Protein AF-0000000069057816 (afdb_homodimer)

Solvent-accessible surface area (backbone atoms only — not comparable to full-atom values): 70087 Å² total; per-residue (Å²): 129,84,81,63,54,66,42,50,69,90,87,65,82,62,75,60,46,78,44,32,15,25,45,26,48,98,87,67,48,67,72,43,88,43,40,30,29,32,69,84,74,66,50,74,38,81,37,86,90,64,63,66,70,55,51,56,48,50,63,58,62,66,58,69,80,75,83,73,87,76,72,80,67,66,75,74,55,64,69,70,57,68,63,57,51,69,79,33,69,66,41,45,51,52,50,52,31,49,48,41,23,31,45,54,55,51,46,65,66,61,58,62,68,28,69,22,41,43,53,28,42,46,69,74,39,58,31,54,77,81,67,52,60,67,54,50,51,50,48,50,52,50,50,36,55,52,47,50,54,52,47,41,58,53,53,69,74,48,70,43,33,21,35,23,38,42,78,45,68,46,90,73,34,47,31,28,43,31,34,32,38,24,27,54,55,96,59,35,59,43,67,41,49,69,44,39,43,68,46,60,64,72,81,42,29,67,52,49,38,52,53,48,46,43,49,36,48,70,70,51,57,44,66,88,23,41,56,29,40,19,23,54,82,48,66,41,55,48,51,18,44,64,70,40,81,83,37,42,66,35,57,13,48,55,52,48,50,49,52,16,48,48,57,22,50,61,38,65,74,48,42,53,49,49,52,52,50,50,52,54,45,46,50,44,59,73,30,38,50,51,37,44,47,38,45,52,36,19,54,74,69,70,43,81,80,71,79,73,45,76,54,48,92,92,36,65,70,34,44,48,47,19,50,51,39,44,65,77,36,42,67,33,49,42,54,49,24,59,73,32,83,92,38,49,86,51,70,80,46,72,67,55,49,49,51,49,53,49,50,50,60,63,44,47,62,55,54,54,48,44,60,60,39,54,50,72,70,57,75,26,24,41,50,45,58,54,49,52,52,52,54,44,59,70,36,53,78,56,89,89,55,53,72,67,56,38,53,32,26,48,41,24,36,55,44,40,52,56,49,59,65,68,44,55,64,63,36,51,48,19,12,47,59,26,64,64,36,48,79,43,79,81,46,54,70,67,56,42,54,49,45,54,50,51,53,49,52,49,52,48,52,53,52,50,52,51,53,49,54,57,64,62,59,56,77,77,79,74,81,76,76,72,78,76,72,72,78,73,75,80,86,81,86,79,86,86,83,83,90,94,81,90,80,85,86,80,81,76,76,79,64,66,67,62,51,54,54,47,50,48,46,48,53,50,49,49,51,52,48,60,72,61,52,76,74,81,47,60,80,85,57,55,54,44,58,51,44,65,75,41,30,87,82,34,57,73,57,42,56,53,32,45,48,42,51,29,30,60,32,36,29,46,66,35,51,53,48,47,56,49,44,46,51,56,43,24,87,92,30,52,80,60,52,56,69,54,53,24,45,48,50,31,42,24,43,49,48,70,70,65,60,78,83,80,79,79,73,81,77,67,67,86,71,73,72,82,122,128,85,81,65,54,64,43,50,67,90,86,66,81,62,75,58,45,79,44,29,15,25,45,27,48,98,88,67,46,67,74,43,88,43,40,30,28,33,69,86,74,66,49,74,38,82,38,86,91,65,64,66,68,54,52,57,47,52,64,58,61,68,58,71,81,76,83,73,87,76,71,79,66,67,75,73,56,65,70,69,57,66,63,57,51,68,78,34,70,65,42,45,51,51,50,52,31,49,48,41,22,31,44,54,53,52,46,64,66,62,57,63,68,28,69,21,42,43,54,28,40,44,69,73,40,58,31,55,76,80,66,52,59,67,55,52,50,51,50,52,52,51,52,34,57,52,48,52,55,52,47,40,57,55,52,70,74,47,72,42,33,21,35,23,38,43,78,45,68,46,91,76,32,47,32,28,43,30,34,31,37,23,27,53,56,95,59,35,59,42,67,43,49,70,45,38,43,70,45,57,65,70,82,40,28,69,52,48,39,52,54,49,45,44,48,36,47,70,69,50,56,43,66,89,22,40,56,30,40,19,23,54,82,49,64,41,54,48,51,19,42,64,70,39,81,82,37,42,67,36,56,14,47,53,53,48,51,49,52,16,50,49,57,22,50,61,37,65,72,48,42,53,50,50,51,52,50,50,51,53,45,46,52,43,59,72,29,38,50,50,38,44,47,38,45,52,36,19,55,75,69,68,43,82,78,71,78,74,44,75,53,48,92,92,36,66,68,35,44,49,46,20,50,52,38,44,64,77,36,43,66,33,50,43,55,48,24,61,74,31,83,92,38,48,88,52,69,82,46,73,69,54,48,49,52,48,54,50,49,48,61,65,45,46,61,55,53,54,48,45,58,61,39,53,51,70,69,56,76,26,24,42,50,47,60,53,49,51,52,51,53,44,60,71,36,52,78,56,88,88,53,53,72,66,56,38,51,32,26,49,42,23,37,53,44,40,52,55,50,58,66,70,44,55,63,62,35,52,48,18,12,47,59,25,64,67,37,47,80,44,78,82,46,53,72,68,55,44,53,48,43,55,50,52,51,48,52,49,52,47,51,53,52,52,50,51,54,50,53,59,64,64,60,57,77,78,79,75,82,76,79,72,78,80,76,67,80,70,83,78,86,83,80,75,85,77,76,81,71,71,74,88,70,76,87,72,83,74,81,76,71,66,66,61,57,56,56,49,51,49,48,50,52,50,48,47,51,52,48,59,72,60,51,77,74,81,50,60,80,84,56,56,55,44,59,51,45,64,74,43,30,86,81,33,57,73,58,42,56,52,30,45,48,41,51,28,30,60,31,33,29,46,66,34,52,52,49,44,55,49,45,46,53,57,43,25,88,92,30,52,78,59,51,56,70,53,52,25,45,47,51,30,42,24,44,49,49,69,69,65,60,78,84,81,80,80,73,81,77,68,68,86,72,73,72,81,120

Secondary structure (DSSP, 8-state):
----EEE--TT--SGGGGTEEEEE-TTS-BS-TTEEEETTT--EEE--S-SHHHHHHHHHHTS---------TTTT------PPPTTSHHHHHHHHHHHHHHHHTT--GGGGG-HHHHHHHHHH-TTPPPPPHHHHHHHHHHHHHHHHHHHHHHHTT-S-EEEEEEEEE-TT--EEEEEEEEEEETTEEEEEEEEEEEE-S---HHHHHHHHHIIIIIIS--TTTEEEEEE-S-HHHHHHHHTSTT-EEEE-HHHHHHHHHHHHHTSHHHHHHHHHHHHHHHHHHH-HHHHHHHHHHHHHTT----PPPPPPTT-HHHHHHHHHHHHHTHHHHHHHHHH-GGGTT----HHHHHHHHHHHHHHHHHHHHHHHHT-SSS--HHHHHHHHHHHHHHT---TTS-HHHHHHHHHHHHHHHHHHHHT-THHHHHHHTSGGGTT-TTS-HHHHHHHHHHHHHHHHHHHHHHHHHHHS---------------------------------------HHHHHHHHHHHHHHHHHHHHH---PPPTTS-HHHHHHHHTTT-HHHHHHHHHHHT--S-SHHHHHHHHHHHHHT-GGGTT--HHHHHHHHHHHHHHTTTPPP----PPPP------/----EEE--TT--SGGGGTEEEEE-TTS-BS-TTEEEETTT--EEE--S-SHHHHHHHHHHTS---------TTSS------PPPTTSHHHHHHHHHHHHHHHHTT--GGGGG-HHHHHHHHHH-TTPPPPPHHHHHHHHHHHHHHHHHHHHHHHTT-S-EEEEEEEEE-TT--EEEEEEEEEEETTEEEEEEEEEEEE-S---HHHHHHHHHIIIIIIS--TTTEEEEEE-S-HHHHHHHHTSTT-EEEE-HHHHHHHHHHHHHTSHHHHHHHHHHHHHHHHHHH-HHHHHHHHHHHHHTT----PPPPPPTT-HHHHHHHHHHHHHTHHHHHHHHHH-GGGTT----HHHHHHHHHHHHHHHHHHHHHHHHT-SSS--HHHHHHHHHHHHHHT---TTS-HHHHHHHHHHHHHHHHHHHHT-THHHHHHHTSGGGTT-TTS-HHHHHHHHHHHHHHHHHHHHHHHHHHHS--------------------------TTS----------HHHHHHHHHHHHHHHHHHHHH---PPPTTS-HHHHHHHHTTT-HHHHHHHHHHHT--S-SHHHHHHHHHHHHHT-GGGTT--HHHHHHHHHHHHHHTTTPPP----PPPP------

Nearest PDB structures (foldseek):
  6dww-assembly1_A  TM=7.859E-01  e=4.761E-23  Musca domestica
  4d1q-assembly1_B  TM=7.556E-01  e=2.762E-23  Musca domestica
  4d1q-assembly1_H-2  TM=7.365E-01  e=1.065E-23  Musca domestica
  4d1q-assembly1_A-2  TM=7.283E-01  e=9.844E-23  Musca domestica
  6dwz-assembly1_E  TM=7.812E-01  e=2.184E-20  Musca domestica

Sequence (1254 aa):
MADYKLVPLAGARSDVWKTFGFKVDSSGVITNNKKVTCRNCSLSIAYSGNTTNLKSHLQQCTKVPSKSETSTISSFFTSSKSKLSLNSKRHKELTRGLLNFVVRDVRPFNVIEGKGFRAFMNLAIPEYVVPSNTTITRLSDHITSQEKINFKSHLQKIPNICLTIDFWTSRAVNSYLGVTCHFIENWKLKSRVLETVNIEESHTSSNIVNNLNTIIKDYWEIDGKVCAIVCDNAPNMTKAVQNLEEVNLVRCSAHSIQLAINYGLKHESITELLMMLRKIVGHFHRSAVALHSLEEEQDQLQIPKTKLVQDCVTRWNSTHNMMMSISKNREAINNCLRSNRKTEDWYITVSQNEIIADLINILEPFKSATEILGGDKYVTLSIVGRLFKNLISSVECISTDSVIVNEIKLLISSDLKKRQNKMGDIIHKAAALDPRYRSLKYLSEEENINTWALLEQELIQNEADVTYNENGKRPSTSECSVKEVKNKVGNPCNKEKQKCHSLLADSDDEDDHDKDEDIVDDCVQQLRRYKQSAESVPKSIDPLVWWKANEYKFPVIAKLAKKYLSIVATSVPSERLFSQAGQVVSQKRARLMPSRVNDLLFLNSFLRTGEPIKDEEFKYEETEDSIMADYKLVPLAGARSDVWKTFGFKVDSSGVITNNKKVTCRNCSLSIAYSGNTTNLKSHLQQCTKVPSKSETSTISSFFTSSKSKLSLNSKRHKELTRGLLNFVVRDVRPFNVIEGKGFRAFMNLAIPEYVVPSNTTITRLSDHITSQEKINFKSHLQKIPNICLTIDFWTSRAVNSYLGVTCHFIENWKLKSRVLETVNIEESHTSSNIVNNLNTIIKDYWEIDGKVCAIVCDNAPNMTKAVQNLEEVNLVRCSAHSIQLAINYGLKHESITELLMMLRKIVGHFHRSAVALHSLEEEQDQLQIPKTKLVQDCVTRWNSTHNMMMSISKNREAINNCLRSNRKTEDWYITVSQNEIIADLINILEPFKSATEILGGDKYVTLSIVGRLFKNLISSVECISTDSVIVNEIKLLISSDLKKRQNKMGDIIHKAAALDPRYRSLKYLSEEENINTWALLEQELIQNEADVTYNENGKRPSTSECSVKEVKNKVGNPCNKEKQKCHSLLADSDDEDDHDKDEDIVDDCVQQLRRYKQSAESVPKSIDPLVWWKANEYKFPVIAKLAKKYLSIVATSVPSERLFSQAGQVVSQKRARLMPSRVNDLLFLNSFLRTGEPIKDEEFKYEETEDSI

pLDDT: mean 81.48, std 21.27, range [15.59, 97.88]

InterPro domains:
  IPR003656 Zinc finger, BED-type [PF02892] (24-60)
  IPR008906 HAT, C-terminal dimerisation domain [PF05699] (527-605)
  IPR012337 Ribonuclease H-like superfamily [SSF53098] (153-608)
  IPR036236 Zinc finger C2H2 superfamily [SSF57667] (14-63)
  IPR052035 Zinc finger BED domain-containing [PTHR46481] (12-608)

Structure (mmCIF, N/CA/C/O backbone):
data_AF-0000000069057816-model_v1
#
loop_
_entity.id
_entity.type
_entity.pdbx_description
1 polymer 'Zinc finger BED domain-containing protein 1-like'
#
loop_
_atom_site.group_PDB
_atom_site.id
_atom_site.type_symbol
_atom_site.label_atom_id
_atom_site.label_alt_id
_atom_site.label_comp_id
_atom_site.label_asym_id
_atom_site.label_entity_id
_atom_site.label_seq_id
_atom_site.pdbx_PDB_ins_code
_atom_site.Cartn_x
_atom_site.Cartn_y
_atom_site.Cartn_z
_atom_site.occupancy
_atom_site.B_iso_or_equiv
_atom_site.auth_seq_id
_atom_site.auth_comp_id
_atom_site.auth_asym_id
_atom_site.auth_atom_id
_atom_site.pdbx_PDB_model_num
ATOM 1 N N . MET A 1 1 ? -48.094 -9.055 48.812 1 33.84 1 MET A N 1
ATOM 2 C CA . MET A 1 1 ? -47.031 -8.359 48.062 1 33.84 1 MET A CA 1
ATOM 3 C C . MET A 1 1 ? -45.719 -8.398 48.781 1 33.84 1 MET A C 1
ATOM 5 O O . MET A 1 1 ? -45.594 -7.895 49.906 1 33.84 1 MET A O 1
ATOM 9 N N . ALA A 1 2 ? -45.031 -9.57 48.844 1 42.81 2 ALA A N 1
ATOM 10 C CA . ALA A 1 2 ? -43.812 -9.836 49.625 1 42.81 2 ALA A CA 1
ATOM 11 C C . ALA A 1 2 ? -42.844 -8.656 49.562 1 42.81 2 ALA A C 1
ATOM 13 O O . ALA A 1 2 ? -42.562 -8.133 48.5 1 42.81 2 ALA A O 1
ATOM 14 N N . ASP A 1 3 ? -42.75 -7.719 50.469 1 53.12 3 ASP A N 1
ATOM 15 C CA . ASP A 1 3 ? -41.875 -6.562 50.688 1 53.12 3 ASP A CA 1
ATOM 16 C C . ASP A 1 3 ? -40.406 -6.922 50.438 1 53.12 3 ASP A C 1
ATOM 18 O O . ASP A 1 3 ? -39.812 -7.656 51.219 1 53.12 3 ASP A O 1
ATOM 22 N N . TYR A 1 4 ? -39.969 -7.152 49.219 1 60.84 4 TYR A N 1
ATOM 23 C CA . TYR A 1 4 ? -38.531 -7.387 49 1 60.84 4 TYR A CA 1
ATOM 24 C C . TYR A 1 4 ? -37.719 -6.145 49.312 1 60.84 4 TYR A C 1
ATOM 26 O O . TYR A 1 4 ? -38.156 -5.02 49.062 1 60.84 4 TYR A O 1
ATOM 34 N N . LYS A 1 5 ? -36.906 -6.254 50.344 1 75.31 5 LYS A N 1
ATOM 35 C CA . LYS A 1 5 ? -35.906 -5.223 50.656 1 75.31 5 LYS A CA 1
ATOM 36 C C . LYS A 1 5 ? -34.844 -5.094 49.562 1 75.31 5 LYS A C 1
ATOM 38 O O . LYS A 1 5 ? -34.375 -6.102 49.062 1 75.31 5 LYS A O 1
ATOM 43 N N . LEU A 1 6 ? -34.625 -3.863 48.938 1 80.31 6 LEU A N 1
ATOM 44 C CA . LEU A 1 6 ? -33.594 -3.566 47.969 1 80.31 6 LEU A CA 1
ATOM 45 C C . LEU A 1 6 ? -32.281 -3.113 48.625 1 80.31 6 LEU A C 1
ATOM 47 O O . LEU A 1 6 ? -32.312 -2.258 49.531 1 80.31 6 LEU A O 1
ATOM 51 N N . VAL A 1 7 ? -31.172 -3.855 48.438 1 83.88 7 VAL A N 1
ATOM 52 C CA . VAL A 1 7 ? -29.875 -3.51 49.031 1 83.88 7 VAL A CA 1
ATOM 53 C C . VAL A 1 7 ? -28.922 -3.053 47.906 1 83.88 7 VAL A C 1
ATOM 55 O O . VAL A 1 7 ? -28.906 -3.635 46.812 1 83.88 7 VAL A O 1
ATOM 58 N N . PRO A 1 8 ? -28.297 -1.911 48.125 1 79.94 8 PRO A N 1
ATOM 59 C CA . PRO A 1 8 ? -27.281 -1.48 47.156 1 79.94 8 PRO A CA 1
ATOM 60 C C . PRO A 1 8 ? -26.094 -2.436 47.062 1 79.94 8 PRO A C 1
ATOM 62 O O . PRO A 1 8 ? -25.953 -3.32 47.906 1 79.94 8 PRO A O 1
ATOM 65 N N . LEU A 1 9 ? -25.266 -2.396 46.031 1 76.5 9 LEU A N 1
ATOM 66 C CA . LEU A 1 9 ? -24 -3.131 45.906 1 76.5 9 LEU A CA 1
ATOM 67 C C . LEU A 1 9 ? -23.094 -2.814 47.094 1 76.5 9 LEU A C 1
ATOM 69 O O . LEU A 1 9 ? -22.953 -1.651 47.469 1 76.5 9 LEU A O 1
ATOM 73 N N . ALA A 1 10 ? -22.5 -3.818 47.688 1 74.81 10 ALA A N 1
ATOM 74 C CA . ALA A 1 10 ? -21.609 -3.648 48.844 1 74.81 10 ALA A CA 1
ATOM 75 C C . ALA A 1 10 ? -20.375 -2.848 48.469 1 74.81 10 ALA A C 1
ATOM 77 O O . ALA A 1 10 ? -19.656 -3.197 47.531 1 74.81 10 ALA A O 1
ATOM 78 N N . GLY A 1 11 ? -20.125 -1.601 48.969 1 76.19 11 GLY A N 1
ATOM 79 C CA . GLY A 1 11 ? -18.984 -0.746 48.688 1 76.19 11 GLY A CA 1
ATOM 80 C C . GLY A 1 11 ? -19.219 0.22 47.531 1 76.19 11 GLY A C 1
ATOM 81 O O . GLY A 1 11 ? -18.281 0.811 47 1 76.19 11 GLY A O 1
ATOM 82 N N . ALA A 1 12 ? -20.406 0.37 47.094 1 72 12 ALA A N 1
ATOM 83 C CA . ALA A 1 12 ? -20.703 1.224 45.938 1 72 12 ALA A CA 1
ATOM 84 C C . ALA A 1 12 ? -20.531 2.697 46.312 1 72 12 ALA A C 1
ATOM 86 O O . ALA A 1 12 ? -20.953 3.146 47.375 1 72 12 ALA A O 1
ATOM 87 N N . ARG A 1 13 ? -19.906 3.463 45.406 1 75.88 13 ARG A N 1
ATOM 88 C CA . ARG A 1 13 ? -19.578 4.863 45.656 1 75.88 13 ARG A CA 1
ATOM 89 C C . ARG A 1 13 ? -20.516 5.789 44.906 1 75.88 13 ARG A C 1
ATOM 91 O O . ARG A 1 13 ? -20.625 6.977 45.219 1 75.88 13 ARG A O 1
ATOM 98 N N . SER A 1 14 ? -21.078 5.258 43.844 1 77.56 14 SER A N 1
ATOM 99 C CA . SER A 1 14 ? -21.891 6.098 42.969 1 77.56 14 SER A CA 1
ATOM 100 C C . SER A 1 14 ? -23.25 6.41 43.625 1 77.56 14 SER A C 1
ATOM 102 O O . SER A 1 14 ? -23.859 5.547 44.25 1 77.56 14 SER A O 1
ATOM 104 N N . ASP A 1 15 ? -23.797 7.562 43.438 1 78.06 15 ASP A N 1
ATOM 105 C CA . ASP A 1 15 ? -25.047 8.078 43.969 1 78.06 15 ASP A CA 1
ATOM 106 C C . ASP A 1 15 ? -26.25 7.363 43.375 1 78.06 15 ASP A C 1
ATOM 108 O O . ASP A 1 15 ? -27.359 7.457 43.875 1 78.06 15 ASP A O 1
ATOM 112 N N . VAL A 1 16 ? -26.062 6.598 42.375 1 79.81 16 VAL A N 1
ATOM 113 C CA . VAL A 1 16 ? -27.172 5.922 41.688 1 79.81 16 VAL A CA 1
ATOM 114 C C . VAL A 1 16 ? -27.75 4.84 42.625 1 79.81 16 VAL A C 1
ATOM 116 O O . VAL A 1 16 ? -28.938 4.543 42.562 1 79.81 16 VAL A O 1
ATOM 119 N N . TRP A 1 17 ? -26.938 4.383 43.469 1 81.5 17 TRP A N 1
ATOM 120 C CA . TRP A 1 17 ? -27.328 3.262 44.312 1 81.5 17 TRP A CA 1
ATOM 121 C C . TRP A 1 17 ? -28.266 3.723 45.438 1 81.5 17 TRP A C 1
ATOM 123 O O . TRP A 1 17 ? -28.812 2.9 46.188 1 81.5 17 TRP A O 1
ATOM 133 N N . LYS A 1 18 ? -28.5 5 45.469 1 82.19 18 LYS A N 1
ATOM 134 C CA . LYS A 1 18 ? -29.562 5.512 46.312 1 82.19 18 LYS A CA 1
ATOM 135 C C . LYS A 1 18 ? -30.938 5.16 45.781 1 82.19 18 LYS A C 1
ATOM 137 O O . LYS A 1 18 ? -31.891 4.98 46.531 1 82.19 18 LYS A O 1
ATOM 142 N N . THR A 1 19 ? -31.047 5.031 44.469 1 81 19 THR A N 1
ATOM 143 C CA . THR A 1 19 ? -32.312 4.801 43.781 1 81 19 THR A CA 1
ATOM 144 C C . THR A 1 19 ? -32.438 3.35 43.312 1 81 19 THR A C 1
ATOM 146 O O . THR A 1 19 ? -33.531 2.871 43 1 81 19 THR A O 1
ATOM 149 N N . PHE A 1 20 ? -31.203 2.625 43.25 1 83.62 20 PHE A N 1
ATOM 150 C CA . PHE A 1 20 ? -31.203 1.247 42.781 1 83.62 20 PHE A CA 1
ATOM 151 C C . PHE A 1 20 ? -30.75 0.292 43.875 1 83.62 20 PHE A C 1
ATOM 153 O O . PHE A 1 20 ? -29.969 0.67 44.75 1 83.62 20 PHE A O 1
ATOM 160 N N . GLY A 1 21 ? -31.188 -0.989 43.812 1 86.19 21 GLY A N 1
ATOM 161 C CA . GLY A 1 21 ? -30.781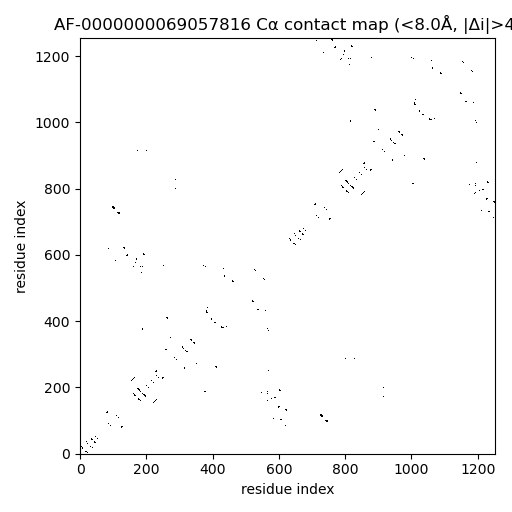 -2.02 44.75 1 86.19 21 GLY A CA 1
ATOM 162 C C . GLY A 1 21 ? -31.047 -3.426 44.25 1 86.19 21 GLY A C 1
ATOM 163 O O . GLY A 1 21 ? -31.844 -3.623 43.312 1 86.19 21 GLY A O 1
ATOM 164 N N . PHE A 1 22 ? -30.344 -4.359 44.781 1 85.88 22 PHE A N 1
ATOM 165 C CA . PHE A 1 22 ? -30.578 -5.781 44.562 1 85.88 22 PHE A CA 1
ATOM 166 C C . PHE A 1 22 ? -31.719 -6.293 45.438 1 85.88 22 PHE A C 1
ATOM 168 O O . PHE A 1 22 ? -31.844 -5.883 46.594 1 85.88 22 PHE A O 1
ATOM 175 N N . LYS A 1 23 ? -32.469 -7.168 44.844 1 81.06 23 LYS A N 1
ATOM 176 C CA . LYS A 1 23 ? -33.469 -7.828 45.625 1 81.06 23 LYS A CA 1
ATOM 177 C C . LYS A 1 23 ? -32.875 -8.867 46.562 1 81.06 23 LYS A C 1
ATOM 179 O O . LYS A 1 23 ? -31.984 -9.633 46.156 1 81.06 23 LYS A O 1
ATOM 184 N N . VAL A 1 24 ? -33.156 -8.844 47.812 1 80.12 24 VAL A N 1
ATOM 185 C CA . VAL A 1 24 ? -32.625 -9.797 48.781 1 80.12 24 VAL A CA 1
ATOM 186 C C . VAL A 1 24 ? -33.75 -10.672 49.312 1 80.12 24 VAL A C 1
ATOM 188 O O . VAL A 1 24 ? -34.906 -10.242 49.375 1 80.12 24 VAL A O 1
ATOM 191 N N . ASP A 1 25 ? -33.406 -11.969 49.5 1 76.69 25 ASP A N 1
ATOM 192 C CA . ASP A 1 25 ? -34.375 -12.898 50.094 1 76.69 25 ASP A CA 1
ATOM 193 C C . ASP A 1 25 ? -34.531 -12.648 51.594 1 76.69 25 ASP A C 1
ATOM 195 O O . ASP A 1 25 ? -33.875 -11.75 52.156 1 76.69 25 ASP A O 1
ATOM 199 N N . SER A 1 26 ? -35.375 -13.406 52.312 1 75.62 26 SER A N 1
ATOM 200 C CA . SER A 1 26 ? -35.688 -13.281 53.719 1 75.62 26 SER A CA 1
ATOM 201 C C . SER A 1 26 ? -34.438 -13.391 54.594 1 75.62 26 SER A C 1
ATOM 203 O O . SER A 1 26 ? -34.375 -12.844 55.688 1 75.62 26 SER A O 1
ATOM 205 N N . SER A 1 27 ? -33.406 -14.055 54.094 1 76.75 27 SER A N 1
ATOM 206 C CA . SER A 1 27 ? -32.188 -14.25 54.875 1 76.75 27 SER A CA 1
ATOM 207 C C . SER A 1 27 ? -31.156 -13.172 54.531 1 76.75 27 SER A C 1
ATOM 209 O O . SER A 1 27 ? -30.047 -13.172 55.094 1 76.75 27 SER A O 1
ATOM 211 N N . GLY A 1 28 ? -31.5 -12.086 53.625 1 71.31 28 GLY A N 1
ATOM 212 C CA . GLY A 1 28 ? -30.625 -10.961 53.312 1 71.31 28 GLY A CA 1
ATOM 213 C C . GLY A 1 28 ? -29.672 -11.242 52.156 1 71.31 28 GLY A C 1
ATOM 214 O O . GLY A 1 28 ? -28.734 -10.477 51.938 1 71.31 28 GLY A O 1
ATOM 215 N N . VAL A 1 29 ? -29.734 -12.328 51.594 1 75.75 29 VAL A N 1
ATOM 216 C CA . VAL A 1 29 ? -28.828 -12.688 50.5 1 75.75 29 VAL A CA 1
ATOM 217 C C . VAL A 1 29 ? -29.422 -12.195 49.156 1 75.75 29 VAL A C 1
ATOM 219 O O . VAL A 1 29 ? -30.625 -12.328 48.938 1 75.75 29 VAL A O 1
ATOM 222 N N . ILE A 1 30 ? -28.594 -11.508 48.312 1 76.19 30 ILE A N 1
ATOM 223 C CA . ILE A 1 30 ? -28.984 -10.992 47 1 76.19 30 ILE A CA 1
ATOM 224 C C . ILE A 1 30 ? -29.469 -12.133 46.125 1 76.19 30 ILE A C 1
ATOM 226 O O . ILE A 1 30 ? -28.781 -13.133 45.938 1 76.19 30 ILE A O 1
ATOM 230 N N . THR A 1 31 ? -30.688 -12.219 45.688 1 79.12 31 THR A N 1
ATOM 231 C CA . THR A 1 31 ? -31.312 -13.281 44.906 1 79.12 31 THR A CA 1
ATOM 232 C C . THR A 1 31 ? -30.734 -13.336 43.5 1 79.12 31 THR A C 1
ATOM 234 O O . THR A 1 31 ? -30.562 -14.414 42.938 1 79.12 31 THR A O 1
ATOM 237 N N . ASN A 1 32 ? -30.5 -12.234 42.875 1 76.88 32 ASN A N 1
ATOM 238 C CA . ASN A 1 32 ? -29.938 -12.125 41.531 1 76.88 32 ASN A CA 1
ATOM 239 C C . ASN A 1 32 ? -28.953 -10.953 41.438 1 76.88 32 ASN A C 1
ATOM 241 O O . ASN A 1 32 ? -29.359 -9.797 41.531 1 76.88 32 ASN A O 1
ATOM 245 N N . ASN A 1 33 ? -27.672 -11.25 41.25 1 78 33 ASN A N 1
ATOM 246 C CA . ASN A 1 33 ? -26.625 -10.25 41.25 1 78 33 ASN A CA 1
ATOM 247 C C . ASN A 1 33 ? -26.516 -9.562 39.875 1 78 33 ASN A C 1
ATOM 249 O O . ASN A 1 33 ? -25.688 -8.664 39.688 1 78 33 ASN A O 1
ATOM 253 N N . LYS A 1 34 ? -27.297 -9.914 39 1 80.19 34 LYS A N 1
ATOM 254 C CA . LYS A 1 34 ? -27.219 -9.352 37.656 1 80.19 34 LYS A CA 1
ATOM 255 C C . LYS A 1 34 ? -28.422 -8.461 37.375 1 80.19 34 LYS A C 1
ATOM 257 O O . LYS A 1 34 ? -28.516 -7.879 36.281 1 80.19 34 LYS A O 1
ATOM 262 N N . LYS A 1 35 ? -29.312 -8.375 38.219 1 83.56 35 LYS A N 1
ATOM 263 C CA . LYS A 1 35 ? -30.484 -7.523 38.062 1 83.56 35 LYS A CA 1
ATOM 264 C C . LYS A 1 35 ? -30.641 -6.574 39.25 1 83.56 35 LYS A C 1
ATOM 266 O O . LYS A 1 35 ? -30.531 -6.988 40.406 1 83.56 35 LYS A O 1
ATOM 271 N N . VAL A 1 36 ? -30.766 -5.305 38.906 1 87.25 36 VAL A N 1
ATOM 272 C CA . VAL A 1 36 ? -30.969 -4.262 39.906 1 87.25 36 VAL A CA 1
ATOM 273 C C . VAL A 1 36 ? -32.344 -3.645 39.75 1 87.25 36 VAL A C 1
ATOM 275 O O . VAL A 1 36 ? -32.844 -3.537 38.625 1 87.25 36 VAL A O 1
ATOM 278 N N . THR A 1 37 ? -33 -3.322 40.781 1 84.62 37 THR A N 1
ATOM 279 C CA . THR A 1 37 ? -34.344 -2.775 40.781 1 84.62 37 THR A CA 1
ATOM 280 C C . THR A 1 37 ? -34.344 -1.294 41.125 1 84.62 37 THR A C 1
ATOM 282 O O . THR A 1 37 ? -33.656 -0.885 42.062 1 84.62 37 THR A O 1
ATOM 285 N N . CYS A 1 38 ? -35 -0.472 40.344 1 80.75 38 CYS A N 1
ATOM 286 C CA . CYS A 1 38 ? -35.156 0.957 40.594 1 80.75 38 CYS A CA 1
ATOM 287 C C . CYS A 1 38 ? -36.188 1.218 41.688 1 80.75 38 CYS A C 1
ATOM 289 O O . CYS A 1 38 ? -37.312 0.689 41.625 1 80.75 38 CYS A O 1
ATOM 291 N N . ARG A 1 39 ? -35.906 2.004 42.625 1 80.62 39 ARG A N 1
ATOM 292 C CA . ARG A 1 39 ? -36.812 2.314 43.75 1 80.62 39 ARG A CA 1
ATOM 293 C C . ARG A 1 39 ? -37.938 3.227 43.312 1 80.62 39 ARG A C 1
ATOM 295 O O . ARG A 1 39 ? -39.031 3.207 43.875 1 80.62 39 ARG A O 1
ATOM 302 N N . ASN A 1 40 ? -37.688 4.008 42.188 1 76.62 40 ASN A N 1
ATOM 303 C CA . ASN A 1 40 ? -38.688 4.957 41.719 1 76.62 40 ASN A CA 1
ATOM 304 C C . ASN A 1 40 ? -39.781 4.27 40.906 1 76.62 40 ASN A C 1
ATOM 306 O O . ASN A 1 40 ? -40.969 4.551 41.094 1 76.62 40 ASN A O 1
ATOM 310 N N . CYS A 1 41 ? -39.438 3.369 39.938 1 73.44 41 CYS A N 1
ATOM 311 C CA . CYS A 1 41 ? -40.438 2.803 39.031 1 73.44 41 CYS A CA 1
ATOM 312 C C . CYS A 1 41 ? -40.562 1.302 39.25 1 73.44 41 CYS A C 1
ATOM 314 O O . CYS A 1 41 ? -41.344 0.644 38.562 1 73.44 41 CYS A O 1
ATOM 316 N N . SER A 1 42 ? -39.781 0.605 40.156 1 77.75 42 SER A N 1
ATOM 317 C CA . SER A 1 42 ? -39.812 -0.793 40.562 1 77.75 42 SER A CA 1
ATOM 318 C C . SER A 1 42 ? -39.438 -1.721 39.406 1 77.75 42 SER A C 1
ATOM 320 O O . SER A 1 42 ? -39.656 -2.93 39.5 1 77.75 42 SER A O 1
ATOM 322 N N . LEU A 1 43 ? -38.969 -1.195 38.344 1 78.19 43 LEU A N 1
ATOM 323 C CA . LEU A 1 43 ? -38.531 -2 37.219 1 78.19 43 LEU A CA 1
ATOM 324 C C . LEU A 1 43 ? -37.156 -2.643 37.5 1 78.19 43 LEU A C 1
ATOM 326 O O . LEU A 1 43 ? -36.281 -1.996 38.062 1 78.19 43 LEU A O 1
ATOM 330 N N . SER A 1 44 ? -37 -3.891 37.188 1 81.31 44 SER A N 1
ATOM 331 C CA . SER A 1 44 ? -35.75 -4.633 37.312 1 81.31 44 SER A CA 1
ATOM 332 C C . SER A 1 44 ? -34.875 -4.457 36.094 1 81.31 44 SER A C 1
ATOM 334 O O . SER A 1 44 ? -35.344 -4.648 34.938 1 81.31 44 SER A O 1
ATOM 336 N N . ILE A 1 45 ? -33.781 -3.926 36.281 1 80 45 ILE A N 1
ATOM 337 C CA . ILE A 1 45 ? -32.812 -3.621 35.219 1 80 45 ILE A CA 1
ATOM 338 C C . ILE A 1 45 ? -31.609 -4.543 35.312 1 80 45 ILE A C 1
ATOM 340 O O . ILE A 1 45 ? -31.141 -4.836 36.438 1 80 45 ILE A O 1
ATOM 344 N N . ALA A 1 46 ? -31.156 -5.055 34.219 1 80.38 46 ALA A N 1
ATOM 345 C CA . ALA A 1 46 ? -29.969 -5.914 34.219 1 80.38 46 ALA A CA 1
ATOM 346 C C . ALA A 1 46 ? -28.734 -5.152 34.656 1 80.38 46 ALA A C 1
ATOM 348 O O . ALA A 1 46 ? -28.531 -4 34.281 1 80.38 46 ALA A O 1
ATOM 349 N N . TYR A 1 47 ? -27.891 -5.594 35.562 1 79.88 47 TYR A N 1
ATOM 350 C CA . TYR A 1 47 ? -26.672 -5.031 36.125 1 79.88 47 TYR A CA 1
ATOM 351 C C . TYR A 1 47 ? -25.453 -5.855 35.719 1 79.88 47 TYR A C 1
ATOM 353 O O . TYR A 1 47 ? -25.391 -7.051 36 1 79.88 47 TYR A O 1
ATOM 361 N N . SER A 1 48 ? -24.594 -5.301 34.875 1 72.75 48 SER A N 1
ATOM 362 C CA . SER A 1 48 ? -23.406 -5.988 34.406 1 72.75 48 SER A CA 1
ATOM 363 C C . SER A 1 48 ? -22.141 -5.355 34.969 1 72.75 48 SER A C 1
ATOM 365 O O . SER A 1 48 ? -21.078 -5.395 34.344 1 72.75 48 SER A O 1
ATOM 367 N N . GLY A 1 49 ? -22.109 -4.648 36.156 1 73.81 49 GLY A N 1
ATOM 368 C CA . GLY A 1 49 ? -20.969 -4.105 36.875 1 73.81 49 GLY A CA 1
ATOM 369 C C . GLY A 1 49 ? -20.766 -2.621 36.656 1 73.81 49 GLY A C 1
ATOM 370 O O . GLY A 1 49 ? -19.906 -1.996 37.281 1 73.81 49 GLY A O 1
ATOM 371 N N . ASN A 1 50 ? -21.422 -1.942 35.625 1 73.12 50 ASN A N 1
ATOM 372 C CA . ASN A 1 50 ? -21.297 -0.513 35.375 1 73.12 50 ASN A CA 1
ATOM 373 C C . ASN A 1 50 ? -22.578 0.231 35.719 1 73.12 50 ASN A C 1
ATOM 375 O O . ASN A 1 50 ? -23.672 -0.346 35.656 1 73.12 50 ASN A O 1
ATOM 379 N N . THR A 1 51 ? -22.531 1.512 36.125 1 76.06 51 THR A N 1
ATOM 380 C CA . THR A 1 51 ? -23.672 2.281 36.594 1 76.06 51 THR A CA 1
ATOM 381 C C . THR A 1 51 ? -24.25 3.141 35.469 1 76.06 51 THR A C 1
ATOM 383 O O . THR A 1 51 ? -25.188 3.906 35.688 1 76.06 51 THR A O 1
ATOM 386 N N . THR A 1 52 ? -23.672 3.061 34.312 1 76.69 52 THR A N 1
ATOM 387 C CA . THR A 1 52 ? -24.109 3.922 33.219 1 76.69 52 THR A CA 1
ATOM 388 C C . THR A 1 52 ? -25.562 3.633 32.844 1 76.69 52 THR A C 1
ATOM 390 O O . THR A 1 52 ? -26.344 4.559 32.625 1 76.69 52 THR A O 1
ATOM 393 N N . ASN A 1 53 ? -25.906 2.371 32.75 1 76.5 53 ASN A N 1
ATOM 394 C CA . ASN A 1 53 ? -27.297 2.002 32.438 1 76.5 53 ASN A CA 1
ATOM 395 C C . ASN A 1 53 ? -28.25 2.414 33.562 1 76.5 53 ASN A C 1
ATOM 397 O O . ASN A 1 53 ? -29.375 2.811 33.281 1 76.5 53 ASN A O 1
ATOM 401 N N . LEU A 1 54 ? -27.766 2.443 34.719 1 80.44 54 LEU A N 1
ATOM 402 C CA . LEU A 1 54 ? -28.594 2.828 35.875 1 80.44 54 LEU A CA 1
ATOM 403 C C . LEU A 1 54 ? -28.844 4.332 35.875 1 80.44 54 LEU A C 1
ATOM 405 O O . LEU A 1 54 ? -29.969 4.777 36.125 1 80.44 54 LEU A O 1
ATOM 409 N N . LYS A 1 55 ? -27.875 5.125 35.469 1 78.44 55 LYS A N 1
ATOM 410 C CA . LYS A 1 55 ? -28 6.578 35.406 1 78.44 55 LYS A CA 1
ATOM 411 C C . LYS A 1 55 ? -28.969 6.996 34.281 1 78.44 55 LYS A C 1
ATOM 413 O O . LYS A 1 55 ? -29.797 7.891 34.469 1 78.44 55 LYS A O 1
ATOM 418 N N . SER A 1 56 ? -28.938 6.336 33.188 1 78.12 56 SER A N 1
ATOM 419 C CA . SER A 1 56 ? -29.859 6.602 32.094 1 78.12 56 SER A CA 1
ATOM 420 C C . SER A 1 56 ? -31.297 6.277 32.469 1 78.12 56 SER A C 1
ATOM 422 O O . SER A 1 56 ? -32.219 7.043 32.188 1 78.12 56 SER A O 1
ATOM 424 N N . HIS A 1 57 ? -31.516 5.207 33.125 1 77.25 57 HIS A N 1
ATOM 425 C CA . HIS A 1 57 ? -32.844 4.852 33.625 1 77.25 57 HIS A CA 1
ATOM 426 C C . HIS A 1 57 ? -33.344 5.879 34.625 1 77.25 57 HIS A C 1
ATOM 428 O O . HIS A 1 57 ? -34.5 6.258 34.594 1 77.25 57 HIS A O 1
ATOM 434 N N . LEU A 1 58 ? -32.531 6.344 35.469 1 75.94 58 LEU A N 1
ATOM 435 C CA . LEU A 1 58 ? -32.938 7.309 36.5 1 75.94 58 LEU A CA 1
ATOM 436 C C . LEU A 1 58 ? -33.438 8.594 35.875 1 75.94 58 LEU A C 1
ATOM 438 O O . LEU A 1 58 ? -34.438 9.164 36.344 1 75.94 58 LEU A O 1
ATOM 442 N N . GLN A 1 59 ? -32.906 9.047 34.812 1 72.94 59 GLN A N 1
ATOM 443 C CA . GLN A 1 59 ? -33.375 10.234 34.125 1 72.94 59 GLN A CA 1
ATOM 444 C C . GLN A 1 59 ? -34.781 10.031 33.531 1 72.94 59 GLN A C 1
ATOM 446 O O . GLN A 1 59 ? -35.594 10.953 33.5 1 72.94 59 GLN A O 1
ATOM 451 N N . GLN A 1 60 ? -35 8.859 33.094 1 69.75 60 GLN A N 1
ATOM 452 C CA . GLN A 1 60 ? -36.281 8.539 32.5 1 69.75 60 GLN A CA 1
ATOM 453 C C . GLN A 1 60 ? -37.375 8.344 33.531 1 69.75 60 GLN A C 1
ATOM 455 O O . GLN A 1 60 ? -38.531 8.719 33.312 1 69.75 60 GLN A O 1
ATOM 460 N N . CYS A 1 61 ? -36.969 7.742 34.562 1 62.38 61 CYS A N 1
ATOM 461 C CA . CYS A 1 61 ? -37.938 7.375 35.562 1 62.38 61 CYS A CA 1
ATOM 462 C C . CYS A 1 61 ? -38.438 8.609 36.312 1 62.38 61 CYS A C 1
ATOM 464 O O . CYS A 1 61 ? -39.594 8.648 36.781 1 62.38 61 CYS A O 1
ATOM 466 N N . THR A 1 62 ? -37.625 9.664 36.562 1 56.03 62 THR A N 1
ATOM 467 C CA . THR A 1 62 ? -38.031 10.867 37.281 1 56.03 62 THR A CA 1
ATOM 468 C C . THR A 1 62 ? -38.969 11.719 36.438 1 56.03 62 THR A C 1
ATOM 470 O O . THR A 1 62 ? -39.5 12.719 36.938 1 56.03 62 THR A O 1
ATOM 473 N N . LYS A 1 63 ? -39.062 11.617 35.188 1 46.19 63 LYS A N 1
ATOM 474 C CA . LYS A 1 63 ? -40 12.43 34.438 1 46.19 63 LYS A CA 1
ATOM 475 C C . LYS A 1 63 ? -41.438 12.062 34.781 1 46.19 63 LYS A C 1
ATOM 477 O O . LYS A 1 63 ? -41.875 10.914 34.594 1 46.19 63 LYS A O 1
ATOM 482 N N . VAL A 1 64 ? -42 12.672 35.719 1 38.78 64 VAL A N 1
ATOM 483 C CA . VAL A 1 64 ? -43.406 12.688 36.125 1 38.78 64 VAL A CA 1
ATOM 484 C C . VAL A 1 64 ? -44.281 12.828 34.875 1 38.78 64 VAL A C 1
ATOM 486 O O . VAL A 1 64 ? -44.094 13.719 34.062 1 38.78 64 VAL A O 1
ATOM 489 N N . PRO A 1 65 ? -45.031 11.789 34.594 1 35.59 65 PRO A N 1
ATOM 490 C CA . PRO A 1 65 ? -46 11.906 33.5 1 35.59 65 PRO A CA 1
ATOM 491 C C . PRO A 1 65 ? -47 13.062 33.719 1 35.59 65 PRO A C 1
ATOM 493 O O . PRO A 1 65 ? -47.688 13.109 34.719 1 35.59 65 PRO A O 1
ATOM 496 N N . SER A 1 66 ? -46.625 14.273 33.594 1 28.41 66 SER A N 1
ATOM 497 C CA . SER A 1 66 ? -47.781 15.164 33.625 1 28.41 66 SER A CA 1
ATOM 498 C C . SER A 1 66 ? -48.844 14.695 32.656 1 28.41 66 SER A C 1
ATOM 500 O O . SER A 1 66 ? -48.531 14.156 31.578 1 28.41 66 SER A O 1
ATOM 502 N N . LYS A 1 67 ? -50.188 14.734 33 1 31.25 67 LYS A N 1
ATOM 503 C CA . LYS A 1 67 ? -51.438 14.227 32.469 1 31.25 67 LYS A CA 1
ATOM 504 C C . LYS A 1 67 ? -51.656 14.703 31.031 1 31.25 67 LYS A C 1
ATOM 506 O O . LYS A 1 67 ? -52.375 14.07 30.266 1 31.25 67 LYS A O 1
ATOM 511 N N . SER A 1 68 ? -51.719 16.078 30.844 1 26.64 68 SER A N 1
ATOM 512 C CA . SER A 1 68 ? -52.719 16.594 29.922 1 26.64 68 SER A CA 1
ATOM 513 C C . SER A 1 68 ? -52.438 16.156 28.5 1 26.64 68 SER A C 1
ATOM 515 O O . SER A 1 68 ? -53.312 15.656 27.812 1 26.64 68 SER A O 1
ATOM 517 N N . GLU A 1 69 ? -51.875 17.156 27.656 1 29.14 69 GLU A N 1
ATOM 518 C CA . GLU A 1 69 ? -52.125 17.344 26.234 1 29.14 69 GLU A CA 1
ATOM 519 C C . GLU A 1 69 ? -51.625 16.156 25.422 1 29.14 69 GLU A C 1
ATOM 521 O O . GLU A 1 69 ? -50.469 15.758 25.547 1 29.14 69 GLU A O 1
ATOM 526 N N . THR A 1 70 ? -52.531 15.234 24.922 1 29.42 70 THR A N 1
ATOM 527 C CA . THR A 1 70 ? -52.531 14.07 24.047 1 29.42 70 THR A CA 1
ATOM 528 C C . THR A 1 70 ? -51.719 14.336 22.766 1 29.42 70 THR A C 1
ATOM 530 O O . THR A 1 70 ? -51.875 13.625 21.766 1 29.42 70 THR A O 1
ATOM 533 N N . SER A 1 71 ? -51.062 15.516 22.609 1 28.56 71 SER A N 1
ATOM 534 C CA . SER A 1 71 ? -50.594 15.727 21.25 1 28.56 71 SER A CA 1
ATOM 535 C C . SER A 1 71 ? -49.844 14.508 20.734 1 28.56 71 SER A C 1
ATOM 537 O O . SER A 1 71 ? -49.25 13.758 21.516 1 28.56 71 SER A O 1
ATOM 539 N N . THR A 1 72 ? -50.125 14.141 19.344 1 28.88 72 THR A N 1
ATOM 540 C CA . THR A 1 72 ? -49.75 13.039 18.453 1 28.88 72 THR A CA 1
ATOM 541 C C . THR A 1 72 ? -48.25 12.836 18.438 1 28.88 72 THR A C 1
ATOM 543 O O . THR A 1 72 ? -47.5 13.68 17.938 1 28.88 72 THR A O 1
ATOM 546 N N . ILE A 1 73 ? -47.656 12.469 19.438 1 29.7 73 ILE A N 1
ATOM 547 C CA . ILE A 1 73 ? -46.25 12 19.547 1 29.7 73 ILE A CA 1
ATOM 548 C C . ILE A 1 73 ? -45.969 10.969 18.453 1 29.7 73 ILE A C 1
ATOM 550 O O . ILE A 1 73 ? -45.062 10.148 18.594 1 29.7 73 ILE A O 1
ATOM 554 N N . SER A 1 74 ? -46.938 10.797 17.516 1 30.42 74 SER A N 1
ATOM 555 C CA . SER A 1 74 ? -46.688 9.773 16.516 1 30.42 74 SER A CA 1
ATOM 556 C C . SER A 1 74 ? -45.344 10.008 15.797 1 30.42 74 SER A C 1
ATOM 558 O O . SER A 1 74 ? -44.719 9.062 15.344 1 30.42 74 SER A O 1
ATOM 560 N N . SER A 1 75 ? -45.156 11.297 15.312 1 31.34 75 SER A N 1
ATOM 561 C CA . SER A 1 75 ? -44.156 11.539 14.281 1 31.34 75 SER A CA 1
ATOM 562 C C . SER A 1 75 ? -42.75 11.344 14.82 1 31.34 75 SER A C 1
ATOM 564 O O . SER A 1 75 ? -41.781 11.344 14.062 1 31.34 75 SER A O 1
ATOM 566 N N . PHE A 1 76 ? -42.531 11.734 15.992 1 31.88 76 PHE A N 1
ATOM 567 C CA . PHE A 1 76 ? -41.125 11.773 16.422 1 31.88 76 PHE A CA 1
ATOM 568 C C . PHE A 1 76 ? -40.594 10.359 16.641 1 31.88 76 PHE A C 1
ATOM 570 O O . PHE A 1 76 ? -39.469 10.18 17.125 1 31.88 76 PHE A O 1
ATOM 577 N N . PHE A 1 77 ? -41.438 9.398 16.891 1 32.09 77 PHE A N 1
ATOM 578 C CA . PHE A 1 77 ? -40.844 8.07 17.016 1 32.09 77 PHE A CA 1
ATOM 579 C C . PHE A 1 77 ? -40.094 7.711 15.742 1 32.09 77 PHE A C 1
ATOM 581 O O . PHE A 1 77 ? -40.688 7.273 14.758 1 32.09 77 PHE A O 1
ATOM 588 N N . THR A 1 78 ? -39.344 8.539 15.297 1 35.59 78 THR A N 1
ATOM 589 C CA . THR A 1 78 ? -38.375 7.816 14.477 1 35.59 78 THR A CA 1
ATOM 590 C C . THR A 1 78 ? -38.031 6.461 15.094 1 35.59 78 THR A C 1
ATOM 592 O O . THR A 1 78 ? -37.594 6.387 16.25 1 35.59 78 THR A O 1
ATOM 595 N N . SER A 1 79 ? -38.906 5.488 15.094 1 38.31 79 SER A N 1
ATOM 596 C CA . SER A 1 79 ? -38.719 4.105 15.516 1 38.31 79 SER A CA 1
ATOM 597 C C . SER A 1 79 ? -37.25 3.752 15.578 1 38.31 79 SER A C 1
ATOM 599 O O . SER A 1 79 ? -36.562 3.73 14.547 1 38.31 79 SER A O 1
ATOM 601 N N . SER A 1 80 ? -36.531 4.316 16.391 1 46.22 80 SER A N 1
ATOM 602 C CA . SER A 1 80 ? -35.25 3.713 16.703 1 46.22 80 SER A CA 1
ATOM 603 C C . SER A 1 80 ? -35.281 2.199 16.531 1 46.22 80 SER A C 1
ATOM 605 O O . SER A 1 80 ? -35.875 1.487 17.328 1 46.22 80 SER A O 1
ATOM 607 N N . LYS A 1 81 ? -35.625 1.754 15.453 1 52.84 81 LYS A N 1
ATOM 608 C CA . LYS A 1 81 ? -35.594 0.313 15.219 1 52.84 81 LYS A CA 1
ATOM 609 C C . LYS A 1 81 ? -34.656 -0.4 16.188 1 52.84 81 LYS A C 1
ATOM 611 O O . LYS A 1 81 ? -33.5 -0.007 16.328 1 52.84 81 LYS A O 1
ATOM 616 N N . SER A 1 82 ? -35.156 -1.033 17.156 1 71.12 82 SER A N 1
ATOM 617 C CA . SER A 1 82 ? -34.469 -1.849 18.141 1 71.12 82 SER A CA 1
ATOM 618 C C . SER A 1 82 ? -33.312 -2.615 17.484 1 71.12 82 SER A C 1
ATOM 620 O O . SER A 1 82 ? -33.438 -3.105 16.359 1 71.12 82 SER A O 1
ATOM 622 N N . LYS A 1 83 ? -32.156 -2.338 18.062 1 83.5 83 LYS A N 1
ATOM 623 C CA . LYS A 1 83 ? -30.969 -3.031 17.594 1 83.5 83 LYS A CA 1
ATOM 624 C C . LYS A 1 83 ? -31.172 -4.543 17.609 1 83.5 83 LYS A C 1
ATOM 626 O O . LYS A 1 83 ? -31.844 -5.078 18.5 1 83.5 83 LYS A O 1
ATOM 631 N N . LEU A 1 84 ? -30.875 -5.211 16.594 1 86.31 84 LEU A N 1
ATOM 632 C CA . LEU A 1 84 ? -30.922 -6.664 16.484 1 86.31 84 LEU A CA 1
ATOM 633 C C . LEU A 1 84 ? -30.125 -7.309 17.625 1 86.31 84 LEU A C 1
ATOM 635 O O . LEU A 1 84 ? -29.062 -6.812 18 1 86.31 84 LEU A O 1
ATOM 639 N N . SER A 1 85 ? -30.688 -8.359 18.094 1 83.69 85 SER A N 1
ATOM 640 C CA . SER A 1 85 ? -29.906 -9.141 19.047 1 83.69 85 SER A CA 1
ATOM 641 C C . SER A 1 85 ? -28.656 -9.727 18.406 1 83.69 85 SER A C 1
ATOM 643 O O . SER A 1 85 ? -28.688 -10.125 17.234 1 83.69 85 SER A O 1
ATOM 645 N N . LEU A 1 86 ? -27.609 -9.82 19.141 1 83.31 86 LEU A N 1
ATOM 646 C CA . LEU A 1 86 ? -26.312 -10.273 18.641 1 83.31 86 LEU A CA 1
ATOM 647 C C . LEU A 1 86 ? -26.422 -11.688 18.094 1 83.31 86 LEU A C 1
ATOM 649 O O . LEU A 1 86 ? -25.703 -12.047 17.156 1 83.31 86 LEU A O 1
ATOM 653 N N . ASN A 1 87 ? -27.328 -12.484 18.672 1 83.81 87 ASN A N 1
ATOM 654 C CA . ASN A 1 87 ? -27.375 -13.883 18.25 1 83.81 87 ASN A CA 1
ATOM 655 C C . ASN A 1 87 ? -28.641 -14.188 17.438 1 83.81 87 ASN A C 1
ATOM 657 O O . ASN A 1 87 ? -28.984 -15.344 17.25 1 83.81 87 ASN A O 1
ATOM 661 N N . SER A 1 88 ? -29.219 -13.094 16.922 1 87.12 88 SER A N 1
ATOM 662 C CA . SER A 1 88 ? -30.344 -13.281 16.016 1 87.12 88 SER A CA 1
ATOM 663 C C . SER A 1 88 ? -29.859 -13.805 14.656 1 87.12 88 SER A C 1
ATOM 665 O O . SER A 1 88 ? -28.688 -13.641 14.305 1 87.12 88 SER A O 1
ATOM 667 N N . LYS A 1 89 ? -30.703 -14.492 14.039 1 87.12 89 LYS A N 1
ATOM 668 C CA . LYS A 1 89 ? -30.375 -15.062 12.734 1 87.12 89 LYS A CA 1
ATOM 669 C C . LYS A 1 89 ? -29.938 -13.969 11.758 1 87.12 89 LYS A C 1
ATOM 671 O O . LYS A 1 89 ? -28.953 -14.133 11.031 1 87.12 89 LYS A O 1
ATOM 676 N N . ARG A 1 90 ? -30.656 -12.891 11.812 1 90.25 90 ARG A N 1
ATOM 677 C CA . ARG A 1 90 ? -30.359 -11.797 10.891 1 90.25 90 ARG A CA 1
ATOM 678 C C . ARG A 1 90 ? -29.016 -11.156 11.219 1 90.25 90 ARG A C 1
ATOM 680 O O . ARG A 1 90 ? -28.234 -10.836 10.312 1 90.25 90 ARG A O 1
ATOM 687 N N . HIS A 1 91 ? -28.797 -11.031 12.414 1 91.5 91 HIS A N 1
ATOM 688 C CA . HIS A 1 91 ? -27.516 -10.469 12.836 1 91.5 91 HIS A CA 1
ATOM 689 C C . HIS A 1 91 ? -26.359 -11.367 12.406 1 91.5 91 HIS A C 1
ATOM 691 O O . HIS A 1 91 ? -25.328 -10.875 11.93 1 91.5 91 HIS A O 1
ATOM 697 N N . LYS A 1 92 ? -26.531 -12.641 12.562 1 90.25 92 LYS A N 1
ATOM 698 C CA . LYS A 1 92 ? -25.5 -13.594 12.188 1 90.25 92 LYS A CA 1
ATOM 699 C C . LYS A 1 92 ? -25.266 -13.586 10.68 1 90.25 92 LYS A C 1
ATOM 701 O O . LYS A 1 92 ? -24.125 -13.641 10.219 1 90.25 92 LYS A O 1
ATOM 706 N N . GLU A 1 93 ? -26.312 -13.523 10.023 1 91.62 93 GLU A N 1
ATOM 707 C CA . GLU A 1 93 ? -26.219 -13.5 8.562 1 91.62 93 GLU A CA 1
ATOM 708 C C . GLU A 1 93 ? -25.469 -12.266 8.078 1 91.62 93 GLU A C 1
ATOM 710 O O . GLU A 1 93 ? -24.609 -12.359 7.191 1 91.62 93 GLU A O 1
ATOM 715 N N . LEU A 1 94 ? -25.781 -11.141 8.672 1 93.75 94 LEU A N 1
ATOM 716 C CA . LEU A 1 94 ? -25.141 -9.891 8.289 1 93.75 94 LEU A CA 1
ATOM 717 C C . LEU A 1 94 ? -23.656 -9.906 8.648 1 93.75 94 LEU A C 1
ATOM 719 O O . LEU A 1 94 ? -22.828 -9.438 7.875 1 93.75 94 LEU A O 1
ATOM 723 N N . THR A 1 95 ? -23.344 -10.477 9.727 1 93.38 95 THR A N 1
ATOM 724 C CA . THR A 1 95 ? -21.953 -10.516 10.18 1 93.38 95 THR A CA 1
ATOM 725 C C . THR A 1 95 ? -21.141 -11.469 9.312 1 93.38 95 THR A C 1
ATOM 727 O O . THR A 1 95 ? -19.969 -11.188 9.016 1 93.38 95 THR A O 1
ATOM 730 N N . ARG A 1 96 ? -21.734 -12.523 8.93 1 92.62 96 ARG A N 1
ATOM 731 C CA . ARG A 1 96 ? -21.062 -13.43 8 1 92.62 96 ARG A CA 1
ATOM 732 C C . ARG A 1 96 ? -20.844 -12.766 6.648 1 92.62 96 ARG A C 1
ATOM 734 O O . ARG A 1 96 ? -19.797 -12.969 6.02 1 92.62 96 ARG A O 1
ATOM 741 N N . GLY A 1 97 ? -21.906 -12.07 6.262 1 93.25 97 GLY A N 1
ATOM 742 C CA . GLY A 1 97 ? -21.75 -11.312 5.035 1 93.25 97 GLY A CA 1
ATOM 743 C C . GLY A 1 97 ? -20.625 -10.281 5.109 1 93.25 97 GLY A C 1
ATOM 744 O O . GLY A 1 97 ? -19.891 -10.094 4.141 1 93.25 97 GLY A O 1
ATOM 745 N N . LEU A 1 98 ? -20.516 -9.664 6.207 1 94.38 98 LEU A N 1
ATOM 746 C CA . LEU A 1 98 ? -19.438 -8.695 6.441 1 94.38 98 LEU A CA 1
ATOM 747 C C . LEU A 1 98 ? -18.078 -9.375 6.395 1 94.38 98 LEU A C 1
ATOM 749 O O . LEU A 1 98 ? -17.125 -8.828 5.824 1 94.38 98 LEU A O 1
ATOM 753 N N . LEU A 1 99 ? -17.969 -10.492 6.969 1 93.69 99 LEU A N 1
ATOM 754 C CA . LEU A 1 99 ? -16.734 -11.258 6.926 1 93.69 99 LEU A CA 1
ATOM 755 C C . LEU A 1 99 ? -16.359 -11.609 5.488 1 93.69 99 LEU A C 1
ATOM 757 O O . LEU A 1 99 ? -15.188 -11.516 5.105 1 93.69 99 LEU A O 1
ATOM 761 N N . ASN A 1 100 ? -17.328 -12.008 4.773 1 94.06 100 ASN A N 1
ATOM 762 C CA . ASN A 1 100 ? -17.109 -12.305 3.363 1 94.06 100 ASN A CA 1
ATOM 763 C C . ASN A 1 100 ? -16.562 -11.094 2.613 1 94.06 100 ASN A C 1
ATOM 765 O O . ASN A 1 100 ? -15.664 -11.219 1.781 1 94.06 100 ASN A O 1
ATOM 769 N N . PHE A 1 101 ? -17.125 -9.914 2.961 1 94.19 101 PHE A N 1
ATOM 770 C CA . PHE A 1 101 ? -16.641 -8.672 2.369 1 94.19 101 PHE A CA 1
ATOM 771 C C . PHE A 1 101 ? -15.172 -8.461 2.695 1 94.19 101 PHE A C 1
ATOM 773 O O . PHE A 1 101 ? -14.352 -8.25 1.795 1 94.19 101 PHE A O 1
ATOM 780 N N . VAL A 1 102 ? -14.766 -8.633 3.873 1 92.19 102 VAL A N 1
ATOM 781 C CA . VAL A 1 102 ? -13.43 -8.305 4.359 1 92.19 102 VAL A CA 1
ATOM 782 C C . VAL A 1 102 ? -12.422 -9.312 3.82 1 92.19 102 VAL A C 1
ATOM 784 O O . VAL A 1 102 ? -11.383 -8.93 3.281 1 92.19 102 VAL A O 1
ATOM 787 N N . VAL A 1 103 ? -12.727 -10.562 3.814 1 91.81 103 VAL A N 1
ATOM 788 C CA . VAL A 1 103 ? -11.766 -11.609 3.5 1 91.81 103 VAL A CA 1
ATOM 789 C C . VAL A 1 103 ? -11.711 -11.828 1.991 1 91.81 103 VAL A C 1
ATOM 791 O O . VAL A 1 103 ? -10.633 -11.914 1.403 1 91.81 103 VAL A O 1
ATOM 794 N N . ARG A 1 104 ? -12.828 -11.875 1.37 1 91.62 104 ARG A N 1
ATOM 795 C CA . ARG A 1 104 ? -12.875 -12.133 -0.065 1 91.62 104 ARG A CA 1
ATOM 796 C C . ARG A 1 104 ? -12.211 -11 -0.847 1 91.62 104 ARG A C 1
ATOM 798 O O . ARG A 1 104 ? -11.523 -11.242 -1.841 1 91.62 104 ARG A O 1
ATOM 805 N N . ASP A 1 105 ? -12.492 -9.812 -0.365 1 90.19 105 ASP A N 1
ATOM 806 C CA . ASP A 1 105 ? -11.914 -8.656 -1.049 1 90.19 105 ASP A CA 1
ATOM 807 C C . ASP A 1 105 ? -10.531 -8.32 -0.495 1 90.19 105 ASP A C 1
ATOM 809 O O . ASP A 1 105 ? -9.953 -7.293 -0.84 1 90.19 105 ASP A O 1
ATOM 813 N N . VAL A 1 106 ? -10.055 -9.117 0.374 1 87.25 106 VAL A N 1
ATOM 814 C CA . VAL A 1 106 ? -8.711 -9 0.94 1 87.25 106 VAL A CA 1
ATOM 815 C C . VAL A 1 106 ? -8.539 -7.621 1.575 1 87.25 106 VAL A C 1
ATOM 817 O O . VAL A 1 106 ? -7.562 -6.922 1.289 1 87.25 106 VAL A O 1
ATOM 820 N N . ARG A 1 107 ? -9.5 -7.211 2.373 1 86.94 107 ARG A N 1
ATOM 821 C CA . ARG A 1 107 ? -9.422 -5.945 3.092 1 86.94 107 ARG A CA 1
ATOM 822 C C . ARG A 1 107 ? -8.875 -6.148 4.5 1 86.94 107 ARG A C 1
ATOM 824 O O . ARG A 1 107 ? -9.078 -7.203 5.105 1 86.94 107 ARG A O 1
ATOM 831 N N . PRO A 1 108 ? -8.172 -5.066 5.031 1 83.75 108 PRO A N 1
ATOM 832 C CA . PRO A 1 108 ? -7.828 -5.16 6.453 1 83.75 108 PRO A CA 1
ATOM 833 C C . PRO A 1 108 ? -9.055 -5.199 7.355 1 83.75 108 PRO A C 1
ATOM 835 O O . PRO A 1 108 ? -10.086 -4.598 7.035 1 83.75 108 PRO A O 1
ATOM 838 N N . PHE A 1 109 ? -8.969 -5.879 8.484 1 84.88 109 PHE A N 1
ATOM 839 C CA . PHE A 1 109 ? -10.102 -6.008 9.391 1 84.88 109 PHE A CA 1
ATOM 840 C C . PHE A 1 109 ? -10.539 -4.645 9.914 1 84.88 109 PHE A C 1
ATOM 842 O O . PHE A 1 109 ? -11.711 -4.445 10.25 1 84.88 109 PHE A O 1
ATOM 849 N N . ASN A 1 110 ? -9.664 -3.713 9.922 1 85.69 110 ASN A N 1
ATOM 850 C CA . ASN A 1 110 ? -9.984 -2.406 10.484 1 85.69 110 ASN A CA 1
ATOM 851 C C . ASN A 1 110 ? -10.891 -1.602 9.555 1 85.69 110 ASN A C 1
ATOM 853 O O . ASN A 1 110 ? -11.344 -0.514 9.914 1 85.69 110 ASN A O 1
ATOM 857 N N . VAL A 1 111 ? -11.133 -2.109 8.383 1 88.69 111 VAL A N 1
ATOM 858 C CA . VAL A 1 111 ? -12.039 -1.449 7.445 1 88.69 111 VAL A CA 1
ATOM 859 C C . VAL A 1 111 ? -13.414 -1.283 8.094 1 88.69 111 VAL A C 1
ATOM 861 O O . VAL A 1 111 ? -14.109 -0.298 7.84 1 88.69 111 VAL A O 1
ATOM 864 N N . ILE A 1 112 ? -13.805 -2.178 8.977 1 92.56 112 ILE A N 1
ATOM 865 C CA . ILE A 1 112 ? -15.148 -2.17 9.547 1 92.56 112 ILE A CA 1
ATOM 866 C C . ILE A 1 112 ? -15.219 -1.154 10.68 1 92.56 112 ILE A C 1
ATOM 868 O O . ILE A 1 112 ? -16.312 -0.807 11.141 1 92.56 112 ILE A O 1
ATOM 872 N N . GLU A 1 113 ? -14.102 -0.711 11.078 1 92.38 113 GLU A N 1
ATOM 873 C CA . GLU A 1 113 ? -14.078 0.26 12.164 1 92.38 113 GLU A CA 1
ATOM 874 C C . GLU A 1 113 ? -13.953 1.685 11.633 1 92.38 113 GLU A C 1
ATOM 876 O O . GLU A 1 113 ? -13.984 2.646 12.406 1 92.38 113 GLU A O 1
ATOM 881 N N . GLY A 1 114 ? -13.773 1.771 10.367 1 92.25 114 GLY A N 1
ATOM 882 C CA . GLY A 1 114 ? -13.711 3.104 9.789 1 92.25 114 GLY A CA 1
ATOM 883 C C . GLY A 1 114 ? -14.906 3.963 10.141 1 92.25 114 GLY A C 1
ATOM 884 O O . GLY A 1 114 ? -16.031 3.469 10.188 1 92.25 114 GLY A O 1
ATOM 885 N N . LYS A 1 115 ? -14.703 5.293 10.359 1 93.44 115 LYS A N 1
ATOM 886 C CA . LYS A 1 115 ? -15.797 6.195 10.711 1 93.44 115 LYS A CA 1
ATOM 887 C C . LYS A 1 115 ? -16.812 6.305 9.578 1 93.44 115 LYS A C 1
ATOM 889 O O . LYS A 1 115 ? -18.016 6.344 9.812 1 93.44 115 LYS A O 1
ATOM 894 N N . GLY A 1 116 ? -16.234 6.355 8.383 1 93.62 116 GLY A N 1
ATOM 895 C CA . GLY A 1 116 ? -17.125 6.414 7.227 1 93.62 116 GLY A CA 1
ATOM 896 C C . GLY A 1 116 ? -17.969 5.164 7.055 1 93.62 116 GLY A C 1
ATOM 897 O O . GLY A 1 116 ? -19.156 5.246 6.773 1 93.62 116 GLY A O 1
ATOM 898 N N . PHE A 1 117 ? -17.359 3.982 7.23 1 96 117 PHE A N 1
ATOM 899 C CA . PHE A 1 117 ? -18.062 2.715 7.078 1 96 117 PHE A CA 1
ATOM 900 C C . PHE A 1 117 ? -19.156 2.564 8.141 1 96 117 PHE A C 1
ATOM 902 O O . PHE A 1 117 ? -20.281 2.184 7.836 1 96 117 PHE A O 1
ATOM 909 N N . ARG A 1 118 ? -18.844 2.873 9.32 1 95.12 118 ARG A N 1
ATOM 910 C CA . ARG A 1 118 ? -19.797 2.752 10.406 1 95.12 118 ARG A CA 1
ATOM 911 C C . ARG A 1 118 ? -20.969 3.709 10.211 1 95.12 118 ARG A C 1
ATOM 913 O O . ARG A 1 118 ? -22.125 3.352 10.477 1 95.12 118 ARG A O 1
ATOM 920 N N . ALA A 1 119 ? -20.656 4.945 9.805 1 94.69 119 ALA A N 1
ATOM 921 C CA . ALA A 1 119 ? -21.734 5.891 9.508 1 94.69 119 ALA A CA 1
ATOM 922 C C . ALA A 1 119 ? -22.641 5.355 8.406 1 94.69 119 ALA A C 1
ATOM 924 O O . ALA A 1 119 ? -23.859 5.484 8.492 1 94.69 119 ALA A O 1
ATOM 925 N N . PHE A 1 120 ? -22.109 4.742 7.438 1 95.25 120 PHE A N 1
ATOM 926 C CA . PHE A 1 120 ? -22.875 4.18 6.328 1 95.25 120 PHE A CA 1
ATOM 927 C C . PHE A 1 120 ? -23.75 3.027 6.805 1 95.25 120 PHE A C 1
ATOM 929 O O . PHE A 1 120 ? -24.922 2.934 6.426 1 95.25 120 PHE A O 1
ATOM 936 N N . MET A 1 121 ? -23.172 2.195 7.594 1 95.38 121 MET A N 1
ATOM 937 C CA . MET A 1 121 ? -23.938 1.056 8.102 1 95.38 121 MET A CA 1
ATOM 938 C C . MET A 1 121 ? -25.094 1.518 8.977 1 95.38 121 MET A C 1
ATOM 940 O O . MET A 1 121 ? -26.188 0.958 8.914 1 95.38 121 MET A O 1
ATOM 944 N N . ASN A 1 122 ? -24.812 2.531 9.758 1 94.31 122 ASN A N 1
ATOM 945 C CA . ASN A 1 122 ? -25.859 3.08 10.609 1 94.31 122 ASN A CA 1
ATOM 946 C C . ASN A 1 122 ? -27 3.666 9.773 1 94.31 122 ASN A C 1
ATOM 948 O O . ASN A 1 122 ? -28.172 3.611 10.18 1 94.31 122 ASN A O 1
ATOM 952 N N . LEU A 1 123 ? -26.656 4.176 8.734 1 92.56 123 LEU A N 1
ATOM 953 C CA . LEU A 1 123 ? -27.641 4.734 7.812 1 92.56 123 LEU A CA 1
ATOM 954 C C . LEU A 1 123 ? -28.375 3.629 7.07 1 92.56 123 LEU A C 1
ATOM 956 O O . LEU A 1 123 ? -29.609 3.68 6.941 1 92.56 123 LEU A O 1
ATOM 960 N N . ALA A 1 124 ? -27.672 2.621 6.602 1 93.12 124 ALA A N 1
ATOM 961 C CA . ALA A 1 124 ? -28.219 1.578 5.73 1 93.12 124 ALA A CA 1
ATOM 962 C C . ALA A 1 124 ? -29.031 0.571 6.531 1 93.12 124 ALA A C 1
ATOM 964 O O . ALA A 1 124 ? -30.125 0.175 6.109 1 93.12 124 ALA A O 1
ATOM 965 N N . ILE A 1 125 ? -28.484 0.15 7.617 1 93.75 125 ILE A N 1
ATOM 966 C CA . ILE A 1 125 ? -29.141 -0.821 8.484 1 93.75 125 ILE A CA 1
ATOM 967 C C . ILE A 1 125 ? -29.031 -0.369 9.938 1 93.75 125 ILE A C 1
ATOM 969 O O . ILE A 1 125 ? -28.266 -0.935 10.719 1 93.75 125 ILE A O 1
ATOM 973 N N . PRO A 1 126 ? -29.875 0.469 10.297 1 92.25 126 PRO A N 1
ATOM 974 C CA . PRO A 1 126 ? -29.781 1.062 11.633 1 92.25 126 PRO A CA 1
ATOM 975 C C . PRO A 1 126 ? -29.922 0.03 12.75 1 92.25 126 PRO A C 1
ATOM 977 O O . PRO A 1 126 ? -29.438 0.239 13.859 1 92.25 126 PRO A O 1
ATOM 980 N N . GLU A 1 127 ? -30.562 -1.086 12.414 1 92.31 127 GLU A N 1
ATOM 981 C CA . GLU A 1 127 ? -30.781 -2.102 13.438 1 92.31 127 GLU A CA 1
ATOM 982 C C . GLU A 1 127 ? -29.531 -2.957 13.656 1 92.31 127 GLU A C 1
ATOM 984 O O . GLU A 1 127 ? -29.453 -3.707 14.625 1 92.31 127 GLU A O 1
ATOM 989 N N . TYR A 1 128 ? -28.656 -2.84 12.789 1 93.31 128 TYR A N 1
ATOM 990 C CA . TYR A 1 128 ? -27.469 -3.678 12.828 1 93.31 128 TYR A CA 1
ATOM 991 C C . TYR A 1 128 ? -26.312 -2.953 13.508 1 93.31 128 TYR A C 1
ATOM 993 O O . TYR A 1 128 ? -26.031 -1.795 13.195 1 93.31 128 TYR A O 1
ATOM 1001 N N . VAL A 1 129 ? -25.719 -3.598 14.438 1 90.88 129 VAL A N 1
ATOM 1002 C CA . VAL A 1 129 ? -24.516 -3.062 15.078 1 90.88 129 VAL A CA 1
ATOM 1003 C C . VAL A 1 129 ? -23.281 -3.758 14.516 1 90.88 129 VAL A C 1
ATOM 1005 O O . VAL A 1 129 ? -23.094 -4.961 14.703 1 90.88 129 VAL A O 1
ATOM 1008 N N . VAL A 1 130 ? -22.469 -3 13.906 1 93.94 130 VAL A N 1
ATOM 1009 C CA . VAL A 1 130 ? -21.234 -3.543 13.32 1 93.94 130 VAL A CA 1
ATOM 1010 C C . VAL A 1 130 ? -20.328 -4.078 14.43 1 93.94 130 VAL A C 1
ATOM 1012 O O . VAL A 1 130 ? -20.094 -3.393 15.422 1 93.94 130 VAL A O 1
ATOM 1015 N N . PRO A 1 131 ? -19.906 -5.246 14.266 1 92.25 131 PRO A N 1
ATOM 1016 C CA . PRO A 1 131 ? -19.031 -5.82 15.297 1 92.25 131 PRO A CA 1
ATOM 1017 C C . PRO A 1 131 ? -17.672 -5.141 15.367 1 92.25 131 PRO A C 1
ATOM 1019 O O . PRO A 1 131 ? -17.328 -4.348 14.492 1 92.25 131 PRO A O 1
ATOM 1022 N N . SER A 1 132 ? -16.953 -5.465 16.391 1 91.38 132 SER A N 1
ATOM 1023 C CA . SER A 1 132 ? -15.586 -4.965 16.531 1 91.38 132 SER A CA 1
ATOM 1024 C C . SER A 1 132 ? -14.602 -5.797 15.719 1 91.38 132 SER A C 1
ATOM 1026 O O . SER A 1 132 ? -14.938 -6.887 15.258 1 91.38 132 SER A O 1
ATOM 1028 N N . ASN A 1 133 ? -13.477 -5.234 15.594 1 89.31 133 ASN A N 1
ATOM 1029 C CA . ASN A 1 133 ? -12.383 -5.934 14.93 1 89.31 133 ASN A CA 1
ATOM 1030 C C . ASN A 1 133 ? -12.078 -7.266 15.602 1 89.31 133 ASN A C 1
ATOM 1032 O O . ASN A 1 133 ? -11.805 -8.266 14.93 1 89.31 133 ASN A O 1
ATOM 1036 N N . THR A 1 134 ? -12.141 -7.289 16.844 1 88.31 134 THR A N 1
ATOM 1037 C CA . THR A 1 134 ? -11.844 -8.492 17.625 1 88.31 134 THR A CA 1
ATOM 1038 C C . THR A 1 134 ? -12.891 -9.578 17.359 1 88.31 134 THR A C 1
ATOM 1040 O O . THR A 1 134 ? -12.547 -10.742 17.188 1 88.31 134 THR A O 1
ATOM 1043 N N . THR A 1 135 ? -14.133 -9.164 17.328 1 89.81 135 THR A N 1
ATOM 1044 C CA . THR A 1 135 ? -15.219 -10.109 17.109 1 89.81 135 THR A CA 1
ATOM 1045 C C . THR A 1 135 ? -15.125 -10.727 15.727 1 89.81 135 THR A C 1
ATOM 1047 O O . THR A 1 135 ? -15.281 -11.945 15.562 1 89.81 135 THR A O 1
ATOM 1050 N N . ILE A 1 136 ? -14.906 -9.945 14.773 1 91.56 136 ILE A N 1
ATOM 1051 C CA . ILE A 1 136 ? -14.844 -10.445 13.398 1 91.56 136 ILE A CA 1
ATOM 1052 C C . ILE A 1 136 ? -13.633 -11.352 13.227 1 91.56 136 ILE A C 1
ATOM 1054 O O . ILE A 1 136 ? -13.688 -12.336 12.477 1 91.56 136 ILE A O 1
ATOM 1058 N N . THR A 1 137 ? -12.531 -11.008 13.859 1 89.31 137 THR A N 1
ATOM 1059 C CA . THR A 1 137 ? -11.344 -11.852 13.812 1 89.31 137 THR A CA 1
ATOM 1060 C C . THR A 1 137 ? -11.617 -13.219 14.438 1 89.31 137 THR A C 1
ATOM 1062 O O . THR A 1 137 ? -11.227 -14.242 13.883 1 89.31 137 THR A O 1
ATOM 1065 N N . ARG A 1 138 ? -12.297 -13.211 15.5 1 90.25 138 ARG A N 1
ATOM 1066 C CA . ARG A 1 138 ? -12.664 -14.461 16.141 1 90.25 138 ARG A CA 1
ATOM 1067 C C . ARG A 1 138 ? -13.578 -15.289 15.25 1 90.25 138 ARG A C 1
ATOM 1069 O O . ARG A 1 138 ? -13.453 -16.516 15.18 1 90.25 138 ARG A O 1
ATOM 1076 N N . LEU A 1 139 ? -14.523 -14.633 14.703 1 92 139 LEU A N 1
ATOM 1077 C CA . LEU A 1 139 ? -15.414 -15.312 13.773 1 92 139 LEU A CA 1
ATOM 1078 C C . LEU A 1 139 ? -14.625 -15.922 12.617 1 92 139 LEU A C 1
ATOM 1080 O O . LEU A 1 139 ? -14.891 -17.062 12.211 1 92 139 LEU A O 1
ATOM 1084 N N . SER A 1 140 ? -13.727 -15.141 12.031 1 92.56 140 SER A N 1
ATOM 1085 C CA . SER A 1 140 ? -12.875 -15.617 10.945 1 92.56 140 SER A CA 1
ATOM 1086 C C . SER A 1 140 ? -12.117 -16.875 11.352 1 92.56 140 SER A C 1
ATOM 1088 O O . SER A 1 140 ? -12.07 -17.844 10.594 1 92.56 140 SER A O 1
ATOM 1090 N N . ASP A 1 141 ? -11.555 -16.859 12.539 1 92 141 ASP A N 1
ATOM 1091 C CA . ASP A 1 141 ? -10.805 -18.016 13.039 1 92 141 ASP A CA 1
ATOM 1092 C C . ASP A 1 141 ? -11.711 -19.234 13.18 1 92 141 ASP A C 1
ATOM 1094 O O . ASP A 1 141 ? -11.328 -20.344 12.812 1 92 141 ASP A O 1
ATOM 1098 N N . HIS A 1 142 ? -12.844 -18.984 13.688 1 93 142 HIS A N 1
ATOM 1099 C CA . HIS A 1 142 ? -13.805 -20.062 13.883 1 93 142 HIS A CA 1
ATOM 1100 C C . HIS A 1 142 ? -14.211 -20.703 12.555 1 93 142 HIS A C 1
ATOM 1102 O O . HIS A 1 142 ? -14.18 -21.922 12.414 1 93 142 HIS A O 1
ATOM 1108 N N . ILE A 1 143 ? -14.578 -19.875 11.656 1 93.81 143 ILE A N 1
ATOM 1109 C CA . ILE A 1 143 ? -15.023 -20.359 10.352 1 93.81 143 ILE A CA 1
ATOM 1110 C C . ILE A 1 143 ? -13.875 -21.078 9.648 1 93.81 143 ILE A C 1
ATOM 1112 O O . ILE A 1 143 ? -14.086 -22.109 9 1 93.81 143 ILE A O 1
ATOM 1116 N N . THR A 1 144 ? -12.703 -20.562 9.773 1 94.38 144 THR A N 1
ATOM 1117 C CA . THR A 1 144 ? -11.531 -21.188 9.172 1 94.38 144 THR A CA 1
ATOM 1118 C C . THR A 1 144 ? -11.32 -22.594 9.727 1 94.38 144 THR A C 1
ATOM 1120 O O . THR A 1 144 ? -11.086 -23.547 8.977 1 94.38 144 THR A O 1
ATOM 1123 N N . SER A 1 145 ? -11.367 -22.688 11.016 1 93.88 145 SER A N 1
ATOM 1124 C CA . SER A 1 145 ? -11.172 -23.984 11.656 1 93.88 145 SER A CA 1
ATOM 1125 C C . SER A 1 145 ? -12.219 -24.984 11.195 1 93.88 145 SER A C 1
ATOM 1127 O O . SER A 1 145 ? -11.883 -26.141 10.898 1 93.88 145 SER A O 1
ATOM 1129 N N . GLN A 1 146 ? -13.406 -24.562 11.094 1 93.31 146 GLN A N 1
ATOM 1130 C CA . GLN A 1 146 ? -14.484 -25.438 10.641 1 93.31 146 GLN A CA 1
ATOM 1131 C C . GLN A 1 146 ? -14.289 -25.828 9.18 1 93.31 146 GLN A C 1
ATOM 1133 O O . GLN A 1 146 ? -14.484 -26.984 8.812 1 93.31 146 GLN A O 1
ATOM 1138 N N . GLU A 1 147 ? -13.961 -24.891 8.414 1 93.88 147 GLU A N 1
ATOM 1139 C CA . GLU A 1 147 ? -13.797 -25.156 6.984 1 93.88 147 GLU A CA 1
ATOM 1140 C C . GLU A 1 147 ? -12.594 -26.047 6.723 1 93.88 147 GLU A C 1
ATOM 1142 O O . GLU A 1 147 ? -12.594 -26.828 5.77 1 93.88 147 GLU A O 1
ATOM 1147 N N . LYS A 1 148 ? -11.57 -25.891 7.504 1 94.81 148 LYS A N 1
ATOM 1148 C CA . LYS A 1 148 ? -10.422 -26.781 7.371 1 94.81 148 LYS A CA 1
ATOM 1149 C C . LYS A 1 148 ? -10.828 -28.234 7.621 1 94.81 148 LYS A C 1
ATOM 1151 O O . LYS A 1 148 ? -10.406 -29.141 6.895 1 94.81 148 LYS A O 1
ATOM 1156 N N . ILE A 1 149 ? -11.672 -28.438 8.586 1 94.38 149 ILE A N 1
ATOM 1157 C CA . ILE A 1 149 ? -12.164 -29.766 8.891 1 94.38 149 ILE A CA 1
ATOM 1158 C C . ILE A 1 149 ? -13.008 -30.297 7.73 1 94.38 149 ILE A C 1
ATOM 1160 O O . ILE A 1 149 ? -12.82 -31.422 7.277 1 94.38 149 ILE A O 1
ATOM 1164 N N . ASN A 1 150 ? -13.859 -29.469 7.262 1 94.12 150 ASN A N 1
ATOM 1165 C CA . ASN A 1 150 ? -14.719 -29.844 6.148 1 94.12 150 ASN A CA 1
ATOM 1166 C C . ASN A 1 150 ? -13.906 -30.156 4.895 1 94.12 150 ASN A C 1
ATOM 1168 O O . ASN A 1 150 ? -14.188 -31.125 4.199 1 94.12 150 ASN A O 1
ATOM 1172 N N . PHE A 1 151 ? -12.984 -29.344 4.672 1 95.5 151 PHE A N 1
ATOM 1173 C CA . PHE A 1 151 ? -12.195 -29.516 3.455 1 95.5 151 PHE A CA 1
ATOM 1174 C C . PHE A 1 151 ? -11.305 -30.75 3.549 1 95.5 151 PHE A C 1
ATOM 1176 O O . PHE A 1 151 ? -11.086 -31.438 2.551 1 95.5 151 PHE A O 1
ATOM 1183 N N . LYS A 1 152 ? -10.758 -30.984 4.707 1 96.5 152 LYS A N 1
ATOM 1184 C CA . LYS A 1 152 ? -10 -32.188 4.938 1 96.5 152 LYS A CA 1
ATOM 1185 C C . LYS A 1 152 ? -10.828 -33.438 4.609 1 96.5 152 LYS A C 1
ATOM 1187 O O . LYS A 1 152 ? -10.359 -34.344 3.928 1 96.5 152 LYS A O 1
ATOM 1192 N N . SER A 1 153 ? -12.047 -33.406 5.043 1 95.81 153 SER A N 1
ATOM 1193 C CA . SER A 1 153 ? -12.961 -34.5 4.754 1 95.81 153 SER A CA 1
ATOM 1194 C C . SER A 1 153 ? -13.25 -34.625 3.26 1 95.81 153 SER A C 1
ATOM 1196 O O . SER A 1 153 ? -13.344 -35.719 2.709 1 95.81 153 SER A O 1
ATOM 1198 N N . HIS A 1 154 ? -13.383 -33.531 2.678 1 95.19 154 HIS A N 1
ATOM 1199 C CA . HIS A 1 154 ? -13.648 -33.469 1.244 1 95.19 154 HIS A CA 1
ATOM 1200 C C . HIS A 1 154 ? -12.484 -34.031 0.447 1 95.19 154 HIS A C 1
ATOM 1202 O O . HIS A 1 154 ? -12.695 -34.781 -0.515 1 95.19 154 HIS A O 1
ATOM 1208 N N . LEU A 1 155 ? -11.266 -33.812 0.832 1 96.75 155 LEU A N 1
ATOM 1209 C CA . LEU A 1 155 ? -10.07 -34.25 0.118 1 96.75 155 LEU A CA 1
ATOM 1210 C C . LEU A 1 155 ? -9.898 -35.75 0.23 1 96.75 155 LEU A C 1
ATOM 1212 O O . LEU A 1 155 ? -9.227 -36.375 -0.601 1 96.75 155 LEU A O 1
ATOM 1216 N N . GLN A 1 156 ? -10.547 -36.312 1.214 1 96.06 156 GLN A N 1
ATOM 1217 C CA . GLN A 1 156 ? -10.469 -37.75 1.363 1 96.06 156 GLN A CA 1
ATOM 1218 C C . GLN A 1 156 ? -11.195 -38.469 0.227 1 96.06 156 GLN A C 1
ATOM 1220 O O . GLN A 1 156 ? -10.867 -39.594 -0.114 1 96.06 156 GLN A O 1
ATOM 1225 N N . LYS A 1 157 ? -12.039 -37.75 -0.411 1 95.38 157 LYS A N 1
ATOM 1226 C CA . LYS A 1 157 ? -12.828 -38.344 -1.486 1 95.38 157 LYS A CA 1
ATOM 1227 C C . LYS A 1 157 ? -12.148 -38.156 -2.84 1 95.38 157 LYS A C 1
ATOM 1229 O O . LYS A 1 157 ? -12.586 -38.719 -3.846 1 95.38 157 LYS A O 1
ATOM 1234 N N . ILE A 1 158 ? -11.156 -37.469 -2.861 1 96.69 158 ILE A N 1
ATOM 1235 C CA . ILE A 1 158 ? -10.445 -37.156 -4.102 1 96.69 158 ILE A CA 1
ATOM 1236 C C . ILE A 1 158 ? -9.273 -38.125 -4.262 1 96.69 158 ILE A C 1
ATOM 1238 O O . ILE A 1 158 ? -8.398 -38.219 -3.391 1 96.69 158 ILE A O 1
ATOM 1242 N N . PRO A 1 159 ? -9.172 -38.75 -5.344 1 95.12 159 PRO A N 1
ATOM 1243 C CA . PRO A 1 159 ? -8.148 -39.781 -5.48 1 95.12 159 PRO A CA 1
ATOM 1244 C C . PRO A 1 159 ? -6.762 -39.188 -5.773 1 95.12 159 PRO A C 1
ATOM 1246 O O . PRO A 1 159 ? -5.758 -39.719 -5.266 1 95.12 159 PRO A O 1
ATOM 1249 N N . ASN A 1 160 ? -6.707 -38.188 -6.625 1 96.75 160 ASN A N 1
ATOM 1250 C CA . ASN A 1 160 ? -5.426 -37.625 -7.031 1 96.75 160 ASN A CA 1
ATOM 1251 C C . ASN A 1 160 ? -5.379 -36.094 -6.801 1 96.75 160 ASN A C 1
ATOM 1253 O O . ASN A 1 160 ? -6.312 -35.375 -7.164 1 96.75 160 ASN A O 1
ATOM 1257 N N . ILE A 1 161 ? -4.246 -35.656 -6.16 1 97.88 161 ILE A N 1
ATOM 1258 C CA . ILE A 1 161 ? -4.082 -34.25 -5.824 1 97.88 161 ILE A CA 1
ATOM 1259 C C . ILE A 1 161 ? -2.699 -33.781 -6.262 1 97.88 161 ILE A C 1
ATOM 1261 O O . ILE A 1 161 ? -1.694 -34.438 -5.996 1 97.88 161 ILE A O 1
ATOM 1265 N N . CYS A 1 162 ? -2.664 -32.719 -6.961 1 97.69 162 CYS A N 1
ATOM 1266 C CA . CYS A 1 162 ? -1.412 -32.031 -7.301 1 97.69 162 CYS A CA 1
ATOM 1267 C C . CYS A 1 162 ? -1.161 -30.844 -6.383 1 97.69 162 CYS A C 1
ATOM 1269 O O . CYS A 1 162 ? -2.086 -30.109 -6.059 1 97.69 162 CYS A O 1
ATOM 1271 N N . LEU A 1 163 ? 0.085 -30.656 -5.973 1 97.06 163 LEU A N 1
ATOM 1272 C CA . LEU A 1 163 ? 0.417 -29.531 -5.109 1 97.06 163 LEU A CA 1
ATOM 1273 C C . LEU A 1 163 ? 1.371 -28.562 -5.816 1 97.06 163 LEU A C 1
ATOM 1275 O O . LEU A 1 163 ? 2.238 -29 -6.578 1 97.06 163 LEU A O 1
ATOM 1279 N N . THR A 1 164 ? 1.174 -27.328 -5.598 1 95.88 164 THR A N 1
ATOM 1280 C CA . THR A 1 164 ? 2.164 -26.312 -5.949 1 95.88 164 THR A CA 1
ATOM 1281 C C . THR A 1 164 ? 2.766 -25.688 -4.695 1 95.88 164 THR A C 1
ATOM 1283 O O . THR A 1 164 ? 2.055 -25.438 -3.719 1 95.88 164 THR A O 1
ATOM 1286 N N . ILE A 1 165 ? 4.047 -25.5 -4.699 1 94.81 165 ILE A N 1
ATOM 1287 C CA . ILE A 1 165 ? 4.707 -24.922 -3.533 1 94.81 165 ILE A CA 1
ATOM 1288 C C . ILE A 1 165 ? 5.641 -23.797 -3.969 1 94.81 165 ILE A C 1
ATOM 1290 O O . ILE A 1 165 ? 6.191 -23.828 -5.074 1 94.81 165 ILE A O 1
ATOM 1294 N N . ASP A 1 166 ? 5.711 -22.812 -3.189 1 92 166 ASP A N 1
ATOM 1295 C CA . ASP A 1 166 ? 6.609 -21.688 -3.41 1 92 166 ASP A CA 1
ATOM 1296 C C . ASP A 1 166 ? 6.891 -20.953 -2.105 1 92 166 ASP A C 1
ATOM 1298 O O . ASP A 1 166 ? 6.113 -21.047 -1.15 1 92 166 ASP A O 1
ATOM 1302 N N . PHE A 1 167 ? 8.047 -20.281 -2.086 1 89.12 167 PHE A N 1
ATOM 1303 C CA . PHE A 1 167 ? 8.383 -19.453 -0.93 1 89.12 167 PHE A CA 1
ATOM 1304 C C . PHE A 1 167 ? 8.062 -17.984 -1.2 1 89.12 167 PHE A C 1
ATOM 1306 O O . PHE A 1 167 ? 8.156 -17.531 -2.34 1 89.12 167 PHE A O 1
ATOM 1313 N N . TRP A 1 168 ? 7.645 -17.359 -0.155 1 85.06 168 TRP A N 1
ATOM 1314 C CA . TRP A 1 168 ? 7.383 -15.922 -0.207 1 85.06 168 TRP A CA 1
ATOM 1315 C C . TRP A 1 168 ? 7.875 -15.227 1.062 1 85.06 168 TRP A C 1
ATOM 1317 O O . TRP A 1 168 ? 7.676 -15.734 2.168 1 85.06 168 TRP A O 1
ATOM 1327 N N . THR A 1 169 ? 8.523 -14.133 0.864 1 80.88 169 THR A N 1
ATOM 1328 C CA . THR A 1 169 ? 8.961 -13.328 2 1 80.88 169 THR A CA 1
ATOM 1329 C C . THR A 1 169 ? 8.148 -12.039 2.092 1 80.88 169 THR A C 1
ATOM 1331 O O . THR A 1 169 ? 8.047 -11.297 1.114 1 80.88 169 THR A O 1
ATOM 1334 N N . SER A 1 170 ? 7.578 -11.812 3.189 1 77.69 170 SER A N 1
ATOM 1335 C CA . SER A 1 170 ? 6.758 -10.625 3.4 1 77.69 170 SER A CA 1
ATOM 1336 C C . SER A 1 170 ? 7.621 -9.383 3.623 1 77.69 170 SER A C 1
ATOM 1338 O O . SER A 1 170 ? 8.836 -9.492 3.766 1 77.69 170 SER A O 1
ATOM 1340 N N . ARG A 1 171 ? 6.875 -8.195 3.658 1 71.25 171 ARG A N 1
ATOM 1341 C CA . ARG A 1 171 ? 7.555 -6.934 3.926 1 71.25 171 ARG A CA 1
ATOM 1342 C C . ARG A 1 171 ? 8.141 -6.914 5.336 1 71.25 171 ARG A C 1
ATOM 1344 O O . ARG A 1 171 ? 9.156 -6.27 5.578 1 71.25 171 ARG A O 1
ATOM 1351 N N . ALA A 1 172 ? 7.52 -7.688 6.219 1 70.69 172 ALA A N 1
ATOM 1352 C CA . ALA A 1 172 ? 8 -7.793 7.594 1 70.69 172 ALA A CA 1
ATOM 1353 C C . ALA A 1 172 ? 9.094 -8.852 7.711 1 70.69 172 ALA A C 1
ATOM 1355 O O . ALA A 1 172 ? 9.5 -9.211 8.82 1 70.69 172 ALA A O 1
ATOM 1356 N N . VAL A 1 173 ? 9.523 -9.5 6.539 1 75.62 173 VAL A N 1
ATOM 1357 C CA . VAL A 1 173 ? 10.648 -10.414 6.398 1 75.62 173 VAL A CA 1
ATOM 1358 C C . VAL A 1 173 ? 10.297 -11.766 7.016 1 75.62 173 VAL A C 1
ATOM 1360 O O . VAL A 1 173 ? 11.156 -12.43 7.602 1 75.62 173 VAL A O 1
ATOM 1363 N N . ASN A 1 174 ? 9.062 -12.016 7.035 1 81.38 174 ASN A N 1
ATOM 1364 C CA . ASN A 1 174 ? 8.641 -13.383 7.332 1 81.38 174 ASN A CA 1
ATOM 1365 C C . ASN A 1 174 ? 8.633 -14.25 6.078 1 81.38 174 ASN A C 1
ATOM 1367 O O . ASN A 1 174 ? 8.141 -13.836 5.027 1 81.38 174 ASN A O 1
ATOM 1371 N N . SER A 1 175 ? 9.258 -15.367 6.227 1 86.12 175 SER A N 1
ATOM 1372 C CA . SER A 1 175 ? 9.273 -16.297 5.098 1 86.12 175 SER A CA 1
ATOM 1373 C C . SER A 1 175 ? 8.133 -17.297 5.188 1 86.12 175 SER A C 1
ATOM 1375 O O . SER A 1 175 ? 7.926 -17.922 6.234 1 86.12 175 SER A O 1
ATOM 1377 N N . TYR A 1 176 ? 7.43 -17.391 4.109 1 89.06 176 TYR A N 1
ATOM 1378 C CA . TYR A 1 176 ? 6.281 -18.297 4.09 1 89.06 176 TYR A CA 1
ATOM 1379 C C . TYR A 1 176 ? 6.441 -19.359 3.012 1 89.06 176 TYR A C 1
ATOM 1381 O O . TYR A 1 176 ? 6.938 -19.078 1.92 1 89.06 176 TYR A O 1
ATOM 1389 N N . LEU A 1 177 ? 6.07 -20.547 3.34 1 92 177 LEU A N 1
ATOM 1390 C CA . LEU A 1 177 ? 5.883 -21.609 2.359 1 92 177 LEU A CA 1
ATOM 1391 C C . LEU A 1 177 ? 4.41 -21.766 2 1 92 177 LEU A C 1
ATOM 1393 O O . LEU A 1 177 ? 3.59 -22.094 2.859 1 92 177 LEU A O 1
ATOM 1397 N N . GLY A 1 178 ? 4.105 -21.438 0.752 1 93.12 178 GLY A N 1
ATOM 1398 C CA . GLY A 1 178 ? 2.74 -21.609 0.279 1 93.12 178 GLY A CA 1
ATOM 1399 C C . GLY A 1 178 ? 2.496 -22.938 -0.4 1 93.12 178 GLY A C 1
ATOM 1400 O O . GLY A 1 178 ? 3.293 -23.375 -1.236 1 93.12 178 GLY A O 1
ATOM 1401 N N . VAL A 1 179 ? 1.424 -23.594 0.018 1 95.44 179 VAL A N 1
ATOM 1402 C CA . VAL A 1 179 ? 1.038 -24.875 -0.562 1 95.44 179 VAL A CA 1
ATOM 1403 C C . VAL A 1 179 ? -0.395 -24.797 -1.082 1 95.44 179 VAL A C 1
ATOM 1405 O O . VAL A 1 179 ? -1.322 -24.5 -0.324 1 95.44 179 VAL A O 1
ATOM 1408 N N . THR A 1 180 ? -0.575 -25 -2.352 1 94.75 180 THR A N 1
ATOM 1409 C CA . THR A 1 180 ? -1.882 -25 -3 1 94.75 180 THR A CA 1
ATOM 1410 C C . THR A 1 180 ? -2.17 -26.359 -3.641 1 94.75 180 THR A C 1
ATOM 1412 O O . THR A 1 180 ? -1.28 -26.969 -4.234 1 94.75 180 THR A O 1
ATOM 1415 N N . CYS A 1 181 ? -3.354 -26.781 -3.504 1 96.19 181 CYS A N 1
ATOM 1416 C CA . CYS A 1 181 ? -3.697 -28.062 -4.102 1 96.19 181 CYS A CA 1
ATOM 1417 C C . CYS A 1 181 ? -4.594 -27.875 -5.32 1 96.19 181 CYS A C 1
ATOM 1419 O O . CYS A 1 181 ? -5.336 -26.891 -5.406 1 96.19 181 CYS A O 1
ATOM 1421 N N . HIS A 1 182 ? -4.477 -28.781 -6.238 1 96.12 182 HIS A N 1
ATOM 1422 C CA . HIS A 1 182 ? -5.242 -28.844 -7.477 1 96.12 182 HIS A CA 1
ATOM 1423 C C . HIS A 1 182 ? -5.809 -30.25 -7.699 1 96.12 182 HIS A C 1
ATOM 1425 O O . HIS A 1 182 ? -5.109 -31.25 -7.5 1 96.12 182 HIS A O 1
ATOM 1431 N N . PHE A 1 183 ? -7.047 -30.328 -8.039 1 97.06 183 PHE A N 1
ATOM 1432 C CA . PHE A 1 183 ? -7.676 -31.625 -8.273 1 97.06 183 PHE A CA 1
ATOM 1433 C C . PHE A 1 183 ? -8.867 -31.484 -9.211 1 97.06 183 PHE A C 1
ATOM 1435 O O . PHE A 1 183 ? -9.352 -30.375 -9.453 1 97.06 183 PHE A O 1
ATOM 1442 N N . ILE A 1 184 ? -9.242 -32.594 -9.789 1 97.44 184 ILE A N 1
ATOM 1443 C CA . ILE A 1 184 ? -10.391 -32.594 -10.688 1 97.44 184 ILE A CA 1
ATOM 1444 C C . ILE A 1 184 ? -11.594 -33.219 -9.977 1 97.44 184 ILE A C 1
ATOM 1446 O O . ILE A 1 184 ? -11.5 -34.344 -9.477 1 97.44 184 ILE A O 1
ATOM 1450 N N . GLU A 1 185 ? -12.562 -32.5 -9.828 1 95.12 185 GLU A N 1
ATOM 1451 C CA . GLU A 1 185 ? -13.844 -32.938 -9.297 1 95.12 185 GLU A CA 1
ATOM 1452 C C . GLU A 1 185 ? -14.969 -32.719 -10.305 1 95.12 185 GLU A C 1
ATOM 1454 O O . GLU A 1 185 ? -15.18 -31.609 -10.773 1 95.12 185 GLU A O 1
ATOM 1459 N N . ASN A 1 186 ? -15.688 -33.781 -10.664 1 94.62 186 ASN A N 1
ATOM 1460 C CA . ASN A 1 186 ? -16.734 -33.719 -11.664 1 94.62 186 ASN A CA 1
ATOM 1461 C C . ASN A 1 186 ? -16.234 -33.062 -12.961 1 94.62 186 ASN A C 1
ATOM 1463 O O . ASN A 1 186 ? -16.891 -32.188 -13.523 1 94.62 186 ASN A O 1
ATOM 1467 N N . TRP A 1 187 ? -14.992 -33.438 -13.266 1 96.19 187 TRP A N 1
ATOM 1468 C CA . TRP A 1 187 ? -14.297 -33.031 -14.484 1 96.19 187 TRP A CA 1
ATOM 1469 C C . TRP A 1 187 ? -14.156 -31.516 -14.562 1 96.19 187 TRP A C 1
ATOM 1471 O O . TRP A 1 187 ? -14.266 -30.922 -15.641 1 96.19 187 TRP A O 1
ATOM 1481 N N . LYS A 1 188 ? -14.086 -30.922 -13.406 1 95.31 188 LYS A N 1
ATOM 1482 C CA . LYS A 1 188 ? -13.711 -29.531 -13.266 1 95.31 188 LYS A CA 1
ATOM 1483 C C . LYS A 1 188 ? -12.438 -29.391 -12.43 1 95.31 188 LYS A C 1
ATOM 1485 O O . LYS A 1 188 ? -12.305 -30 -11.375 1 95.31 188 LYS A O 1
ATOM 1490 N N . LEU A 1 189 ? -11.586 -28.656 -13 1 95.75 189 LEU A N 1
ATOM 1491 C CA . LEU A 1 189 ? -10.336 -28.422 -12.281 1 95.75 189 LEU A CA 1
ATOM 1492 C C . LEU A 1 189 ? -10.531 -27.391 -11.172 1 95.75 189 LEU A C 1
ATOM 1494 O O . LEU A 1 189 ? -11.047 -26.297 -11.406 1 95.75 189 LEU A O 1
ATOM 1498 N N . LYS A 1 190 ? -10.203 -27.766 -9.984 1 94.19 190 LYS A N 1
ATOM 1499 C CA . LYS A 1 190 ? -10.336 -26.891 -8.82 1 94.19 190 LYS A CA 1
ATOM 1500 C C . LYS A 1 190 ? -8.992 -26.672 -8.141 1 94.19 190 LYS A C 1
ATOM 1502 O O . LYS A 1 190 ? -8.133 -27.562 -8.141 1 94.19 190 LYS A O 1
ATOM 1507 N N . SER A 1 191 ? -8.812 -25.484 -7.684 1 93.56 191 SER A N 1
ATOM 1508 C CA . SER A 1 191 ? -7.613 -25.125 -6.938 1 93.56 191 SER A CA 1
ATOM 1509 C C . SER A 1 191 ? -7.969 -24.484 -5.598 1 93.56 191 SER A C 1
ATOM 1511 O O . SER A 1 191 ? -8.914 -23.703 -5.512 1 93.56 191 SER A O 1
ATOM 1513 N N . ARG A 1 192 ? -7.215 -24.906 -4.523 1 93.19 192 ARG A N 1
ATOM 1514 C CA . ARG A 1 192 ? -7.457 -24.391 -3.184 1 93.19 192 ARG A CA 1
ATOM 1515 C C . ARG A 1 192 ? -6.156 -24.281 -2.398 1 93.19 192 ARG A C 1
ATOM 1517 O O . ARG A 1 192 ? -5.281 -25.141 -2.502 1 93.19 192 ARG A O 1
ATOM 1524 N N . VAL A 1 193 ? -6.094 -23.234 -1.618 1 94.25 193 VAL A N 1
ATOM 1525 C CA . VAL A 1 193 ? -4.93 -23.062 -0.754 1 94.25 193 VAL A CA 1
ATOM 1526 C C . VAL A 1 193 ? -5.035 -24.016 0.44 1 94.25 193 VAL A C 1
ATOM 1528 O O . VAL A 1 193 ? -6.078 -24.078 1.092 1 94.25 193 VAL A O 1
ATOM 1531 N N . LEU A 1 194 ? -4.012 -24.734 0.675 1 95.19 194 LEU A N 1
ATOM 1532 C CA . LEU A 1 194 ? -3.98 -25.625 1.831 1 95.19 194 LEU A CA 1
ATOM 1533 C C . LEU A 1 194 ? -3.371 -24.922 3.039 1 95.19 194 LEU A C 1
ATOM 1535 O O . LEU A 1 194 ? -4.012 -24.812 4.09 1 95.19 194 LEU A O 1
ATOM 1539 N N . GLU A 1 195 ? -2.119 -24.469 2.771 1 93.94 195 GLU A N 1
ATOM 1540 C CA . GLU A 1 195 ? -1.392 -23.859 3.885 1 93.94 195 GLU A CA 1
ATOM 1541 C C . GLU A 1 195 ? -0.418 -22.797 3.395 1 93.94 195 GLU A C 1
ATOM 1543 O O . GLU A 1 195 ? 0.115 -22.891 2.287 1 93.94 195 GLU A O 1
ATOM 1548 N N . THR A 1 196 ? -0.285 -21.812 4.16 1 91.94 196 THR A N 1
ATOM 1549 C CA . THR A 1 196 ? 0.774 -20.812 4.055 1 91.94 196 THR A CA 1
ATOM 1550 C C . THR A 1 196 ? 1.546 -20.703 5.367 1 91.94 196 THR A C 1
ATOM 1552 O O . THR A 1 196 ? 1.246 -19.844 6.203 1 91.94 196 THR A O 1
ATOM 1555 N N . VAL A 1 197 ? 2.531 -21.469 5.477 1 90.25 197 VAL A N 1
ATOM 1556 C CA . VAL A 1 197 ? 3.176 -21.672 6.77 1 90.25 197 VAL A CA 1
ATOM 1557 C C . VAL A 1 197 ? 4.398 -20.766 6.887 1 90.25 197 VAL A C 1
ATOM 1559 O O . VAL A 1 197 ? 5.152 -20.609 5.922 1 90.25 197 VAL A O 1
ATOM 1562 N N . ASN A 1 198 ? 4.469 -20.172 8 1 88.81 198 ASN A N 1
ATOM 1563 C CA . ASN A 1 198 ? 5.66 -19.391 8.305 1 88.81 198 ASN A CA 1
ATOM 1564 C C . ASN A 1 198 ? 6.867 -20.281 8.57 1 88.81 198 ASN A C 1
ATOM 1566 O O . ASN A 1 198 ? 6.789 -21.203 9.383 1 88.81 198 ASN A O 1
ATOM 1570 N N . ILE A 1 199 ? 7.914 -20 7.824 1 88.75 199 ILE A N 1
ATOM 1571 C CA . ILE A 1 199 ? 9.133 -20.797 7.953 1 88.75 199 ILE A CA 1
ATOM 1572 C C . ILE A 1 199 ? 10.227 -19.969 8.617 1 88.75 199 ILE A C 1
ATOM 1574 O O . ILE A 1 199 ? 10.633 -18.938 8.086 1 88.75 199 ILE A O 1
ATOM 1578 N N . GLU A 1 200 ? 10.672 -20.406 9.68 1 83.62 200 GLU A N 1
ATOM 1579 C CA . GLU A 1 200 ? 11.68 -19.672 10.438 1 83.62 200 GLU A CA 1
ATOM 1580 C C . GLU A 1 200 ? 13.078 -20.234 10.18 1 83.62 200 GLU A C 1
ATOM 1582 O O . GLU A 1 200 ? 14.078 -19.562 10.453 1 83.62 200 GLU A O 1
ATOM 1587 N N . GLU A 1 201 ? 13.156 -21.406 9.617 1 82.56 201 GLU A N 1
ATOM 1588 C CA . GLU A 1 201 ? 14.43 -22.078 9.359 1 82.56 201 GLU A CA 1
ATOM 1589 C C . GLU A 1 201 ? 14.93 -21.781 7.945 1 82.56 201 GLU A C 1
ATOM 1591 O O . GLU A 1 201 ? 14.203 -21.219 7.133 1 82.56 201 GLU A O 1
ATOM 1596 N N . SER A 1 202 ? 16.188 -22.172 7.789 1 85.12 202 SER A N 1
ATOM 1597 C CA . SER A 1 202 ? 16.766 -22.047 6.445 1 85.12 202 SER A CA 1
ATOM 1598 C C . SER A 1 202 ? 16.016 -22.938 5.453 1 85.12 202 SER A C 1
ATOM 1600 O O . SER A 1 202 ? 15.492 -23.984 5.828 1 85.12 202 SER A O 1
ATOM 1602 N N . HIS A 1 203 ? 15.977 -22.5 4.301 1 87.5 203 HIS A N 1
ATOM 1603 C CA . HIS A 1 203 ? 15.258 -23.219 3.252 1 87.5 203 HIS A CA 1
ATOM 1604 C C . HIS A 1 203 ? 16.094 -24.375 2.701 1 87.5 203 HIS A C 1
ATOM 1606 O O . HIS A 1 203 ? 16.281 -24.484 1.487 1 87.5 203 HIS A O 1
ATOM 1612 N N . THR A 1 204 ? 16.469 -25.25 3.562 1 89.62 204 THR A N 1
ATOM 1613 C CA . THR A 1 204 ? 17.172 -26.438 3.111 1 89.62 204 THR A CA 1
ATOM 1614 C C . THR A 1 204 ? 16.188 -27.516 2.654 1 89.62 204 THR A C 1
ATOM 1616 O O . THR A 1 204 ? 15.023 -27.5 3.057 1 89.62 204 THR A O 1
ATOM 1619 N N . SER A 1 205 ? 16.703 -28.422 1.811 1 93.38 205 SER A N 1
ATOM 1620 C CA . SER A 1 205 ? 15.859 -29.5 1.295 1 93.38 205 SER A CA 1
ATOM 1621 C C . SER A 1 205 ? 15.258 -30.328 2.428 1 93.38 205 SER A C 1
ATOM 1623 O O . SER A 1 205 ? 14.086 -30.688 2.381 1 93.38 205 SER A O 1
ATOM 1625 N N . SER A 1 206 ? 16.031 -30.578 3.395 1 93.5 206 SER A N 1
ATOM 1626 C CA . SER A 1 206 ? 15.578 -31.391 4.52 1 93.5 206 SER A CA 1
ATOM 1627 C C . SER A 1 206 ? 14.445 -30.703 5.27 1 93.5 206 SER A C 1
ATOM 1629 O O . SER A 1 206 ? 13.445 -31.328 5.609 1 93.5 206 SER A O 1
ATOM 1631 N N . ASN A 1 207 ? 14.625 -29.406 5.492 1 92.38 207 ASN A N 1
ATOM 1632 C CA . ASN A 1 207 ? 13.586 -28.656 6.195 1 92.38 207 ASN A CA 1
ATOM 1633 C C . ASN A 1 207 ? 12.305 -28.578 5.375 1 92.38 207 ASN A C 1
ATOM 1635 O O . ASN A 1 207 ? 11.203 -28.656 5.93 1 92.38 207 ASN A O 1
ATOM 1639 N N . ILE A 1 208 ? 12.469 -28.391 4.137 1 94.62 208 ILE A N 1
ATOM 1640 C CA . ILE A 1 208 ? 11.312 -28.312 3.25 1 94.62 208 ILE A CA 1
ATOM 1641 C C . ILE A 1 208 ? 10.539 -29.641 3.291 1 94.62 208 ILE A C 1
ATOM 1643 O O . ILE A 1 208 ? 9.312 -29.641 3.398 1 94.62 208 ILE A O 1
ATOM 1647 N N . VAL A 1 209 ? 11.281 -30.734 3.232 1 95.44 209 VAL A N 1
ATOM 1648 C CA . VAL A 1 209 ? 10.672 -32.062 3.275 1 95.44 209 VAL A CA 1
ATOM 1649 C C . VAL A 1 209 ? 9.898 -32.219 4.582 1 95.44 209 VAL A C 1
ATOM 1651 O O . VAL A 1 209 ? 8.766 -32.719 4.582 1 95.44 209 VAL A O 1
ATOM 1654 N N . ASN A 1 210 ? 10.492 -31.812 5.648 1 94.75 210 ASN A N 1
ATOM 1655 C CA . ASN A 1 210 ? 9.844 -31.938 6.949 1 94.75 210 ASN A CA 1
ATOM 1656 C C . ASN A 1 210 ? 8.547 -31.125 7 1 94.75 210 ASN A C 1
ATOM 1658 O O . ASN A 1 210 ? 7.531 -31.609 7.5 1 94.75 210 ASN A O 1
ATOM 1662 N N . ASN A 1 211 ? 8.625 -29.938 6.523 1 94.5 211 ASN A N 1
ATOM 1663 C CA . ASN A 1 211 ? 7.441 -29.078 6.484 1 94.5 211 ASN A CA 1
ATOM 1664 C C . ASN A 1 211 ? 6.348 -29.688 5.609 1 94.5 211 ASN A C 1
ATOM 1666 O O . ASN A 1 211 ? 5.176 -29.688 5.988 1 94.5 211 ASN A O 1
ATOM 1670 N N . LEU A 1 212 ? 6.703 -30.203 4.449 1 95.81 212 LEU A N 1
ATOM 1671 C CA . LEU A 1 212 ? 5.742 -30.797 3.529 1 95.81 212 LEU A CA 1
ATOM 1672 C C . LEU A 1 212 ? 5.113 -32.062 4.133 1 95.81 212 LEU A C 1
ATOM 1674 O O . LEU A 1 212 ? 3.91 -32.281 3.994 1 95.81 212 LEU A O 1
ATOM 1678 N N . ASN A 1 213 ? 5.953 -32.844 4.781 1 95.56 213 ASN A N 1
ATOM 1679 C CA . ASN A 1 213 ? 5.422 -34.031 5.438 1 95.56 213 ASN A CA 1
ATOM 1680 C C . ASN A 1 213 ? 4.414 -33.688 6.523 1 95.56 213 ASN A C 1
ATOM 1682 O O . ASN A 1 213 ? 3.375 -34.344 6.652 1 95.56 213 ASN A O 1
ATOM 1686 N N . THR A 1 214 ? 4.742 -32.656 7.25 1 95.38 214 THR A N 1
ATOM 1687 C CA . THR A 1 214 ? 3.824 -32.188 8.281 1 95.38 214 THR A CA 1
ATOM 1688 C C . THR A 1 214 ? 2.488 -31.781 7.676 1 95.38 214 THR A C 1
ATOM 1690 O O . THR A 1 214 ? 1.427 -32.125 8.195 1 95.38 214 THR A O 1
ATOM 1693 N N . ILE A 1 215 ? 2.543 -31.109 6.578 1 95.69 215 ILE A N 1
ATOM 1694 C CA . ILE A 1 215 ? 1.342 -30.609 5.93 1 95.69 215 ILE A CA 1
ATOM 1695 C C . ILE A 1 215 ? 0.572 -31.75 5.289 1 95.69 215 ILE A C 1
ATOM 1697 O O . ILE A 1 215 ? -0.638 -31.891 5.484 1 95.69 215 ILE A O 1
ATOM 1701 N N . ILE A 1 216 ? 1.211 -32.656 4.574 1 96.56 216 ILE A N 1
ATOM 1702 C CA . ILE A 1 216 ? 0.596 -33.688 3.746 1 96.56 216 ILE A CA 1
ATOM 1703 C C . ILE A 1 216 ? 0.113 -34.844 4.625 1 96.56 216 ILE A C 1
ATOM 1705 O O . ILE A 1 216 ? -1.015 -35.312 4.477 1 96.56 216 ILE A O 1
ATOM 1709 N N . LYS A 1 217 ? 0.952 -35.25 5.582 1 95.31 217 LYS A N 1
ATOM 1710 C CA . LYS A 1 217 ? 0.667 -36.469 6.359 1 95.31 217 LYS A CA 1
ATOM 1711 C C . LYS A 1 217 ? -0.057 -36.125 7.656 1 95.31 217 LYS A C 1
ATOM 1713 O O . LYS A 1 217 ? -1.132 -36.656 7.934 1 95.31 217 LYS A O 1
ATOM 1718 N N . ASP A 1 218 ? 0.49 -35.188 8.352 1 93.62 218 ASP A N 1
ATOM 1719 C CA . ASP A 1 218 ? -0.003 -34.938 9.703 1 93.62 218 ASP A CA 1
ATOM 1720 C C . ASP A 1 218 ? -1.267 -34.062 9.68 1 93.62 218 ASP A C 1
ATOM 1722 O O . ASP A 1 218 ? -2.242 -34.375 10.367 1 93.62 218 ASP A O 1
ATOM 1726 N N . TYR A 1 219 ? -1.284 -33.062 8.922 1 93.75 219 TYR A N 1
ATOM 1727 C CA . TYR A 1 219 ? -2.373 -32.094 9.008 1 93.75 219 TYR A CA 1
ATOM 1728 C C . TYR A 1 219 ? -3.514 -32.469 8.07 1 93.75 219 TYR A C 1
ATOM 1730 O O . TYR A 1 219 ? -4.672 -32.562 8.484 1 93.75 219 TYR A O 1
ATOM 1738 N N . TRP A 1 220 ? -3.215 -32.719 6.805 1 96.69 220 TRP A N 1
ATOM 1739 C CA . TRP A 1 220 ? -4.27 -32.906 5.812 1 96.69 220 TRP A CA 1
ATOM 1740 C C . TRP A 1 220 ? -4.496 -34.375 5.527 1 96.69 220 TRP A C 1
ATOM 1742 O O . TRP A 1 220 ? -5.523 -34.75 4.957 1 96.69 220 TRP A O 1
ATOM 1752 N N . GLU A 1 221 ? -3.557 -35.25 5.871 1 96.25 221 GLU A N 1
ATOM 1753 C CA . GLU A 1 221 ? -3.66 -36.688 5.723 1 96.25 221 GLU A CA 1
ATOM 1754 C C . GLU A 1 221 ? -3.984 -37.094 4.285 1 96.25 221 GLU A C 1
ATOM 1756 O O . GLU A 1 221 ? -4.91 -37.875 4.039 1 96.25 221 GLU A O 1
ATOM 1761 N N . ILE A 1 222 ? -3.275 -36.531 3.439 1 96.12 222 ILE A N 1
ATOM 1762 C CA . ILE A 1 222 ? -3.496 -36.844 2.027 1 96.12 222 ILE A CA 1
ATOM 1763 C C . ILE A 1 222 ? -2.268 -37.531 1.448 1 96.12 222 ILE A C 1
ATOM 1765 O O . ILE A 1 222 ? -1.997 -37.438 0.249 1 96.12 222 ILE A O 1
ATOM 1769 N N . ASP A 1 223 ? -1.681 -38.188 2.447 1 90.62 223 ASP A N 1
ATOM 1770 C CA . ASP A 1 223 ? -0.507 -38.938 2.004 1 90.62 223 ASP A CA 1
ATOM 1771 C C . ASP A 1 223 ? -0.899 -40.062 1.039 1 90.62 223 ASP A C 1
ATOM 1773 O O . ASP A 1 223 ? -1.92 -40.719 1.232 1 90.62 223 ASP A O 1
ATOM 1777 N N . GLY A 1 224 ? -0.411 -40.281 -0.084 1 91.69 224 GLY A N 1
ATOM 1778 C CA . GLY A 1 224 ? -0.712 -41.281 -1.097 1 91.69 224 GLY A CA 1
ATOM 1779 C C . GLY A 1 224 ? -1.554 -40.75 -2.236 1 91.69 224 GLY A C 1
ATOM 1780 O O . GLY A 1 224 ? -1.731 -41.406 -3.256 1 91.69 224 GLY A O 1
ATOM 1781 N N . LYS A 1 225 ? -2.119 -39.625 -1.919 1 95.44 225 LYS A N 1
ATOM 1782 C CA . LYS A 1 225 ? -2.988 -39.062 -2.934 1 95.44 225 LYS A CA 1
ATOM 1783 C C . LYS A 1 225 ? -2.246 -38 -3.758 1 95.44 225 LYS A C 1
ATOM 1785 O O . LYS A 1 225 ? -2.703 -37.594 -4.832 1 95.44 225 LYS A O 1
ATOM 1790 N N . VAL A 1 226 ? -1.131 -37.562 -3.246 1 97.25 226 VAL A N 1
ATOM 1791 C CA . VAL A 1 226 ? -0.355 -36.531 -3.938 1 97.25 226 VAL A CA 1
ATOM 1792 C C . VAL A 1 226 ? 0.395 -37.156 -5.113 1 97.25 226 VAL A C 1
ATOM 1794 O O . VAL A 1 226 ? 1.346 -37.906 -4.918 1 97.25 226 VAL A O 1
ATOM 1797 N N . CYS A 1 227 ? -0.038 -36.844 -6.293 1 96.12 227 CYS A N 1
ATOM 1798 C CA . CYS A 1 227 ? 0.541 -37.469 -7.477 1 96.12 227 CYS A CA 1
ATOM 1799 C C . CYS A 1 227 ? 1.731 -36.656 -7.992 1 96.12 227 CYS A C 1
ATOM 1801 O O . CYS A 1 227 ? 2.619 -37.219 -8.648 1 96.12 227 CYS A O 1
ATOM 1803 N N . ALA A 1 228 ? 1.669 -35.344 -7.676 1 97.38 228 ALA A N 1
ATOM 1804 C CA . ALA A 1 228 ? 2.77 -34.531 -8.164 1 97.38 228 ALA A CA 1
ATOM 1805 C C . ALA A 1 228 ? 2.9 -33.25 -7.336 1 97.38 228 ALA A C 1
ATOM 1807 O O . ALA A 1 228 ? 1.931 -32.781 -6.727 1 97.38 228 ALA A O 1
ATOM 1808 N N . ILE A 1 229 ? 4.09 -32.688 -7.301 1 97.25 229 ILE A N 1
ATOM 1809 C CA . ILE A 1 229 ? 4.371 -31.375 -6.699 1 97.25 229 ILE A CA 1
ATOM 1810 C C . ILE A 1 229 ? 5.102 -30.5 -7.707 1 97.25 229 ILE A C 1
ATOM 1812 O O . ILE A 1 229 ? 6.113 -30.906 -8.281 1 97.25 229 ILE A O 1
ATOM 1816 N N . VAL A 1 230 ? 4.523 -29.391 -7.914 1 96.56 230 VAL A N 1
ATOM 1817 C CA . VAL A 1 230 ? 5.094 -28.422 -8.844 1 96.56 230 VAL A CA 1
ATOM 1818 C C . VAL A 1 230 ? 5.828 -27.328 -8.07 1 96.56 230 VAL A C 1
ATOM 1820 O O . VAL A 1 230 ? 5.273 -26.734 -7.141 1 96.56 230 VAL A O 1
ATOM 1823 N N . CYS A 1 231 ? 7.047 -27 -8.375 1 94.88 231 CYS A N 1
ATOM 1824 C CA . CYS A 1 231 ? 7.824 -25.969 -7.707 1 94.88 231 CYS A CA 1
ATOM 1825 C C . CYS A 1 231 ? 8.797 -25.312 -8.672 1 94.88 231 CYS A C 1
ATOM 1827 O O . CYS A 1 231 ? 8.906 -25.719 -9.828 1 94.88 231 CYS A O 1
ATOM 1829 N N . ASP A 1 232 ? 9.391 -24.297 -8.242 1 90.62 232 ASP A N 1
ATOM 1830 C CA . ASP A 1 232 ? 10.391 -23.641 -9.078 1 90.62 232 ASP A CA 1
ATOM 1831 C C . ASP A 1 232 ? 11.633 -24.516 -9.242 1 90.62 232 ASP A C 1
ATOM 1833 O O . ASP A 1 232 ? 11.648 -25.672 -8.805 1 90.62 232 ASP A O 1
ATOM 1837 N N . ASN A 1 233 ? 12.633 -24.062 -9.977 1 89.5 233 ASN A N 1
ATOM 1838 C CA . ASN A 1 233 ? 13.789 -24.875 -10.352 1 89.5 233 ASN A CA 1
ATOM 1839 C C . ASN A 1 233 ? 14.922 -24.734 -9.344 1 89.5 233 ASN A C 1
ATOM 1841 O O . ASN A 1 233 ? 16.047 -25.172 -9.602 1 89.5 233 ASN A O 1
ATOM 1845 N N . ALA A 1 234 ? 14.641 -24.156 -8.188 1 91.06 234 ALA A N 1
ATOM 1846 C CA . ALA A 1 234 ? 15.688 -24.031 -7.184 1 91.06 234 ALA A CA 1
ATOM 1847 C C . ALA A 1 234 ? 16.156 -25.391 -6.695 1 91.06 234 ALA A C 1
ATOM 1849 O O . ALA A 1 234 ? 15.344 -26.281 -6.434 1 91.06 234 ALA A O 1
ATOM 1850 N N . PRO A 1 235 ? 17.406 -25.547 -6.555 1 92.88 235 PRO A N 1
ATOM 1851 C CA . PRO A 1 235 ? 17.953 -26.859 -6.203 1 92.88 235 PRO A CA 1
ATOM 1852 C C . PRO A 1 235 ? 17.406 -27.391 -4.883 1 92.88 235 PRO A C 1
ATOM 1854 O O . PRO A 1 235 ? 17.156 -28.594 -4.758 1 92.88 235 PRO A O 1
ATOM 1857 N N . ASN A 1 236 ? 17.281 -26.531 -3.906 1 93 236 ASN A N 1
ATOM 1858 C CA . ASN A 1 236 ? 16.734 -26.969 -2.623 1 93 236 ASN A CA 1
ATOM 1859 C C . ASN A 1 236 ? 15.312 -27.484 -2.76 1 93 236 ASN A C 1
ATOM 1861 O O . ASN A 1 236 ? 14.945 -28.484 -2.143 1 93 236 ASN A O 1
ATOM 1865 N N . MET A 1 237 ? 14.547 -26.906 -3.617 1 93.56 237 MET A N 1
ATOM 1866 C CA . MET A 1 237 ? 13.148 -27.266 -3.828 1 93.56 237 MET A CA 1
ATOM 1867 C C . MET A 1 237 ? 13.047 -28.578 -4.598 1 93.56 237 MET A C 1
ATOM 1869 O O . MET A 1 237 ? 12.305 -29.484 -4.199 1 93.56 237 MET A O 1
ATOM 1873 N N . THR A 1 238 ? 13.82 -28.688 -5.691 1 94.19 238 THR A N 1
ATOM 1874 C CA . THR A 1 238 ? 13.773 -29.891 -6.516 1 94.19 238 THR A CA 1
ATOM 1875 C C . THR A 1 238 ? 14.273 -31.094 -5.738 1 94.19 238 THR A C 1
ATOM 1877 O O . THR A 1 238 ? 13.68 -32.188 -5.809 1 94.19 238 THR A O 1
ATOM 1880 N N . LYS A 1 239 ? 15.305 -30.859 -4.98 1 95.56 239 LYS A N 1
ATOM 1881 C CA . LYS A 1 239 ? 15.836 -31.953 -4.164 1 95.56 239 LYS A CA 1
ATOM 1882 C C . LYS A 1 239 ? 14.844 -32.375 -3.088 1 95.56 239 LYS A C 1
ATOM 1884 O O . LYS A 1 239 ? 14.703 -33.562 -2.793 1 95.56 239 LYS A O 1
ATOM 1889 N N . ALA A 1 240 ? 14.195 -31.438 -2.529 1 95.75 240 ALA A N 1
ATOM 1890 C CA . ALA A 1 240 ? 13.203 -31.719 -1.497 1 95.75 240 ALA A CA 1
ATOM 1891 C C . ALA A 1 240 ? 12.078 -32.594 -2.047 1 95.75 240 ALA A C 1
ATOM 1893 O O . ALA A 1 240 ? 11.719 -33.625 -1.437 1 95.75 240 ALA A O 1
ATOM 1894 N N . VAL A 1 241 ? 11.547 -32.281 -3.188 1 95.25 241 VAL A N 1
ATOM 1895 C CA . VAL A 1 241 ? 10.445 -33.031 -3.781 1 95.25 241 VAL A CA 1
ATOM 1896 C C . VAL A 1 241 ? 10.93 -34.438 -4.176 1 95.25 241 VAL A C 1
ATOM 1898 O O . VAL A 1 241 ? 10.211 -35.438 -3.998 1 95.25 241 VAL A O 1
ATOM 1901 N N . GLN A 1 242 ? 12.125 -34.5 -4.668 1 93.88 242 GLN A N 1
ATOM 1902 C CA . GLN A 1 242 ? 12.695 -35.781 -5.059 1 93.88 242 GLN A CA 1
ATOM 1903 C C . GLN A 1 242 ? 12.867 -36.688 -3.85 1 93.88 242 GLN A C 1
ATOM 1905 O O . GLN A 1 242 ? 12.812 -37.906 -3.979 1 93.88 242 GLN A O 1
ATOM 1910 N N . ASN A 1 243 ? 13.039 -36.094 -2.744 1 93.19 243 ASN A N 1
ATOM 1911 C CA . ASN A 1 243 ? 13.242 -36.875 -1.52 1 93.19 243 ASN A CA 1
ATOM 1912 C C . ASN A 1 243 ? 11.922 -37.375 -0.952 1 93.19 243 ASN A C 1
ATOM 1914 O O . ASN A 1 243 ? 11.914 -38.188 -0.021 1 93.19 243 ASN A O 1
ATOM 1918 N N . LEU A 1 244 ? 10.867 -36.844 -1.503 1 92.88 244 LEU A N 1
ATOM 1919 C CA . LEU A 1 244 ? 9.562 -37.344 -1.071 1 92.88 244 LEU A CA 1
ATOM 1920 C C . LEU A 1 244 ? 9.219 -38.656 -1.776 1 92.88 244 LEU A C 1
ATOM 1922 O O . LEU A 1 244 ? 9.516 -38.844 -2.959 1 92.88 244 LEU A O 1
ATOM 1926 N N . GLU A 1 245 ? 8.68 -39.562 -1.117 1 84.19 245 GLU A N 1
ATOM 1927 C CA . GLU A 1 245 ? 8.367 -40.875 -1.681 1 84.19 245 GLU A CA 1
ATOM 1928 C C . GLU A 1 245 ? 7.102 -40.812 -2.535 1 84.19 245 GLU A C 1
ATOM 1930 O O . GLU A 1 245 ? 6.113 -40.188 -2.152 1 84.19 245 GLU A O 1
ATOM 1935 N N . GLU A 1 246 ? 7.121 -41.406 -3.721 1 86.12 246 GLU A N 1
ATOM 1936 C CA . GLU A 1 246 ? 5.969 -41.656 -4.578 1 86.12 246 GLU A CA 1
ATOM 1937 C C . GLU A 1 246 ? 5.348 -40.375 -5.086 1 86.12 246 GLU A C 1
ATOM 1939 O O . GLU A 1 246 ? 4.121 -40.25 -5.172 1 86.12 246 GLU A O 1
ATOM 1944 N N . VAL A 1 247 ? 6.09 -39.312 -5.156 1 93.25 247 VAL A N 1
ATOM 1945 C CA . VAL A 1 247 ? 5.586 -38.031 -5.672 1 93.25 247 VAL A CA 1
ATOM 1946 C C . VAL A 1 247 ? 6.395 -37.625 -6.898 1 93.25 247 VAL A C 1
ATOM 1948 O O . VAL A 1 247 ? 7.621 -37.719 -6.906 1 93.25 247 VAL A O 1
ATOM 1951 N N . ASN A 1 248 ? 5.707 -37.281 -7.93 1 94.31 248 ASN A N 1
ATOM 1952 C CA . ASN A 1 248 ? 6.375 -36.812 -9.141 1 94.31 248 ASN A CA 1
ATOM 1953 C C . ASN A 1 248 ? 6.789 -35.344 -9.023 1 94.31 248 ASN A C 1
ATOM 1955 O O . ASN A 1 248 ? 6.02 -34.531 -8.523 1 94.31 248 ASN A O 1
ATOM 1959 N N . LEU A 1 249 ? 8 -35.062 -9.398 1 96 249 LEU A N 1
ATOM 1960 C CA . LEU A 1 249 ? 8.484 -33.688 -9.461 1 96 249 LEU A CA 1
ATOM 1961 C C . LEU A 1 249 ? 8.117 -33.062 -10.797 1 96 249 LEU A C 1
ATOM 1963 O O . LEU A 1 249 ? 8.406 -33.594 -11.859 1 96 249 LEU A O 1
ATOM 1967 N N . VAL A 1 250 ? 7.453 -32 -10.75 1 96.44 250 VAL A N 1
ATOM 1968 C CA . VAL A 1 250 ? 7.195 -31.203 -11.945 1 96.44 250 VAL A CA 1
ATOM 1969 C C . VAL A 1 250 ? 7.832 -29.828 -11.789 1 96.44 250 VAL A C 1
ATOM 1971 O O . VAL A 1 250 ? 7.48 -29.078 -10.875 1 96.44 250 VAL A O 1
ATOM 1974 N N . ARG A 1 251 ? 8.742 -29.516 -12.664 1 95.38 251 ARG A N 1
ATOM 1975 C CA . ARG A 1 251 ? 9.391 -28.203 -12.648 1 95.38 251 ARG A CA 1
ATOM 1976 C C . ARG A 1 251 ? 8.508 -27.141 -13.312 1 95.38 251 ARG A C 1
ATOM 1978 O O . ARG A 1 251 ? 7.93 -27.391 -14.367 1 95.38 251 ARG A O 1
ATOM 1985 N N . CYS A 1 252 ? 8.367 -26.047 -12.656 1 94.88 252 CYS A N 1
ATOM 1986 C CA . CYS A 1 252 ? 7.527 -24.969 -13.164 1 94.88 252 CYS A CA 1
ATOM 1987 C C . CYS A 1 252 ? 7.992 -24.516 -14.547 1 94.88 252 CYS A C 1
ATOM 1989 O O . CYS A 1 252 ? 9.117 -24.047 -14.695 1 94.88 252 CYS A O 1
ATOM 1991 N N . SER A 1 253 ? 7.098 -24.594 -15.5 1 94.94 253 SER A N 1
ATOM 1992 C CA . SER A 1 253 ? 7.426 -24.234 -16.875 1 94.94 253 SER A CA 1
ATOM 1993 C C . SER A 1 253 ? 7.699 -22.75 -17.031 1 94.94 253 SER A C 1
ATOM 1995 O O . SER A 1 253 ? 8.562 -22.344 -17.812 1 94.94 253 SER A O 1
ATOM 1997 N N . ALA A 1 254 ? 6.953 -21.969 -16.328 1 92.06 254 ALA A N 1
ATOM 1998 C CA . ALA A 1 254 ? 7.156 -20.531 -16.391 1 92.06 254 ALA A CA 1
ATOM 1999 C C . ALA A 1 254 ? 8.547 -20.156 -15.898 1 92.06 254 ALA A C 1
ATOM 2001 O O . ALA A 1 254 ? 9.219 -19.312 -16.5 1 92.06 254 ALA A O 1
ATOM 2002 N N . HIS A 1 255 ? 9 -20.75 -14.836 1 91.62 255 HIS A N 1
ATOM 2003 C CA . HIS A 1 255 ? 10.344 -20.5 -14.328 1 91.62 255 HIS A CA 1
ATOM 2004 C C . HIS A 1 255 ? 11.406 -20.984 -15.297 1 91.62 255 HIS A C 1
ATOM 2006 O O . HIS A 1 255 ? 12.477 -20.375 -15.422 1 91.62 255 HIS A O 1
ATOM 2012 N N . SER A 1 256 ? 11.125 -22.078 -15.891 1 94.62 256 SER A N 1
ATOM 2013 C CA . SER A 1 256 ? 12.055 -22.609 -16.891 1 94.62 256 SER A CA 1
ATOM 2014 C C . SER A 1 256 ? 12.219 -21.641 -18.047 1 94.62 256 SER A C 1
ATOM 2016 O O . SER A 1 256 ? 13.336 -21.375 -18.484 1 94.62 256 SER A O 1
ATOM 2018 N N . ILE A 1 257 ? 11.094 -21.141 -18.469 1 94.5 257 ILE A N 1
ATOM 2019 C CA . ILE A 1 257 ? 11.109 -20.172 -19.562 1 94.5 257 ILE A CA 1
ATOM 2020 C C . ILE A 1 257 ? 11.867 -18.906 -19.125 1 94.5 257 ILE A C 1
ATOM 2022 O O . ILE A 1 257 ? 12.703 -18.391 -19.875 1 94.5 257 ILE A O 1
ATOM 2026 N N . GLN A 1 258 ? 11.633 -18.5 -17.953 1 92.25 258 GLN A N 1
ATOM 2027 C CA . GLN A 1 258 ? 12.281 -17.297 -17.406 1 92.25 258 GLN A CA 1
ATOM 2028 C C . GLN A 1 258 ? 13.805 -17.469 -17.391 1 92.25 258 GLN A C 1
ATOM 2030 O O . GLN A 1 258 ? 14.531 -16.562 -17.797 1 92.25 258 GLN A O 1
ATOM 2035 N N . LEU A 1 259 ? 14.234 -18.578 -16.938 1 93.12 259 LEU A N 1
ATOM 2036 C CA . LEU A 1 259 ? 15.672 -18.828 -16.844 1 93.12 259 LEU A CA 1
ATOM 2037 C C . LEU A 1 259 ? 16.297 -18.859 -18.234 1 93.12 259 LEU A C 1
ATOM 2039 O O . LEU A 1 259 ? 17.406 -18.344 -18.438 1 93.12 259 LEU A O 1
ATOM 2043 N N . ALA A 1 260 ? 15.609 -19.438 -19.156 1 95.62 260 ALA A N 1
ATOM 2044 C CA . ALA A 1 260 ? 16.125 -19.5 -20.516 1 95.62 260 ALA A CA 1
ATOM 2045 C C . ALA A 1 260 ? 16.25 -18.109 -21.125 1 95.62 260 ALA A C 1
ATOM 2047 O O . ALA A 1 260 ? 17.266 -17.781 -21.75 1 95.62 260 ALA A O 1
ATOM 2048 N N . ILE A 1 261 ? 15.25 -17.328 -20.938 1 95.62 261 ILE A N 1
ATOM 2049 C CA . ILE A 1 261 ? 15.25 -15.969 -21.453 1 95.62 261 ILE A CA 1
ATOM 2050 C C . ILE A 1 261 ? 16.391 -15.172 -20.812 1 95.62 261 ILE A C 1
ATOM 2052 O O . ILE A 1 261 ? 17.125 -14.469 -21.5 1 95.62 261 ILE A O 1
ATOM 2056 N N . ASN A 1 262 ? 16.516 -15.312 -19.531 1 93.94 262 ASN A N 1
ATOM 2057 C CA . ASN A 1 262 ? 17.562 -14.578 -18.812 1 93.94 262 ASN A CA 1
ATOM 2058 C C . ASN A 1 262 ? 18.953 -14.984 -19.281 1 93.94 262 ASN A C 1
ATOM 2060 O O . ASN A 1 262 ? 19.859 -14.156 -19.297 1 93.94 262 ASN A O 1
ATOM 2064 N N . TYR A 1 263 ? 19.047 -16.234 -19.594 1 94.75 263 TYR A N 1
ATOM 2065 C CA . TYR A 1 263 ? 20.312 -16.703 -20.125 1 94.75 263 TYR A CA 1
ATOM 2066 C C . TYR A 1 263 ? 20.656 -15.961 -21.422 1 94.75 263 TYR A C 1
ATOM 2068 O O . TYR A 1 263 ? 21.812 -15.602 -21.641 1 94.75 263 TYR A O 1
ATOM 2076 N N . GLY A 1 264 ? 19.672 -15.703 -22.203 1 94.38 264 GLY A N 1
ATOM 2077 C CA . GLY A 1 264 ? 19.875 -14.945 -23.422 1 94.38 264 GLY A CA 1
ATOM 2078 C C . GLY A 1 264 ? 20.141 -13.477 -23.188 1 94.38 264 GLY A C 1
ATOM 2079 O O . GLY A 1 264 ? 21.031 -12.891 -23.812 1 94.38 264 GLY A O 1
ATOM 2080 N N . LEU A 1 265 ? 19.484 -12.898 -22.234 1 94 265 LEU A N 1
ATOM 2081 C CA . LEU A 1 265 ? 19.562 -11.469 -21.953 1 94 265 LEU A CA 1
ATOM 2082 C C . LEU A 1 265 ? 20.875 -11.125 -21.25 1 94 265 LEU A C 1
ATOM 2084 O O . LEU A 1 265 ? 21.25 -9.961 -21.156 1 94 265 LEU A O 1
ATOM 2088 N N . LYS A 1 266 ? 21.594 -12.117 -20.781 1 93.19 266 LYS A N 1
ATOM 2089 C CA . LYS A 1 266 ? 22.859 -11.898 -20.094 1 93.19 266 LYS A CA 1
ATOM 2090 C C . LYS A 1 266 ? 24 -11.68 -21.078 1 93.19 266 LYS A C 1
ATOM 2092 O O . LYS A 1 266 ? 25.125 -11.367 -20.688 1 93.19 266 LYS A O 1
ATOM 2097 N N . HIS A 1 267 ? 23.609 -11.789 -22.359 1 94.06 267 HIS A N 1
ATOM 2098 C CA . HIS A 1 267 ? 24.594 -11.422 -23.359 1 94.06 267 HIS A CA 1
ATOM 2099 C C . HIS A 1 267 ? 25.156 -10.031 -23.094 1 94.06 267 HIS A C 1
ATOM 2101 O O . HIS A 1 267 ? 24.422 -9.109 -22.75 1 94.06 267 HIS A O 1
ATOM 2107 N N . GLU A 1 268 ? 26.375 -9.852 -23.219 1 93.81 268 GLU A N 1
ATOM 2108 C CA . GLU A 1 268 ? 27.094 -8.641 -22.828 1 93.81 268 GLU A CA 1
ATOM 2109 C C . GLU A 1 268 ? 26.5 -7.406 -23.5 1 93.81 268 GLU A C 1
ATOM 2111 O O . GLU A 1 268 ? 26.234 -6.402 -22.844 1 93.81 268 GLU A O 1
ATOM 2116 N N . SER A 1 269 ? 26.312 -7.504 -24.812 1 92.69 269 SER A N 1
ATOM 2117 C CA . SER A 1 269 ? 25.797 -6.363 -25.562 1 92.69 269 SER A CA 1
ATOM 2118 C C . SER A 1 269 ? 24.391 -5.984 -25.109 1 92.69 269 SER A C 1
ATOM 2120 O O . SER A 1 269 ? 24.047 -4.805 -25.078 1 92.69 269 SER A O 1
ATOM 2122 N N . ILE A 1 270 ? 23.703 -6.941 -24.75 1 94.69 270 ILE A N 1
ATOM 2123 C CA . ILE A 1 270 ? 22.328 -6.699 -24.344 1 94.69 270 ILE A CA 1
ATOM 2124 C C . ILE A 1 270 ? 22.281 -6.156 -22.922 1 94.69 270 ILE A C 1
ATOM 2126 O O . ILE A 1 270 ? 21.484 -5.277 -22.609 1 94.69 270 ILE A O 1
ATOM 2130 N N . THR A 1 271 ? 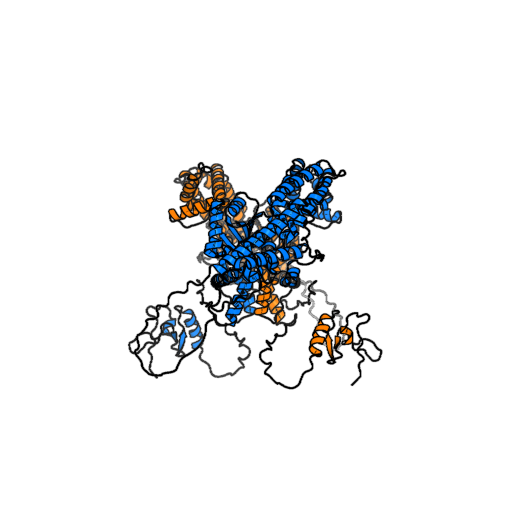23.125 -6.652 -22.078 1 94.69 271 THR A N 1
ATOM 2131 C CA . THR A 1 271 ? 23.219 -6.168 -20.703 1 94.69 271 THR A CA 1
ATOM 2132 C C . THR A 1 271 ? 23.562 -4.68 -20.688 1 94.69 271 THR A C 1
ATOM 2134 O O . THR A 1 271 ? 22.984 -3.92 -19.906 1 94.69 271 THR A O 1
ATOM 2137 N N . GLU A 1 272 ? 24.422 -4.305 -21.5 1 94.38 272 GLU A N 1
ATOM 2138 C CA . GLU A 1 272 ? 24.797 -2.898 -21.594 1 94.38 272 GLU A CA 1
ATOM 2139 C C . GLU A 1 272 ? 23.641 -2.043 -22.094 1 94.38 272 GLU A C 1
ATOM 2141 O O . GLU A 1 272 ? 23.406 -0.946 -21.578 1 94.38 272 GLU A O 1
ATOM 2146 N N . LEU A 1 273 ? 23.031 -2.568 -23.094 1 94.38 273 LEU A N 1
ATOM 2147 C CA . LEU A 1 273 ? 21.875 -1.859 -23.641 1 94.38 273 LEU A CA 1
ATOM 2148 C C . LEU A 1 273 ? 20.797 -1.687 -22.578 1 94.38 273 LEU A C 1
ATOM 2150 O O . LEU A 1 273 ? 20.25 -0.591 -22.406 1 94.38 273 LEU A O 1
ATOM 2154 N N . LEU A 1 274 ? 20.5 -2.742 -21.844 1 95 274 LEU A N 1
ATOM 2155 C CA . LEU A 1 274 ? 19.453 -2.705 -20.828 1 95 274 LEU A CA 1
ATOM 2156 C C . LEU A 1 274 ? 19.828 -1.751 -19.703 1 95 274 LEU A C 1
ATOM 2158 O O . LEU A 1 274 ? 18.969 -1.058 -19.156 1 95 274 LEU A O 1
ATOM 2162 N N . MET A 1 275 ? 21.047 -1.724 -19.375 1 94.5 275 MET A N 1
ATOM 2163 C CA . MET A 1 275 ? 21.5 -0.79 -18.359 1 94.5 275 MET A CA 1
ATOM 2164 C C . MET A 1 275 ? 21.266 0.653 -18.797 1 94.5 275 MET A C 1
ATOM 2166 O O . MET A 1 275 ? 20.828 1.481 -18 1 94.5 275 MET A O 1
ATOM 2170 N N . MET A 1 276 ? 21.578 0.893 -20 1 94.44 276 MET A N 1
ATOM 2171 C CA . MET A 1 276 ? 21.375 2.227 -20.547 1 94.44 276 MET A CA 1
ATOM 2172 C C . MET A 1 276 ? 19.891 2.582 -20.547 1 94.44 276 MET A C 1
ATOM 2174 O O . MET A 1 276 ? 19.516 3.695 -20.188 1 94.44 276 MET A O 1
ATOM 2178 N N . LEU A 1 277 ? 19.078 1.636 -20.953 1 95.75 277 LEU A N 1
ATOM 2179 C CA . LEU A 1 277 ? 17.641 1.868 -20.984 1 95.75 277 LEU A CA 1
ATOM 2180 C C . LEU A 1 277 ? 17.078 2.121 -19.594 1 95.75 277 LEU A C 1
ATOM 2182 O O . LEU A 1 277 ? 16.234 2.998 -19.406 1 95.75 277 LEU A O 1
ATOM 2186 N N . ARG A 1 278 ? 17.531 1.372 -18.641 1 94.62 278 ARG A N 1
ATOM 2187 C CA . ARG A 1 278 ? 17.109 1.548 -17.266 1 94.62 278 ARG A CA 1
ATOM 2188 C C . ARG A 1 278 ? 17.484 2.934 -16.75 1 94.62 278 ARG A C 1
ATOM 2190 O O . ARG A 1 278 ? 16.719 3.551 -16 1 94.62 278 ARG A O 1
ATOM 2197 N N . LYS A 1 279 ? 18.641 3.408 -17.125 1 93.12 279 LYS A N 1
ATOM 2198 C CA . LYS A 1 279 ? 19.078 4.746 -16.75 1 93.12 279 LYS A CA 1
ATOM 2199 C C . LYS A 1 279 ? 18.172 5.816 -17.344 1 93.12 279 LYS A C 1
ATOM 2201 O O . LYS A 1 279 ? 17.812 6.777 -16.656 1 93.12 279 LYS A O 1
ATOM 2206 N N . ILE A 1 280 ? 17.812 5.613 -18.516 1 93.5 280 ILE A N 1
ATOM 2207 C CA . ILE A 1 280 ? 16.953 6.562 -19.203 1 93.5 280 ILE A CA 1
ATOM 2208 C C . ILE A 1 280 ? 15.578 6.582 -18.547 1 93.5 280 ILE A C 1
ATOM 2210 O O . ILE A 1 280 ? 15.055 7.652 -18.203 1 93.5 280 ILE A O 1
ATOM 2214 N N . VAL A 1 281 ? 15 5.406 -18.344 1 93.81 281 VAL A N 1
ATOM 2215 C CA . VAL A 1 281 ? 13.68 5.309 -17.734 1 93.81 281 VAL A CA 1
ATOM 2216 C C . VAL A 1 281 ? 13.727 5.887 -16.312 1 93.81 281 VAL A C 1
ATOM 2218 O O . VAL A 1 281 ? 12.805 6.59 -15.898 1 93.81 281 VAL A O 1
ATOM 2221 N N . GLY A 1 282 ? 14.844 5.594 -15.648 1 92 282 GLY A N 1
ATOM 2222 C CA . GLY A 1 282 ? 15.031 6.121 -14.305 1 92 282 GLY A CA 1
ATOM 2223 C C . GLY A 1 282 ? 15.023 7.637 -14.25 1 92 282 GLY A C 1
ATOM 2224 O O . GLY A 1 282 ? 14.469 8.219 -13.312 1 92 282 GLY A O 1
ATOM 2225 N N . HIS A 1 283 ? 15.594 8.258 -15.195 1 91 283 HIS A N 1
ATOM 2226 C CA . HIS A 1 283 ? 15.633 9.711 -15.273 1 91 283 HIS A CA 1
ATOM 2227 C C . HIS A 1 283 ? 14.227 10.297 -15.32 1 91 283 HIS A C 1
ATOM 2229 O O . HIS A 1 283 ? 13.914 11.25 -14.594 1 91 283 HIS A O 1
ATOM 2235 N N . PHE A 1 284 ? 13.344 9.758 -16.141 1 90.56 284 PHE A N 1
ATOM 2236 C CA . PHE A 1 284 ? 11.992 10.273 -16.297 1 90.56 284 PHE A CA 1
ATOM 2237 C C . PHE A 1 284 ? 11.125 9.906 -15.102 1 90.56 284 PHE A C 1
ATOM 2239 O O . PHE A 1 284 ? 10.086 10.531 -14.867 1 90.56 284 PHE A O 1
ATOM 2246 N N . HIS A 1 285 ? 11.562 8.859 -14.359 1 88.69 285 HIS A N 1
ATOM 2247 C CA . HIS A 1 285 ? 10.789 8.43 -13.203 1 88.69 285 HIS A CA 1
ATOM 2248 C C . HIS A 1 285 ? 11.172 9.227 -11.953 1 88.69 285 HIS A C 1
ATOM 2250 O O . HIS A 1 285 ? 10.43 9.242 -10.969 1 88.69 285 HIS A O 1
ATOM 2256 N N . ARG A 1 286 ? 12.219 9.891 -11.969 1 84.06 286 ARG A N 1
ATOM 2257 C CA . ARG A 1 286 ? 12.703 10.594 -10.781 1 84.06 286 ARG A CA 1
ATOM 2258 C C . ARG A 1 286 ? 12.43 12.086 -10.875 1 84.06 286 ARG A C 1
ATOM 2260 O O . ARG A 1 286 ? 12.422 12.789 -9.867 1 84.06 286 ARG A O 1
ATOM 2267 N N . SER A 1 287 ? 12.234 12.57 -12.039 1 83.81 287 SER A N 1
ATOM 2268 C CA . SER A 1 287 ? 12.078 14.008 -12.242 1 83.81 287 SER A CA 1
ATOM 2269 C C . SER A 1 287 ? 10.703 14.344 -12.812 1 83.81 287 SER A C 1
ATOM 2271 O O . SER A 1 287 ? 10.391 13.984 -13.945 1 83.81 287 SER A O 1
ATOM 2273 N N . ALA A 1 288 ? 9.945 15.117 -12.031 1 82.12 288 ALA A N 1
ATOM 2274 C CA . ALA A 1 288 ? 8.641 15.562 -12.508 1 82.12 288 ALA A CA 1
ATOM 2275 C C . ALA A 1 288 ? 8.773 16.453 -13.734 1 82.12 288 ALA A C 1
ATOM 2277 O O . ALA A 1 288 ? 7.953 16.391 -14.656 1 82.12 288 ALA A O 1
ATOM 2278 N N . VAL A 1 289 ? 9.789 17.219 -13.758 1 83.62 289 VAL A N 1
ATOM 2279 C CA . VAL A 1 289 ? 10.031 18.125 -14.875 1 83.62 289 VAL A CA 1
ATOM 2280 C C . VAL A 1 289 ? 10.32 17.328 -16.141 1 83.62 289 VAL A C 1
ATOM 2282 O O . VAL A 1 289 ? 9.805 17.641 -17.219 1 83.62 289 VAL A O 1
ATOM 2285 N N . ALA A 1 290 ? 11.148 16.297 -15.961 1 87.88 290 ALA A N 1
ATOM 2286 C CA . ALA A 1 290 ? 11.469 15.445 -17.094 1 87.88 290 ALA A CA 1
ATOM 2287 C C . ALA A 1 290 ? 10.219 14.727 -17.609 1 87.88 290 ALA A C 1
ATOM 2289 O O . ALA A 1 290 ? 10.031 14.594 -18.828 1 87.88 290 ALA A O 1
ATOM 2290 N N . LEU A 1 291 ? 9.422 14.312 -16.703 1 88.75 291 LEU A N 1
ATOM 2291 C CA . LEU A 1 291 ? 8.18 13.625 -17.078 1 88.75 291 LEU A CA 1
ATOM 2292 C C . LEU A 1 291 ? 7.262 14.555 -17.859 1 88.75 291 LEU A C 1
ATOM 2294 O O . LEU A 1 291 ? 6.652 14.148 -18.844 1 88.75 291 LEU A O 1
ATOM 2298 N N . HIS A 1 292 ? 7.172 15.734 -17.438 1 87.38 292 HIS A N 1
ATOM 2299 C CA . HIS A 1 292 ? 6.336 16.703 -18.125 1 87.38 292 HIS A CA 1
ATOM 2300 C C . HIS A 1 292 ? 6.883 17.016 -19.516 1 87.38 292 HIS A C 1
ATOM 2302 O O . HIS A 1 292 ? 6.113 17.188 -20.469 1 87.38 292 HIS A O 1
ATOM 2308 N N . SER A 1 293 ? 8.172 17.156 -19.547 1 90.81 293 SER A N 1
ATOM 2309 C CA . SER A 1 293 ? 8.789 17.375 -20.859 1 90.81 293 SER A CA 1
ATOM 2310 C C . SER A 1 293 ? 8.461 16.25 -21.812 1 90.81 293 SER A C 1
ATOM 2312 O O . SER A 1 293 ? 8.234 16.469 -23.016 1 90.81 293 SER A O 1
ATOM 2314 N N . LEU A 1 294 ? 8.484 15.062 -21.312 1 93.56 294 LEU A N 1
ATOM 2315 C CA . LEU A 1 294 ? 8.141 13.898 -22.125 1 93.56 294 LEU A CA 1
ATOM 2316 C C . LEU A 1 294 ? 6.695 13.992 -22.609 1 93.56 294 LEU A C 1
ATOM 2318 O O . LEU A 1 294 ? 6.406 13.711 -23.781 1 93.56 294 LEU A O 1
ATOM 2322 N N . GLU A 1 295 ? 5.836 14.352 -21.734 1 91.5 295 GLU A N 1
ATOM 2323 C CA . GLU A 1 295 ? 4.426 14.492 -22.078 1 91.5 295 GLU A CA 1
ATOM 2324 C C . GLU A 1 295 ? 4.23 15.547 -23.172 1 91.5 295 GLU A C 1
ATOM 2326 O O . GLU A 1 295 ? 3.422 15.359 -24.078 1 91.5 295 GLU A O 1
ATOM 2331 N N . GLU A 1 296 ? 4.918 16.609 -23.031 1 92.31 296 GLU A N 1
ATOM 2332 C CA . GLU A 1 296 ? 4.852 17.688 -24.016 1 92.31 296 GLU A CA 1
ATOM 2333 C C . GLU A 1 296 ? 5.332 17.203 -25.391 1 92.31 296 GLU A C 1
ATOM 2335 O O . GLU A 1 296 ? 4.727 17.516 -26.406 1 92.31 296 GLU A O 1
ATOM 2340 N N . GLU A 1 297 ? 6.434 16.484 -25.375 1 94.69 297 GLU A N 1
ATOM 2341 C CA . GLU A 1 297 ? 6.961 15.953 -26.625 1 94.69 297 GLU A CA 1
ATOM 2342 C C . GLU A 1 297 ? 6 14.938 -27.234 1 94.69 297 GLU A C 1
ATOM 2344 O O . GLU A 1 297 ? 5.867 14.852 -28.453 1 94.69 297 GLU A O 1
ATOM 2349 N N . GLN A 1 298 ? 5.43 14.133 -26.375 1 95.06 298 GLN A N 1
ATOM 2350 C CA . GLN A 1 298 ? 4.441 13.172 -26.859 1 95.06 298 GLN A CA 1
ATOM 2351 C C . GLN A 1 298 ? 3.266 13.875 -27.531 1 95.06 298 GLN A C 1
ATOM 2353 O O . GLN A 1 298 ? 2.775 13.43 -28.562 1 95.06 298 GLN A O 1
ATOM 2358 N N . ASP A 1 299 ? 2.877 14.977 -26.969 1 94 299 ASP A N 1
ATOM 2359 C CA . ASP A 1 299 ? 1.794 15.773 -27.531 1 94 299 ASP A CA 1
ATOM 2360 C C . ASP A 1 299 ? 2.191 16.359 -28.891 1 94 299 ASP A C 1
ATOM 2362 O O . ASP A 1 299 ? 1.396 16.359 -29.828 1 94 299 ASP A O 1
ATOM 2366 N N . GLN A 1 300 ? 3.365 16.875 -28.938 1 94 300 GLN A N 1
ATOM 2367 C CA . GLN A 1 300 ? 3.869 17.484 -30.156 1 94 300 GLN A CA 1
ATOM 2368 C C . GLN A 1 300 ? 3.951 16.453 -31.281 1 94 300 GLN A C 1
ATOM 2370 O O . GLN A 1 300 ? 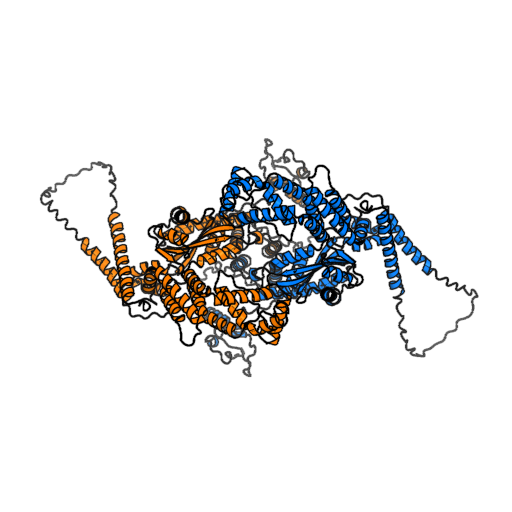3.662 16.766 -32.438 1 94 300 GLN A O 1
ATOM 2375 N N . LEU A 1 301 ? 4.332 15.258 -30.938 1 95.5 301 LEU A N 1
ATOM 2376 C CA . LEU A 1 301 ? 4.477 14.188 -31.906 1 95.5 301 LEU A CA 1
ATOM 2377 C C . LEU A 1 301 ? 3.143 13.477 -32.156 1 95.5 301 LEU A C 1
ATOM 2379 O O . LEU A 1 301 ? 3.053 12.578 -32.969 1 95.5 301 LEU A O 1
ATOM 2383 N N . GLN A 1 302 ? 2.137 13.789 -31.359 1 94.06 302 GLN A N 1
ATOM 2384 C CA . GLN A 1 302 ? 0.786 13.258 -31.484 1 94.06 302 GLN A CA 1
ATOM 2385 C C . GLN A 1 302 ? 0.76 11.758 -31.188 1 94.06 302 GLN A C 1
ATOM 2387 O O . GLN A 1 302 ? 0.19 10.977 -31.953 1 94.06 302 GLN A O 1
ATOM 2392 N N . ILE A 1 303 ? 1.538 11.406 -30.281 1 92.75 303 ILE A N 1
ATOM 2393 C CA . ILE A 1 303 ? 1.488 10.039 -29.781 1 92.75 303 ILE A CA 1
ATOM 2394 C C . ILE A 1 303 ? 0.8 10 -28.422 1 92.75 303 ILE A C 1
ATOM 2396 O O . ILE A 1 303 ? 0.72 11.023 -27.734 1 92.75 303 ILE A O 1
ATOM 2400 N N . PRO A 1 304 ? 0.2 8.891 -28.078 1 90.81 304 PRO A N 1
ATOM 2401 C CA . PRO A 1 304 ? -0.497 8.805 -26.797 1 90.81 304 PRO A CA 1
ATOM 2402 C C . PRO A 1 304 ? 0.408 9.141 -25.609 1 90.81 304 PRO A C 1
ATOM 2404 O O . PRO A 1 304 ? 1.583 8.758 -25.609 1 90.81 304 PRO A O 1
ATOM 2407 N N . LYS A 1 305 ? -0.151 9.898 -24.75 1 87.94 305 LYS A N 1
ATOM 2408 C CA . LYS A 1 305 ? 0.567 10.25 -23.531 1 87.94 305 LYS A CA 1
ATOM 2409 C C . LYS A 1 305 ? 0.662 9.055 -22.578 1 87.94 305 LYS A C 1
ATOM 2411 O O . LYS A 1 305 ? -0.342 8.633 -22 1 87.94 305 LYS A O 1
ATOM 2416 N N . THR A 1 306 ? 1.844 8.43 -22.516 1 88.06 306 THR A N 1
ATOM 2417 C CA . THR A 1 306 ? 2.076 7.277 -21.656 1 88.06 306 THR A CA 1
ATOM 2418 C C . THR A 1 306 ? 3.363 7.449 -20.859 1 88.06 306 THR A C 1
ATOM 2420 O O . THR A 1 306 ? 4.316 8.07 -21.328 1 88.06 306 THR A O 1
ATOM 2423 N N . LYS A 1 307 ? 3.334 6.965 -19.688 1 88.38 307 LYS A N 1
ATOM 2424 C CA . LYS A 1 307 ? 4.559 6.918 -18.906 1 88.38 307 LYS A CA 1
ATOM 2425 C C . LYS A 1 307 ? 5.434 5.734 -19.312 1 88.38 307 LYS A C 1
ATOM 2427 O O . LYS A 1 307 ? 4.926 4.719 -19.797 1 88.38 307 LYS A O 1
ATOM 2432 N N . LEU A 1 308 ? 6.707 5.898 -19.156 1 92.88 308 LEU A N 1
ATOM 2433 C CA . LEU A 1 308 ? 7.621 4.797 -19.453 1 92.88 308 LEU A CA 1
ATOM 2434 C C . LEU A 1 308 ? 7.547 3.729 -18.359 1 92.88 308 LEU A C 1
ATOM 2436 O O . LEU A 1 308 ? 7.277 4.035 -17.203 1 92.88 308 LEU A O 1
ATOM 2440 N N . VAL A 1 309 ? 7.758 2.506 -18.766 1 91.62 309 VAL A N 1
ATOM 2441 C CA . VAL A 1 309 ? 7.691 1.386 -17.828 1 91.62 309 VAL A CA 1
ATOM 2442 C C . VAL A 1 309 ? 9.094 1.048 -17.328 1 91.62 309 VAL A C 1
ATOM 2444 O O . VAL A 1 309 ? 10.023 0.892 -18.125 1 91.62 309 VAL A O 1
ATOM 2447 N N . GLN A 1 310 ? 9.219 1.022 -16.031 1 90.62 310 GLN A N 1
ATOM 2448 C CA . GLN A 1 310 ? 10.469 0.574 -15.43 1 90.62 310 GLN A CA 1
ATOM 2449 C C . GLN A 1 310 ? 10.461 -0.934 -15.195 1 90.62 310 GLN A C 1
ATOM 2451 O O . GLN A 1 310 ? 9.484 -1.479 -14.68 1 90.62 310 GLN A O 1
ATOM 2456 N N . ASP A 1 311 ? 11.516 -1.618 -15.578 1 90.25 311 ASP A N 1
ATOM 2457 C CA . ASP A 1 311 ? 11.508 -3.072 -15.453 1 90.25 311 ASP A CA 1
ATOM 2458 C C . ASP A 1 311 ? 12.008 -3.508 -14.078 1 90.25 311 ASP A C 1
ATOM 2460 O O . ASP A 1 311 ? 12.664 -2.736 -13.375 1 90.25 311 ASP A O 1
ATOM 2464 N N . CYS A 1 312 ? 11.508 -4.645 -13.586 1 84 312 CYS A N 1
ATOM 2465 C CA . CYS A 1 312 ? 12.07 -5.402 -12.477 1 84 312 CYS A CA 1
ATOM 2466 C C . CYS A 1 312 ? 13.047 -6.457 -12.977 1 84 312 CYS A C 1
ATOM 2468 O O . CYS A 1 312 ? 12.672 -7.355 -13.727 1 84 312 CYS A O 1
ATOM 2470 N N . VAL A 1 313 ? 14.211 -6.379 -12.492 1 81.38 313 VAL A N 1
ATOM 2471 C CA . VAL A 1 313 ? 15.328 -7.156 -13.023 1 81.38 313 VAL A CA 1
ATOM 2472 C C . VAL A 1 313 ? 15.039 -8.648 -12.859 1 81.38 313 VAL A C 1
ATOM 2474 O O . VAL A 1 313 ? 15.477 -9.461 -13.68 1 81.38 313 VAL A O 1
ATOM 2477 N N . THR A 1 314 ? 14.211 -9.008 -11.938 1 77.56 314 THR A N 1
ATOM 2478 C CA . THR A 1 314 ? 13.977 -10.422 -11.664 1 77.56 314 THR A CA 1
ATOM 2479 C C . THR A 1 314 ? 12.828 -10.953 -12.516 1 77.56 314 THR A C 1
ATOM 2481 O O . THR A 1 314 ? 12.555 -12.156 -12.516 1 77.56 314 THR A O 1
ATOM 2484 N N . ARG A 1 315 ? 12.188 -10.062 -13.312 1 82.25 315 ARG A N 1
ATOM 2485 C CA . ARG A 1 315 ? 11.047 -10.461 -14.141 1 82.25 315 ARG A CA 1
ATOM 2486 C C . ARG A 1 315 ? 11.234 -10 -15.586 1 82.25 315 ARG A C 1
ATOM 2488 O O . ARG A 1 315 ? 11.008 -8.828 -15.898 1 82.25 315 ARG A O 1
ATOM 2495 N N . TRP A 1 316 ? 11.43 -10.875 -16.453 1 90.12 316 TRP A N 1
ATOM 2496 C CA . TRP A 1 316 ? 11.758 -10.539 -17.828 1 90.12 316 TRP A CA 1
ATOM 2497 C C . TRP A 1 316 ? 10.562 -9.883 -18.516 1 90.12 316 TRP A C 1
ATOM 2499 O O . TRP A 1 316 ? 10.742 -9.109 -19.469 1 90.12 316 TRP A O 1
ATOM 2509 N N . ASN A 1 317 ? 9.344 -10.211 -18.109 1 88.38 317 ASN A N 1
ATOM 2510 C CA . ASN A 1 317 ? 8.156 -9.609 -18.703 1 88.38 317 ASN A CA 1
ATOM 2511 C C . ASN A 1 317 ? 8.164 -8.086 -18.547 1 88.38 317 ASN A C 1
ATOM 2513 O O . ASN A 1 317 ? 7.73 -7.367 -19.453 1 88.38 317 ASN A O 1
ATOM 2517 N N . SER A 1 318 ? 8.688 -7.688 -17.453 1 89.75 318 SER A N 1
ATOM 2518 C CA . SER A 1 318 ? 8.781 -6.25 -17.234 1 89.75 318 SER A CA 1
ATOM 2519 C C . SER A 1 318 ? 9.844 -5.621 -18.141 1 89.75 318 SER A C 1
ATOM 2521 O O . SER A 1 318 ? 9.711 -4.465 -18.547 1 89.75 318 SER A O 1
ATOM 2523 N N . THR A 1 319 ? 10.875 -6.395 -18.406 1 93.44 319 THR A N 1
ATOM 2524 C CA . THR A 1 319 ? 11.891 -5.93 -19.344 1 93.44 319 THR A CA 1
ATOM 2525 C C . THR A 1 319 ? 11.297 -5.77 -20.734 1 93.44 319 THR A C 1
ATOM 2527 O O . THR A 1 319 ? 11.586 -4.789 -21.438 1 93.44 319 THR A O 1
ATOM 2530 N N . HIS A 1 320 ? 10.523 -6.734 -21.094 1 94.38 320 HIS A N 1
ATOM 2531 C CA . HIS A 1 320 ? 9.797 -6.648 -22.359 1 94.38 320 HIS A CA 1
ATOM 2532 C C . HIS A 1 320 ? 8.914 -5.406 -22.422 1 94.38 320 HIS A C 1
ATOM 2534 O O . HIS A 1 320 ? 8.922 -4.676 -23.406 1 94.38 320 HIS A O 1
ATOM 2540 N N . ASN A 1 321 ? 8.188 -5.129 -21.391 1 93.94 321 ASN A N 1
ATOM 2541 C CA . ASN A 1 321 ? 7.301 -3.969 -21.328 1 93.94 321 ASN A CA 1
ATOM 2542 C C . ASN A 1 321 ? 8.086 -2.662 -21.375 1 93.94 321 ASN A C 1
ATOM 2544 O O . ASN A 1 321 ? 7.641 -1.683 -21.969 1 93.94 321 ASN A O 1
ATOM 2548 N N . MET A 1 322 ? 9.195 -2.664 -20.656 1 95.75 322 MET A N 1
ATOM 2549 C CA . MET A 1 322 ? 10.047 -1.48 -20.688 1 95.75 322 MET A CA 1
ATOM 2550 C C . MET A 1 322 ? 10.516 -1.178 -22.094 1 95.75 322 MET A C 1
ATOM 2552 O O . MET A 1 322 ? 10.406 -0.044 -22.562 1 95.75 322 MET A O 1
ATOM 2556 N N . MET A 1 323 ? 10.93 -2.182 -22.797 1 96.44 323 MET A N 1
ATOM 2557 C CA . MET A 1 323 ? 11.414 -2.01 -24.172 1 96.44 323 MET A CA 1
ATOM 2558 C C . MET A 1 323 ? 10.289 -1.548 -25.094 1 96.44 323 MET A C 1
ATOM 2560 O O . MET A 1 323 ? 10.5 -0.68 -25.938 1 96.44 323 MET A O 1
ATOM 2564 N N . MET A 1 324 ? 9.156 -2.092 -24.875 1 95.69 324 MET A N 1
ATOM 2565 C CA . MET A 1 324 ? 8 -1.695 -25.688 1 95.69 324 MET A CA 1
ATOM 2566 C C . MET A 1 324 ? 7.66 -0.225 -25.453 1 95.69 324 MET A C 1
ATOM 2568 O O . MET A 1 324 ? 7.398 0.508 -26.406 1 95.69 324 MET A O 1
ATOM 2572 N N . SER A 1 325 ? 7.688 0.132 -24.203 1 95.5 325 SER A N 1
ATOM 2573 C CA . SER A 1 325 ? 7.379 1.517 -23.859 1 95.5 325 SER A CA 1
ATOM 2574 C C . SER A 1 325 ? 8.406 2.475 -24.453 1 95.5 325 SER A C 1
ATOM 2576 O O . SER A 1 325 ? 8.047 3.555 -24.938 1 95.5 325 SER A O 1
ATOM 2578 N N . ILE A 1 326 ? 9.633 2.074 -24.453 1 95.94 326 ILE A N 1
ATOM 2579 C CA . ILE A 1 326 ? 10.711 2.906 -24.969 1 95.94 326 ILE A CA 1
ATOM 2580 C C . ILE A 1 326 ? 10.617 2.979 -26.5 1 95.94 326 ILE A C 1
ATOM 2582 O O . ILE A 1 326 ? 10.766 4.055 -27.078 1 95.94 326 ILE A O 1
ATOM 2586 N N . SER A 1 327 ? 10.391 1.878 -27.109 1 95.12 327 SER A N 1
ATOM 2587 C CA . SER A 1 327 ? 10.289 1.833 -28.578 1 95.12 327 SER A CA 1
ATOM 2588 C C . SER A 1 327 ? 9.172 2.738 -29.078 1 95.12 327 SER A C 1
ATOM 2590 O O . SER A 1 327 ? 9.344 3.445 -30.078 1 95.12 327 SER A O 1
ATOM 2592 N N . LYS A 1 328 ? 8.062 2.814 -28.422 1 94.12 328 LYS A N 1
ATOM 2593 C CA . LYS A 1 328 ? 6.914 3.627 -28.797 1 94.12 328 LYS A CA 1
ATOM 2594 C C . LYS A 1 328 ? 7.199 5.113 -28.594 1 94.12 328 LYS A C 1
ATOM 2596 O O . LYS A 1 328 ? 6.609 5.961 -29.266 1 94.12 328 LYS A O 1
ATOM 2601 N N . ASN A 1 329 ? 8.133 5.355 -27.656 1 95.62 329 ASN A N 1
ATOM 2602 C CA . ASN A 1 329 ? 8.383 6.742 -27.281 1 95.62 329 ASN A CA 1
ATOM 2603 C C . ASN A 1 329 ? 9.797 7.18 -27.656 1 95.62 329 ASN A C 1
ATOM 2605 O O . ASN A 1 329 ? 10.312 8.164 -27.125 1 95.62 329 ASN A O 1
ATOM 2609 N N . ARG A 1 330 ? 10.461 6.492 -28.547 1 95.06 330 ARG A N 1
ATOM 2610 C CA . ARG A 1 330 ? 11.875 6.695 -28.812 1 95.06 330 ARG A CA 1
ATOM 2611 C C . ARG A 1 330 ? 12.148 8.133 -29.234 1 95.06 330 ARG A C 1
ATOM 2613 O O . ARG A 1 330 ? 13.055 8.781 -28.703 1 95.06 330 ARG A O 1
ATOM 2620 N N . GLU A 1 331 ? 11.367 8.641 -30.141 1 94.06 331 GLU A N 1
ATOM 2621 C CA . GLU A 1 331 ? 11.586 9.984 -30.656 1 94.06 331 GLU A CA 1
ATOM 2622 C C . GLU A 1 331 ? 11.344 11.039 -29.578 1 94.06 331 GLU A C 1
ATOM 2624 O O . GLU A 1 331 ? 12.133 11.977 -29.438 1 94.06 331 GLU A O 1
ATOM 2629 N N . ALA A 1 332 ? 10.266 10.844 -28.906 1 95.06 332 ALA A N 1
ATOM 2630 C CA . ALA A 1 332 ? 9.969 11.773 -27.828 1 95.06 332 ALA A CA 1
ATOM 2631 C C . ALA A 1 332 ? 11.078 11.773 -26.781 1 95.06 332 ALA A C 1
ATOM 2633 O O . ALA A 1 332 ? 11.477 12.836 -26.297 1 95.06 332 ALA A O 1
ATOM 2634 N N . ILE A 1 333 ? 11.586 10.617 -26.438 1 95.81 333 ILE A N 1
ATOM 2635 C CA . ILE A 1 333 ? 12.641 10.461 -25.453 1 95.81 333 ILE A CA 1
ATOM 2636 C C . ILE A 1 333 ? 13.906 11.164 -25.938 1 95.81 333 ILE A C 1
ATOM 2638 O O . ILE A 1 333 ? 14.5 11.961 -25.203 1 95.81 333 ILE A O 1
ATOM 2642 N N . ASN A 1 334 ? 14.297 10.883 -27.125 1 94.25 334 ASN A N 1
ATOM 2643 C CA . ASN A 1 334 ? 15.516 11.461 -27.688 1 94.25 334 ASN A CA 1
ATOM 2644 C C . ASN A 1 334 ? 15.43 12.984 -27.75 1 94.25 334 ASN A C 1
ATOM 2646 O O . ASN A 1 334 ? 16.422 13.68 -27.5 1 94.25 334 ASN A O 1
ATOM 2650 N N . ASN A 1 335 ? 14.273 13.508 -28.047 1 92.69 335 ASN A N 1
ATOM 2651 C CA . ASN A 1 335 ? 14.078 14.953 -28.078 1 92.69 335 ASN A CA 1
ATOM 2652 C C . ASN A 1 335 ? 14.25 15.578 -26.703 1 92.69 335 ASN A C 1
ATOM 2654 O O . ASN A 1 335 ? 14.875 16.625 -26.562 1 92.69 335 ASN A O 1
ATOM 2658 N N . CYS A 1 336 ? 13.672 14.938 -25.719 1 92.62 336 CYS A N 1
ATOM 2659 C CA . CYS A 1 336 ? 13.773 15.438 -24.344 1 92.62 336 CYS A CA 1
ATOM 2660 C C . CYS A 1 336 ? 15.219 15.406 -23.859 1 92.62 336 CYS A C 1
ATOM 2662 O O . CYS A 1 336 ? 15.68 16.344 -23.219 1 92.62 336 CYS A O 1
ATOM 2664 N N . LEU A 1 337 ? 15.922 14.312 -24.203 1 91.5 337 LEU A N 1
ATOM 2665 C CA . LEU A 1 337 ? 17.297 14.133 -23.719 1 91.5 337 LEU A CA 1
ATOM 2666 C C . LEU A 1 337 ? 18.234 15.125 -24.391 1 91.5 337 LEU A C 1
ATOM 2668 O O . LEU A 1 337 ? 19.188 15.594 -23.781 1 91.5 337 LEU A O 1
ATOM 2672 N N . ARG A 1 338 ? 17.953 15.477 -25.531 1 86.94 338 ARG A N 1
ATOM 2673 C CA . ARG A 1 338 ? 18.781 16.406 -26.297 1 86.94 338 ARG A CA 1
ATOM 2674 C C . ARG A 1 338 ? 18.688 17.828 -25.719 1 86.94 338 ARG A C 1
ATOM 2676 O O . ARG A 1 338 ? 19.656 18.578 -25.766 1 86.94 338 ARG A O 1
ATOM 2683 N N . SER A 1 339 ? 17.578 18.078 -25.172 1 83 339 SER A N 1
ATOM 2684 C CA . SER A 1 339 ? 17.312 19.438 -24.688 1 83 339 SER A CA 1
ATOM 2685 C C . SER A 1 339 ? 17.938 19.656 -23.312 1 83 339 SER A C 1
ATOM 2687 O O . SER A 1 339 ? 18.062 20.797 -22.859 1 83 339 SER A O 1
ATOM 2689 N N . ASN A 1 340 ? 18.359 18.594 -22.703 1 78.12 340 ASN A N 1
ATOM 2690 C CA . ASN A 1 340 ? 18.906 18.688 -21.359 1 78.12 340 ASN A CA 1
ATOM 2691 C C . ASN A 1 340 ? 20.422 18.484 -21.359 1 78.12 340 ASN A C 1
ATOM 2693 O O . ASN A 1 340 ? 20.922 17.469 -21.859 1 78.12 340 ASN A O 1
ATOM 2697 N N . ARG A 1 341 ? 21.156 19.391 -20.812 1 75.81 341 ARG A N 1
ATOM 2698 C CA . ARG A 1 341 ? 22.609 19.391 -20.812 1 75.81 341 ARG A CA 1
ATOM 2699 C C . ARG A 1 341 ? 23.156 18.203 -20.047 1 75.81 341 ARG A C 1
ATOM 2701 O O . ARG A 1 341 ? 24.172 17.609 -20.438 1 75.81 341 ARG A O 1
ATOM 2708 N N . LYS A 1 342 ? 22.516 17.734 -18.969 1 77.69 342 LYS A N 1
ATOM 2709 C CA . LYS A 1 342 ? 23 16.672 -18.094 1 77.69 342 LYS A CA 1
ATOM 2710 C C . LYS A 1 342 ? 22.859 15.305 -18.766 1 77.69 342 LYS A C 1
ATOM 2712 O O . LYS A 1 342 ? 23.609 14.375 -18.453 1 77.69 342 LYS A O 1
ATOM 2717 N N . THR A 1 343 ? 21.953 15.234 -19.75 1 78.31 343 THR A N 1
ATOM 2718 C CA . THR A 1 343 ? 21.656 13.938 -20.328 1 78.31 343 THR A CA 1
ATOM 2719 C C . THR A 1 343 ? 21.984 13.93 -21.828 1 78.31 343 THR A C 1
ATOM 2721 O O . THR A 1 343 ? 21.5 13.07 -22.562 1 78.31 343 THR A O 1
ATOM 2724 N N . GLU A 1 344 ? 22.75 14.891 -22.234 1 73.56 344 GLU A N 1
ATOM 2725 C CA . GLU A 1 344 ? 22.953 15.094 -23.672 1 73.56 344 GLU A CA 1
ATOM 2726 C C . GLU A 1 344 ? 23.672 13.898 -24.297 1 73.56 344 GLU A C 1
ATOM 2728 O O . GLU A 1 344 ? 23.469 13.602 -25.469 1 73.56 344 GLU A O 1
ATOM 2733 N N . ASP A 1 345 ? 24.328 13.156 -23.406 1 78.62 345 ASP A N 1
ATOM 2734 C CA . ASP A 1 345 ? 25.094 12.023 -23.938 1 78.62 345 ASP A CA 1
ATOM 2735 C C . ASP A 1 345 ? 24.234 10.766 -24 1 78.62 345 ASP A C 1
ATOM 2737 O O . ASP A 1 345 ? 24.656 9.758 -24.562 1 78.62 345 ASP A O 1
ATOM 2741 N N . TRP A 1 346 ? 23 10.984 -23.469 1 85.12 346 TRP A N 1
ATOM 2742 C CA . TRP A 1 346 ? 22.109 9.828 -23.516 1 85.12 346 TRP A CA 1
ATOM 2743 C C . TRP A 1 346 ? 21.266 9.844 -24.797 1 85.12 346 TRP A C 1
ATOM 2745 O O . TRP A 1 346 ? 20.75 10.891 -25.188 1 85.12 346 TRP A O 1
ATOM 2755 N N . TYR A 1 347 ? 21.375 8.828 -25.625 1 88.62 347 TYR A N 1
ATOM 2756 C CA . TYR A 1 347 ? 20.609 8.766 -26.875 1 88.62 347 TYR A CA 1
ATOM 2757 C C . TYR A 1 347 ? 20.469 7.324 -27.359 1 88.62 347 TYR A C 1
ATOM 2759 O O . TYR A 1 347 ? 21.422 6.547 -27.297 1 88.62 347 TYR A O 1
ATOM 2767 N N . ILE A 1 348 ? 19.234 7.082 -27.766 1 93.88 348 ILE A N 1
ATOM 2768 C CA . ILE A 1 348 ? 19 5.758 -28.328 1 93.88 348 ILE A CA 1
ATOM 2769 C C . ILE A 1 348 ? 19.203 5.797 -29.844 1 93.88 348 ILE A C 1
ATOM 2771 O O . ILE A 1 348 ? 18.391 6.352 -30.578 1 93.88 348 ILE A O 1
ATOM 2775 N N . THR A 1 349 ? 20.203 5.141 -30.281 1 92.88 349 THR A N 1
ATOM 2776 C CA . THR A 1 349 ? 20.578 5.168 -31.688 1 92.88 349 THR A CA 1
ATOM 2777 C C . THR A 1 349 ? 19.609 4.312 -32.531 1 92.88 349 THR A C 1
ATOM 2779 O O . THR A 1 349 ? 18.828 3.547 -31.969 1 92.88 349 THR A O 1
ATOM 2782 N N . VAL A 1 350 ? 19.703 4.461 -33.812 1 92.69 350 VAL A N 1
ATOM 2783 C CA . VAL A 1 350 ? 18.875 3.691 -34.719 1 92.69 350 VAL A CA 1
ATOM 2784 C C . VAL A 1 350 ? 19.219 2.207 -34.594 1 92.69 350 VAL A C 1
ATOM 2786 O O . VAL A 1 350 ? 18.312 1.357 -34.594 1 92.69 350 VAL A O 1
ATOM 2789 N N . SER A 1 351 ? 20.484 1.973 -34.469 1 91.75 351 SER A N 1
ATOM 2790 C CA . SER A 1 351 ? 20.922 0.589 -34.344 1 91.75 351 SER A CA 1
ATOM 2791 C C . SER A 1 351 ? 20.422 -0.04 -33.062 1 91.75 351 SER A C 1
ATOM 2793 O O . SER A 1 351 ? 19.984 -1.196 -33.062 1 91.75 351 SER A O 1
ATOM 2795 N N . GLN A 1 352 ? 20.469 0.732 -32.062 1 93.12 352 GLN A N 1
ATOM 2796 C CA . GLN A 1 352 ? 19.984 0.242 -30.766 1 93.12 352 GLN A CA 1
ATOM 2797 C C . GLN A 1 352 ? 18.469 0.005 -30.812 1 93.12 352 GLN A C 1
ATOM 2799 O O . GLN A 1 352 ? 17.969 -0.971 -30.234 1 93.12 352 GLN A O 1
ATOM 2804 N N . ASN A 1 353 ? 17.812 0.829 -31.469 1 94.75 353 ASN A N 1
ATOM 2805 C CA . ASN A 1 353 ? 16.375 0.679 -31.594 1 94.75 353 ASN A CA 1
ATOM 2806 C C . ASN A 1 353 ? 16.016 -0.577 -32.406 1 94.75 353 ASN A C 1
ATOM 2808 O O . ASN A 1 353 ? 14.992 -1.207 -32.125 1 94.75 353 ASN A O 1
ATOM 2812 N N . GLU A 1 354 ? 16.797 -0.899 -33.312 1 94.19 354 GLU A N 1
ATOM 2813 C CA . GLU A 1 354 ? 16.578 -2.121 -34.094 1 94.19 354 GLU A CA 1
ATOM 2814 C C . GLU A 1 354 ? 16.766 -3.359 -33.219 1 94.19 354 GLU A C 1
ATOM 2816 O O . GLU A 1 354 ? 16 -4.32 -33.312 1 94.19 354 GLU A O 1
ATOM 2821 N N . ILE A 1 355 ? 17.734 -3.262 -32.469 1 94.31 355 ILE A N 1
ATOM 2822 C CA . ILE A 1 355 ? 17.969 -4.371 -31.547 1 94.31 355 ILE A CA 1
ATOM 2823 C C . ILE A 1 355 ? 16.797 -4.496 -30.562 1 94.31 355 ILE A C 1
ATOM 2825 O O . ILE A 1 355 ? 16.344 -5.605 -30.281 1 94.31 355 ILE A O 1
ATOM 2829 N N . ILE A 1 356 ? 16.328 -3.359 -30.109 1 96.19 356 ILE A N 1
ATOM 2830 C CA . ILE A 1 356 ? 15.18 -3.344 -29.188 1 96.19 356 ILE A CA 1
ATOM 2831 C C . ILE A 1 356 ? 13.969 -3.982 -29.875 1 96.19 356 ILE A C 1
ATOM 2833 O O . ILE A 1 356 ? 13.305 -4.836 -29.281 1 96.19 356 ILE A O 1
ATOM 2837 N N . ALA A 1 357 ? 13.727 -3.656 -31.047 1 95.56 357 ALA A N 1
ATOM 2838 C CA . ALA A 1 357 ? 12.602 -4.199 -31.812 1 95.56 357 ALA A CA 1
ATOM 2839 C C . ALA A 1 357 ? 12.742 -5.707 -32 1 95.56 357 ALA A C 1
ATOM 2841 O O . ALA A 1 357 ? 11.766 -6.449 -31.875 1 95.56 357 ALA A O 1
ATOM 2842 N N . ASP A 1 358 ? 13.93 -6.094 -32.25 1 94.81 358 ASP A N 1
ATOM 2843 C CA . ASP A 1 358 ? 14.188 -7.52 -32.438 1 94.81 358 ASP A CA 1
ATOM 2844 C C . ASP A 1 358 ? 13.945 -8.281 -31.141 1 94.81 358 ASP A C 1
ATOM 2846 O O . ASP A 1 358 ? 13.359 -9.367 -31.141 1 94.81 358 ASP A O 1
ATOM 2850 N N . LEU A 1 359 ? 14.406 -7.707 -30.125 1 95.56 359 LEU A N 1
ATOM 2851 C CA . LEU A 1 359 ? 14.234 -8.359 -28.828 1 95.56 359 LEU A CA 1
ATOM 2852 C C . LEU A 1 359 ? 12.75 -8.461 -28.469 1 95.56 359 LEU A C 1
ATOM 2854 O O . LEU A 1 359 ? 12.305 -9.484 -27.938 1 95.56 359 LEU A O 1
ATOM 2858 N N . ILE A 1 360 ? 12.008 -7.422 -28.719 1 96.25 360 ILE A N 1
ATOM 2859 C CA . ILE A 1 360 ? 10.578 -7.43 -28.453 1 96.25 360 ILE A CA 1
ATOM 2860 C C . ILE A 1 360 ? 9.914 -8.555 -29.25 1 96.25 360 ILE A C 1
ATOM 2862 O O . ILE A 1 360 ? 9.102 -9.305 -28.719 1 96.25 360 ILE A O 1
ATOM 2866 N N . ASN A 1 361 ? 10.336 -8.727 -30.422 1 94.62 361 ASN A N 1
ATOM 2867 C CA . ASN A 1 361 ? 9.773 -9.758 -31.281 1 94.62 361 ASN A CA 1
ATOM 2868 C C . ASN A 1 361 ? 10.156 -11.156 -30.812 1 94.62 361 ASN A C 1
ATOM 2870 O O . ASN A 1 361 ? 9.352 -12.086 -30.906 1 94.62 361 ASN A O 1
ATOM 2874 N N . ILE A 1 362 ? 11.328 -11.258 -30.391 1 95.06 362 ILE A N 1
ATOM 2875 C CA . ILE A 1 362 ? 11.82 -12.547 -29.906 1 95.06 362 ILE A CA 1
ATOM 2876 C C . ILE A 1 362 ? 11.055 -12.938 -28.641 1 95.06 362 ILE A C 1
ATOM 2878 O O . ILE A 1 362 ? 10.734 -14.117 -28.453 1 95.06 362 ILE A O 1
ATOM 2882 N N . LEU A 1 363 ? 10.734 -11.992 -27.812 1 95.69 363 LEU A N 1
ATOM 2883 C CA . LEU A 1 363 ? 10.203 -12.281 -26.484 1 95.69 363 LEU A CA 1
ATOM 2884 C C . LEU A 1 363 ? 8.688 -12.414 -26.516 1 95.69 363 LEU A C 1
ATOM 2886 O O . LEU A 1 363 ? 8.086 -12.961 -25.594 1 95.69 363 LEU A O 1
ATOM 2890 N N . GLU A 1 364 ? 8.023 -11.992 -27.531 1 94.94 364 GLU A N 1
ATOM 2891 C CA . GLU A 1 364 ? 6.57 -11.945 -27.625 1 94.94 364 GLU A CA 1
ATOM 2892 C C . GLU A 1 364 ? 5.961 -13.336 -27.5 1 94.94 364 GLU A C 1
ATOM 2894 O O . GLU A 1 364 ? 5.02 -13.547 -26.734 1 94.94 364 GLU A O 1
ATOM 2899 N N . PRO A 1 365 ? 6.523 -14.32 -28.25 1 95.31 365 PRO A N 1
ATOM 2900 C CA . PRO A 1 365 ? 5.977 -15.672 -28.094 1 95.31 365 PRO A CA 1
ATOM 2901 C C . PRO A 1 365 ? 6.117 -16.219 -26.688 1 95.31 365 PRO A C 1
ATOM 2903 O O . PRO A 1 365 ? 5.242 -16.953 -26.203 1 95.31 365 PRO A O 1
ATOM 2906 N N . PHE A 1 366 ? 7.191 -15.875 -26.094 1 96.19 366 PHE A N 1
ATOM 2907 C CA . PHE A 1 366 ? 7.418 -16.328 -24.719 1 96.19 366 PHE A CA 1
ATOM 2908 C C . PHE A 1 366 ? 6.426 -15.688 -23.766 1 96.19 366 PHE A C 1
ATOM 2910 O O . PHE A 1 366 ? 5.941 -16.328 -22.828 1 96.19 366 PHE A O 1
ATOM 2917 N N . LYS A 1 367 ? 6.164 -14.422 -23.984 1 92.56 367 LYS A N 1
ATOM 2918 C CA . LYS A 1 367 ? 5.168 -13.734 -23.172 1 92.56 367 LYS A CA 1
ATOM 2919 C C . LYS A 1 367 ? 3.799 -14.391 -23.297 1 92.56 367 LYS A C 1
ATOM 2921 O O . LYS A 1 367 ? 3.137 -14.664 -22.297 1 92.56 367 LYS A O 1
ATOM 2926 N N . SER A 1 368 ? 3.412 -14.688 -24.438 1 92.19 368 SER A N 1
ATOM 2927 C CA . SER A 1 368 ? 2.137 -15.344 -24.703 1 92.19 368 SER A CA 1
ATOM 2928 C C . SER A 1 368 ? 2.084 -16.719 -24.062 1 92.19 368 SER A C 1
ATOM 2930 O O . SER A 1 368 ? 1.059 -17.109 -23.5 1 92.19 368 SER A O 1
ATOM 2932 N N . ALA A 1 369 ? 3.17 -17.438 -24.188 1 93.75 369 ALA A N 1
ATOM 2933 C CA . ALA A 1 369 ? 3.252 -18.781 -23.625 1 93.75 369 ALA A CA 1
ATOM 2934 C C . ALA A 1 369 ? 3.078 -18.734 -22.109 1 93.75 369 ALA A C 1
ATOM 2936 O O . ALA A 1 369 ? 2.354 -19.562 -21.547 1 93.75 369 ALA A O 1
ATOM 2937 N N . THR A 1 370 ? 3.73 -17.828 -21.469 1 90.31 370 THR A N 1
ATOM 2938 C CA . THR A 1 370 ? 3.652 -17.75 -20.016 1 90.31 370 THR A CA 1
ATOM 2939 C C . THR A 1 370 ? 2.242 -17.375 -19.578 1 90.31 370 THR A C 1
ATOM 2941 O O . THR A 1 370 ? 1.776 -17.812 -18.516 1 90.31 370 THR A O 1
ATOM 2944 N N . GLU A 1 371 ? 1.558 -16.578 -20.344 1 88.12 371 GLU A N 1
ATOM 2945 C CA . GLU A 1 371 ? 0.178 -16.219 -20.031 1 88.12 371 GLU A CA 1
ATOM 2946 C C . GLU A 1 371 ? -0.748 -17.422 -20.125 1 88.12 371 GLU A C 1
ATOM 2948 O O . GLU A 1 371 ? -1.622 -17.609 -19.281 1 88.12 371 GLU A O 1
ATOM 2953 N N . ILE A 1 372 ? -0.483 -18.25 -21.078 1 90.12 372 ILE A N 1
ATOM 2954 C CA . ILE A 1 372 ? -1.284 -19.453 -21.281 1 90.12 372 ILE A CA 1
ATOM 2955 C C . ILE A 1 372 ? -1.028 -20.438 -20.156 1 90.12 372 ILE A C 1
ATOM 2957 O O . ILE A 1 372 ? -1.969 -21.016 -19.609 1 90.12 372 ILE A O 1
ATOM 2961 N N . LEU A 1 373 ? 0.164 -20.578 -19.828 1 92.31 373 LEU A N 1
ATOM 2962 C CA . LEU A 1 373 ? 0.542 -21.578 -18.844 1 92.31 373 LEU A CA 1
ATOM 2963 C C . LEU A 1 373 ? 0.154 -21.125 -17.438 1 92.31 373 LEU A C 1
ATOM 2965 O O . LEU A 1 373 ? 0.105 -21.938 -16.5 1 92.31 373 LEU A O 1
ATOM 2969 N N . GLY A 1 374 ? -0.088 -19.906 -17.25 1 86.81 374 GLY A N 1
ATOM 2970 C CA . GLY A 1 374 ? -0.375 -19.375 -15.93 1 86.81 374 GLY A CA 1
ATOM 2971 C C . GLY A 1 374 ? -1.824 -19.547 -15.516 1 86.81 374 GLY A C 1
ATOM 2972 O O . GLY A 1 374 ? -2.207 -19.172 -14.406 1 86.81 374 GLY A O 1
ATOM 2973 N N . GLY A 1 375 ? -2.631 -20.156 -16.297 1 81.56 375 GLY A N 1
ATOM 2974 C CA . GLY A 1 375 ? -4.031 -20.375 -15.969 1 81.56 375 GLY A CA 1
ATOM 2975 C C . GLY A 1 375 ? -4.238 -21.453 -14.922 1 81.56 375 GLY A C 1
ATOM 2976 O O . GLY A 1 375 ? -3.42 -22.359 -14.797 1 81.56 375 GLY A O 1
ATOM 2977 N N . ASP A 1 376 ? -5.324 -21.312 -14.086 1 78.75 376 ASP A N 1
ATOM 2978 C CA . ASP A 1 376 ? -5.586 -22.328 -13.055 1 78.75 376 ASP A CA 1
ATOM 2979 C C . ASP A 1 376 ? -7 -22.891 -13.18 1 78.75 376 ASP A C 1
ATOM 2981 O O . ASP A 1 376 ? -7.441 -23.656 -12.328 1 78.75 376 ASP A O 1
ATOM 2985 N N . LYS A 1 377 ? -7.637 -22.547 -14.273 1 85.88 377 LYS A N 1
ATOM 2986 C CA . LYS A 1 377 ? -9 -23.031 -14.445 1 85.88 377 LYS A CA 1
ATOM 2987 C C . LYS A 1 377 ? -9.078 -24.078 -15.562 1 85.88 377 LYS A C 1
ATOM 2989 O O . LYS A 1 377 ? -10.133 -24.656 -15.812 1 85.88 377 LYS A O 1
ATOM 2994 N N . TYR A 1 378 ? -8.008 -24.219 -16.219 1 91.44 378 TYR A N 1
ATOM 2995 C CA . TYR A 1 378 ? -7.957 -25.219 -17.297 1 91.44 378 TYR A CA 1
ATOM 2996 C C . TYR A 1 378 ? -6.656 -26 -17.234 1 91.44 378 TYR A C 1
ATOM 2998 O O . TYR A 1 378 ? -5.746 -25.672 -16.484 1 91.44 378 TYR A O 1
ATOM 3006 N N . VAL A 1 379 ? -6.645 -27.031 -18 1 95.25 379 VAL A N 1
ATOM 3007 C CA . VAL A 1 379 ? -5.512 -27.953 -17.984 1 95.25 379 VAL A CA 1
ATOM 3008 C C . VAL A 1 379 ? -4.312 -27.297 -18.672 1 95.25 379 VAL A C 1
ATOM 3010 O O . VAL A 1 379 ? -4.445 -26.703 -19.734 1 95.25 379 VAL A O 1
ATOM 3013 N N . THR A 1 380 ? -3.158 -27.422 -17.953 1 95.62 380 THR A N 1
ATOM 3014 C CA . THR A 1 380 ? -2.018 -26.703 -18.5 1 95.62 380 THR A CA 1
ATOM 3015 C C . THR A 1 380 ? -0.849 -27.641 -18.75 1 95.62 380 THR A C 1
ATOM 3017 O O . THR A 1 380 ? -0.07 -27.438 -19.688 1 95.62 380 THR A O 1
ATOM 3020 N N . LEU A 1 381 ? -0.665 -28.688 -18.047 1 96.69 381 LEU A N 1
ATOM 3021 C CA . LEU A 1 381 ? 0.516 -29.531 -18.172 1 96.69 381 LEU A CA 1
ATOM 3022 C C . LEU A 1 381 ? 0.567 -30.203 -19.531 1 96.69 381 LEU A C 1
ATOM 3024 O O . LEU A 1 381 ? 1.643 -30.344 -20.125 1 96.69 381 LEU A O 1
ATOM 3028 N N . SER A 1 382 ? -0.56 -30.578 -20.078 1 96.31 382 SER A N 1
ATOM 3029 C CA . SER A 1 382 ? -0.627 -31.328 -21.328 1 96.31 382 SER A CA 1
ATOM 3030 C C . SER A 1 382 ? -0.181 -30.453 -22.5 1 96.31 382 SER A C 1
ATOM 3032 O O . SER A 1 382 ? 0.149 -30.984 -23.578 1 96.31 382 SER A O 1
ATOM 3034 N N . ILE A 1 383 ? -0.157 -29.188 -22.297 1 95 383 ILE A N 1
ATOM 3035 C CA . ILE A 1 383 ? 0.14 -28.25 -23.375 1 95 383 ILE A CA 1
ATOM 3036 C C . ILE A 1 383 ? 1.639 -27.969 -23.422 1 95 383 ILE A C 1
ATOM 3038 O O . ILE A 1 383 ? 2.16 -27.484 -24.422 1 95 383 ILE A O 1
ATOM 3042 N N . VAL A 1 384 ? 2.371 -28.281 -22.391 1 96.62 384 VAL A N 1
ATOM 3043 C CA . VAL A 1 384 ? 3.74 -27.844 -22.172 1 96.62 384 VAL A CA 1
ATOM 3044 C C . VAL A 1 384 ? 4.648 -28.375 -23.266 1 96.62 384 VAL A C 1
ATOM 3046 O O . VAL A 1 384 ? 5.441 -27.625 -23.844 1 96.62 384 VAL A O 1
ATOM 3049 N N . GLY A 1 385 ? 4.516 -29.641 -23.609 1 94.81 385 GLY A N 1
ATOM 3050 C CA . GLY A 1 385 ? 5.387 -30.234 -24.609 1 94.81 385 GLY A CA 1
ATOM 3051 C C . GLY A 1 385 ? 5.316 -29.547 -25.953 1 94.81 385 GLY A C 1
ATOM 3052 O O . GLY A 1 385 ? 6.344 -29.156 -26.516 1 94.81 385 GLY A O 1
ATOM 3053 N N . ARG A 1 386 ? 4.18 -29.391 -26.406 1 94.12 386 ARG A N 1
ATOM 3054 C CA . ARG A 1 386 ? 3.957 -28.734 -27.688 1 94.12 386 ARG A CA 1
ATOM 3055 C C . ARG A 1 386 ? 4.387 -27.266 -27.641 1 94.12 386 ARG A C 1
ATOM 3057 O O . ARG A 1 386 ? 4.996 -26.766 -28.578 1 94.12 386 ARG A O 1
ATOM 3064 N N . LEU A 1 387 ? 4.066 -26.672 -26.578 1 95.62 387 LEU A N 1
ATOM 3065 C CA . LEU A 1 387 ? 4.398 -25.266 -26.422 1 95.62 387 LEU A CA 1
ATOM 3066 C C . LEU A 1 387 ? 5.91 -25.047 -26.469 1 95.62 387 LEU A C 1
ATOM 3068 O O . LEU A 1 387 ? 6.391 -24.109 -27.109 1 95.62 387 LEU A O 1
ATOM 3072 N N . PHE A 1 388 ? 6.684 -25.891 -25.781 1 95.94 388 PHE A N 1
ATOM 3073 C CA . PHE A 1 388 ? 8.141 -25.781 -25.781 1 95.94 388 PHE A CA 1
ATOM 3074 C C . PHE A 1 388 ? 8.703 -26.016 -27.188 1 95.94 388 PHE A C 1
ATOM 3076 O O . PHE A 1 388 ? 9.633 -25.312 -27.594 1 95.94 388 PHE A O 1
ATOM 3083 N N . LYS A 1 389 ? 8.117 -26.906 -27.875 1 94.69 389 LYS A N 1
ATOM 3084 C CA . LYS A 1 389 ? 8.539 -27.125 -29.25 1 94.69 389 LYS A CA 1
ATOM 3085 C C . LYS A 1 389 ? 8.32 -25.875 -30.109 1 94.69 389 LYS A C 1
ATOM 3087 O O . LYS A 1 389 ? 9.188 -25.5 -30.891 1 94.69 389 LYS A O 1
ATOM 3092 N N . ASN A 1 390 ? 7.188 -25.297 -29.938 1 95.75 390 ASN A N 1
ATOM 3093 C CA . ASN A 1 390 ? 6.871 -24.078 -30.672 1 95.75 390 ASN A CA 1
ATOM 3094 C C . ASN A 1 390 ? 7.812 -22.938 -30.297 1 95.75 390 ASN A C 1
ATOM 3096 O O . ASN A 1 390 ? 8.219 -22.156 -31.172 1 95.75 390 ASN A O 1
ATOM 3100 N N . LEU A 1 391 ? 8.109 -22.828 -29.031 1 97.19 391 LEU A N 1
ATOM 3101 C CA . LEU A 1 391 ? 9 -21.766 -28.562 1 97.19 391 LEU A CA 1
ATOM 3102 C C . LEU A 1 391 ? 10.406 -21.938 -29.141 1 97.19 391 LEU A C 1
ATOM 3104 O O . LEU A 1 391 ? 11.023 -20.969 -29.578 1 97.19 391 LEU A O 1
ATOM 3108 N N . ILE A 1 392 ? 10.875 -23.172 -29.188 1 96.19 392 ILE A N 1
ATOM 3109 C CA . ILE A 1 392 ? 12.195 -23.469 -29.734 1 96.19 392 ILE A CA 1
ATOM 3110 C C . ILE A 1 392 ? 12.219 -23.141 -31.219 1 96.19 392 ILE A C 1
ATOM 3112 O O . ILE A 1 392 ? 13.18 -22.547 -31.719 1 96.19 392 ILE A O 1
ATOM 3116 N N . SER A 1 393 ? 11.141 -23.406 -31.875 1 95.06 393 SER A N 1
ATOM 3117 C CA . SER A 1 393 ? 11.031 -23.109 -33.312 1 95.06 393 SER A CA 1
ATOM 3118 C C . SER A 1 393 ? 11.008 -21.609 -33.562 1 95.06 393 SER A C 1
ATOM 3120 O O . SER A 1 393 ? 11.492 -21.141 -34.594 1 95.06 393 SER A O 1
ATOM 3122 N N . SER A 1 394 ? 10.453 -20.906 -32.656 1 95.5 394 SER A N 1
ATOM 3123 C CA . SER A 1 394 ? 10.312 -19.453 -32.812 1 95.5 394 SER A CA 1
ATOM 3124 C C . SER A 1 394 ? 11.664 -18.75 -32.688 1 95.5 394 SER A C 1
ATOM 3126 O O . SER A 1 394 ? 11.82 -17.625 -33.156 1 95.5 394 SER A O 1
ATOM 3128 N N . VAL A 1 395 ? 12.664 -19.422 -32.094 1 96.12 395 VAL A N 1
ATOM 3129 C CA . VAL A 1 395 ? 13.961 -18.781 -31.906 1 96.12 395 VAL A CA 1
ATOM 3130 C C . VAL A 1 395 ? 15.008 -19.469 -32.781 1 96.12 395 VAL A C 1
ATOM 3132 O O . VAL A 1 395 ? 16.203 -19.422 -32.469 1 96.12 395 VAL A O 1
ATOM 3135 N N . GLU A 1 396 ? 14.555 -20.047 -33.719 1 93.81 396 GLU A N 1
ATOM 3136 C CA . GLU A 1 396 ? 15.492 -20.594 -34.719 1 93.81 396 GLU A CA 1
ATOM 3137 C C . GLU A 1 396 ? 16.188 -19.5 -35.5 1 93.81 396 GLU A C 1
ATOM 3139 O O . GLU A 1 396 ? 15.547 -18.5 -35.875 1 93.81 396 GLU A O 1
ATOM 3144 N N . CYS A 1 397 ? 17.391 -19.672 -35.75 1 91.69 397 CYS A N 1
ATOM 3145 C CA . CYS A 1 397 ? 18.188 -18.656 -36.438 1 91.69 397 CYS A CA 1
ATOM 3146 C C . CYS A 1 397 ? 17.734 -18.5 -37.906 1 91.69 397 CYS A C 1
ATOM 3148 O O . CYS A 1 397 ? 17.422 -19.5 -38.562 1 91.69 397 CYS A O 1
ATOM 3150 N N . ILE A 1 398 ? 17.594 -17.234 -38.25 1 89.88 398 ILE A N 1
ATOM 3151 C CA . ILE A 1 398 ? 17.25 -16.891 -39.625 1 89.88 398 ILE A CA 1
ATOM 3152 C C . ILE A 1 398 ? 18.359 -16.062 -40.25 1 89.88 398 ILE A C 1
ATOM 3154 O O . ILE A 1 398 ? 19.031 -15.289 -39.562 1 89.88 398 ILE A O 1
ATOM 3158 N N . SER A 1 399 ? 18.5 -16.141 -41.531 1 88.56 399 SER A N 1
ATOM 3159 C CA . SER A 1 399 ? 19.594 -15.492 -42.219 1 88.56 399 SER A CA 1
ATOM 3160 C C . SER A 1 399 ? 19.422 -13.977 -42.25 1 88.56 399 SER A C 1
ATOM 3162 O O . SER A 1 399 ? 20.406 -13.234 -42.344 1 88.56 399 SER A O 1
ATOM 3164 N N . THR A 1 400 ? 18.281 -13.469 -42.125 1 88.06 400 THR A N 1
ATOM 3165 C CA . THR A 1 400 ? 18.016 -12.039 -42.219 1 88.06 400 THR A CA 1
ATOM 3166 C C . THR A 1 400 ? 18.281 -11.344 -40.875 1 88.06 400 THR A C 1
ATOM 3168 O O . THR A 1 400 ? 18.375 -10.117 -40.844 1 88.06 400 THR A O 1
ATOM 3171 N N . ASP A 1 401 ? 18.531 -12.141 -39.812 1 88.81 401 ASP A N 1
ATOM 3172 C CA . ASP A 1 401 ? 18.719 -11.555 -38.5 1 88.81 401 ASP A CA 1
ATOM 3173 C C . ASP A 1 401 ? 20.156 -11.055 -38.312 1 88.81 401 ASP A C 1
ATOM 3175 O O . ASP A 1 401 ? 21.078 -11.523 -39 1 88.81 401 ASP A O 1
ATOM 3179 N N . SER A 1 402 ? 20.312 -10.094 -37.531 1 89.75 402 SER A N 1
ATOM 3180 C CA . SER A 1 402 ? 21.656 -9.625 -37.156 1 89.75 402 SER A CA 1
ATOM 3181 C C . SER A 1 402 ? 22.406 -10.672 -36.375 1 89.75 402 SER A C 1
ATOM 3183 O O . SER A 1 402 ? 21.812 -11.617 -35.844 1 89.75 402 SER A O 1
ATOM 3185 N N . VAL A 1 403 ? 23.703 -10.477 -36.281 1 91.5 403 VAL A N 1
ATOM 3186 C CA . VAL A 1 403 ? 24.578 -11.414 -35.594 1 91.5 403 VAL A CA 1
ATOM 3187 C C . VAL A 1 403 ? 24.203 -11.484 -34.125 1 91.5 403 VAL A C 1
ATOM 3189 O O . VAL A 1 403 ? 24.109 -12.57 -33.531 1 91.5 403 VAL A O 1
ATOM 3192 N N . ILE A 1 404 ? 23.938 -10.414 -33.594 1 91.88 404 ILE A N 1
ATOM 3193 C CA . ILE A 1 404 ? 23.625 -10.336 -32.156 1 91.88 404 ILE A CA 1
ATOM 3194 C C . ILE A 1 404 ? 22.297 -11.062 -31.891 1 91.88 404 ILE A C 1
ATOM 3196 O O . ILE A 1 404 ? 22.188 -11.805 -30.906 1 91.88 404 ILE A O 1
ATOM 3200 N N . VAL A 1 405 ? 21.375 -10.906 -32.719 1 92.94 405 VAL A N 1
ATOM 3201 C CA . VAL A 1 405 ? 20.062 -11.508 -32.562 1 92.94 405 VAL A CA 1
ATOM 3202 C C . VAL A 1 405 ? 20.172 -13.031 -32.656 1 92.94 405 VAL A C 1
ATOM 3204 O O . VAL A 1 405 ? 19.562 -13.758 -31.875 1 92.94 405 VAL A O 1
ATOM 3207 N N . ASN A 1 406 ? 21 -13.414 -33.531 1 95.06 406 ASN A N 1
ATOM 3208 C CA . ASN A 1 406 ? 21.188 -14.852 -33.688 1 95.06 406 ASN A CA 1
ATOM 3209 C C . ASN A 1 406 ? 21.906 -15.469 -32.5 1 95.06 406 ASN A C 1
ATOM 3211 O O . ASN A 1 406 ? 21.609 -16.594 -32.094 1 95.06 406 ASN A O 1
ATOM 3215 N N . GLU A 1 407 ? 22.797 -14.75 -32 1 95.56 407 GLU A N 1
ATOM 3216 C CA . GLU A 1 407 ? 23.484 -15.234 -30.812 1 95.56 407 GLU A CA 1
ATOM 3217 C C . GLU A 1 407 ? 22.531 -15.375 -29.641 1 95.56 407 GLU A C 1
ATOM 3219 O O . GLU A 1 407 ? 22.578 -16.359 -28.906 1 95.56 407 GLU A O 1
ATOM 3224 N N . ILE A 1 408 ? 21.688 -14.453 -29.516 1 95.44 408 ILE A N 1
ATOM 3225 C CA . ILE A 1 408 ? 20.703 -14.477 -28.438 1 95.44 408 ILE A CA 1
ATOM 3226 C C . ILE A 1 408 ? 19.75 -15.641 -28.625 1 95.44 408 ILE A C 1
ATOM 3228 O O . ILE A 1 408 ? 19.438 -16.359 -27.672 1 95.44 408 ILE A O 1
ATOM 3232 N N . LYS A 1 409 ? 19.297 -15.789 -29.812 1 96.38 409 LYS A N 1
ATOM 3233 C CA . LYS A 1 409 ? 18.391 -16.891 -30.125 1 96.38 409 LYS A CA 1
ATOM 3234 C C . LYS A 1 409 ? 19.016 -18.234 -29.812 1 96.38 409 LYS A C 1
ATOM 3236 O O . LYS A 1 409 ? 18.359 -19.125 -29.266 1 96.38 409 LYS A O 1
ATOM 3241 N N . LEU A 1 410 ? 20.234 -18.328 -30.109 1 96.56 410 LEU A N 1
ATOM 3242 C CA . LEU A 1 410 ? 20.953 -19.562 -29.859 1 96.56 410 LEU A CA 1
ATOM 3243 C C . LEU A 1 410 ? 21.078 -19.828 -28.375 1 96.56 410 LEU A C 1
ATOM 3245 O O . LEU A 1 410 ? 20.922 -20.969 -27.922 1 96.56 410 LEU A O 1
ATOM 3249 N N . LEU A 1 411 ? 21.359 -18.812 -27.672 1 96.75 411 LEU A N 1
ATOM 3250 C CA . LEU A 1 411 ? 21.484 -18.953 -26.234 1 96.75 411 LEU A CA 1
ATOM 3251 C C . LEU A 1 411 ? 20.156 -19.375 -25.594 1 96.75 411 LEU A C 1
ATOM 3253 O O . LEU A 1 411 ? 20.125 -20.281 -24.781 1 96.75 411 LEU A O 1
ATOM 3257 N N . ILE A 1 412 ? 19.094 -18.781 -26.016 1 97.19 412 ILE A N 1
ATOM 3258 C CA . ILE A 1 412 ? 17.781 -19.094 -25.469 1 97.19 412 ILE A CA 1
ATOM 3259 C C . ILE A 1 412 ? 17.375 -20.516 -25.859 1 97.19 412 ILE A C 1
ATOM 3261 O O . ILE A 1 412 ? 16.938 -21.297 -25.016 1 97.19 412 ILE A O 1
ATOM 3265 N N . SER A 1 413 ? 17.578 -20.812 -27.125 1 96.81 413 SER A N 1
ATOM 3266 C CA . SER A 1 413 ? 17.203 -22.125 -27.625 1 96.81 413 SER A CA 1
ATOM 3267 C C . SER A 1 413 ? 17.984 -23.234 -26.922 1 96.81 413 SER A C 1
ATOM 3269 O O . SER A 1 413 ? 17.391 -24.25 -26.547 1 96.81 413 SER A O 1
ATOM 3271 N N . SER A 1 414 ? 19.203 -23.078 -26.734 1 96.69 414 SER A N 1
ATOM 3272 C CA . SER A 1 414 ? 20.047 -24.094 -26.109 1 96.69 414 SER A CA 1
ATOM 3273 C C . SER A 1 414 ? 19.625 -24.344 -24.656 1 96.69 414 SER A C 1
ATOM 3275 O O . SER A 1 414 ? 19.531 -25.484 -24.219 1 96.69 414 SER A O 1
ATOM 3277 N N . ASP A 1 415 ? 19.406 -23.266 -24 1 96.88 415 ASP A N 1
ATOM 3278 C CA . ASP A 1 415 ? 19.016 -23.422 -22.609 1 96.88 415 ASP A CA 1
ATOM 3279 C C . ASP A 1 415 ? 17.594 -24 -22.5 1 96.88 415 ASP A C 1
ATOM 3281 O O . ASP A 1 415 ? 17.312 -24.781 -21.594 1 96.88 415 ASP A O 1
ATOM 3285 N N . LEU A 1 416 ? 16.734 -23.609 -23.328 1 96.31 416 LEU A N 1
ATOM 3286 C CA . LEU A 1 416 ? 15.367 -24.109 -23.328 1 96.31 416 LEU A CA 1
ATOM 3287 C C . LEU A 1 416 ? 15.336 -25.609 -23.578 1 96.31 416 LEU A C 1
ATOM 3289 O O . LEU A 1 416 ? 14.562 -26.328 -22.953 1 96.31 416 LEU A O 1
ATOM 3293 N N . LYS A 1 417 ? 16.141 -26.031 -24.453 1 95.12 417 LYS A N 1
ATOM 3294 C CA . LYS A 1 417 ? 16.234 -27.453 -24.766 1 95.12 417 LYS A CA 1
ATOM 3295 C C . LYS A 1 417 ? 16.734 -28.234 -23.562 1 95.12 417 LYS A C 1
ATOM 3297 O O . LYS A 1 417 ? 16.203 -29.312 -23.25 1 95.12 417 LYS A O 1
ATOM 3302 N N . LYS A 1 418 ? 17.641 -27.688 -22.938 1 95.25 418 LYS A N 1
ATOM 3303 C CA . LYS A 1 418 ? 18.172 -28.312 -21.719 1 95.25 418 LYS A CA 1
ATOM 3304 C C . LYS A 1 418 ? 17.094 -28.438 -20.656 1 95.25 418 LYS A C 1
ATOM 3306 O O . LYS A 1 418 ? 16.969 -29.484 -20 1 95.25 418 LYS A O 1
ATOM 3311 N N . ARG A 1 419 ? 16.312 -27.469 -20.531 1 94 419 ARG A N 1
ATOM 3312 C CA . ARG A 1 419 ? 15.273 -27.438 -19.5 1 94 419 ARG A CA 1
ATOM 3313 C C . ARG A 1 419 ? 14.109 -28.344 -19.875 1 94 419 ARG A C 1
ATOM 3315 O O . ARG A 1 419 ? 13.492 -28.969 -19.016 1 94 419 ARG A O 1
ATOM 3322 N N . GLN A 1 420 ? 13.82 -28.328 -21.125 1 92.44 420 GLN A N 1
ATOM 3323 C CA . GLN A 1 420 ? 12.789 -29.234 -21.625 1 92.44 420 GLN A CA 1
ATOM 3324 C C . GLN A 1 420 ? 13.133 -30.688 -21.281 1 92.44 420 GLN A C 1
ATOM 3326 O O . GLN A 1 420 ? 12.258 -31.453 -20.875 1 92.44 420 GLN A O 1
ATOM 3331 N N . ASN A 1 421 ? 14.312 -31 -21.375 1 90.62 421 ASN A N 1
ATOM 3332 C CA . ASN A 1 421 ? 14.758 -32.375 -21.109 1 90.62 421 ASN A CA 1
ATOM 3333 C C . ASN A 1 421 ? 14.641 -32.719 -19.625 1 90.62 421 ASN A C 1
ATOM 3335 O O . ASN A 1 421 ? 14.445 -33.875 -19.281 1 90.62 421 ASN A O 1
ATOM 3339 N N . LYS A 1 422 ? 14.664 -31.781 -18.797 1 90.62 422 LYS A N 1
ATOM 3340 C CA . LYS A 1 422 ? 14.609 -32 -17.359 1 90.62 422 LYS A CA 1
ATOM 3341 C C . LYS A 1 422 ? 13.172 -32.156 -16.891 1 90.62 422 LYS A C 1
ATOM 3343 O O . LYS A 1 422 ? 12.93 -32.594 -15.75 1 90.62 422 LYS A O 1
ATOM 3348 N N . MET A 1 423 ? 12.164 -31.844 -17.672 1 90.5 423 MET A N 1
ATOM 3349 C CA . MET A 1 423 ? 10.766 -31.875 -17.25 1 90.5 423 MET A CA 1
ATOM 3350 C C . MET A 1 423 ? 10.258 -33.312 -17.172 1 90.5 423 MET A C 1
ATOM 3352 O O . MET A 1 423 ? 9.289 -33.594 -16.453 1 90.5 423 MET A O 1
ATOM 3356 N N . GLY A 1 424 ? 10.789 -34.281 -17.781 1 86.38 424 GLY A N 1
ATOM 3357 C CA . GLY A 1 424 ? 10.484 -35.688 -17.609 1 86.38 424 GLY A CA 1
ATOM 3358 C C . GLY A 1 424 ? 9.328 -36.156 -18.469 1 86.38 424 GLY A C 1
ATOM 3359 O O . GLY A 1 424 ? 8.734 -35.344 -19.203 1 86.38 424 GLY A O 1
ATOM 3360 N N . ASP A 1 425 ? 8.898 -37.344 -18.281 1 92.94 425 ASP A N 1
ATOM 3361 C CA . ASP A 1 425 ? 7.898 -38.031 -19.109 1 92.94 425 ASP A CA 1
ATOM 3362 C C . ASP A 1 425 ? 6.48 -37.625 -18.688 1 92.94 425 ASP A C 1
ATOM 3364 O O . ASP A 1 425 ? 5.523 -37.875 -19.422 1 92.94 425 ASP A O 1
ATOM 3368 N N . ILE A 1 426 ? 6.469 -37.031 -17.578 1 95.5 426 ILE A N 1
ATOM 3369 C CA . ILE A 1 426 ? 5.168 -36.719 -17 1 95.5 426 ILE A CA 1
ATOM 3370 C C . ILE A 1 426 ? 4.41 -35.75 -17.922 1 95.5 426 ILE A C 1
ATOM 3372 O O . ILE A 1 426 ? 3.188 -35.844 -18.031 1 95.5 426 ILE A O 1
ATOM 3376 N N . ILE A 1 427 ? 5.109 -34.875 -18.625 1 96.31 427 ILE A N 1
ATOM 3377 C CA . ILE A 1 427 ? 4.484 -33.906 -19.531 1 96.31 427 ILE A CA 1
ATOM 3378 C C . ILE A 1 427 ? 3.898 -34.656 -20.734 1 96.31 427 ILE A C 1
ATOM 3380 O O . ILE A 1 427 ? 2.822 -34.281 -21.219 1 96.31 427 ILE A O 1
ATOM 3384 N N . HIS A 1 428 ? 4.527 -35.688 -21.125 1 96.75 428 HIS A N 1
ATOM 3385 C CA . HIS A 1 428 ? 4.078 -36.438 -22.297 1 96.75 428 HIS A CA 1
ATOM 3386 C C . HIS A 1 428 ? 2.906 -37.344 -21.938 1 96.75 428 HIS A C 1
ATOM 3388 O O . HIS A 1 428 ? 2.012 -37.562 -22.766 1 96.75 428 HIS A O 1
ATOM 3394 N N . LYS A 1 429 ? 2.971 -37.906 -20.75 1 97 429 LYS A N 1
ATOM 3395 C CA . LYS A 1 429 ? 1.838 -38.688 -20.281 1 97 429 LYS A CA 1
ATOM 3396 C C . LYS A 1 429 ? 0.565 -37.844 -20.219 1 97 429 LYS A C 1
ATOM 3398 O O . LYS A 1 429 ? -0.501 -38.281 -20.641 1 97 429 LYS A O 1
ATOM 3403 N N . ALA A 1 430 ? 0.754 -36.656 -19.703 1 97.81 430 ALA A N 1
ATOM 3404 C CA . ALA A 1 430 ? -0.385 -35.719 -19.625 1 97.81 430 ALA A CA 1
ATOM 3405 C C . ALA A 1 430 ? -0.913 -35.375 -21.016 1 97.81 430 ALA A C 1
ATOM 3407 O O . ALA A 1 430 ? -2.127 -35.375 -21.234 1 97.81 430 ALA A O 1
ATOM 3408 N N . ALA A 1 431 ? -0.023 -35.125 -21.906 1 96.94 431 ALA A N 1
ATOM 3409 C CA . ALA A 1 431 ? -0.407 -34.812 -23.281 1 96.94 431 ALA A CA 1
ATOM 3410 C C . ALA A 1 431 ? -1.132 -35.969 -23.938 1 96.94 431 ALA A C 1
ATOM 3412 O O . ALA A 1 431 ? -2.115 -35.781 -24.656 1 96.94 431 ALA A O 1
ATOM 3413 N N . ALA A 1 432 ? -0.668 -37.156 -23.703 1 96.75 432 ALA A N 1
ATOM 3414 C CA . ALA A 1 432 ? -1.269 -38.344 -24.281 1 96.75 432 ALA A CA 1
ATOM 3415 C C . ALA A 1 432 ? -2.723 -38.5 -23.844 1 96.75 432 ALA A C 1
ATOM 3417 O O . ALA A 1 432 ? -3.555 -39 -24.609 1 96.75 432 ALA A O 1
ATOM 3418 N N . LEU A 1 433 ? -2.99 -38.094 -22.672 1 97.06 433 LEU A N 1
ATOM 3419 C CA . LEU A 1 433 ? -4.324 -38.281 -22.109 1 97.06 433 LEU A CA 1
ATOM 3420 C C . LEU A 1 433 ? -5.207 -37.062 -22.406 1 97.06 433 LEU A C 1
ATOM 3422 O O . LEU A 1 433 ? -6.367 -37.031 -22 1 97.06 433 LEU A O 1
ATOM 3426 N N . ASP A 1 434 ? -4.652 -36.062 -23 1 96.69 434 ASP A N 1
ATOM 3427 C CA . ASP A 1 434 ? -5.391 -34.938 -23.562 1 96.69 434 ASP A CA 1
ATOM 3428 C C . ASP A 1 434 ? -5.805 -35.219 -25 1 96.69 434 ASP A C 1
ATOM 3430 O O . ASP A 1 434 ? -4.961 -35.281 -25.906 1 96.69 434 ASP A O 1
ATOM 3434 N N . PRO A 1 435 ? -7.066 -35.344 -25.188 1 94.44 435 PRO A N 1
ATOM 3435 C CA . PRO A 1 435 ? -7.52 -35.75 -26.531 1 94.44 435 PRO A CA 1
ATOM 3436 C C . PRO A 1 435 ? -7.047 -34.781 -27.625 1 94.44 435 PRO A C 1
ATOM 3438 O O . PRO A 1 435 ? -6.969 -35.188 -28.797 1 94.44 435 PRO A O 1
ATOM 3441 N N . ARG A 1 436 ? -6.695 -33.594 -27.266 1 91.19 436 ARG A N 1
ATOM 3442 C CA . ARG A 1 436 ? -6.242 -32.625 -28.25 1 91.19 436 ARG A CA 1
ATOM 3443 C C . ARG A 1 436 ? -4.84 -32.969 -28.75 1 91.19 436 ARG A C 1
ATOM 3445 O O . ARG A 1 436 ? -4.477 -32.625 -29.875 1 91.19 436 ARG A O 1
ATOM 3452 N N . TYR A 1 437 ? -4.16 -33.719 -27.875 1 92.69 437 TYR A N 1
ATOM 3453 C CA . TYR A 1 437 ? -2.748 -33.938 -28.172 1 92.69 437 TYR A CA 1
ATOM 3454 C C . TYR A 1 437 ? -2.404 -35.438 -28.125 1 92.69 437 TYR A C 1
ATOM 3456 O O . TYR A 1 437 ? -1.253 -35.812 -27.875 1 92.69 437 TYR A O 1
ATOM 3464 N N . ARG A 1 438 ? -3.311 -36.219 -28.328 1 91.75 438 ARG A N 1
ATOM 3465 C CA . ARG A 1 438 ? -3.189 -37.656 -28.188 1 91.75 438 ARG A CA 1
ATOM 3466 C C . ARG A 1 438 ? -2.141 -38.219 -29.156 1 91.75 438 ARG A C 1
ATOM 3468 O O . ARG A 1 438 ? -1.454 -39.188 -28.828 1 91.75 438 ARG A O 1
ATOM 3475 N N . SER A 1 439 ? -1.939 -37.562 -30.297 1 90.19 439 SER A N 1
ATOM 3476 C CA . SER A 1 439 ? -1.027 -38.062 -31.328 1 90.19 439 SER A CA 1
ATOM 3477 C C . SER A 1 439 ? 0.424 -37.75 -30.969 1 90.19 439 SER A C 1
ATOM 3479 O O . SER A 1 439 ? 1.345 -38.344 -31.531 1 90.19 439 SER A O 1
ATOM 3481 N N . LEU A 1 440 ? 0.7 -36.906 -30.062 1 94 440 LEU A N 1
ATOM 3482 C CA . LEU A 1 440 ? 2.021 -36.5 -29.594 1 94 440 LEU A CA 1
ATOM 3483 C C . LEU A 1 440 ? 2.957 -36.219 -30.766 1 94 440 LEU A C 1
ATOM 3485 O O . LEU A 1 440 ? 4.086 -36.719 -30.797 1 94 440 LEU A O 1
ATOM 3489 N N . LYS A 1 441 ? 2.541 -35.406 -31.703 1 91.06 441 LYS A N 1
ATOM 3490 C CA . LYS A 1 441 ? 3.248 -35.156 -32.938 1 91.06 441 LYS A CA 1
ATOM 3491 C C . LYS A 1 441 ? 4.527 -34.344 -32.719 1 91.06 441 LYS A C 1
ATOM 3493 O O . LYS A 1 441 ? 5.422 -34.344 -33.562 1 91.06 441 LYS A O 1
ATOM 3498 N N . TYR A 1 442 ? 4.652 -33.812 -31.547 1 92.19 442 TYR A N 1
ATOM 3499 C CA . TYR A 1 442 ? 5.82 -32.969 -31.266 1 92.19 442 TYR A CA 1
ATOM 3500 C C . TYR A 1 442 ? 6.992 -33.812 -30.797 1 92.19 442 TYR A C 1
ATOM 3502 O O . TYR A 1 442 ? 8.117 -33.344 -30.688 1 92.19 442 TYR A O 1
ATOM 3510 N N . LEU A 1 443 ? 6.715 -35.125 -30.547 1 93.94 443 LEU A N 1
ATOM 3511 C CA . LEU A 1 443 ? 7.754 -36.031 -30.109 1 93.94 443 LEU A CA 1
ATOM 3512 C C . LEU A 1 443 ? 8.297 -36.875 -31.266 1 93.94 443 LEU A C 1
ATOM 3514 O O . LEU A 1 443 ? 7.641 -37 -32.312 1 93.94 443 LEU A O 1
ATOM 3518 N N . SER A 1 444 ? 9.516 -37.344 -31.062 1 92.94 444 SER A N 1
ATOM 3519 C CA . SER A 1 444 ? 10.039 -38.344 -32 1 92.94 444 SER A CA 1
ATOM 3520 C C . SER A 1 444 ? 9.25 -39.625 -31.922 1 92.94 444 SER A C 1
ATOM 3522 O O . SER A 1 444 ? 8.516 -39.875 -30.953 1 92.94 444 SER A O 1
ATOM 3524 N N . GLU A 1 445 ? 9.352 -40.469 -32.875 1 94.19 445 GLU A N 1
ATOM 3525 C CA . GLU A 1 445 ? 8.641 -41.719 -32.906 1 94.19 445 GLU A CA 1
ATOM 3526 C C . GLU A 1 445 ? 9.023 -42.594 -31.734 1 94.19 445 GLU A C 1
ATOM 3528 O O . GLU A 1 445 ? 8.164 -43.25 -31.125 1 94.19 445 GLU A O 1
ATOM 3533 N N . GLU A 1 446 ? 10.242 -42.531 -31.453 1 94.62 446 GLU A N 1
ATOM 3534 C CA . GLU A 1 446 ? 10.727 -43.344 -30.344 1 94.62 446 GLU A CA 1
ATOM 3535 C C . GLU A 1 446 ? 10.141 -42.875 -29.016 1 94.62 446 GLU A C 1
ATOM 3537 O O . GLU A 1 446 ? 9.711 -43.656 -28.188 1 94.62 446 GLU A O 1
ATOM 3542 N N . GLU A 1 447 ? 10.109 -41.594 -28.859 1 94.06 447 GLU A N 1
ATOM 3543 C CA . GLU A 1 447 ? 9.562 -41 -27.625 1 94.06 447 GLU A CA 1
ATOM 3544 C C . GLU A 1 447 ? 8.062 -41.25 -27.516 1 94.06 447 GLU A C 1
ATOM 3546 O O . GLU A 1 447 ? 7.547 -41.469 -26.422 1 94.06 447 GLU A O 1
ATOM 3551 N N . ASN A 1 448 ? 7.391 -41.219 -28.594 1 95.5 448 ASN A N 1
ATOM 3552 C CA . ASN A 1 448 ? 5.957 -41.469 -28.656 1 95.5 448 ASN A CA 1
ATOM 3553 C C . ASN A 1 448 ? 5.641 -42.906 -28.219 1 95.5 448 ASN A C 1
ATOM 3555 O O . ASN A 1 448 ? 4.797 -43.125 -27.344 1 95.5 448 ASN A O 1
ATOM 3559 N N . ILE A 1 449 ? 6.383 -43.844 -28.734 1 94.88 449 ILE A N 1
ATOM 3560 C CA . ILE A 1 449 ? 6.191 -45.25 -28.406 1 94.88 449 ILE A CA 1
ATOM 3561 C C . ILE A 1 449 ? 6.488 -45.469 -26.922 1 94.88 449 ILE A C 1
ATOM 3563 O O . ILE A 1 449 ? 5.738 -46.156 -26.219 1 94.88 449 ILE A O 1
ATOM 3567 N N . ASN A 1 450 ? 7.492 -44.875 -26.562 1 95.56 450 ASN A N 1
ATOM 3568 C CA . ASN A 1 450 ? 7.891 -45 -25.156 1 95.56 450 ASN A CA 1
ATOM 3569 C C . ASN A 1 450 ? 6.836 -44.438 -24.219 1 95.56 450 ASN A C 1
ATOM 3571 O O . ASN A 1 450 ? 6.574 -45.031 -23.156 1 95.56 450 ASN A O 1
ATOM 3575 N N . THR A 1 451 ? 6.254 -43.281 -24.516 1 96.19 451 THR A N 1
ATOM 3576 C CA . THR A 1 451 ? 5.238 -42.625 -23.688 1 96.19 451 THR A CA 1
ATOM 3577 C C . THR A 1 451 ? 4.031 -43.562 -23.5 1 96.19 451 THR A C 1
ATOM 3579 O O . THR A 1 451 ? 3.555 -43.75 -22.391 1 96.19 451 THR A O 1
ATOM 3582 N N . TRP A 1 452 ? 3.576 -44.156 -24.547 1 95.19 452 TRP A N 1
ATOM 3583 C CA . TRP A 1 452 ? 2.408 -45.031 -24.484 1 95.19 452 TRP A CA 1
ATOM 3584 C C . TRP A 1 452 ? 2.74 -46.344 -23.766 1 95.19 452 TRP A C 1
ATOM 3586 O O . TRP A 1 452 ? 1.893 -46.906 -23.062 1 95.19 452 TRP A O 1
ATOM 3596 N N . ALA A 1 453 ? 3.979 -46.781 -23.906 1 95.12 453 ALA A N 1
ATOM 3597 C CA . ALA A 1 453 ? 4.422 -47.969 -23.172 1 95.12 453 ALA A CA 1
ATOM 3598 C C . ALA A 1 453 ? 4.422 -47.719 -21.672 1 95.12 453 ALA A C 1
ATOM 3600 O O . ALA A 1 453 ? 4.043 -48.594 -20.891 1 95.12 453 ALA A O 1
ATOM 3601 N N . LEU A 1 454 ? 4.852 -46.594 -21.391 1 95.19 454 LEU A N 1
ATOM 3602 C CA . LEU A 1 454 ? 4.887 -46.219 -19.969 1 95.19 454 LEU A CA 1
ATOM 3603 C C . LEU A 1 454 ? 3.477 -46.156 -19.391 1 95.19 454 LEU A C 1
ATOM 3605 O O . LEU A 1 454 ? 3.244 -46.562 -18.25 1 95.19 454 LEU A O 1
ATOM 3609 N N . LEU A 1 455 ? 2.527 -45.594 -20.109 1 95 455 LEU A N 1
ATOM 3610 C CA . LEU A 1 455 ? 1.137 -45.5 -19.672 1 95 455 LEU A CA 1
ATOM 3611 C C . LEU A 1 455 ? 0.533 -46.906 -19.516 1 95 455 LEU A C 1
ATOM 3613 O O . LEU A 1 455 ? -0.209 -47.156 -18.562 1 95 455 LEU A O 1
ATOM 3617 N N . GLU A 1 456 ? 0.874 -47.781 -20.422 1 93.94 456 GLU A N 1
ATOM 3618 C CA . GLU A 1 456 ? 0.405 -49.156 -20.359 1 93.94 456 GLU A CA 1
ATOM 3619 C C . GLU A 1 456 ? 0.936 -49.875 -19.109 1 93.94 456 GLU A C 1
ATOM 3621 O O . GLU A 1 456 ? 0.193 -50.562 -18.438 1 93.94 456 GLU A O 1
ATOM 3626 N N . GLN A 1 457 ? 2.143 -49.656 -18.922 1 93.06 457 GLN A N 1
ATOM 3627 C CA . GLN A 1 457 ? 2.758 -50.25 -17.734 1 93.06 457 GLN A CA 1
ATOM 3628 C C . GLN A 1 457 ? 2.094 -49.75 -16.453 1 93.06 457 GLN A C 1
ATOM 3630 O O . GLN A 1 457 ? 1.877 -50.531 -15.523 1 93.06 457 GLN A O 1
ATOM 3635 N N . GLU A 1 458 ? 1.842 -48.5 -16.453 1 92.44 458 GLU A N 1
ATOM 3636 C CA . GLU A 1 458 ? 1.209 -47.906 -15.266 1 92.44 458 GLU A CA 1
ATOM 3637 C C . GLU A 1 458 ? -0.203 -48.438 -15.07 1 92.44 458 GLU A C 1
ATOM 3639 O O . GLU A 1 458 ? -0.637 -48.688 -13.938 1 92.44 458 GLU A O 1
ATOM 3644 N N . LEU A 1 459 ? -0.921 -48.688 -16.094 1 91.19 459 LEU A N 1
ATOM 3645 C CA . LEU A 1 459 ? -2.268 -49.219 -16.047 1 91.19 459 LEU A CA 1
ATOM 3646 C C . LEU A 1 459 ? -2.244 -50.656 -15.484 1 91.19 459 LEU A C 1
ATOM 3648 O O . LEU A 1 459 ? -3.105 -51.031 -14.68 1 91.19 459 LEU A O 1
ATOM 3652 N N . ILE A 1 460 ? -1.27 -51.406 -15.883 1 88.44 460 ILE A N 1
ATOM 3653 C CA . ILE A 1 460 ? -1.126 -52.781 -15.445 1 88.44 460 ILE A CA 1
ATOM 3654 C C . ILE A 1 460 ? -0.797 -52.812 -13.953 1 88.44 460 ILE A C 1
ATOM 3656 O O . ILE A 1 460 ? -1.378 -53.625 -13.203 1 88.44 460 ILE A O 1
ATOM 3660 N N . GLN A 1 461 ? 0.023 -51.938 -13.594 1 86.5 461 GLN A N 1
ATOM 3661 C CA . GLN A 1 461 ? 0.433 -51.875 -12.195 1 86.5 461 GLN A CA 1
ATOM 3662 C C . GLN A 1 461 ? -0.725 -51.469 -11.305 1 86.5 461 GLN A C 1
ATOM 3664 O O . GLN A 1 461 ? -0.89 -52 -10.195 1 86.5 461 GLN A O 1
ATOM 3669 N N . ASN A 1 462 ? -1.467 -50.5 -11.734 1 84 462 ASN A N 1
ATOM 3670 C CA . ASN A 1 462 ? -2.602 -50.031 -10.961 1 84 462 ASN A CA 1
ATOM 3671 C C . ASN A 1 462 ? -3.658 -51.125 -10.773 1 84 462 ASN A C 1
ATOM 3673 O O . ASN A 1 462 ? -4.27 -51.219 -9.711 1 84 462 ASN A O 1
ATOM 3677 N N . GLU A 1 463 ? -3.938 -51.875 -11.758 1 77.5 463 GLU A N 1
ATOM 3678 C CA . GLU A 1 463 ? -4.934 -52.969 -11.695 1 77.5 463 GLU A CA 1
ATOM 3679 C C . GLU A 1 463 ? -4.449 -54.125 -10.844 1 77.5 463 GLU A C 1
ATOM 3681 O O . GLU A 1 463 ? -5.238 -54.75 -10.133 1 77.5 463 GLU A O 1
ATOM 3686 N N . ALA A 1 464 ? -3.205 -54.281 -10.938 1 70.44 464 ALA A N 1
ATOM 3687 C CA . ALA A 1 464 ? -2.627 -55.344 -10.109 1 70.44 464 ALA A CA 1
ATOM 3688 C C . ALA A 1 464 ? -2.746 -55 -8.625 1 70.44 464 ALA A C 1
ATOM 3690 O O . ALA A 1 464 ? -3.027 -55.875 -7.797 1 70.44 464 ALA A O 1
ATOM 3691 N N . ASP A 1 465 ? -2.586 -53.781 -8.352 1 71.19 465 ASP A N 1
ATOM 3692 C CA . ASP A 1 465 ? -2.65 -53.344 -6.965 1 71.19 465 ASP A CA 1
ATOM 3693 C C . ASP A 1 465 ? -4.078 -53.406 -6.43 1 71.19 465 ASP A C 1
ATOM 3695 O O . ASP A 1 465 ? -4.297 -53.719 -5.262 1 71.19 465 ASP A O 1
ATOM 3699 N N . VAL A 1 466 ? -5.051 -53.094 -7.242 1 65.38 466 VAL A N 1
ATOM 3700 C CA . VAL A 1 466 ? -6.449 -53.156 -6.832 1 65.38 466 VAL A CA 1
ATOM 3701 C C . VAL A 1 466 ? -6.863 -54.594 -6.59 1 65.38 466 VAL A C 1
ATOM 3703 O O . VAL A 1 466 ? -7.566 -54.906 -5.621 1 65.38 466 VAL A O 1
ATOM 3706 N N . THR A 1 467 ? -6.426 -55.531 -7.445 1 57.44 467 THR A N 1
ATOM 3707 C CA . THR A 1 467 ? -6.762 -56.938 -7.301 1 57.44 467 THR A CA 1
ATOM 3708 C C . THR A 1 467 ? -6.113 -57.531 -6.051 1 57.44 467 THR A C 1
ATOM 3710 O O . THR A 1 467 ? -6.715 -58.375 -5.363 1 57.44 467 THR A O 1
ATOM 3713 N N . TYR A 1 468 ? -4.949 -57.031 -5.848 1 52.22 468 TYR A N 1
ATOM 3714 C CA . TYR A 1 468 ? -4.258 -57.5 -4.652 1 52.22 468 TYR A CA 1
ATOM 3715 C C . TYR A 1 468 ? -4.945 -57 -3.391 1 52.22 468 TYR A C 1
ATOM 3717 O O . TYR A 1 468 ? -5.055 -57.719 -2.4 1 52.22 468 TYR A O 1
ATOM 3725 N N . ASN A 1 469 ? -5.363 -55.781 -3.416 1 53.41 469 ASN A N 1
ATOM 3726 C CA . ASN A 1 469 ? -6.016 -55.219 -2.232 1 53.41 469 ASN A CA 1
ATOM 3727 C C . ASN A 1 469 ? -7.414 -55.812 -2.045 1 53.41 469 ASN A C 1
ATOM 3729 O O . ASN A 1 469 ? -7.883 -55.969 -0.914 1 53.41 469 ASN A O 1
ATOM 3733 N N . GLU A 1 470 ? -8.125 -56.094 -3.033 1 49.78 470 GLU A N 1
ATOM 3734 C CA . GLU A 1 470 ? -9.422 -56.75 -2.914 1 49.78 470 GLU A CA 1
ATOM 3735 C C . GLU A 1 470 ? -9.266 -58.219 -2.496 1 49.78 470 GLU A C 1
ATOM 3737 O O . GLU A 1 470 ? -10.078 -58.719 -1.723 1 49.78 470 GLU A O 1
ATOM 3742 N N . ASN A 1 471 ? -8.328 -58.969 -2.984 1 45.06 471 ASN A N 1
ATOM 3743 C CA . ASN A 1 471 ? -8.133 -60.344 -2.59 1 45.06 471 ASN A CA 1
ATOM 3744 C C . ASN A 1 471 ? -7.543 -60.469 -1.185 1 45.06 471 ASN A C 1
ATOM 3746 O O . ASN A 1 471 ? -7.57 -61.531 -0.575 1 45.06 471 ASN A O 1
ATOM 3750 N N . GLY A 1 472 ? -6.77 -59.5 -0.789 1 41.72 472 GLY A N 1
ATOM 3751 C CA . GLY A 1 472 ? -6.258 -59.531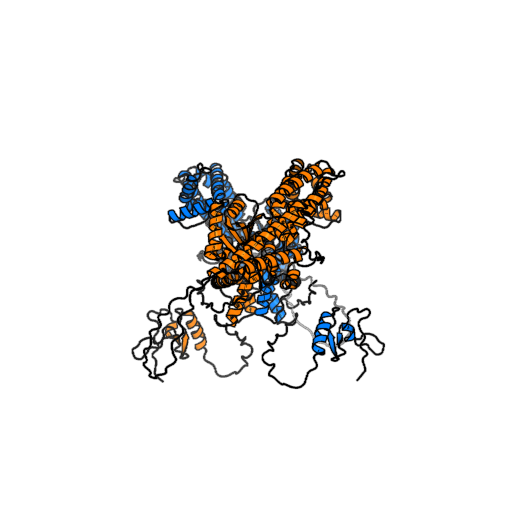 0.57 1 41.72 472 GLY A CA 1
ATOM 3752 C C . GLY A 1 472 ? -7.312 -59.25 1.619 1 41.72 472 GLY A C 1
ATOM 3753 O O . GLY A 1 472 ? -7.027 -59.25 2.818 1 41.72 472 GLY A O 1
ATOM 3754 N N . LYS A 1 473 ? -8.273 -58.469 1.28 1 41.53 473 LYS A N 1
ATOM 3755 C CA . LYS A 1 473 ? -9.305 -58.312 2.301 1 41.53 473 LYS A CA 1
ATOM 3756 C C . LYS A 1 473 ? -10.227 -59.5 2.363 1 41.53 473 LYS A C 1
ATOM 3758 O O . LYS A 1 473 ? -11.312 -59.5 1.781 1 41.53 473 LYS A O 1
ATOM 3763 N N . ARG A 1 474 ? -9.656 -60.688 2.166 1 35.31 474 ARG A N 1
ATOM 3764 C CA . ARG A 1 474 ? -10.531 -61.719 2.703 1 35.31 474 ARG A CA 1
ATOM 3765 C C . ARG A 1 474 ? -10.805 -61.5 4.184 1 35.31 474 ARG A C 1
ATOM 3767 O O . ARG A 1 474 ? -9.875 -61.344 4.977 1 35.31 474 ARG A O 1
ATOM 3774 N N . PRO A 1 475 ? -11.984 -61.125 4.59 1 31.14 475 PRO A N 1
ATOM 3775 C CA . PRO A 1 475 ? -12.344 -61.031 6.008 1 31.14 475 PRO A CA 1
ATOM 3776 C C . PRO A 1 475 ? -11.914 -62.281 6.801 1 31.14 475 PRO A C 1
ATOM 3778 O O . PRO A 1 475 ? -12.055 -63.406 6.316 1 31.14 475 PRO A O 1
ATOM 3781 N N . SER A 1 476 ? -10.875 -62.219 7.535 1 26.92 476 SER A N 1
ATOM 3782 C CA . SER A 1 476 ? -10.641 -63.188 8.609 1 26.92 476 SER A CA 1
ATOM 3783 C C . SER A 1 476 ? -11.93 -63.531 9.352 1 26.92 476 SER A C 1
ATOM 3785 O O . SER A 1 476 ? -12.641 -62.625 9.805 1 26.92 476 SER A O 1
ATOM 3787 N N . THR A 1 477 ? -12.664 -64.562 8.984 1 25.41 477 THR A N 1
ATOM 3788 C CA . THR A 1 477 ? -13.75 -65.188 9.742 1 25.41 477 THR A CA 1
ATOM 3789 C C . THR A 1 477 ? -13.352 -65.375 11.203 1 25.41 477 THR A C 1
ATOM 3791 O O . THR A 1 477 ? -12.406 -66.125 11.508 1 25.41 477 THR A O 1
ATOM 3794 N N . SER A 1 478 ? -13.414 -64.375 12.047 1 22.75 478 SER A N 1
ATOM 3795 C CA . SER A 1 478 ? -13.391 -64.5 13.5 1 22.75 478 SER A CA 1
ATOM 3796 C C . SER A 1 478 ? -14.32 -65.625 13.953 1 22.75 478 SER A C 1
ATOM 3798 O O . SER A 1 478 ? -15.461 -65.75 13.484 1 22.75 478 SER A O 1
ATOM 3800 N N . GLU A 1 479 ? -13.797 -66.812 14.43 1 23.47 479 GLU A N 1
ATOM 3801 C CA . GLU A 1 479 ? -14.289 -67.938 15.188 1 23.47 479 GLU A CA 1
ATOM 3802 C C . GLU A 1 479 ? -15.211 -67.5 16.328 1 23.47 479 GLU A C 1
ATOM 3804 O O . GLU A 1 479 ? -14.766 -66.875 17.281 1 23.47 479 GLU A O 1
ATOM 3809 N N . CYS A 1 480 ? -16.422 -66.938 16 1 20.12 480 CYS A N 1
ATOM 3810 C CA . CYS A 1 480 ? -17.391 -66.875 17.078 1 20.12 480 CYS A CA 1
ATOM 3811 C C . CYS A 1 480 ? -17.578 -68.25 17.703 1 20.12 480 CYS A C 1
ATOM 3813 O O . CYS A 1 480 ? -17.875 -69.25 17.016 1 20.12 480 CYS A O 1
ATOM 3815 N N . SER A 1 481 ? -16.875 -68.5 18.812 1 20.31 481 SER A N 1
ATOM 3816 C CA . SER A 1 481 ? -17 -69.625 19.812 1 20.31 481 SER A CA 1
ATOM 3817 C C . SER A 1 481 ? -18.453 -69.75 20.266 1 20.31 481 SER A C 1
ATOM 3819 O O . SER A 1 481 ? -18.984 -68.875 20.922 1 20.31 481 SER A O 1
ATOM 3821 N N . VAL A 1 482 ? -19.312 -70.188 19.438 1 19.45 482 VAL A N 1
ATOM 3822 C CA . VAL A 1 482 ? -20.625 -70.625 19.922 1 19.45 482 VAL A CA 1
ATOM 3823 C C . VAL A 1 482 ? -20.453 -71.562 21.109 1 19.45 482 VAL A C 1
ATOM 3825 O O . VAL A 1 482 ? -19.719 -72.562 21.016 1 19.45 482 VAL A O 1
ATOM 3828 N N . LYS A 1 483 ? -20.609 -70.938 22.312 1 19.91 483 LYS A N 1
ATOM 3829 C CA . LYS A 1 483 ? -21.016 -71.688 23.5 1 19.91 483 LYS A CA 1
ATOM 3830 C C . LYS A 1 483 ? -22.203 -72.625 23.188 1 19.91 483 LYS A C 1
ATOM 3832 O O . LYS A 1 483 ? -23.25 -72.125 22.75 1 19.91 483 LYS A O 1
ATOM 3837 N N . GLU A 1 484 ? -21.938 -73.812 22.688 1 19.14 484 GLU A N 1
ATOM 3838 C CA . GLU A 1 484 ? -22.766 -75.062 22.75 1 19.14 484 GLU A CA 1
ATOM 3839 C C . GLU A 1 484 ? -23.391 -75.188 24.125 1 19.14 484 GLU A C 1
ATOM 3841 O O . GLU A 1 484 ? -22.688 -75.5 25.094 1 19.14 484 GLU A O 1
ATOM 3846 N N . VAL A 1 485 ? -24.172 -74.125 24.562 1 18.48 485 VAL A N 1
ATOM 3847 C CA . VAL A 1 485 ? -25.125 -74.625 25.562 1 18.48 485 VAL A CA 1
ATOM 3848 C C . VAL A 1 485 ? -25.844 -75.812 25.031 1 18.48 485 VAL A C 1
ATOM 3850 O O . VAL A 1 485 ? -26.391 -75.812 23.922 1 18.48 485 VAL A O 1
ATOM 3853 N N . LYS A 1 486 ? -25.594 -76.875 25.75 1 20.12 486 LYS A N 1
ATOM 3854 C CA . LYS A 1 486 ? -25.969 -78.312 25.75 1 20.12 486 LYS A CA 1
ATOM 3855 C C . LYS A 1 486 ? -27.484 -78.438 25.969 1 20.12 486 LYS A C 1
ATOM 3857 O O . LYS A 1 486 ? -27.953 -79.562 26.266 1 20.12 486 LYS A O 1
ATOM 3862 N N . ASN A 1 487 ? -28.188 -77.25 25.625 1 16.94 487 ASN A N 1
ATOM 3863 C CA . ASN A 1 487 ? -29.484 -77.688 26.125 1 16.94 487 ASN A CA 1
ATOM 3864 C C . ASN A 1 487 ? -29.938 -78.938 25.422 1 16.94 487 ASN A C 1
ATOM 3866 O O . ASN A 1 487 ? -29.641 -79.188 24.25 1 16.94 487 ASN A O 1
ATOM 3870 N N . LYS A 1 488 ? -30.594 -79.75 26.219 1 18.33 488 LYS A N 1
ATOM 3871 C CA . LYS A 1 488 ? -30.953 -81.125 26.406 1 18.33 488 LYS A CA 1
ATOM 3872 C C . LYS A 1 488 ? -32 -81.562 25.391 1 18.33 488 LYS A C 1
ATOM 3874 O O . LYS A 1 488 ? -32.125 -82.75 25.109 1 18.33 488 LYS A O 1
ATOM 3879 N N . VAL A 1 489 ? -32.75 -80.562 24.844 1 17.89 489 VAL A N 1
ATOM 3880 C CA . VAL A 1 489 ? -34.062 -81.188 24.984 1 17.89 489 VAL A CA 1
ATOM 3881 C C . VAL A 1 489 ? -34.188 -82.375 24 1 17.89 489 VAL A C 1
ATOM 3883 O O . VAL A 1 489 ? -33.406 -82.438 23.031 1 17.89 489 VAL A O 1
ATOM 3886 N N . GLY A 1 490 ? -35.469 -82.562 23.625 1 16.77 490 GLY A N 1
ATOM 3887 C CA . GLY A 1 490 ? -36.312 -83.75 23.656 1 16.77 490 GLY A CA 1
ATOM 3888 C C . GLY A 1 490 ? -36.188 -84.625 22.406 1 16.77 490 GLY A C 1
ATOM 3889 O O . GLY A 1 490 ? -35.219 -84.5 21.656 1 16.77 490 GLY A O 1
ATOM 3890 N N . ASN A 1 491 ? -37.25 -84.688 21.703 1 16.83 491 ASN A N 1
ATOM 3891 C CA . ASN A 1 491 ? -38 -85.875 21.484 1 16.83 491 ASN A CA 1
ATOM 3892 C C . ASN A 1 491 ? -37.5 -86.688 20.266 1 16.83 491 ASN A C 1
ATOM 3894 O O . ASN A 1 491 ? -36.781 -86.125 19.438 1 16.83 491 ASN A O 1
ATOM 3898 N N . PRO A 1 492 ? -38.5 -87.25 19.516 1 17.11 492 PRO A N 1
ATOM 3899 C CA . PRO A 1 492 ? -38.812 -88.625 19.125 1 17.11 492 PRO A CA 1
ATOM 3900 C C . PRO A 1 492 ? -38.219 -88.938 17.75 1 17.11 492 PRO A C 1
ATOM 3902 O O . PRO A 1 492 ? -37.594 -90 17.594 1 17.11 492 PRO A O 1
ATOM 3905 N N . CYS A 1 493 ? -38.75 -88.375 16.641 1 16.61 493 CYS A N 1
ATOM 3906 C CA . CYS A 1 493 ? -39.438 -89.312 15.781 1 16.61 493 CYS A CA 1
ATOM 3907 C C . CYS A 1 493 ? -38.438 -90 14.828 1 16.61 493 CYS A C 1
ATOM 3909 O O . CYS A 1 493 ? -37.375 -89.438 14.555 1 16.61 493 CYS A O 1
ATOM 3911 N N . ASN A 1 494 ? -38.938 -90.875 13.867 1 15.59 494 ASN A N 1
ATOM 3912 C CA . ASN A 1 494 ? -38.75 -92.188 13.242 1 15.59 494 ASN A CA 1
ATOM 3913 C C . ASN A 1 494 ? -37.938 -92.062 11.945 1 15.59 494 ASN A C 1
ATOM 3915 O O . ASN A 1 494 ? -37.375 -93.062 11.484 1 15.59 494 ASN A O 1
ATOM 3919 N N . LYS A 1 495 ? -38.344 -91.062 11.039 1 16.34 495 LYS A N 1
ATOM 3920 C CA . LYS A 1 495 ? -38.562 -91.688 9.719 1 16.34 495 LYS A CA 1
ATOM 3921 C C . LYS A 1 495 ? -37.25 -92.188 9.109 1 16.34 495 LYS A C 1
ATOM 3923 O O . LYS A 1 495 ? -36.188 -91.625 9.414 1 16.34 495 LYS A O 1
ATOM 3928 N N . GLU A 1 496 ? -37.281 -92.875 7.996 1 16.75 496 GLU A N 1
ATOM 3929 C CA . GLU A 1 496 ? -36.812 -94 7.242 1 16.75 496 GLU A CA 1
ATOM 3930 C C . GLU A 1 496 ? -35.531 -93.688 6.469 1 16.75 496 GLU A C 1
ATOM 3932 O O . GLU A 1 496 ? -35.156 -92.562 6.305 1 16.75 496 GLU A O 1
ATOM 3937 N N . LYS A 1 497 ? -35.344 -94.375 5.293 1 17.52 497 LYS A N 1
ATOM 3938 C CA . LYS A 1 497 ? -34.438 -95.312 4.684 1 17.52 497 LYS A CA 1
ATOM 3939 C C . LYS A 1 497 ? -33.375 -94.625 3.834 1 17.52 497 LYS A C 1
ATOM 3941 O O . LYS A 1 497 ? -32.188 -94.938 3.979 1 17.52 497 LYS A O 1
ATOM 3946 N N . GLN A 1 498 ? -33.656 -94.312 2.494 1 16.5 498 GLN A N 1
ATOM 3947 C CA . GLN A 1 498 ? -33.094 -95.062 1.363 1 16.5 498 GLN A CA 1
ATOM 3948 C C . GLN A 1 498 ? -31.766 -94.375 0.906 1 16.5 498 GLN A C 1
ATOM 3950 O O . GLN A 1 498 ? -30.781 -95.125 0.721 1 16.5 498 GLN A O 1
ATOM 3955 N N . LYS A 1 499 ? -31.766 -93.375 -0.074 1 18.02 499 LYS A N 1
ATOM 3956 C CA . LYS A 1 499 ? -31.25 -93.438 -1.438 1 18.02 499 LYS A CA 1
ATOM 3957 C C . LYS A 1 499 ? -29.734 -93.188 -1.471 1 18.02 499 LYS A C 1
ATOM 3959 O O . LYS A 1 499 ? -29.172 -92.625 -0.543 1 18.02 499 LYS A O 1
ATOM 3964 N N . CYS A 1 500 ? -29.062 -92.75 -2.814 1 19.36 500 CYS A N 1
ATOM 3965 C CA . CYS A 1 500 ? -28.156 -93.25 -3.863 1 19.36 500 CYS A CA 1
ATOM 3966 C C . CYS A 1 500 ? -26.781 -92.625 -3.713 1 19.36 500 CYS A C 1
ATOM 3968 O O . CYS A 1 500 ? -26.609 -91.625 -3.002 1 19.36 500 CYS A O 1
ATOM 3970 N N . HIS A 1 501 ? -25.781 -92.875 -4.832 1 18.16 501 HIS A N 1
ATOM 3971 C CA . HIS A 1 501 ? -24.422 -93.188 -5.219 1 18.16 501 HIS A CA 1
ATOM 3972 C C . HIS A 1 501 ? -23.562 -91.938 -5.375 1 18.16 501 HIS A C 1
ATOM 3974 O O . HIS A 1 501 ? -22.375 -91.938 -5.074 1 18.16 501 HIS A O 1
ATOM 3980 N N . SER A 1 502 ? -23.922 -90.938 -6.312 1 19.95 502 SER A N 1
ATOM 3981 C CA . SER A 1 502 ? -23.062 -90.312 -7.324 1 19.95 502 SER A CA 1
ATOM 3982 C C . SER A 1 502 ? -22.031 -89.375 -6.695 1 19.95 502 SER A C 1
ATOM 3984 O O . SER A 1 502 ? -22.391 -88.375 -6.105 1 19.95 502 SER A O 1
ATOM 3986 N N . LEU A 1 503 ? -20.906 -89.875 -6.211 1 22.03 503 LEU A N 1
ATOM 3987 C CA . LEU A 1 503 ? -19.797 -89.312 -5.469 1 22.03 503 LEU A CA 1
ATOM 3988 C C . LEU A 1 503 ? -18.984 -88.312 -6.344 1 22.03 503 LEU A C 1
ATOM 3990 O O . LEU A 1 503 ? -18.266 -88.75 -7.246 1 22.03 503 LEU A O 1
ATOM 3994 N N . LEU A 1 504 ? -19.422 -87.062 -6.824 1 20.48 504 LEU A N 1
ATOM 3995 C CA . LEU A 1 504 ? -19 -85.938 -7.652 1 20.48 504 LEU A CA 1
ATOM 3996 C C . LEU A 1 504 ? -17.562 -85.562 -7.336 1 20.48 504 LEU A C 1
ATOM 3998 O O . LEU A 1 504 ? -17.188 -85.438 -6.164 1 20.48 504 LEU A O 1
ATOM 4002 N N . ALA A 1 505 ? -16.516 -85.375 -8.492 1 24 505 ALA A N 1
ATOM 4003 C CA . ALA A 1 505 ? -15.164 -85.125 -9 1 24 505 ALA A CA 1
ATOM 4004 C C . ALA A 1 505 ? -14.703 -83.75 -8.602 1 24 505 ALA A C 1
ATOM 4006 O O . ALA A 1 505 ? -15.359 -82.75 -8.922 1 24 505 ALA A O 1
ATOM 4007 N N . ASP A 1 506 ? -13.914 -83.375 -7.656 1 23.28 506 ASP A N 1
ATOM 4008 C CA . ASP A 1 506 ? -13.43 -82.188 -6.969 1 23.28 506 ASP A CA 1
ATOM 4009 C C . ASP A 1 506 ? -12.328 -81.5 -7.777 1 23.28 506 ASP A C 1
ATOM 4011 O O . ASP A 1 506 ? -11.25 -81.188 -7.254 1 23.28 506 ASP A O 1
ATOM 4015 N N . SER A 1 507 ? -12.273 -81.5 -9.164 1 25.36 507 SER A N 1
ATOM 4016 C CA . SER A 1 507 ? -11.148 -80.812 -9.844 1 25.36 507 SER A CA 1
ATOM 4017 C C . SER A 1 507 ? -11.055 -79.375 -9.484 1 25.36 507 SER A C 1
ATOM 4019 O O . SER A 1 507 ? -11.93 -78.562 -9.844 1 25.36 507 SER A O 1
ATOM 4021 N N . ASP A 1 508 ? -10.508 -78.875 -8.523 1 27.22 508 ASP A N 1
ATOM 4022 C CA . ASP A 1 508 ? -10.367 -77.5 -8.062 1 27.22 508 ASP A CA 1
ATOM 4023 C C . ASP A 1 508 ? -9.438 -76.75 -8.984 1 27.22 508 ASP A C 1
ATOM 4025 O O . ASP A 1 508 ? -8.25 -76.562 -8.688 1 27.22 508 ASP A O 1
ATOM 4029 N N . ASP A 1 509 ? -9.289 -77 -10.312 1 27.95 509 ASP A N 1
ATOM 4030 C CA . ASP A 1 509 ? -8.453 -76.188 -11.188 1 27.95 509 ASP A CA 1
ATOM 4031 C C . ASP A 1 509 ? -8.82 -74.75 -11.062 1 27.95 509 ASP A C 1
ATOM 4033 O O . ASP A 1 509 ? -9.938 -74.312 -11.406 1 27.95 509 ASP A O 1
ATOM 4037 N N . GLU A 1 510 ? -8.328 -74 -10.164 1 30.34 510 GLU A N 1
ATOM 4038 C CA . GLU A 1 510 ? -8.562 -72.562 -9.812 1 30.34 510 GLU A CA 1
ATOM 4039 C C . GLU A 1 510 ? -8.234 -71.688 -10.984 1 30.34 510 GLU A C 1
ATOM 4041 O O . GLU A 1 510 ? -7.09 -71.625 -11.445 1 30.34 510 GLU A O 1
ATOM 4046 N N . ASP A 1 511 ? -9.07 -71.375 -11.945 1 30.75 511 ASP A N 1
ATOM 4047 C CA . ASP A 1 511 ? -9.258 -70.438 -13.055 1 30.75 511 ASP A CA 1
ATOM 4048 C C . ASP A 1 511 ? -9.023 -69 -12.602 1 30.75 511 ASP A C 1
ATOM 4050 O O . ASP A 1 511 ? -9.406 -68.062 -13.305 1 30.75 511 ASP A O 1
ATOM 4054 N N . ASP A 1 512 ? -8.602 -68.812 -11.461 1 35.06 512 ASP A N 1
ATOM 4055 C CA . ASP A 1 512 ? -8.57 -67.438 -11.062 1 35.06 512 ASP A CA 1
ATOM 4056 C C . ASP A 1 512 ? -7.547 -66.625 -11.883 1 35.06 512 ASP A C 1
ATOM 4058 O O . ASP A 1 512 ? -7.551 -65.375 -11.875 1 35.06 512 ASP A O 1
ATOM 4062 N N . HIS A 1 513 ? -6.52 -67.25 -12.359 1 40.16 513 HIS A N 1
ATOM 4063 C CA . HIS A 1 513 ? -5.469 -66.562 -13.086 1 40.16 513 HIS A CA 1
ATOM 4064 C C . HIS A 1 513 ? -5.984 -66 -14.422 1 40.16 513 HIS A C 1
ATOM 4066 O O . HIS A 1 513 ? -5.41 -65.062 -14.992 1 40.16 513 HIS A O 1
ATOM 4072 N N . ASP A 1 514 ? -6.969 -66.625 -15.055 1 38.19 514 ASP A N 1
ATOM 4073 C CA . ASP A 1 514 ? -7.41 -66.25 -16.375 1 38.19 514 ASP A CA 1
ATOM 4074 C C . ASP A 1 514 ? -8.195 -64.938 -16.297 1 38.19 514 ASP A C 1
ATOM 4076 O O . ASP A 1 514 ? -8.234 -64.125 -17.266 1 38.19 514 ASP A O 1
ATOM 4080 N N . LYS A 1 515 ? -8.742 -64.562 -15.203 1 46.22 515 LYS A N 1
ATOM 4081 C CA . LYS A 1 515 ? -9.57 -63.344 -15.094 1 46.22 515 LYS A CA 1
ATOM 4082 C C . LYS A 1 515 ? -8.703 -62.094 -14.953 1 46.22 515 LYS A C 1
ATOM 4084 O O . LYS A 1 515 ? -9.039 -61.062 -15.5 1 46.22 515 LYS A O 1
ATOM 4089 N N . ASP A 1 516 ? -7.66 -62.469 -14.203 1 47.31 516 ASP A N 1
ATOM 4090 C CA . ASP A 1 516 ? -6.789 -61.312 -14.031 1 47.31 516 ASP A CA 1
ATOM 4091 C C . ASP A 1 516 ? -6.145 -60.906 -15.352 1 47.31 516 ASP A C 1
ATOM 4093 O O . ASP A 1 516 ? -6.016 -59.719 -15.641 1 47.31 516 ASP A O 1
ATOM 4097 N N . GLU A 1 517 ? -5.668 -61.906 -16.078 1 51.41 517 GLU A N 1
ATOM 4098 C CA . GLU A 1 517 ? -5.105 -61.625 -17.406 1 51.41 517 GLU A CA 1
ATOM 4099 C C . GLU A 1 517 ? -6.145 -61 -18.328 1 51.41 517 GLU A C 1
ATOM 4101 O O . GLU A 1 517 ? -5.812 -60.156 -19.141 1 51.41 517 GLU A O 1
ATOM 4106 N N . ASP A 1 518 ? -7.387 -61.344 -18.062 1 58.62 518 ASP A N 1
ATOM 4107 C CA . ASP A 1 518 ? -8.453 -60.812 -18.922 1 58.62 518 ASP A CA 1
ATOM 4108 C C . ASP A 1 518 ? -8.727 -59.344 -18.609 1 58.62 518 ASP A C 1
ATOM 4110 O O . ASP A 1 518 ? -8.945 -58.562 -19.516 1 58.62 518 ASP A O 1
ATOM 4114 N N . ILE A 1 519 ? -8.633 -59 -17.312 1 63.16 519 ILE A N 1
ATOM 4115 C CA . ILE A 1 519 ? -8.891 -57.594 -16.906 1 63.16 519 ILE A CA 1
ATOM 4116 C C . ILE A 1 519 ? -7.762 -56.719 -17.406 1 63.16 519 ILE A C 1
ATOM 4118 O O . ILE A 1 519 ? -8.008 -55.625 -17.906 1 63.16 519 ILE A O 1
ATOM 4122 N N . VAL A 1 520 ? -6.586 -57.219 -17.156 1 71.94 520 VAL A N 1
ATOM 4123 C CA . VAL A 1 520 ? -5.426 -56.469 -17.641 1 71.94 520 VAL A CA 1
ATOM 4124 C C . VAL A 1 520 ? -5.516 -56.312 -19.156 1 71.94 520 VAL A C 1
ATOM 4126 O O . VAL A 1 520 ? -5.242 -55.219 -19.688 1 71.94 520 VAL A O 1
ATOM 4129 N N . ASP A 1 521 ? -5.961 -57.406 -19.688 1 76.5 521 ASP A N 1
ATOM 4130 C CA . ASP A 1 521 ? -6.09 -57.344 -21.141 1 76.5 521 ASP A CA 1
ATOM 4131 C C . ASP A 1 521 ? -7.148 -56.344 -21.578 1 76.5 521 ASP A C 1
ATOM 4133 O O . ASP A 1 521 ? -6.953 -55.594 -22.547 1 76.5 521 ASP A O 1
ATOM 4137 N N . ASP A 1 522 ? -8.148 -56.25 -20.766 1 82.44 522 ASP A N 1
ATOM 4138 C CA . ASP A 1 522 ? -9.219 -55.281 -21.094 1 82.44 522 ASP A CA 1
ATOM 4139 C C . ASP A 1 522 ? -8.734 -53.844 -20.938 1 82.44 522 ASP A C 1
ATOM 4141 O O . ASP A 1 522 ? -9.062 -53 -21.781 1 82.44 522 ASP A O 1
ATOM 4145 N N . CYS A 1 523 ? -7.914 -53.656 -19.922 1 85.81 523 CYS A N 1
ATOM 4146 C CA . CYS A 1 523 ? -7.395 -52.312 -19.688 1 85.81 523 CYS A CA 1
ATOM 4147 C C . CYS A 1 523 ? -6.461 -51.875 -20.812 1 85.81 523 CYS A C 1
ATOM 4149 O O . CYS A 1 523 ? -6.531 -50.75 -21.281 1 85.81 523 CYS A O 1
ATOM 4151 N N . VAL A 1 524 ? -5.688 -52.75 -21.219 1 88.38 524 VAL A N 1
ATOM 4152 C CA . VAL A 1 524 ? -4.734 -52.469 -22.297 1 88.38 524 VAL A CA 1
ATOM 4153 C C . VAL A 1 524 ? -5.477 -52.219 -23.609 1 88.38 524 VAL A C 1
ATOM 4155 O O . VAL A 1 524 ? -5.113 -51.344 -24.391 1 88.38 524 VAL A O 1
ATOM 4158 N N . GLN A 1 525 ? -6.508 -52.969 -23.766 1 89.88 525 GLN A N 1
ATOM 4159 C CA . GLN A 1 525 ? -7.309 -52.812 -24.969 1 89.88 525 GLN A CA 1
ATOM 4160 C C . GLN A 1 525 ? -8.016 -51.469 -24.984 1 89.88 525 GLN A C 1
ATOM 4162 O O . GLN A 1 525 ? -8.133 -50.844 -26.047 1 89.88 525 GLN A O 1
ATOM 4167 N N . GLN A 1 526 ? -8.414 -51.094 -23.828 1 91.12 526 GLN A N 1
ATOM 4168 C CA . GLN A 1 526 ? -9.047 -49.781 -23.734 1 91.12 526 GLN A CA 1
ATOM 4169 C C . GLN A 1 526 ? -8.078 -48.656 -24.109 1 91.12 526 GLN A C 1
ATOM 4171 O O . GLN A 1 526 ? -8.445 -47.719 -24.812 1 91.12 526 GLN A O 1
ATOM 4176 N N . LEU A 1 527 ? -6.875 -48.781 -23.656 1 93.31 527 LEU A N 1
ATOM 4177 C CA . LEU A 1 527 ? -5.852 -47.812 -23.969 1 93.31 527 LEU A CA 1
ATOM 4178 C C . LEU A 1 527 ? -5.559 -47.75 -25.453 1 93.31 527 LEU A C 1
ATOM 4180 O O . LEU A 1 527 ? -5.41 -46.688 -26.031 1 93.31 527 LEU A O 1
ATOM 4184 N N . ARG A 1 528 ? -5.52 -48.875 -26.047 1 91 528 ARG A N 1
ATOM 4185 C CA . ARG A 1 528 ? -5.258 -48.969 -27.484 1 91 528 ARG A CA 1
ATOM 4186 C C . ARG A 1 528 ? -6.406 -48.375 -28.281 1 91 528 ARG A C 1
ATOM 4188 O O . ARG A 1 528 ? -6.18 -47.688 -29.281 1 91 528 ARG A O 1
ATOM 4195 N N . ARG A 1 529 ? -7.543 -48.594 -27.812 1 92 529 ARG A N 1
ATOM 4196 C CA . ARG A 1 529 ? -8.711 -48 -28.469 1 92 529 ARG A CA 1
ATOM 4197 C C . ARG A 1 529 ? -8.695 -46.5 -28.375 1 92 529 ARG A C 1
ATOM 4199 O O . ARG A 1 529 ? -9.031 -45.781 -29.328 1 92 529 ARG A O 1
ATOM 4206 N N . TYR A 1 530 ? -8.359 -46.062 -27.172 1 93.81 530 TYR A N 1
ATOM 4207 C CA . TYR A 1 530 ? -8.273 -44.594 -26.984 1 93.81 530 TYR A CA 1
ATOM 4208 C C . TYR A 1 530 ? -7.207 -44 -27.891 1 93.81 530 TYR A C 1
ATOM 4210 O O . TYR A 1 530 ? -7.445 -43 -28.547 1 93.81 530 TYR A O 1
ATOM 4218 N N . LYS A 1 531 ? -6.105 -44.625 -27.875 1 92.5 531 LYS A N 1
ATOM 4219 C CA . LYS A 1 531 ? -4.984 -44.156 -28.688 1 92.5 531 LYS A CA 1
ATOM 4220 C C . LYS A 1 531 ? -5.367 -44.094 -30.156 1 92.5 531 LYS A C 1
ATOM 4222 O O . LYS A 1 531 ? -5 -43.125 -30.859 1 92.5 531 LYS A O 1
ATOM 4227 N N . GLN A 1 532 ? -6.191 -45.031 -30.594 1 87.38 532 GLN A N 1
ATOM 4228 C CA . GLN A 1 532 ? -6.504 -45.188 -32 1 87.38 532 GLN A CA 1
ATOM 4229 C C . GLN A 1 532 ? -7.77 -44.406 -32.375 1 87.38 532 GLN A C 1
ATOM 4231 O O . GLN A 1 532 ? -8.125 -44.312 -33.562 1 87.38 532 GLN A O 1
ATOM 4236 N N . SER A 1 533 ? -8.383 -43.969 -31.359 1 81.81 533 SER A N 1
ATOM 4237 C CA . SER A 1 533 ? -9.617 -43.25 -31.656 1 81.81 533 SER A CA 1
ATOM 4238 C C . SER A 1 533 ? -9.367 -42.125 -32.656 1 81.81 533 SER A C 1
ATOM 4240 O O . SER A 1 533 ? -8.391 -41.375 -32.531 1 81.81 533 SER A O 1
ATOM 4242 N N . ALA A 1 534 ? -9.891 -42.156 -33.844 1 66.06 534 ALA A N 1
ATOM 4243 C CA . ALA A 1 534 ? -9.648 -41.281 -35 1 66.06 534 ALA A CA 1
ATOM 4244 C C . ALA A 1 534 ? -10.336 -39.938 -34.844 1 66.06 534 ALA A C 1
ATOM 4246 O O . ALA A 1 534 ? -10.07 -39 -35.594 1 66.06 534 ALA A O 1
ATOM 4247 N N . GLU A 1 535 ? -11.062 -39.781 -33.875 1 67.88 535 GLU A N 1
ATOM 4248 C CA . GLU A 1 535 ? -11.844 -38.562 -33.812 1 67.88 535 GLU A CA 1
ATOM 4249 C C . GLU A 1 535 ? -10.961 -37.344 -33.5 1 67.88 535 GLU A C 1
ATOM 4251 O O . GLU A 1 535 ? -10.234 -37.344 -32.5 1 67.88 535 GLU A O 1
ATOM 4256 N N . SER A 1 536 ? -10.844 -36.594 -34.5 1 76.62 536 SER A N 1
ATOM 4257 C CA . SER A 1 536 ? -10.094 -35.344 -34.312 1 76.62 536 SER A CA 1
ATOM 4258 C C . SER A 1 536 ? -10.82 -34.375 -33.375 1 76.62 536 SER A C 1
ATOM 4260 O O . SER A 1 536 ? -12.016 -34.125 -33.562 1 76.62 536 SER A O 1
ATOM 4262 N N . VAL A 1 537 ? -10.133 -34.062 -32.281 1 84.69 537 VAL A N 1
ATOM 4263 C CA . VAL A 1 537 ? -10.703 -33.125 -31.312 1 84.69 537 VAL A CA 1
ATOM 4264 C C . VAL A 1 537 ? -10.156 -31.734 -31.547 1 84.69 537 VAL A C 1
ATOM 4266 O O . VAL A 1 537 ? -8.938 -31.547 -31.656 1 84.69 537 VAL A O 1
ATOM 4269 N N . PRO A 1 538 ? -11.031 -30.844 -31.781 1 85.69 538 PRO A N 1
ATOM 4270 C CA . PRO A 1 538 ? -10.57 -29.453 -31.969 1 85.69 538 PRO A CA 1
ATOM 4271 C C . PRO A 1 538 ? -9.781 -28.922 -30.781 1 85.69 538 PRO A C 1
ATOM 4273 O O . PRO A 1 538 ? -10.062 -29.281 -29.641 1 85.69 538 PRO A O 1
ATOM 4276 N N . LYS A 1 539 ? -8.883 -28.078 -31.109 1 84.75 539 LYS A N 1
ATOM 4277 C CA . LYS A 1 539 ? -8 -27.531 -30.078 1 84.75 539 LYS A CA 1
ATOM 4278 C C . LYS A 1 539 ? -8.766 -26.594 -29.141 1 84.75 539 LYS A C 1
ATOM 4280 O O . LYS A 1 539 ? -8.305 -26.297 -28.047 1 84.75 539 LYS A O 1
ATOM 4285 N N . SER A 1 540 ? -9.891 -26.203 -29.5 1 86 540 SER A N 1
ATOM 4286 C CA . SER A 1 540 ? -10.656 -25.234 -28.719 1 86 540 SER A CA 1
ATOM 4287 C C . SER A 1 540 ? -11.469 -25.906 -27.625 1 86 540 SER A C 1
ATOM 4289 O O . SER A 1 540 ? -11.93 -25.25 -26.688 1 86 540 SER A O 1
ATOM 4291 N N . ILE A 1 541 ? -11.492 -27.203 -27.719 1 88.44 541 ILE A N 1
ATOM 4292 C CA . ILE A 1 541 ? -12.344 -27.906 -26.766 1 88.44 541 ILE A CA 1
ATOM 4293 C C . ILE A 1 541 ? -11.602 -28.094 -25.453 1 88.44 541 ILE A C 1
ATOM 4295 O O . ILE A 1 541 ? -10.383 -28.297 -25.438 1 88.44 541 ILE A O 1
ATOM 4299 N N . ASP A 1 542 ? -12.328 -28.016 -24.438 1 93.81 542 ASP A N 1
ATOM 4300 C CA . ASP A 1 542 ? -11.797 -28.328 -23.109 1 93.81 542 ASP A CA 1
ATOM 4301 C C . ASP A 1 542 ? -11.672 -29.844 -22.922 1 93.81 542 ASP A C 1
ATOM 4303 O O . ASP A 1 542 ? -12.664 -30.562 -22.984 1 93.81 542 ASP A O 1
ATOM 4307 N N . PRO A 1 543 ? -10.453 -30.266 -22.734 1 95.94 543 PRO A N 1
ATOM 4308 C CA . PRO A 1 543 ? -10.258 -31.719 -22.578 1 95.94 543 PRO A CA 1
ATOM 4309 C C . PRO A 1 543 ? -11.094 -32.312 -21.438 1 95.94 543 PRO A C 1
ATOM 4311 O O . PRO A 1 543 ? -11.484 -33.469 -21.5 1 95.94 543 PRO A O 1
ATOM 4314 N N . LEU A 1 544 ? -11.375 -31.562 -20.453 1 97.06 544 LEU A N 1
ATOM 4315 C CA . LEU A 1 544 ? -12.164 -32.062 -19.328 1 97.06 544 LEU A CA 1
ATOM 4316 C C . LEU A 1 544 ? -13.617 -32.25 -19.75 1 97.06 544 LEU A C 1
ATOM 4318 O O . LEU A 1 544 ? -14.273 -33.188 -19.281 1 97.06 544 LEU A O 1
ATOM 4322 N N . VAL A 1 545 ? -14.125 -31.406 -20.578 1 95.75 545 VAL A N 1
ATOM 4323 C CA . VAL A 1 545 ? -15.477 -31.562 -21.094 1 95.75 545 VAL A CA 1
ATOM 4324 C C . VAL A 1 545 ? -15.562 -32.812 -21.969 1 95.75 545 VAL A C 1
ATOM 4326 O O . VAL A 1 545 ? -16.531 -33.562 -21.906 1 95.75 545 VAL A O 1
ATOM 4329 N N . TRP A 1 546 ? -14.57 -33 -22.734 1 95.38 546 TRP A N 1
ATOM 4330 C CA . TRP A 1 546 ? -14.516 -34.188 -23.578 1 95.38 546 TRP A CA 1
ATOM 4331 C C . TRP A 1 546 ? -14.523 -35.438 -22.734 1 95.38 546 TRP A C 1
ATOM 4333 O O . TRP A 1 546 ? -15.266 -36.406 -23.016 1 95.38 546 TRP A O 1
ATOM 4343 N N . TRP A 1 547 ? -13.719 -35.531 -21.734 1 96.62 547 TRP A N 1
ATOM 4344 C CA . TRP A 1 547 ? -13.625 -36.688 -20.875 1 96.62 547 TRP A CA 1
ATOM 4345 C C . TRP A 1 547 ? -14.938 -36.938 -20.141 1 96.62 547 TRP A C 1
ATOM 4347 O O . TRP A 1 547 ? -15.344 -38.094 -19.938 1 96.62 547 TRP A O 1
ATOM 4357 N N . LYS A 1 548 ? -15.539 -35.844 -19.719 1 96.38 548 LYS A N 1
ATOM 4358 C CA . LYS A 1 548 ? -16.844 -35.969 -19.094 1 96.38 548 LYS A CA 1
ATOM 4359 C C . LYS A 1 548 ? -17.828 -36.719 -20 1 96.38 548 LYS A C 1
ATOM 4361 O O . LYS A 1 548 ? -18.562 -37.594 -19.562 1 96.38 548 LYS A O 1
ATOM 4366 N N . ALA A 1 549 ? -17.781 -36.469 -21.266 1 94.69 549 ALA A N 1
ATOM 4367 C CA . ALA A 1 549 ? -18.703 -37.031 -22.25 1 94.69 549 ALA A CA 1
ATOM 4368 C C . ALA A 1 549 ? -18.297 -38.469 -22.625 1 94.69 549 ALA A C 1
ATOM 4370 O O . ALA A 1 549 ? -19.141 -39.281 -22.984 1 94.69 549 ALA A O 1
ATOM 4371 N N . ASN A 1 550 ? -16.984 -38.781 -22.516 1 93.88 550 ASN A N 1
ATOM 4372 C CA . ASN A 1 550 ? -16.5 -40.062 -23.031 1 93.88 550 ASN A CA 1
ATOM 4373 C C . ASN A 1 550 ? -16.031 -40.969 -21.906 1 93.88 550 ASN A C 1
ATOM 4375 O O . ASN A 1 550 ? -15.445 -42.031 -22.156 1 93.88 550 ASN A O 1
ATOM 4379 N N . GLU A 1 551 ? -16.25 -40.594 -20.719 1 95.12 551 GLU A N 1
ATOM 4380 C CA . GLU A 1 551 ? -15.82 -41.375 -19.562 1 95.12 551 GLU A CA 1
ATOM 4381 C C . GLU A 1 551 ? -16.375 -42.781 -19.609 1 95.12 551 GLU A C 1
ATOM 4383 O O . GLU A 1 551 ? -15.695 -43.75 -19.234 1 95.12 551 GLU A O 1
ATOM 4388 N N . TYR A 1 552 ? -17.594 -42.938 -20.109 1 94.12 552 TYR A N 1
ATOM 4389 C CA . TYR A 1 552 ? -18.266 -44.25 -20.156 1 94.12 552 TYR A CA 1
ATOM 4390 C C . TYR A 1 552 ? -17.594 -45.156 -21.156 1 94.12 552 TYR A C 1
ATOM 4392 O O . TYR A 1 552 ? -17.609 -46.406 -20.984 1 94.12 552 TYR A O 1
ATOM 4400 N N . LYS A 1 553 ? -16.969 -44.594 -22.141 1 92.06 553 LYS A N 1
ATOM 4401 C CA . LYS A 1 553 ? -16.281 -45.406 -23.156 1 92.06 553 LYS A CA 1
ATOM 4402 C C . LYS A 1 553 ? -14.938 -45.906 -22.641 1 92.06 553 LYS A C 1
ATOM 4404 O O . LYS A 1 553 ? -14.477 -46.969 -23.047 1 92.06 553 LYS A O 1
ATOM 4409 N N . PHE A 1 554 ? -14.367 -45.031 -21.797 1 93.56 554 PHE A N 1
ATOM 4410 C CA . PHE A 1 554 ? -13.023 -45.375 -21.328 1 93.56 554 PHE A CA 1
ATOM 4411 C C . PHE A 1 554 ? -12.914 -45.188 -19.828 1 93.56 554 PHE A C 1
ATOM 4413 O O . PHE A 1 554 ? -12.117 -44.375 -19.344 1 93.56 554 PHE A O 1
ATOM 4420 N N . PRO A 1 555 ? -13.484 -45.938 -19.031 1 93 555 PRO A N 1
ATOM 4421 C CA . PRO A 1 555 ? -13.547 -45.688 -17.578 1 93 555 PRO A CA 1
ATOM 4422 C C . PRO A 1 555 ? -12.188 -45.812 -16.906 1 93 555 PRO A C 1
ATOM 4424 O O . PRO A 1 555 ? -11.875 -45.031 -15.992 1 93 555 PRO A O 1
ATOM 4427 N N . VAL A 1 556 ? -11.383 -46.781 -17.375 1 92.88 556 VAL A N 1
ATOM 4428 C CA . VAL A 1 556 ? -10.094 -47 -16.734 1 92.88 556 VAL A CA 1
ATOM 4429 C C . VAL A 1 556 ? -9.125 -45.906 -17.109 1 92.88 556 VAL A C 1
ATOM 4431 O O . VAL A 1 556 ? -8.352 -45.406 -16.281 1 92.88 556 VAL A O 1
ATOM 4434 N N . ILE A 1 557 ? -9.203 -45.469 -18.328 1 94.69 557 ILE A N 1
ATOM 4435 C CA . ILE A 1 557 ? -8.32 -44.406 -18.812 1 94.69 557 ILE A CA 1
ATOM 4436 C C . ILE A 1 557 ? -8.727 -43.062 -18.203 1 94.69 557 ILE A C 1
ATOM 4438 O O . ILE A 1 557 ? -7.879 -42.219 -17.969 1 94.69 557 ILE A O 1
ATOM 4442 N N . ALA A 1 558 ? -10.016 -42.938 -17.938 1 95.5 558 ALA A N 1
ATOM 4443 C CA . ALA A 1 558 ? -10.547 -41.719 -17.344 1 95.5 558 ALA A CA 1
ATOM 4444 C C . ALA A 1 558 ? -9.93 -41.469 -15.969 1 95.5 558 ALA A C 1
ATOM 4446 O O . ALA A 1 558 ? -9.672 -40.312 -15.602 1 95.5 558 ALA A O 1
ATOM 4447 N N . LYS A 1 559 ? -9.672 -42.469 -15.258 1 93.88 559 LYS A N 1
ATOM 4448 C CA . LYS A 1 559 ? -9.031 -42.344 -13.953 1 93.88 559 LYS A CA 1
ATOM 4449 C C . LYS A 1 559 ? -7.605 -41.812 -14.094 1 93.88 559 LYS A C 1
ATOM 4451 O O . LYS A 1 559 ? -7.176 -40.969 -13.32 1 93.88 559 LYS A O 1
ATOM 4456 N N . LEU A 1 560 ? -6.965 -42.375 -15.086 1 95.06 560 LEU A N 1
ATOM 4457 C CA . LEU A 1 560 ? -5.605 -41.906 -15.367 1 95.06 560 LEU A CA 1
ATOM 4458 C C . LEU A 1 560 ? -5.609 -40.469 -15.852 1 95.06 560 LEU A C 1
ATOM 4460 O O . LEU A 1 560 ? -4.719 -39.688 -15.5 1 95.06 560 LEU A O 1
ATOM 4464 N N . ALA A 1 561 ? -6.605 -40.156 -16.656 1 96.88 561 ALA A N 1
ATOM 4465 C CA . ALA A 1 561 ? -6.738 -38.781 -17.156 1 96.88 561 ALA A CA 1
ATOM 4466 C C . ALA A 1 561 ? -6.938 -37.812 -16.016 1 96.88 561 ALA A C 1
ATOM 4468 O O . ALA A 1 561 ? -6.355 -36.719 -16.031 1 96.88 561 ALA A O 1
ATOM 4469 N N . LYS A 1 562 ? -7.695 -38.125 -15.047 1 97.06 562 LYS A N 1
ATOM 4470 C CA . LYS A 1 562 ? -7.91 -37.25 -13.898 1 97.06 562 LYS A CA 1
ATOM 4471 C C . LYS A 1 562 ? -6.613 -37.031 -13.125 1 97.06 562 LYS A C 1
ATOM 4473 O O . LYS A 1 562 ? -6.363 -35.938 -12.641 1 97.06 562 LYS A O 1
ATOM 4478 N N . LYS A 1 563 ? -5.797 -38.031 -13.078 1 96.75 563 LYS A N 1
ATOM 4479 C CA . LYS A 1 563 ? -4.516 -37.938 -12.383 1 96.75 563 LYS A CA 1
ATOM 4480 C C . LYS A 1 563 ? -3.574 -36.969 -13.078 1 96.75 563 LYS A C 1
ATOM 4482 O O . LYS A 1 563 ? -3.104 -36 -12.469 1 96.75 563 LYS A O 1
ATOM 4487 N N . TYR A 1 564 ? -3.439 -37.125 -14.312 1 97.81 564 TYR A N 1
ATOM 4488 C CA . TYR A 1 564 ? -2.395 -36.375 -15.016 1 97.81 564 TYR A CA 1
ATOM 4489 C C . TYR A 1 564 ? -2.895 -35 -15.453 1 97.81 564 TYR A C 1
ATOM 4491 O O . TYR A 1 564 ? -2.125 -34.062 -15.5 1 97.81 564 TYR A O 1
ATOM 4499 N N . LEU A 1 565 ? -4.199 -34.906 -15.719 1 97.75 565 LEU A N 1
ATOM 4500 C CA . LEU A 1 565 ? -4.734 -33.625 -16.188 1 97.75 565 LEU A CA 1
ATOM 4501 C C . LEU A 1 565 ? -4.977 -32.656 -15.016 1 97.75 565 LEU A C 1
ATOM 4503 O O . LEU A 1 565 ? -5.176 -31.469 -15.219 1 97.75 565 LEU A O 1
ATOM 4507 N N . SER A 1 566 ? -4.906 -33.156 -13.797 1 97.25 566 SER A N 1
ATOM 4508 C CA . SER A 1 566 ? -5.031 -32.281 -12.625 1 97.25 566 SER A CA 1
ATOM 4509 C C . SER A 1 566 ? -3.727 -31.562 -12.328 1 97.25 566 SER A C 1
ATOM 4511 O O . SER A 1 566 ? -3.709 -30.594 -11.555 1 97.25 566 SER A O 1
ATOM 4513 N N . ILE A 1 567 ? -2.613 -32 -12.953 1 97.25 567 ILE A N 1
ATOM 4514 C CA . ILE A 1 567 ? -1.296 -31.422 -12.695 1 97.25 567 ILE A CA 1
ATOM 4515 C C . ILE A 1 567 ? -1.134 -30.109 -13.461 1 97.25 567 ILE A C 1
ATOM 4517 O O . ILE A 1 567 ? -1.386 -30.062 -14.664 1 97.25 567 ILE A O 1
ATOM 4521 N N . VAL A 1 568 ? -0.745 -29.094 -12.75 1 96 568 VAL A N 1
ATOM 4522 C CA . VAL A 1 568 ? -0.562 -27.781 -13.375 1 96 568 VAL A CA 1
ATOM 4523 C C . VAL A 1 568 ? 0.885 -27.625 -13.836 1 96 568 VAL A C 1
ATOM 4525 O O . VAL A 1 568 ? 1.79 -28.25 -13.289 1 96 568 VAL A O 1
ATOM 4528 N N . ALA A 1 569 ? 1.03 -26.75 -14.75 1 95.56 569 ALA A N 1
ATOM 4529 C CA . ALA A 1 569 ? 2.344 -26.625 -15.375 1 95.56 569 ALA A CA 1
ATOM 4530 C C . ALA A 1 569 ? 3.219 -25.641 -14.625 1 95.56 569 ALA A C 1
ATOM 4532 O O . ALA A 1 569 ? 4.434 -25.594 -14.828 1 95.56 569 ALA A O 1
ATOM 4533 N N . THR A 1 570 ? 2.564 -24.828 -13.836 1 94.19 570 THR A N 1
ATOM 4534 C CA . THR A 1 570 ? 3.328 -23.734 -13.242 1 94.19 570 THR A CA 1
ATOM 4535 C C . THR A 1 570 ? 3 -23.594 -11.758 1 94.19 570 THR A C 1
ATOM 4537 O O . THR A 1 570 ? 1.954 -24.062 -11.297 1 94.19 570 THR A O 1
ATOM 4540 N N . SER A 1 571 ? 3.953 -23 -11.062 1 89.12 571 SER A N 1
ATOM 4541 C CA . SER A 1 571 ? 3.725 -22.672 -9.656 1 89.12 571 SER A CA 1
ATOM 4542 C C . SER A 1 571 ? 3.082 -21.297 -9.5 1 89.12 571 SER A C 1
ATOM 4544 O O . SER A 1 571 ? 3.041 -20.75 -8.398 1 89.12 571 SER A O 1
ATOM 4546 N N . VAL A 1 572 ? 2.582 -20.672 -10.562 1 79.69 572 VAL A N 1
ATOM 4547 C CA . VAL A 1 572 ? 1.97 -19.344 -10.617 1 79.69 572 VAL A CA 1
ATOM 4548 C C . VAL A 1 572 ? 0.836 -19.25 -9.594 1 79.69 572 VAL A C 1
ATOM 4550 O O . VAL A 1 572 ? 0.667 -18.234 -8.938 1 79.69 572 VAL A O 1
ATOM 4553 N N . PRO A 1 573 ? 0.074 -20.312 -9.406 1 73.31 573 PRO A N 1
ATOM 4554 C CA . PRO A 1 573 ? -0.97 -20.234 -8.383 1 73.31 573 PRO A CA 1
ATOM 4555 C C . PRO A 1 573 ? -0.421 -19.859 -7.012 1 73.31 573 PRO A C 1
ATOM 4557 O O . PRO A 1 573 ? -1.04 -19.078 -6.285 1 73.31 573 PRO A O 1
ATOM 4560 N N . SER A 1 574 ? 0.721 -20.344 -6.758 1 75.94 574 SER A N 1
ATOM 4561 C CA . SER A 1 574 ? 1.349 -19.953 -5.496 1 75.94 574 SER A CA 1
ATOM 4562 C C . SER A 1 574 ? 1.777 -18.5 -5.516 1 75.94 574 SER A C 1
ATOM 4564 O O . SER A 1 574 ? 1.68 -17.797 -4.504 1 75.94 574 SER A O 1
ATOM 4566 N N . GLU A 1 575 ? 2.232 -18.047 -6.664 1 73.69 575 GLU A N 1
ATOM 4567 C CA . GLU A 1 575 ? 2.615 -16.641 -6.805 1 73.69 575 GLU A CA 1
ATOM 4568 C C . GLU A 1 575 ? 1.408 -15.727 -6.641 1 73.69 575 GLU A C 1
ATOM 4570 O O . GLU A 1 575 ? 1.516 -14.656 -6.043 1 73.69 575 GLU A O 1
ATOM 4575 N N . ARG A 1 576 ? 0.339 -16.203 -7.234 1 69.62 576 ARG A N 1
ATOM 4576 C CA . ARG A 1 576 ? -0.904 -15.461 -7.059 1 69.62 576 ARG A CA 1
ATOM 4577 C C . ARG A 1 576 ? -1.302 -15.398 -5.59 1 69.62 576 ARG A C 1
ATOM 4579 O O . ARG A 1 576 ? -1.749 -14.359 -5.105 1 69.62 576 ARG A O 1
ATOM 4586 N N . LEU A 1 577 ? -1.108 -16.469 -4.965 1 74.38 577 LEU A N 1
ATOM 4587 C CA . LEU A 1 577 ? -1.323 -16.547 -3.523 1 74.38 577 LEU A CA 1
ATOM 4588 C C . LEU A 1 577 ? -0.501 -15.484 -2.801 1 74.38 577 LEU A C 1
ATOM 4590 O O . LEU A 1 577 ? -1.009 -14.805 -1.905 1 74.38 577 LEU A O 1
ATOM 4594 N N . PHE A 1 578 ? 0.677 -15.305 -3.242 1 72.5 578 PHE A N 1
ATOM 4595 C CA . PHE A 1 578 ? 1.567 -14.391 -2.537 1 72.5 578 PHE A CA 1
ATOM 4596 C C . PHE A 1 578 ? 1.259 -12.945 -2.898 1 72.5 578 PHE A C 1
ATOM 4598 O O . PHE A 1 578 ? 1.501 -12.031 -2.104 1 72.5 578 PHE A O 1
ATOM 4605 N N . SER A 1 579 ? 0.776 -12.789 -4.176 1 69 579 SER A N 1
ATOM 4606 C CA . SER A 1 579 ? 0.24 -11.469 -4.484 1 69 579 SER A CA 1
ATOM 4607 C C . SER A 1 579 ? -0.892 -11.094 -3.531 1 69 579 SER A C 1
ATOM 4609 O O . SER A 1 579 ? -0.934 -9.977 -3.016 1 69 579 SER A O 1
ATOM 4611 N N . GLN A 1 580 ? -1.687 -12.078 -3.289 1 69.69 580 GLN A N 1
ATOM 4612 C CA . GLN A 1 580 ? -2.76 -11.883 -2.32 1 69.69 580 GLN A CA 1
ATOM 4613 C C . GLN A 1 580 ? -2.203 -11.688 -0.914 1 69.69 580 GLN A C 1
ATOM 4615 O O . GLN A 1 580 ? -2.68 -10.828 -0.168 1 69.69 580 GLN A O 1
ATOM 4620 N N . ALA A 1 581 ? -1.271 -12.484 -0.62 1 69 581 ALA A N 1
ATOM 4621 C CA . ALA A 1 581 ? -0.633 -12.391 0.691 1 69 581 ALA A CA 1
ATOM 4622 C C . ALA A 1 581 ? -0.024 -11.016 0.913 1 69 581 ALA A C 1
ATOM 4624 O O . ALA A 1 581 ? -0.093 -10.469 2.018 1 69 581 ALA A O 1
ATOM 4625 N N . GLY A 1 582 ? 0.562 -10.477 -0.105 1 70.12 582 GLY A N 1
ATOM 4626 C CA . GLY A 1 582 ? 1.12 -9.141 -0.034 1 70.12 582 GLY A CA 1
ATOM 4627 C C . GLY A 1 582 ? 0.08 -8.078 0.263 1 70.12 582 GLY A C 1
ATOM 4628 O O . GLY A 1 582 ? 0.368 -7.09 0.949 1 70.12 582 GLY A O 1
ATOM 4629 N N . GLN A 1 583 ? -1.06 -8.328 -0.236 1 67.69 583 GLN A N 1
ATOM 4630 C CA . GLN A 1 583 ? -2.154 -7.41 0.054 1 67.69 583 GLN A CA 1
ATOM 4631 C C . GLN A 1 583 ? -2.617 -7.547 1.502 1 67.69 583 GLN A C 1
ATOM 4633 O O . GLN A 1 583 ? -2.998 -6.555 2.133 1 67.69 583 GLN A O 1
ATOM 4638 N N . VAL A 1 584 ? -2.621 -8.758 1.893 1 65 584 VAL A N 1
ATOM 4639 C CA . VAL A 1 584 ? -3.037 -9.031 3.264 1 65 584 VAL A CA 1
ATOM 4640 C C . VAL A 1 584 ? -2.035 -8.43 4.242 1 65 584 VAL A C 1
ATOM 4642 O O . VAL A 1 584 ? -2.424 -7.816 5.238 1 65 584 VAL A O 1
ATOM 4645 N N . VAL A 1 585 ? -0.8 -8.664 3.869 1 64.25 585 VAL A N 1
ATOM 4646 C CA . VAL A 1 585 ? 0.255 -8.141 4.73 1 64.25 585 VAL A CA 1
ATOM 4647 C C . VAL A 1 585 ? 0.712 -6.777 4.223 1 64.25 585 VAL A C 1
ATOM 4649 O O . VAL A 1 585 ? 1.833 -6.633 3.727 1 64.25 585 VAL A O 1
ATOM 4652 N N . SER A 1 586 ? -0.223 -5.812 4.043 1 58.78 586 SER A N 1
ATOM 4653 C CA . SER A 1 586 ? 0.102 -4.477 3.559 1 58.78 586 SER A CA 1
ATOM 4654 C C . SER A 1 586 ? 0.823 -3.66 4.625 1 58.78 586 SER A C 1
ATOM 4656 O O . SER A 1 586 ? 0.995 -4.121 5.758 1 58.78 586 SER A O 1
ATOM 4658 N N . GLN A 1 587 ? 1.299 -2.572 4.184 1 55.66 587 GLN A N 1
ATOM 4659 C CA . GLN A 1 587 ? 2.016 -1.677 5.086 1 55.66 587 GLN A CA 1
ATOM 4660 C C . GLN A 1 587 ? 1.212 -1.415 6.355 1 55.66 587 GLN A C 1
ATOM 4662 O O . GLN A 1 587 ? 1.771 -1.377 7.457 1 55.66 587 GLN A O 1
ATOM 4667 N N . LYS A 1 588 ? -0.075 -1.368 6.098 1 50.91 588 LYS A N 1
ATOM 4668 C CA . LYS A 1 588 ? -0.92 -1.076 7.25 1 50.91 588 LYS A CA 1
ATOM 4669 C C . LYS A 1 588 ? -1.112 -2.314 8.117 1 50.91 588 LYS A C 1
ATOM 4671 O O . LYS A 1 588 ? -1.523 -2.211 9.281 1 50.91 588 LYS A O 1
ATOM 4676 N N . ARG A 1 589 ? -0.709 -3.506 7.566 1 50.94 589 ARG A N 1
ATOM 4677 C CA . ARG A 1 589 ? -0.978 -4.754 8.273 1 50.94 589 ARG A CA 1
ATOM 4678 C C . ARG A 1 589 ? 0.31 -5.535 8.516 1 50.94 589 ARG A C 1
ATOM 4680 O O . ARG A 1 589 ? 0.287 -6.762 8.625 1 50.94 589 ARG A O 1
ATOM 4687 N N . ALA A 1 590 ? 1.314 -4.859 8.398 1 53.03 590 ALA A N 1
ATOM 4688 C CA . ALA A 1 590 ? 2.596 -5.547 8.523 1 53.03 590 ALA A CA 1
ATOM 4689 C C . ALA A 1 590 ? 2.729 -6.207 9.898 1 53.03 590 ALA A C 1
ATOM 4691 O O . ALA A 1 590 ? 3.592 -7.066 10.094 1 53.03 590 ALA A O 1
ATOM 4692 N N . ARG A 1 591 ? 1.631 -5.98 10.711 1 62.72 591 ARG A N 1
ATOM 4693 C CA . ARG A 1 591 ? 1.76 -6.496 12.07 1 62.72 591 ARG A CA 1
ATOM 4694 C C . ARG A 1 591 ? 0.937 -7.766 12.25 1 62.72 591 ARG A C 1
ATOM 4696 O O . ARG A 1 591 ? 0.815 -8.281 13.367 1 62.72 591 ARG A O 1
ATOM 4703 N N . LEU A 1 592 ? 0.524 -8.312 11.117 1 73.25 592 LEU A N 1
ATOM 4704 C CA . LEU A 1 592 ? -0.307 -9.5 11.234 1 73.25 592 LEU A CA 1
ATOM 4705 C C . LEU A 1 592 ? 0.536 -10.719 11.602 1 73.25 592 LEU A C 1
ATOM 4707 O O . LEU A 1 592 ? 1.625 -10.914 11.055 1 73.25 592 LEU A O 1
ATOM 4711 N N . MET A 1 593 ? 0.026 -11.453 12.516 1 80.5 593 MET A N 1
ATOM 4712 C CA . MET A 1 593 ? 0.695 -12.695 12.898 1 80.5 593 MET A CA 1
ATOM 4713 C C . MET A 1 593 ? 0.688 -13.695 11.742 1 80.5 593 MET A C 1
ATOM 4715 O O . MET A 1 593 ? -0.306 -13.812 11.023 1 80.5 593 MET A O 1
ATOM 4719 N N . PRO A 1 594 ? 1.802 -14.375 11.625 1 82.81 594 PRO A N 1
ATOM 4720 C CA . PRO A 1 594 ? 1.905 -15.344 10.531 1 82.81 594 PRO A CA 1
ATOM 4721 C C . PRO A 1 594 ? 0.763 -16.359 10.531 1 82.81 594 PRO A C 1
ATOM 4723 O O . PRO A 1 594 ? 0.276 -16.75 9.461 1 82.81 594 PRO A O 1
ATOM 4726 N N . SER A 1 595 ? 0.31 -16.75 11.734 1 85.5 595 SER A N 1
ATOM 4727 C CA . SER A 1 595 ? -0.786 -17.719 11.812 1 85.5 595 SER A CA 1
ATOM 4728 C C . SER A 1 595 ? -2.068 -17.125 11.227 1 85.5 595 SER A C 1
ATOM 4730 O O . SER A 1 595 ? -2.834 -17.844 10.57 1 85.5 595 SER A O 1
ATOM 4732 N N . ARG A 1 596 ? -2.209 -15.93 11.398 1 86.94 596 ARG A N 1
ATOM 4733 C CA . ARG A 1 596 ? -3.389 -15.25 10.867 1 86.94 596 ARG A CA 1
ATOM 4734 C C . ARG A 1 596 ? -3.316 -15.133 9.352 1 86.94 596 ARG A C 1
ATOM 4736 O O . ARG A 1 596 ? -4.336 -15.258 8.664 1 86.94 596 ARG A O 1
ATOM 4743 N N . VAL A 1 597 ? -2.117 -14.891 8.906 1 87.06 597 VAL A N 1
ATOM 4744 C CA . VAL A 1 597 ? -1.92 -14.828 7.461 1 87.06 597 VAL A CA 1
ATOM 4745 C C . VAL A 1 597 ? -2.322 -16.156 6.82 1 87.06 597 VAL A C 1
ATOM 4747 O O . VAL A 1 597 ? -3.039 -16.172 5.816 1 87.06 597 VAL A O 1
ATOM 4750 N N . ASN A 1 598 ? -1.897 -17.203 7.406 1 90.44 598 ASN A N 1
ATOM 4751 C CA . ASN A 1 598 ? -2.236 -18.531 6.922 1 90.44 598 ASN A CA 1
ATOM 4752 C C . ASN A 1 598 ? -3.746 -18.75 6.895 1 90.44 598 ASN A C 1
ATOM 4754 O O . ASN A 1 598 ? -4.297 -19.188 5.883 1 90.44 598 ASN A O 1
ATOM 4758 N N . ASP A 1 599 ? -4.395 -18.344 7.941 1 91.25 599 ASP A N 1
ATOM 4759 C CA . ASP A 1 599 ? -5.832 -18.562 8.078 1 91.25 599 ASP A CA 1
ATOM 4760 C C . ASP A 1 599 ? -6.613 -17.688 7.09 1 91.25 599 ASP A C 1
ATOM 4762 O O . ASP A 1 599 ? -7.582 -18.156 6.48 1 91.25 599 ASP A O 1
ATOM 4766 N N . LEU A 1 600 ? -6.184 -16.547 6.969 1 90.12 600 LEU A N 1
ATOM 4767 C CA . LEU A 1 600 ? -6.883 -15.617 6.09 1 90.12 600 LEU A CA 1
ATOM 4768 C C . LEU A 1 600 ? -6.762 -16.047 4.633 1 90.12 600 LEU A C 1
ATOM 4770 O O . LEU A 1 600 ? -7.73 -15.961 3.875 1 90.12 600 LEU A O 1
ATOM 4774 N N . LEU A 1 601 ? -5.598 -16.5 4.25 1 91.88 601 LEU A N 1
ATOM 4775 C CA . LEU A 1 601 ? -5.391 -16.922 2.869 1 91.88 601 LEU A CA 1
ATOM 4776 C C . LEU A 1 601 ? -6.18 -18.188 2.564 1 91.88 601 LEU A C 1
ATOM 4778 O O . LEU A 1 601 ? -6.727 -18.344 1.468 1 91.88 601 LEU A O 1
ATOM 4782 N N . PHE A 1 602 ? -6.215 -19.078 3.529 1 94.44 602 PHE A N 1
ATOM 4783 C CA . PHE A 1 602 ? -7.031 -20.266 3.373 1 94.44 602 PHE A CA 1
ATOM 4784 C C . PHE A 1 602 ? -8.5 -19.906 3.211 1 94.44 602 PHE A C 1
ATOM 4786 O O . PHE A 1 602 ? -9.172 -20.391 2.291 1 94.44 602 PHE A O 1
ATOM 4793 N N . LEU A 1 603 ? -8.969 -19.078 4.102 1 93.81 603 LEU A N 1
ATOM 4794 C CA . LEU A 1 603 ? -10.375 -18.688 4.078 1 93.81 603 LEU A CA 1
ATOM 4795 C C . LEU A 1 603 ? -10.711 -17.922 2.799 1 93.81 603 LEU A C 1
ATOM 4797 O O . LEU A 1 603 ? -11.797 -18.094 2.242 1 93.81 603 LEU A O 1
ATOM 4801 N N . ASN A 1 604 ? -9.836 -17.047 2.406 1 92.5 604 ASN A N 1
ATOM 4802 C CA . ASN A 1 604 ? -10.023 -16.328 1.156 1 92.5 604 ASN A CA 1
ATOM 4803 C C . ASN A 1 604 ? -10.203 -17.266 -0.025 1 92.5 604 ASN A C 1
ATOM 4805 O O . ASN A 1 604 ? -11.086 -17.078 -0.861 1 92.5 604 ASN A O 1
ATOM 4809 N N . SER A 1 605 ? -9.375 -18.25 -0.1 1 92 605 SER A N 1
ATOM 4810 C CA . SER A 1 605 ? -9.461 -19.234 -1.17 1 92 605 SER A CA 1
ATOM 4811 C C . SER A 1 605 ? -10.805 -19.953 -1.148 1 92 605 SER A C 1
ATOM 4813 O O . SER A 1 605 ? -11.359 -20.281 -2.201 1 92 605 SER A O 1
ATOM 4815 N N . PHE A 1 606 ? -11.336 -20.234 -0.007 1 92.56 606 PHE A N 1
ATOM 4816 C CA . PHE A 1 606 ? -12.633 -20.875 0.158 1 92.56 606 PHE A CA 1
ATOM 4817 C C . PHE A 1 606 ? -13.758 -19.969 -0.316 1 92.56 606 PHE A C 1
ATOM 4819 O O . PHE A 1 606 ? -14.609 -20.375 -1.1 1 92.56 606 PHE A O 1
ATOM 4826 N N . LEU A 1 607 ? -13.719 -18.797 0.145 1 91.75 607 LEU A N 1
ATOM 4827 C CA . LEU A 1 607 ? -14.812 -17.859 -0.137 1 91.75 607 LEU A CA 1
ATOM 4828 C C . LEU A 1 607 ? -14.859 -17.516 -1.622 1 91.75 607 LEU A C 1
ATOM 4830 O O . LEU A 1 607 ? -15.938 -17.234 -2.158 1 91.75 607 LEU A O 1
ATOM 4834 N N . ARG A 1 608 ? -13.828 -17.594 -2.289 1 88.75 608 ARG A N 1
ATOM 4835 C CA . ARG A 1 608 ? -13.766 -17.297 -3.715 1 88.75 608 ARG A CA 1
ATOM 4836 C C . ARG A 1 608 ? -14.453 -18.375 -4.535 1 88.75 608 ARG A C 1
ATOM 4838 O O . ARG A 1 608 ? -14.773 -18.172 -5.707 1 88.75 608 ARG A O 1
ATOM 4845 N N . THR A 1 609 ? -14.594 -19.516 -3.936 1 87.12 609 THR A N 1
ATOM 4846 C CA . THR A 1 609 ? -15.297 -20.594 -4.629 1 87.12 609 THR A CA 1
ATOM 4847 C C . THR A 1 609 ? -16.797 -20.297 -4.723 1 87.12 609 THR A C 1
ATOM 4849 O O . THR A 1 609 ? -17.5 -20.859 -5.562 1 87.12 609 THR A O 1
ATOM 4852 N N . GLY A 1 610 ? -17.281 -19.469 -3.854 1 82.19 610 GLY A N 1
ATOM 4853 C CA . GLY A 1 610 ? -18.688 -19.109 -3.855 1 82.19 610 GLY A CA 1
ATOM 4854 C C . GLY A 1 610 ? -19.531 -20.016 -2.969 1 82.19 610 GLY A C 1
ATOM 4855 O O . GLY A 1 610 ? -20.734 -19.828 -2.859 1 82.19 610 GLY A O 1
ATOM 4856 N N . GLU A 1 611 ? -18.891 -20.984 -2.367 1 82.38 611 GLU A N 1
ATOM 4857 C CA . GLU A 1 611 ? -19.625 -21.859 -1.452 1 82.38 611 GLU A CA 1
ATOM 4858 C C . GLU A 1 611 ? -20.047 -21.109 -0.196 1 82.38 611 GLU A C 1
ATOM 4860 O O . GLU A 1 611 ? -19.312 -20.281 0.32 1 82.38 611 GLU A O 1
ATOM 4865 N N . PRO A 1 612 ? -21.219 -21.312 0.231 1 81.38 612 PRO A N 1
ATOM 4866 C CA . PRO A 1 612 ? -21.688 -20.609 1.421 1 81.38 612 PRO A CA 1
ATOM 4867 C C . PRO A 1 612 ? -21.047 -21.109 2.707 1 81.38 612 PRO A C 1
ATOM 4869 O O . PRO A 1 612 ? -20.641 -22.266 2.785 1 81.38 612 PRO A O 1
ATOM 4872 N N . ILE A 1 613 ? -21 -20.25 3.666 1 81.12 613 ILE A N 1
ATOM 4873 C CA . ILE A 1 613 ? -20.516 -20.609 4.992 1 81.12 613 ILE A CA 1
ATOM 4874 C C . ILE A 1 613 ? -21.578 -21.422 5.73 1 81.12 613 ILE A C 1
ATOM 4876 O O . ILE A 1 613 ? -22.719 -20.969 5.887 1 81.12 613 ILE A O 1
ATOM 4880 N N . LYS A 1 614 ? -21.328 -22.578 6.121 1 71.94 614 LYS A N 1
ATOM 4881 C CA . LYS A 1 614 ? -22.297 -23.469 6.734 1 71.94 614 LYS A CA 1
ATOM 4882 C C . LYS A 1 614 ? -22.328 -23.297 8.25 1 71.94 614 LYS A C 1
ATOM 4884 O O . LYS A 1 614 ? -23.234 -23.781 8.922 1 71.94 614 LYS A O 1
ATOM 4889 N N . ASP A 1 615 ? -21.469 -22.516 8.812 1 68.94 615 ASP A N 1
ATOM 4890 C CA . ASP A 1 615 ? -21.344 -22.484 10.266 1 68.94 615 ASP A CA 1
ATOM 4891 C C . ASP A 1 615 ? -22.453 -21.656 10.898 1 68.94 615 ASP A C 1
ATOM 4893 O O . ASP A 1 615 ? -22.609 -20.469 10.586 1 68.94 615 ASP A O 1
ATOM 4897 N N . GLU A 1 616 ? -23.312 -22.312 11.656 1 67.44 616 GLU A N 1
ATOM 4898 C CA . GLU A 1 616 ? -24.359 -21.609 12.383 1 67.44 616 GLU A CA 1
ATOM 4899 C C . GLU A 1 616 ? -24.125 -21.641 13.891 1 67.44 616 GLU A C 1
ATOM 4901 O O . GLU A 1 616 ? -24.922 -21.109 14.664 1 67.44 616 GLU A O 1
ATOM 4906 N N . GLU A 1 617 ? -22.891 -22.062 14.203 1 74.44 617 GLU A N 1
ATOM 4907 C CA . GLU A 1 617 ? -22.719 -22.359 15.617 1 74.44 617 GLU A CA 1
ATOM 4908 C C . GLU A 1 617 ? -21.984 -21.219 16.328 1 74.44 617 GLU A C 1
ATOM 4910 O O . GLU A 1 617 ? -22.016 -21.125 17.562 1 74.44 617 GLU A O 1
ATOM 4915 N N . PHE A 1 618 ? -21.484 -20.312 15.656 1 83 618 PHE A N 1
ATOM 4916 C CA . PHE A 1 618 ? -20.672 -19.281 16.312 1 83 618 PHE A CA 1
ATOM 4917 C C . PHE A 1 618 ? -21.547 -18.406 17.203 1 83 618 PHE A C 1
ATOM 4919 O O . PHE A 1 618 ? -22.594 -17.922 16.766 1 83 618 PHE A O 1
ATOM 4926 N N . LYS A 1 619 ? -21.219 -18.281 18.516 1 78.94 619 LYS A N 1
ATOM 4927 C CA . LYS A 1 619 ? -21.953 -17.438 19.453 1 78.94 619 LYS A CA 1
ATOM 4928 C C . LYS A 1 619 ? -21.25 -16.094 19.641 1 78.94 619 LYS A C 1
ATOM 4930 O O . LYS A 1 619 ? -20.062 -16.047 20.016 1 78.94 619 LYS A O 1
ATOM 4935 N N . TYR A 1 620 ? -21.969 -15.086 19.328 1 78.56 620 TYR A N 1
ATOM 4936 C CA . TYR A 1 620 ? -21.438 -13.734 19.438 1 78.56 620 TYR A CA 1
ATOM 4937 C C . TYR A 1 620 ? -21.547 -13.227 20.875 1 78.56 620 TYR A C 1
ATOM 4939 O O . TYR A 1 620 ? -22.547 -13.453 21.547 1 78.56 620 TYR A O 1
ATOM 4947 N N . GLU A 1 621 ? -20.359 -12.891 21.469 1 72.44 621 GLU A N 1
ATOM 4948 C CA . GLU A 1 621 ? -20.359 -12.328 22.812 1 72.44 621 GLU A CA 1
ATOM 4949 C C . GLU A 1 621 ? -20.188 -10.812 22.781 1 72.44 621 GLU A C 1
ATOM 4951 O O . GLU A 1 621 ? -19.594 -10.266 21.859 1 72.44 621 GLU A O 1
ATOM 4956 N N . GLU A 1 622 ? -20.922 -10.094 23.5 1 58.62 622 GLU A N 1
ATOM 4957 C CA . GLU A 1 622 ? -20.781 -8.641 23.609 1 58.62 622 GLU A CA 1
ATOM 4958 C C . GLU A 1 622 ? -19.375 -8.25 24.031 1 58.62 622 GLU A C 1
ATOM 4960 O O . GLU A 1 622 ? -18.859 -8.734 25.031 1 58.62 622 GLU A O 1
ATOM 4965 N N . THR A 1 623 ? -18.438 -8.219 23.156 1 53.62 623 THR A N 1
ATOM 4966 C CA . THR A 1 623 ? -17.094 -7.789 23.531 1 53.62 623 THR A CA 1
ATOM 4967 C C . THR A 1 623 ? -17.125 -6.418 24.203 1 53.62 623 THR A C 1
ATOM 4969 O O . THR A 1 623 ? -17.797 -5.504 23.719 1 53.62 623 THR A O 1
ATOM 4972 N N . GLU A 1 624 ? -16.891 -6.305 25.484 1 41.12 624 GLU A N 1
ATOM 4973 C CA . GLU A 1 624 ? -16.625 -5.055 26.203 1 41.12 624 GLU A CA 1
ATOM 4974 C C . GLU A 1 624 ? -15.602 -4.207 25.438 1 41.12 624 GLU A C 1
ATOM 4976 O O . GLU A 1 624 ? -14.539 -4.703 25.062 1 41.12 624 GLU A O 1
ATOM 4981 N N . ASP A 1 625 ? -16.016 -3.352 24.594 1 38.47 625 ASP A N 1
ATOM 4982 C CA . ASP A 1 625 ? -15.07 -2.348 24.109 1 38.47 625 ASP A CA 1
ATOM 4983 C C . ASP A 1 625 ? -14.016 -2.023 25.172 1 38.47 625 ASP A C 1
ATOM 4985 O O . ASP A 1 625 ? -14.352 -1.681 26.297 1 38.47 625 ASP A O 1
ATOM 4989 N N . SER A 1 626 ? -13.039 -2.805 25.344 1 31.36 626 SER A N 1
ATOM 4990 C CA . SER A 1 626 ? -12.023 -2.227 26.219 1 31.36 626 SER A CA 1
ATOM 4991 C C . SER A 1 626 ? -11.891 -0.725 25.984 1 31.36 626 SER A C 1
ATOM 4993 O O . SER A 1 626 ? -11.422 -0.291 24.938 1 31.36 626 SER A O 1
ATOM 4995 N N . ILE A 1 627 ? -12.711 0.1 26.5 1 25.94 627 ILE A N 1
ATOM 4996 C CA . ILE A 1 627 ? -12.359 1.5 26.703 1 25.94 627 ILE A CA 1
ATOM 4997 C C . ILE A 1 627 ? -10.977 1.593 27.344 1 25.94 627 ILE A C 1
ATOM 4999 O O . ILE A 1 627 ? -10.703 0.94 28.344 1 25.94 627 ILE A O 1
ATOM 5003 N N . MET B 1 1 ? -63.562 -0.864 -28.172 1 33.88 1 MET B N 1
ATOM 5004 C CA . MET B 1 1 ? -62.188 -1.313 -27.906 1 33.88 1 MET B CA 1
ATOM 5005 C C . MET B 1 1 ? -61.281 -1.079 -29.109 1 33.88 1 MET B C 1
ATOM 5007 O O . MET B 1 1 ? -61.531 -1.604 -30.188 1 33.88 1 MET B O 1
ATOM 5011 N N . ALA B 1 2 ? -60.875 0.199 -29.391 1 42.5 2 ALA B N 1
ATOM 5012 C CA . ALA B 1 2 ? -60.156 0.619 -30.578 1 42.5 2 ALA B CA 1
ATOM 5013 C C . ALA B 1 2 ? -59.062 -0.392 -30.922 1 42.5 2 ALA B C 1
ATOM 5015 O O . ALA B 1 2 ? -58.281 -0.815 -30.062 1 42.5 2 ALA B O 1
ATOM 5016 N N . ASP B 1 3 ? -59.156 -1.318 -31.828 1 52.91 3 ASP B N 1
ATOM 5017 C CA . ASP B 1 3 ? -58.281 -2.33 -32.406 1 52.91 3 ASP B CA 1
ATOM 5018 C C . ASP B 1 3 ? -56.906 -1.741 -32.719 1 52.91 3 ASP B C 1
ATOM 5020 O O . ASP B 1 3 ? -56.781 -0.961 -33.688 1 52.91 3 ASP B O 1
ATOM 5024 N N . TYR B 1 4 ? -56.062 -1.376 -31.781 1 60.62 4 TYR B N 1
ATOM 5025 C CA . TYR B 1 4 ? -54.719 -0.923 -32.125 1 60.62 4 TYR B CA 1
ATOM 5026 C C . TYR B 1 4 ? -53.906 -2.043 -32.781 1 60.62 4 TYR B C 1
ATOM 5028 O O . TYR B 1 4 ? -54.062 -3.211 -32.406 1 60.62 4 TYR B O 1
ATOM 5036 N N . LYS B 1 5 ? -53.594 -1.843 -34.031 1 75 5 LYS B N 1
ATOM 5037 C CA . LYS B 1 5 ? -52.688 -2.729 -34.75 1 75 5 LYS B CA 1
ATOM 5038 C C . LYS B 1 5 ? -51.281 -2.656 -34.156 1 75 5 LYS B C 1
ATOM 5040 O O . LYS B 1 5 ? -50.781 -1.568 -33.875 1 75 5 LYS B O 1
ATOM 5045 N N . LEU B 1 6 ? -50.594 -3.82 -33.719 1 80.44 6 LEU B N 1
ATOM 5046 C CA . LEU B 1 6 ? -49.219 -3.924 -33.219 1 80.44 6 LEU B CA 1
ATOM 5047 C C . LEU B 1 6 ? -48.25 -4.207 -34.344 1 80.44 6 LEU B C 1
ATOM 5049 O O . LEU B 1 6 ? -48.5 -5.09 -35.188 1 80.44 6 LEU B O 1
ATOM 5053 N N 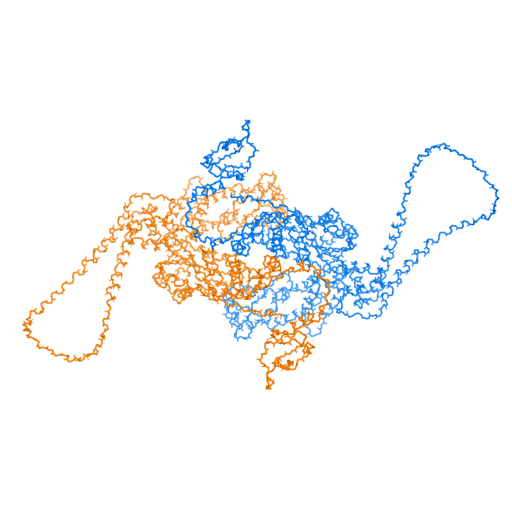. VAL B 1 7 ? -47.25 -3.299 -34.594 1 83.81 7 VAL B N 1
ATOM 5054 C CA . VAL B 1 7 ? -46.25 -3.473 -35.625 1 83.81 7 VAL B CA 1
ATOM 5055 C C . VAL B 1 7 ? -44.906 -3.744 -35 1 83.81 7 VAL B C 1
ATOM 5057 O O . VAL B 1 7 ? -44.531 -3.125 -34 1 83.81 7 VAL B O 1
ATOM 5060 N N . PRO B 1 8 ? -44.219 -4.801 -35.469 1 79.88 8 PRO B N 1
ATOM 5061 C CA . PRO B 1 8 ? -42.875 -5.043 -35 1 79.88 8 PRO B CA 1
ATOM 5062 C C . PRO B 1 8 ? -41.906 -3.924 -35.344 1 79.88 8 PRO B C 1
ATOM 5064 O O . PRO B 1 8 ? -42.219 -3.059 -36.156 1 79.88 8 PRO B O 1
ATOM 5067 N N . LEU B 1 9 ? -40.719 -3.805 -34.688 1 76.81 9 LEU B N 1
ATOM 5068 C CA . LEU B 1 9 ? -39.625 -2.893 -35.062 1 76.81 9 LEU B CA 1
ATOM 5069 C C . LEU B 1 9 ? -39.219 -3.111 -36.531 1 76.81 9 LEU B C 1
ATOM 5071 O O . LEU B 1 9 ? -39.062 -4.254 -36.969 1 76.81 9 LEU B O 1
ATOM 5075 N N . ALA B 1 10 ? -39.062 -2.025 -37.281 1 74.94 10 ALA B N 1
ATOM 5076 C CA . ALA B 1 10 ? -38.688 -2.1 -38.688 1 74.94 10 ALA B CA 1
ATOM 5077 C C . ALA B 1 10 ? -37.312 -2.705 -38.875 1 74.94 10 ALA B C 1
ATOM 5079 O O . ALA B 1 10 ? -36.344 -2.229 -38.25 1 74.94 10 ALA B O 1
ATOM 5080 N N . GLY B 1 11 ? -37.094 -3.939 -39.438 1 76.56 11 GLY B N 1
ATOM 5081 C CA . GLY B 1 11 ? -35.844 -4.609 -39.656 1 76.56 11 GLY B CA 1
ATOM 5082 C C . GLY B 1 11 ? -35.469 -5.559 -38.562 1 76.56 11 GLY B C 1
ATOM 5083 O O . GLY B 1 11 ? -34.312 -5.992 -38.438 1 76.56 11 GLY B O 1
ATOM 5084 N N . ALA B 1 12 ? -36.344 -5.855 -37.656 1 72.19 12 ALA B N 1
ATOM 5085 C CA . ALA B 1 12 ? -36.031 -6.699 -36.5 1 72.19 12 ALA B CA 1
ATOM 5086 C C . ALA B 1 12 ? -35.781 -8.141 -36.938 1 72.19 12 ALA B C 1
ATOM 5088 O O . ALA B 1 12 ? -36.5 -8.688 -37.781 1 72.19 12 ALA B O 1
ATOM 5089 N N . ARG B 1 13 ? -34.75 -8.773 -36.406 1 76.25 13 ARG B N 1
ATOM 5090 C CA . ARG B 1 13 ? -34.344 -10.117 -36.781 1 76.25 13 ARG B CA 1
ATOM 5091 C C . ARG B 1 13 ? -34.75 -11.133 -35.719 1 76.25 13 ARG B C 1
ATOM 5093 O O . ARG B 1 13 ? -34.781 -12.336 -36 1 76.25 13 ARG B O 1
ATOM 5100 N N . SER B 1 14 ? -34.938 -10.641 -34.562 1 77.38 14 SER B N 1
ATOM 5101 C CA . SER B 1 14 ? -35.219 -11.555 -33.438 1 77.38 14 SER B CA 1
ATOM 5102 C C . SER B 1 14 ? -36.656 -12.086 -33.5 1 77.38 14 SER B C 1
ATOM 5104 O O . SER B 1 14 ? -37.562 -11.344 -33.844 1 77.38 14 SER B O 1
ATOM 5106 N N . ASP B 1 15 ? -36.875 -13.297 -33.188 1 78.12 15 ASP B N 1
ATOM 5107 C CA . ASP B 1 15 ? -38.156 -14.008 -33.188 1 78.12 15 ASP B CA 1
ATOM 5108 C C . ASP B 1 15 ? -39.125 -13.453 -32.156 1 78.12 15 ASP B C 1
ATOM 5110 O O . ASP B 1 15 ? -40.312 -13.734 -32.188 1 78.12 15 ASP B O 1
ATOM 5114 N N . VAL B 1 16 ? -38.656 -12.625 -31.281 1 79.62 16 VAL B N 1
ATOM 5115 C CA . VAL B 1 16 ? -39.5 -12.094 -30.203 1 79.62 16 VAL B CA 1
ATOM 5116 C C . VAL B 1 16 ? -40.531 -11.141 -30.781 1 79.62 16 VAL B C 1
ATOM 5118 O O . VAL B 1 16 ? -41.656 -11.023 -30.25 1 79.62 16 VAL B O 1
ATOM 5121 N N . TRP B 1 17 ? -40.219 -10.617 -31.906 1 81.56 17 TRP B N 1
ATOM 5122 C CA . TRP B 1 17 ? -41.094 -9.594 -32.5 1 81.56 17 TRP B CA 1
ATOM 5123 C C . TRP B 1 17 ? -42.312 -10.227 -33.156 1 81.56 17 TRP B C 1
ATOM 5125 O O . TRP B 1 17 ? -43.219 -9.516 -33.594 1 81.56 17 TRP B O 1
ATOM 5135 N N . LYS B 1 18 ? -42.344 -11.523 -33.125 1 82.12 18 LYS B N 1
ATOM 5136 C CA . LYS B 1 18 ? -43.562 -12.219 -33.5 1 82.12 18 LYS B CA 1
ATOM 5137 C C . LYS B 1 18 ? -44.656 -12.047 -32.469 1 82.12 18 LYS B C 1
ATOM 5139 O O . LYS B 1 18 ? -45.844 -12.039 -32.781 1 82.12 18 LYS B O 1
ATOM 5144 N N . THR B 1 19 ? -44.219 -11.883 -31.219 1 81.06 19 THR B N 1
ATOM 5145 C CA . THR B 1 19 ? -45.156 -11.82 -30.078 1 81.06 19 THR B CA 1
ATOM 5146 C C . THR B 1 19 ? -45.281 -10.383 -29.578 1 81.06 19 THR B C 1
ATOM 5148 O O . THR B 1 19 ? -46.25 -10.062 -28.859 1 81.06 19 THR B O 1
ATOM 5151 N N . PHE B 1 20 ? -44.25 -9.492 -29.969 1 83.81 20 PHE B N 1
ATOM 5152 C CA . PHE B 1 20 ? -44.281 -8.117 -29.5 1 83.81 20 PHE B CA 1
ATOM 5153 C C . PHE B 1 20 ? -44.438 -7.145 -30.656 1 83.81 20 PHE B C 1
ATOM 5155 O O . PHE B 1 20 ? -44.031 -7.438 -31.781 1 83.81 20 PHE B O 1
ATOM 5162 N N . GLY B 1 21 ? -45.031 -5.938 -30.406 1 86.19 21 GLY B N 1
ATOM 5163 C CA . GLY B 1 21 ? -45.188 -4.895 -31.406 1 86.19 21 GLY B CA 1
ATOM 5164 C C . GLY B 1 21 ? -45.438 -3.523 -30.797 1 86.19 21 GLY B C 1
ATOM 5165 O O . GLY B 1 21 ? -45.812 -3.412 -29.641 1 86.19 21 GLY B O 1
ATOM 5166 N N . PHE B 1 22 ? -45.125 -2.523 -31.562 1 85.88 22 PHE B N 1
ATOM 5167 C CA . PHE B 1 22 ? -45.469 -1.147 -31.219 1 85.88 22 PHE B CA 1
ATOM 5168 C C . PHE B 1 22 ? -46.938 -0.841 -31.578 1 85.88 22 PHE B C 1
ATOM 5170 O O . PHE B 1 22 ? -47.438 -1.305 -32.594 1 85.88 22 PHE B O 1
ATOM 5177 N N . LYS B 1 23 ? -47.5 -0.072 -30.703 1 81 23 LYS B N 1
ATOM 5178 C CA . LYS B 1 23 ? -48.844 0.402 -31.016 1 81 23 LYS B CA 1
ATOM 5179 C C . LYS B 1 23 ? -48.812 1.477 -32.094 1 81 23 LYS B C 1
ATOM 5181 O O . LYS B 1 23 ? -47.969 2.381 -32.062 1 81 23 LYS B O 1
ATOM 5186 N N . VAL B 1 24 ? -49.562 1.368 -33.156 1 80.12 24 VAL B N 1
ATOM 5187 C CA . VAL B 1 24 ? -49.625 2.344 -34.219 1 80.12 24 VAL B CA 1
ATOM 5188 C C . VAL B 1 24 ? -50.969 3.018 -34.25 1 80.12 24 VAL B C 1
ATOM 5190 O O . VAL B 1 24 ? -52 2.414 -33.875 1 80.12 24 VAL B O 1
ATOM 5193 N N . ASP B 1 25 ? -50.938 4.344 -34.5 1 76.69 25 ASP B N 1
ATOM 5194 C CA . ASP B 1 25 ? -52.188 5.094 -34.656 1 76.69 25 ASP B CA 1
ATOM 5195 C C . ASP B 1 25 ? -52.875 4.758 -36 1 76.69 25 ASP B C 1
ATOM 5197 O O . ASP B 1 25 ? -52.375 3.943 -36.75 1 76.69 25 ASP B O 1
ATOM 5201 N N . SER B 1 26 ? -54.062 5.359 -36.281 1 75.44 26 SER B N 1
ATOM 5202 C CA . SER B 1 26 ? -54.875 5.137 -37.469 1 75.44 26 SER B CA 1
ATOM 5203 C C . SER B 1 26 ? -54.094 5.402 -38.75 1 75.44 26 SER B C 1
ATOM 5205 O O . SER B 1 26 ? -54.375 4.832 -39.812 1 75.44 26 SER B O 1
ATOM 5207 N N . SER B 1 27 ? -53.062 6.223 -38.719 1 76.62 27 SER B N 1
ATOM 5208 C CA . SER B 1 27 ? -52.281 6.574 -39.906 1 76.62 27 SER B CA 1
ATOM 5209 C C . SER B 1 27 ? -51.062 5.676 -40.031 1 76.62 27 SER B C 1
ATOM 5211 O O . SER B 1 27 ? -50.25 5.832 -40.969 1 76.62 27 SER B O 1
ATOM 5213 N N . GLY B 1 28 ? -50.844 4.566 -39.094 1 71.12 28 GLY B N 1
ATOM 5214 C CA . GLY B 1 28 ? -49.75 3.602 -39.156 1 71.12 28 GLY B CA 1
ATOM 5215 C C . GLY B 1 28 ? -48.5 4.07 -38.469 1 71.12 28 GLY B C 1
ATOM 5216 O O . GLY B 1 28 ? -47.438 3.465 -38.656 1 71.12 28 GLY B O 1
ATOM 5217 N N . VAL B 1 29 ? -48.469 5.16 -37.906 1 75.75 29 VAL B N 1
ATOM 5218 C CA . VAL B 1 29 ? -47.312 5.695 -37.219 1 75.75 29 VAL B CA 1
ATOM 5219 C C . VAL B 1 29 ? -47.219 5.18 -35.812 1 75.75 29 VAL B C 1
ATOM 5221 O O . VAL B 1 29 ? -48.25 5.137 -35.094 1 75.75 29 VAL B O 1
ATOM 5224 N N . ILE B 1 30 ? -46.031 4.633 -35.312 1 75.88 30 ILE B N 1
ATOM 5225 C CA . ILE B 1 30 ? -45.781 4.117 -33.969 1 75.88 30 ILE B CA 1
ATOM 5226 C C . ILE B 1 30 ? -46.062 5.211 -32.938 1 75.88 30 ILE B C 1
ATOM 5228 O O . ILE B 1 30 ? -45.5 6.305 -33.031 1 75.88 30 ILE B O 1
ATOM 5232 N N . THR B 1 31 ? -47 5.152 -32.062 1 79 31 THR B N 1
ATOM 5233 C CA . THR B 1 31 ? -47.438 6.137 -31.078 1 79 31 THR B CA 1
ATOM 5234 C C . THR B 1 31 ? -46.375 6.336 -30.016 1 79 31 THR B C 1
ATOM 5236 O O . THR B 1 31 ? -46.156 7.453 -29.547 1 79 31 THR B O 1
ATOM 5239 N N . ASN B 1 32 ? -45.75 5.309 -29.594 1 76.75 32 ASN B N 1
ATOM 5240 C CA . ASN B 1 32 ? -44.688 5.332 -28.594 1 76.75 32 ASN B CA 1
ATOM 5241 C C . ASN B 1 32 ? -43.594 4.324 -28.906 1 76.75 32 ASN B C 1
ATOM 5243 O O . ASN B 1 32 ? -43.812 3.115 -28.875 1 76.75 32 ASN B O 1
ATOM 5247 N N . ASN B 1 33 ? -42.406 4.801 -29.25 1 77.94 33 ASN B N 1
ATOM 5248 C CA . ASN B 1 33 ? -41.281 3.963 -29.672 1 77.94 33 ASN B CA 1
ATOM 5249 C C . ASN B 1 33 ? -40.531 3.361 -28.484 1 77.94 33 ASN B C 1
ATOM 5251 O O . ASN B 1 33 ? -39.594 2.611 -28.656 1 77.94 33 ASN B O 1
ATOM 5255 N N . LYS B 1 34 ? -41 3.645 -27.344 1 79.25 34 LYS B N 1
ATOM 5256 C CA . LYS B 1 34 ? -40.312 3.15 -26.141 1 79.25 34 LYS B CA 1
ATOM 5257 C C . LYS B 1 34 ? -41.156 2.105 -25.422 1 79.25 34 LYS B C 1
ATOM 5259 O O . LYS B 1 34 ? -40.75 1.572 -24.391 1 79.25 34 LYS B O 1
ATOM 5264 N N . LYS B 1 35 ? -42.25 1.867 -25.844 1 83.75 35 LYS B N 1
ATOM 5265 C CA . LYS B 1 35 ? -43.125 0.865 -25.25 1 83.75 35 LYS B CA 1
ATOM 5266 C C . LYS B 1 35 ? -43.594 -0.147 -26.297 1 83.75 35 LYS B C 1
ATOM 5268 O O . LYS B 1 35 ? -44 0.231 -27.391 1 83.75 35 LYS B O 1
ATOM 5273 N N . VAL B 1 36 ? -43.375 -1.426 -25.984 1 87.12 36 VAL B N 1
ATOM 5274 C CA . VAL B 1 36 ? -43.781 -2.531 -26.844 1 87.12 36 VAL B CA 1
ATOM 5275 C C . VAL B 1 36 ? -44.875 -3.336 -26.156 1 87.12 36 VAL B C 1
ATOM 5277 O O . VAL B 1 36 ? -44.906 -3.467 -24.938 1 87.12 36 VAL B O 1
ATOM 5280 N N . THR B 1 37 ? -45.812 -3.773 -26.875 1 84.69 37 THR B N 1
ATOM 5281 C CA . THR B 1 37 ? -46.938 -4.512 -26.328 1 84.69 37 THR B CA 1
ATOM 5282 C C . THR B 1 37 ? -46.875 -5.988 -26.703 1 84.69 37 THR B C 1
ATOM 5284 O O . THR B 1 37 ? -46.531 -6.328 -27.844 1 84.69 37 THR B O 1
ATOM 5287 N N . CYS B 1 38 ? -47.062 -6.871 -25.719 1 80.88 38 CYS B N 1
ATOM 5288 C CA . CYS B 1 38 ? -47.062 -8.312 -25.922 1 80.88 38 CYS B CA 1
ATOM 5289 C C . CYS B 1 38 ? -48.406 -8.766 -26.516 1 80.88 38 CYS B C 1
ATOM 5291 O O . CYS B 1 38 ? -49.469 -8.406 -26.016 1 80.88 38 CYS B O 1
ATOM 5293 N N . ARG B 1 39 ? -48.406 -9.531 -27.531 1 80.56 39 ARG B N 1
ATOM 5294 C CA . ARG B 1 39 ? -49.594 -10.008 -28.219 1 80.56 39 ARG B CA 1
ATOM 5295 C C . ARG B 1 39 ? -50.312 -11.062 -27.391 1 80.56 39 ARG B C 1
ATOM 5297 O O . ARG B 1 39 ? -51.531 -11.227 -27.5 1 80.56 39 ARG B O 1
ATOM 5304 N N . ASN B 1 40 ? -49.531 -11.75 -26.5 1 76.38 40 ASN B N 1
ATOM 5305 C CA . ASN B 1 40 ? -50.125 -12.812 -25.688 1 76.38 40 ASN B CA 1
ATOM 5306 C C . ASN B 1 40 ? -50.875 -12.258 -24.5 1 76.38 40 ASN B C 1
ATOM 5308 O O . ASN B 1 40 ? -52 -12.711 -24.219 1 76.38 40 ASN B O 1
ATOM 5312 N N . CYS B 1 41 ? -50.344 -11.289 -23.703 1 73.31 41 CYS B N 1
ATOM 5313 C CA . CYS B 1 41 ? -50.969 -10.836 -22.469 1 73.31 41 CYS B CA 1
ATOM 5314 C C . CYS B 1 41 ? -51.406 -9.375 -22.578 1 73.31 41 CYS B C 1
ATOM 5316 O O . CYS B 1 41 ? -51.938 -8.812 -21.641 1 73.31 41 CYS B O 1
ATOM 5318 N N . SER B 1 42 ? -51.156 -8.609 -23.719 1 77.75 42 SER B N 1
ATOM 5319 C CA . SER B 1 42 ? -51.531 -7.246 -24.062 1 77.75 42 SER B CA 1
ATOM 5320 C C . SER B 1 42 ? -50.906 -6.23 -23.125 1 77.75 42 SER B C 1
ATOM 5322 O O . SER B 1 42 ? -51.312 -5.07 -23.078 1 77.75 42 SER B O 1
ATOM 5324 N N . LEU B 1 43 ? -49.969 -6.645 -22.344 1 78.31 43 LEU B N 1
ATOM 5325 C CA . LEU B 1 43 ? -49.25 -5.734 -21.453 1 78.31 43 LEU B CA 1
ATOM 5326 C C . LEU B 1 43 ? -48.219 -4.91 -22.234 1 78.31 43 LEU B C 1
ATOM 5328 O O . LEU B 1 43 ? -47.531 -5.441 -23.109 1 78.31 43 LEU B O 1
ATOM 5332 N N . SER B 1 44 ? -48.156 -3.645 -21.969 1 81.44 44 SER B N 1
ATOM 5333 C CA . SER B 1 44 ? -47.188 -2.73 -22.578 1 81.44 44 SER B CA 1
ATOM 5334 C C . SER B 1 44 ? -45.875 -2.721 -21.781 1 81.44 44 SER B C 1
ATOM 5336 O O . SER B 1 44 ? -45.875 -2.551 -20.562 1 81.44 44 SER B O 1
ATOM 5338 N N . ILE B 1 45 ? -44.844 -3.104 -22.422 1 80.12 45 ILE B N 1
ATOM 5339 C CA . ILE B 1 45 ? -43.531 -3.223 -21.828 1 80.12 45 ILE B CA 1
ATOM 5340 C C . ILE B 1 45 ? -42.625 -2.135 -22.375 1 80.12 45 ILE B C 1
ATOM 5342 O O . ILE B 1 45 ? -42.656 -1.822 -23.562 1 80.12 45 ILE B O 1
ATOM 5346 N N . ALA B 1 46 ? -41.844 -1.52 -21.531 1 80.25 46 ALA B N 1
ATOM 5347 C CA . ALA B 1 46 ? -40.906 -0.499 -21.953 1 80.25 46 ALA B CA 1
ATOM 5348 C C . ALA B 1 46 ? -39.844 -1.09 -22.875 1 80.25 46 ALA B C 1
ATOM 5350 O O . ALA B 1 46 ? -39.312 -2.188 -22.625 1 80.25 46 ALA B O 1
ATOM 5351 N N . TYR B 1 47 ? -39.469 -0.567 -24.031 1 79.69 47 TYR B N 1
ATOM 5352 C CA . TYR B 1 47 ? -38.5 -0.972 -25.031 1 79.69 47 TYR B CA 1
ATOM 5353 C C . TYR B 1 47 ? -37.375 0.035 -25.125 1 79.69 47 TYR B C 1
ATOM 5355 O O . TYR B 1 47 ? -37.594 1.216 -25.391 1 79.69 47 TYR B O 1
ATOM 5363 N N . SER B 1 48 ? -36.156 -0.35 -24.688 1 73.06 48 SER B N 1
ATOM 5364 C CA . SER B 1 48 ? -35 0.518 -24.703 1 73.06 48 SER B CA 1
ATOM 5365 C C . SER B 1 48 ? -33.969 0.049 -25.75 1 73.06 48 SER B C 1
ATOM 5367 O O . SER B 1 48 ? -32.781 0.257 -25.578 1 73.06 48 SER B O 1
ATOM 5369 N N . GLY B 1 49 ? -34.312 -0.685 -26.859 1 74.12 49 GLY B N 1
ATOM 5370 C CA . GLY B 1 49 ? -33.469 -1.09 -27.984 1 74.12 49 GLY B CA 1
ATOM 5371 C C . GLY B 1 49 ? -32.969 -2.52 -27.875 1 74.12 49 GLY B C 1
ATOM 5372 O O . GLY B 1 49 ? -32.375 -3.045 -28.812 1 74.12 49 GLY B O 1
ATOM 5373 N N . ASN B 1 50 ? -33.062 -3.248 -26.688 1 73.38 50 ASN B N 1
ATOM 5374 C CA . ASN B 1 50 ? -32.656 -4.633 -26.531 1 73.38 50 ASN B CA 1
ATOM 5375 C C . ASN B 1 50 ? -33.844 -5.566 -26.359 1 73.38 50 ASN B C 1
ATOM 5377 O O . ASN B 1 50 ? -34.906 -5.152 -25.875 1 73.38 50 ASN B O 1
ATOM 5381 N N . THR B 1 51 ? -33.75 -6.836 -26.812 1 76.25 51 THR B N 1
ATOM 5382 C CA . THR B 1 51 ? -34.875 -7.781 -26.812 1 76.25 51 THR B CA 1
ATOM 5383 C C . THR B 1 51 ? -34.812 -8.68 -25.578 1 76.25 51 THR B C 1
ATOM 5385 O O . THR B 1 51 ? -35.656 -9.57 -25.422 1 76.25 51 THR B O 1
ATOM 5388 N N . THR B 1 52 ? -33.844 -8.461 -24.719 1 76.88 52 THR B N 1
ATOM 5389 C CA . THR B 1 52 ? -33.688 -9.336 -23.562 1 76.88 52 THR B CA 1
ATOM 5390 C C . THR B 1 52 ? -34.906 -9.25 -22.656 1 76.88 52 THR B C 1
ATOM 5392 O O . THR B 1 52 ? -35.406 -10.273 -22.172 1 76.88 52 THR B O 1
ATOM 5395 N N . ASN B 1 53 ? -35.406 -8.031 -22.391 1 76.5 53 ASN B N 1
ATOM 5396 C CA . ASN B 1 53 ? -36.594 -7.863 -21.562 1 76.5 53 ASN B CA 1
ATOM 5397 C C . ASN B 1 53 ? -37.812 -8.453 -22.234 1 76.5 53 ASN B C 1
ATOM 5399 O O . ASN B 1 53 ? -38.688 -9.008 -21.547 1 76.5 53 ASN B O 1
ATOM 5403 N N . LEU B 1 54 ? -37.844 -8.461 -23.5 1 80.44 54 LEU B N 1
ATOM 5404 C CA . LEU B 1 54 ? -38.969 -9.008 -24.234 1 80.44 54 LEU B CA 1
ATOM 5405 C C . LEU B 1 54 ? -39 -10.531 -24.172 1 80.44 54 LEU B C 1
ATOM 5407 O O . LEU B 1 54 ? -40.031 -11.141 -23.984 1 80.44 54 LEU B O 1
ATOM 5411 N N . LYS B 1 55 ? -37.844 -11.164 -24.188 1 78.44 55 LYS B N 1
ATOM 5412 C CA . LYS B 1 55 ? -37.719 -12.609 -24.109 1 78.44 55 LYS B CA 1
ATOM 5413 C C . LYS B 1 55 ? -38.094 -13.125 -22.734 1 78.44 55 LYS B C 1
ATOM 5415 O O . LYS B 1 55 ? -38.781 -14.141 -22.609 1 78.44 55 LYS B O 1
ATOM 5420 N N . SER B 1 56 ? -37.719 -12.422 -21.703 1 77.94 56 SER B N 1
ATOM 5421 C CA . SER B 1 56 ? -38.094 -12.781 -20.344 1 77.94 56 SER B CA 1
ATOM 5422 C C . SER B 1 56 ? -39.594 -12.695 -20.125 1 77.94 56 SER B C 1
ATOM 5424 O O . SER B 1 56 ? -40.219 -13.578 -19.516 1 77.94 56 SER B O 1
ATOM 5426 N N . HIS B 1 57 ? -40.219 -11.688 -20.625 1 77.31 57 HIS B N 1
ATOM 5427 C CA . HIS B 1 57 ? -41.688 -11.547 -20.547 1 77.31 57 HIS B CA 1
ATOM 5428 C C . HIS B 1 57 ? -42.375 -12.672 -21.312 1 77.31 57 HIS B C 1
ATOM 5430 O O . HIS B 1 57 ? -43.375 -13.219 -20.828 1 77.31 57 HIS B O 1
ATOM 5436 N N . LEU B 1 58 ? -41.906 -13.055 -22.422 1 75.94 58 LEU B N 1
ATOM 5437 C CA . LEU B 1 58 ? -42.531 -14.102 -23.234 1 75.94 58 LEU B CA 1
ATOM 5438 C C . LEU B 1 58 ? -42.562 -15.43 -22.484 1 75.94 58 LEU B C 1
ATOM 5440 O O . LEU B 1 58 ? -43.562 -16.156 -22.547 1 75.94 58 LEU B O 1
ATOM 5444 N N . GLN B 1 59 ? -41.594 -15.773 -21.719 1 72.44 59 GLN B N 1
ATOM 5445 C CA . GLN B 1 59 ? -41.562 -16.984 -20.906 1 72.44 59 GLN B CA 1
ATOM 5446 C C . GLN B 1 59 ? -42.625 -16.969 -19.828 1 72.44 59 GLN B C 1
ATOM 5448 O O . GLN B 1 59 ? -43.219 -18 -19.516 1 72.44 59 GLN B O 1
ATOM 5453 N N . GLN B 1 60 ? -42.875 -15.828 -19.328 1 69.62 60 GLN B N 1
ATOM 5454 C CA . GLN B 1 60 ? -43.844 -15.68 -18.25 1 69.62 60 GLN B CA 1
ATOM 5455 C C . GLN B 1 60 ? -45.25 -15.68 -18.781 1 69.62 60 GLN B C 1
ATOM 5457 O O . GLN B 1 60 ? -46.156 -16.219 -18.141 1 69.62 60 GLN B O 1
ATOM 5462 N N . CYS B 1 61 ? -45.406 -15.078 -19.859 1 62.31 61 CYS B N 1
ATOM 5463 C CA . CYS B 1 61 ? -46.75 -14.891 -20.406 1 62.31 61 CYS B CA 1
ATOM 5464 C C . CYS B 1 61 ? -47.312 -16.203 -20.922 1 62.31 61 CYS B C 1
ATOM 5466 O O . CYS B 1 61 ? -48.5 -16.438 -20.891 1 62.31 61 CYS B O 1
ATOM 5468 N N . THR B 1 62 ? -46.531 -17.172 -21.5 1 55.69 62 THR B N 1
ATOM 5469 C CA . THR B 1 62 ? -47 -18.438 -22.047 1 55.69 62 THR B CA 1
ATOM 5470 C C . THR B 1 62 ? -47.406 -19.391 -20.922 1 55.69 62 THR B C 1
ATOM 5472 O O . THR B 1 62 ? -47.938 -20.469 -21.172 1 55.69 62 THR B O 1
ATOM 5475 N N . LYS B 1 63 ? -47 -19.266 -19.703 1 46.09 63 LYS B N 1
ATOM 5476 C CA . LYS B 1 63 ? -47.469 -20.172 -18.656 1 46.09 63 LYS B CA 1
ATOM 5477 C C . LYS B 1 63 ? -48.969 -20.031 -18.422 1 46.09 63 LYS B C 1
ATOM 5479 O O . LYS B 1 63 ? -49.438 -18.953 -18.062 1 46.09 63 LYS B O 1
ATOM 5484 N N . VAL B 1 64 ? -49.781 -20.766 -19.062 1 38.59 64 VAL B N 1
ATOM 5485 C CA . VAL B 1 64 ? -51.188 -21 -18.906 1 38.59 64 VAL B CA 1
ATOM 5486 C C . VAL B 1 64 ? -51.531 -21.219 -17.422 1 38.59 64 VAL B C 1
ATOM 5488 O O . VAL B 1 64 ? -50.875 -22.031 -16.766 1 38.59 64 VAL B O 1
ATOM 5491 N N . PRO B 1 65 ? -52.25 -20.312 -16.844 1 35.56 65 PRO B N 1
ATOM 5492 C CA . PRO B 1 65 ? -52.719 -20.516 -15.461 1 35.56 65 PRO B CA 1
ATOM 5493 C C . PRO B 1 65 ? -53.531 -21.797 -15.289 1 35.56 65 PRO B C 1
ATOM 5495 O O . PRO B 1 65 ? -54.562 -21.969 -15.938 1 35.56 65 PRO B O 1
ATOM 5498 N N . SER B 1 66 ? -53 -22.953 -15.359 1 28.42 66 SER B N 1
ATOM 5499 C CA . SER B 1 66 ? -53.938 -23.969 -14.945 1 28.42 66 SER B CA 1
ATOM 5500 C C . SER B 1 66 ? -54.594 -23.625 -13.625 1 28.42 66 SER B C 1
ATOM 5502 O O . SER B 1 66 ? -53.969 -23.031 -12.75 1 28.42 66 SER B O 1
ATOM 5504 N N . LYS B 1 67 ? -55.969 -23.812 -13.43 1 31.12 67 LYS B N 1
ATOM 5505 C CA . LYS B 1 67 ? -56.969 -23.438 -12.43 1 31.12 67 LYS B CA 1
ATOM 5506 C C . LYS B 1 67 ? -56.562 -23.922 -11.039 1 31.12 67 LYS B C 1
ATOM 5508 O O . LYS B 1 67 ? -57 -23.359 -10.031 1 31.12 67 LYS B O 1
ATOM 5513 N N . SER B 1 68 ? -56.406 -25.266 -10.883 1 26.7 68 SER B N 1
ATOM 5514 C CA . SER B 1 68 ? -56.906 -25.875 -9.648 1 26.7 68 SER B CA 1
ATOM 5515 C C . SER B 1 68 ? -56.094 -25.391 -8.445 1 26.7 68 SER B C 1
ATOM 5517 O O . SER B 1 68 ? -56.656 -25 -7.422 1 26.7 68 SER B O 1
ATOM 5519 N N . GLU B 1 69 ? -55.062 -26.234 -7.984 1 29.09 69 GLU B N 1
ATOM 5520 C CA . GLU B 1 69 ? -54.656 -26.391 -6.59 1 29.09 69 GLU B CA 1
ATOM 5521 C C . GLU B 1 69 ? -54.062 -25.109 -6.039 1 29.09 69 GLU B C 1
ATOM 5523 O O . GLU B 1 69 ? -53.125 -24.547 -6.625 1 29.09 69 GLU B O 1
ATOM 5528 N N . THR B 1 70 ? -54.812 -24.266 -5.254 1 29.38 70 THR B N 1
ATOM 5529 C CA . THR B 1 70 ? -54.656 -23.062 -4.449 1 29.38 70 THR B CA 1
ATOM 5530 C C . THR B 1 70 ? -53.406 -23.156 -3.582 1 29.38 70 THR B C 1
ATOM 5532 O O . THR B 1 70 ? -53.25 -22.453 -2.586 1 29.38 70 THR B O 1
ATOM 5535 N N . SER B 1 71 ? -52.562 -24.203 -3.719 1 28.75 71 SER B N 1
ATOM 5536 C CA . SER B 1 71 ? -51.562 -24.281 -2.66 1 28.75 71 SER B CA 1
ATOM 5537 C C . SER B 1 71 ? -50.844 -22.938 -2.465 1 28.75 71 SER B C 1
ATOM 5539 O O . SER B 1 71 ? -50.75 -22.156 -3.404 1 28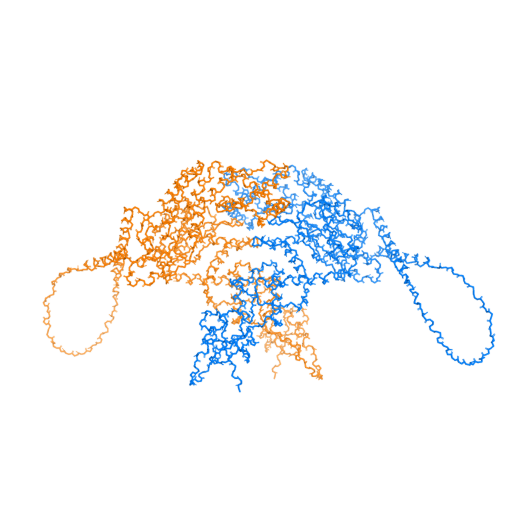.75 71 SER B O 1
ATOM 5541 N N . THR B 1 72 ? -50.656 -22.531 -1.082 1 28.64 72 THR B N 1
ATOM 5542 C CA . THR B 1 72 ? -50.156 -21.344 -0.403 1 28.64 72 THR B CA 1
ATOM 5543 C C . THR B 1 72 ? -48.812 -20.922 -0.99 1 28.64 72 THR B C 1
ATOM 5545 O O . THR B 1 72 ? -47.781 -21.609 -0.82 1 28.64 72 THR B O 1
ATOM 5548 N N . ILE B 1 73 ? -48.719 -20.516 -2.141 1 29.59 73 ILE B N 1
ATOM 5549 C CA . ILE B 1 73 ? -47.594 -19.844 -2.787 1 29.59 73 ILE B CA 1
ATOM 5550 C C . ILE B 1 73 ? -47.062 -18.734 -1.881 1 29.59 73 ILE B C 1
ATOM 5552 O O . ILE B 1 73 ? -46.406 -17.797 -2.35 1 29.59 73 ILE B O 1
ATOM 5556 N N . SER B 1 74 ? -47.594 -18.641 -0.648 1 30.19 74 SER B N 1
ATOM 5557 C CA . SER B 1 74 ? -47.156 -17.547 0.202 1 30.19 74 SER B CA 1
ATOM 5558 C C . SER B 1 74 ? -45.625 -17.547 0.332 1 30.19 74 SER B C 1
ATOM 5560 O O . SER B 1 74 ? -45.031 -16.5 0.596 1 30.19 74 SER B O 1
ATOM 5562 N N . SER B 1 75 ? -45.062 -18.766 0.638 1 31.33 75 SER B N 1
ATOM 5563 C CA . SER B 1 75 ? -43.688 -18.797 1.17 1 31.33 75 SER B CA 1
ATOM 5564 C C . SER B 1 75 ? -42.688 -18.391 0.105 1 31.33 75 SER B C 1
ATOM 5566 O O . SER B 1 75 ? -41.5 -18.234 0.404 1 31.33 75 SER B O 1
ATOM 5568 N N . PHE B 1 76 ? -42.906 -18.75 -1.064 1 31.88 76 PHE B N 1
ATOM 5569 C CA . PHE B 1 76 ? -41.844 -18.578 -2.035 1 31.88 76 PHE B CA 1
ATOM 5570 C C . PHE B 1 76 ? -41.656 -17.109 -2.393 1 31.88 76 PHE B C 1
ATOM 5572 O O . PHE B 1 76 ? -40.844 -16.766 -3.26 1 31.88 76 PHE B O 1
ATOM 5579 N N . PHE B 1 77 ? -42.688 -16.297 -2.275 1 32.31 77 PHE B N 1
ATOM 5580 C CA . PHE B 1 77 ? -42.406 -14.891 -2.572 1 32.31 77 PHE B CA 1
ATOM 5581 C C . PHE B 1 77 ? -41.312 -14.344 -1.662 1 32.31 77 PHE B C 1
ATOM 5583 O O . PHE B 1 77 ? -41.594 -13.961 -0.521 1 32.31 77 PHE B O 1
ATOM 5590 N N . THR B 1 78 ? -40.312 -15 -1.517 1 35.97 78 THR B N 1
ATOM 5591 C CA . THR B 1 78 ? -39.25 -14.094 -1.077 1 35.97 78 THR B CA 1
ATOM 5592 C C . THR B 1 78 ? -39.406 -12.742 -1.763 1 35.97 78 THR B C 1
ATOM 5594 O O . THR B 1 78 ? -39.375 -12.656 -2.992 1 35.97 78 THR B O 1
ATOM 5597 N N . SER B 1 79 ? -40.375 -11.914 -1.493 1 38.31 79 SER B N 1
ATOM 5598 C CA . SER B 1 79 ? -40.562 -10.547 -1.949 1 38.31 79 SER B CA 1
ATOM 5599 C C . SER B 1 79 ? -39.281 -9.945 -2.492 1 38.31 79 SER B C 1
ATOM 5601 O O . SER B 1 79 ? -38.312 -9.781 -1.751 1 38.31 79 SER B O 1
ATOM 5603 N N . SER B 1 80 ? -38.812 -10.391 -3.51 1 46.53 80 SER B N 1
ATOM 5604 C CA . SER B 1 80 ? -37.812 -9.602 -4.23 1 46.53 80 SER B CA 1
ATOM 5605 C C . SER B 1 80 ? -38.031 -8.109 -4.02 1 46.53 80 SER B C 1
ATOM 5607 O O . SER B 1 80 ? -38.969 -7.531 -4.57 1 46.53 80 SER B O 1
ATOM 5609 N N . LYS B 1 81 ? -38.062 -7.676 -2.895 1 53.75 81 LYS B N 1
ATOM 5610 C CA . LYS B 1 81 ? -38.219 -6.242 -2.662 1 53.75 81 LYS B CA 1
ATOM 5611 C C . LYS B 1 81 ? -37.75 -5.438 -3.875 1 53.75 81 LYS B C 1
ATOM 5613 O O . LYS B 1 81 ? -36.688 -5.684 -4.414 1 53.75 81 LYS B O 1
ATOM 5618 N N . SER B 1 82 ? -38.625 -4.898 -4.602 1 71.12 82 SER B N 1
ATOM 5619 C CA . SER B 1 82 ? -38.406 -4.023 -5.75 1 71.12 82 SER B CA 1
ATOM 5620 C C . SER B 1 82 ? -37.25 -3.088 -5.512 1 71.12 82 SER B C 1
ATOM 5622 O O . SER B 1 82 ? -37.062 -2.584 -4.406 1 71.12 82 SER B O 1
ATOM 5624 N N . LYS B 1 83 ? -36.344 -3.209 -6.449 1 83.56 83 LYS B N 1
ATOM 5625 C CA . LYS B 1 83 ? -35.156 -2.34 -6.398 1 83.56 83 LYS B CA 1
ATOM 5626 C C . LYS B 1 83 ? -35.562 -0.872 -6.305 1 83.56 83 LYS B C 1
ATOM 5628 O O . LYS B 1 83 ? -36.562 -0.461 -6.895 1 83.56 83 LYS B O 1
ATOM 5633 N N . LEU B 1 84 ? -35.062 -0.148 -5.422 1 86.44 84 LEU B N 1
ATOM 5634 C CA . LEU B 1 84 ? -35.25 1.288 -5.281 1 86.44 84 LEU B CA 1
ATOM 5635 C C . LEU B 1 84 ? -35 2.01 -6.598 1 86.44 84 LEU B C 1
ATOM 5637 O O . LEU B 1 84 ? -34.062 1.661 -7.316 1 86.44 84 LEU B O 1
ATOM 5641 N N . SER B 1 85 ? -35.812 2.963 -6.836 1 84 85 SER B N 1
ATOM 5642 C CA . SER B 1 85 ? -35.5 3.824 -7.973 1 84 85 SER B CA 1
ATOM 5643 C C . SER B 1 85 ? -34.219 4.598 -7.754 1 84 85 SER B C 1
ATOM 5645 O O . SER B 1 85 ? -33.906 5.012 -6.633 1 84 85 SER B O 1
ATOM 5647 N N . LEU B 1 86 ? -33.5 4.82 -8.805 1 83.5 86 LEU B N 1
ATOM 5648 C CA . LEU B 1 86 ? -32.188 5.465 -8.742 1 83.5 86 LEU B CA 1
ATOM 5649 C C . LEU B 1 86 ? -32.281 6.871 -8.156 1 83.5 86 LEU B C 1
ATOM 5651 O O . LEU B 1 86 ? -31.375 7.348 -7.496 1 83.5 86 LEU B O 1
ATOM 5655 N N . ASN B 1 87 ? -33.438 7.516 -8.391 1 83.94 87 ASN B N 1
ATOM 5656 C CA . ASN B 1 87 ? -33.531 8.906 -7.953 1 83.94 87 ASN B CA 1
ATOM 5657 C C . ASN B 1 87 ? -34.5 9.039 -6.762 1 83.94 87 ASN B C 1
ATOM 5659 O O . ASN B 1 87 ? -34.906 10.148 -6.426 1 83.94 87 ASN B O 1
ATOM 5663 N N . SER B 1 88 ? -34.719 7.883 -6.109 1 87.12 88 SER B N 1
ATOM 5664 C CA . SER B 1 88 ? -35.5 7.934 -4.867 1 87.12 88 SER B CA 1
ATOM 5665 C C . SER B 1 88 ? -34.656 8.547 -3.738 1 87.12 88 SER B C 1
ATOM 5667 O O . SER B 1 88 ? -33.438 8.57 -3.801 1 87.12 88 SER B O 1
ATOM 5669 N N . LYS B 1 89 ? -35.344 9.117 -2.861 1 87.19 89 LYS B N 1
ATOM 5670 C CA . LYS B 1 89 ? -34.688 9.758 -1.727 1 87.19 89 LYS B CA 1
ATOM 5671 C C . LYS B 1 89 ? -33.812 8.766 -0.972 1 87.19 89 LYS B C 1
ATOM 5673 O O . LYS B 1 89 ? -32.656 9.078 -0.619 1 87.19 89 LYS B O 1
ATOM 5678 N N . ARG B 1 90 ? -34.312 7.59 -0.819 1 90.25 90 ARG B N 1
ATOM 5679 C CA . ARG B 1 90 ? -33.594 6.578 -0.075 1 90.25 90 ARG B CA 1
ATOM 5680 C C . ARG B 1 90 ? -32.344 6.129 -0.843 1 90.25 90 ARG B C 1
ATOM 5682 O O . ARG B 1 90 ? -31.281 5.949 -0.257 1 90.25 90 ARG B O 1
ATOM 5689 N N . HIS B 1 91 ? -32.531 6.008 -2.043 1 91.5 91 HIS B N 1
ATOM 5690 C CA . HIS B 1 91 ? -31.406 5.621 -2.877 1 91.5 91 HIS B CA 1
ATOM 5691 C C . HIS B 1 91 ? -30.312 6.684 -2.844 1 91.5 91 HIS B C 1
ATOM 5693 O O . HIS B 1 91 ? -29.125 6.355 -2.744 1 91.5 91 HIS B O 1
ATOM 5699 N N . LYS B 1 92 ? -30.703 7.914 -2.904 1 90.25 92 LYS B N 1
ATOM 5700 C CA . LYS B 1 92 ? -29.75 9.016 -2.873 1 90.25 92 LYS B CA 1
ATOM 5701 C C . LYS B 1 92 ? -29.031 9.086 -1.528 1 90.25 92 LYS B C 1
ATOM 5703 O O . LYS B 1 92 ? -27.812 9.312 -1.476 1 90.25 92 LYS B O 1
ATOM 5708 N N . GLU B 1 93 ? -29.781 8.883 -0.575 1 91.69 93 GLU B N 1
ATOM 5709 C CA . GLU B 1 93 ? -29.203 8.914 0.769 1 91.69 93 GLU B CA 1
ATOM 5710 C C . GLU B 1 93 ? -28.172 7.809 0.952 1 91.69 93 GLU B C 1
ATOM 5712 O O . GLU B 1 93 ? -27.094 8.047 1.506 1 91.69 93 GLU B O 1
ATOM 5717 N N . LEU B 1 94 ? -28.5 6.637 0.473 1 93.81 94 LEU B N 1
ATOM 5718 C CA . LEU B 1 94 ? -27.594 5.504 0.597 1 93.81 94 LEU B CA 1
ATOM 5719 C C . LEU B 1 94 ? -26.328 5.719 -0.239 1 93.81 94 LEU B C 1
ATOM 5721 O O . LEU B 1 94 ? -25.219 5.402 0.202 1 93.81 94 LEU B O 1
ATOM 5725 N N . THR B 1 95 ? -26.484 6.301 -1.343 1 93.38 95 THR B N 1
ATOM 5726 C CA . THR B 1 95 ? -25.344 6.527 -2.23 1 93.38 95 THR B CA 1
ATOM 5727 C C . THR B 1 95 ? -24.422 7.605 -1.665 1 93.38 95 THR B C 1
ATOM 5729 O O . THR B 1 95 ? -23.203 7.504 -1.772 1 93.38 95 THR B O 1
ATOM 5732 N N . ARG B 1 96 ? -25 8.586 -1.087 1 92.62 96 ARG B N 1
ATOM 5733 C CA . ARG B 1 96 ? -24.203 9.602 -0.414 1 92.62 96 ARG B CA 1
ATOM 5734 C C . ARG B 1 96 ? -23.453 9.008 0.773 1 92.62 96 ARG B C 1
ATOM 5736 O O . ARG B 1 96 ? -22.297 9.375 1.027 1 92.62 96 ARG B O 1
ATOM 5743 N N . GLY B 1 97 ? -24.219 8.172 1.477 1 93.25 97 GLY B N 1
ATOM 5744 C CA . GLY B 1 97 ? -23.547 7.473 2.564 1 93.25 97 GLY B CA 1
ATOM 5745 C C . GLY B 1 97 ? -22.391 6.617 2.102 1 93.25 97 GLY B C 1
ATOM 5746 O O . GLY B 1 97 ? -21.344 6.559 2.766 1 93.25 97 GLY B O 1
ATOM 5747 N N . LEU B 1 98 ? -22.547 5.996 1.01 1 94.38 98 LEU B N 1
ATOM 5748 C CA . LEU B 1 98 ? -21.5 5.184 0.415 1 94.38 98 LEU B CA 1
ATOM 5749 C C . LEU B 1 98 ? -20.297 6.051 0.02 1 94.38 98 LEU B C 1
ATOM 5751 O O . LEU B 1 98 ? -19.156 5.66 0.23 1 94.38 98 LEU B O 1
ATOM 5755 N N . LEU B 1 99 ? -20.547 7.164 -0.536 1 93.69 99 LEU B N 1
ATOM 5756 C CA . LEU B 1 99 ? -19.5 8.102 -0.887 1 93.69 99 LEU B CA 1
ATOM 5757 C C . LEU B 1 99 ? -18.719 8.539 0.353 1 93.69 99 LEU B C 1
ATOM 5759 O O . LEU B 1 99 ? -17.5 8.625 0.326 1 93.69 99 LEU B O 1
ATOM 5763 N N . ASN B 1 100 ? -19.438 8.805 1.365 1 94.06 100 ASN B N 1
ATOM 5764 C CA . ASN B 1 100 ? -18.812 9.164 2.627 1 94.06 100 ASN B CA 1
ATOM 5765 C C . ASN B 1 100 ? -17.875 8.062 3.125 1 94.06 100 ASN B C 1
ATOM 5767 O O . ASN B 1 100 ? -16.781 8.336 3.615 1 94.06 100 ASN B O 1
ATOM 5771 N N . PHE B 1 101 ? -18.359 6.805 2.951 1 94.12 101 PHE B N 1
ATOM 5772 C CA . PHE B 1 101 ? -17.531 5.664 3.318 1 94.12 101 PHE B CA 1
ATOM 5773 C C . PHE B 1 101 ? -16.234 5.656 2.52 1 94.12 101 PHE B C 1
ATOM 5775 O O . PHE B 1 101 ? -15.141 5.59 3.096 1 94.12 101 PHE B O 1
ATOM 5782 N N . VAL B 1 102 ? -16.266 5.863 1.272 1 92.06 102 VAL B N 1
ATOM 5783 C CA . VAL B 1 102 ? -15.141 5.719 0.362 1 92.06 102 VAL B CA 1
ATOM 5784 C C . VAL B 1 102 ? -14.164 6.875 0.562 1 92.06 102 VAL B C 1
ATOM 5786 O O . VAL B 1 102 ? -12.961 6.66 0.718 1 92.06 102 VAL B O 1
ATOM 5789 N N . VAL B 1 103 ? -14.625 8.07 0.699 1 91.75 103 VAL B N 1
ATOM 5790 C CA . VAL B 1 103 ? -13.773 9.258 0.699 1 91.75 103 VAL B CA 1
ATOM 5791 C C . VAL B 1 103 ? -13.258 9.523 2.111 1 91.75 103 VAL B C 1
ATOM 5793 O O . VAL B 1 103 ? -12.07 9.773 2.307 1 91.75 103 VAL B O 1
ATOM 5796 N N . ARG B 1 104 ? -14.102 9.406 3.07 1 91.62 104 ARG B N 1
ATOM 5797 C CA . ARG B 1 104 ? -13.695 9.695 4.441 1 91.62 104 ARG B CA 1
ATOM 5798 C C . ARG B 1 104 ? -12.664 8.695 4.934 1 91.62 104 ARG B C 1
ATOM 5800 O O . ARG B 1 104 ? -11.727 9.055 5.645 1 91.62 104 ARG B O 1
ATOM 5807 N N . ASP B 1 105 ? -12.906 7.457 4.539 1 90.19 105 ASP B N 1
ATOM 5808 C CA . ASP B 1 105 ? -11.984 6.414 4.965 1 90.19 105 ASP B CA 1
ATOM 5809 C C . ASP B 1 105 ? -10.828 6.27 3.975 1 90.19 105 ASP B C 1
ATOM 5811 O O . ASP B 1 105 ? -10.023 5.344 4.086 1 90.19 105 ASP B O 1
ATOM 5815 N N . VAL B 1 106 ? -10.781 7.105 3.01 1 87.06 106 VAL B N 1
ATOM 5816 C CA . VAL B 1 106 ? -9.711 7.168 2.025 1 87.06 106 VAL B CA 1
ATOM 5817 C C . VAL B 1 106 ? -9.555 5.812 1.337 1 87.06 106 VAL B C 1
ATOM 5819 O O . VAL B 1 106 ? -8.453 5.27 1.264 1 87.06 106 VAL B O 1
ATOM 5822 N N . ARG B 1 107 ? -10.664 5.246 0.909 1 86.88 107 ARG B N 1
ATOM 5823 C CA . ARG B 1 107 ? -10.648 3.984 0.177 1 86.88 107 ARG B CA 1
ATOM 5824 C C . ARG B 1 107 ? -10.633 4.223 -1.328 1 86.88 107 ARG B C 1
ATOM 5826 O O . ARG B 1 107 ? -11.172 5.223 -1.807 1 86.88 107 ARG B O 1
ATOM 5833 N N . PRO B 1 108 ? -10.008 3.234 -2.088 1 83.56 108 PRO B N 1
ATOM 5834 C CA . PRO B 1 108 ? -10.18 3.34 -3.539 1 83.56 108 PRO B CA 1
ATOM 5835 C C . PRO B 1 108 ? -11.633 3.18 -3.979 1 83.56 108 PRO B C 1
ATOM 5837 O O . PRO B 1 108 ? -12.398 2.451 -3.344 1 83.56 108 PRO B O 1
ATOM 5840 N N . PHE B 1 109 ? -12.016 3.834 -5.059 1 84.69 109 PHE B N 1
ATOM 5841 C CA . PHE B 1 109 ? -13.398 3.779 -5.539 1 84.69 109 PHE B CA 1
ATOM 5842 C C . PHE B 1 109 ? -13.781 2.354 -5.918 1 84.69 109 PHE B C 1
ATOM 5844 O O . PHE B 1 109 ? -14.953 1.984 -5.859 1 84.69 109 PHE B O 1
ATOM 5851 N N . ASN B 1 110 ? -12.828 1.562 -6.23 1 85.44 110 ASN B N 1
ATOM 5852 C CA . ASN B 1 110 ? -13.125 0.209 -6.688 1 85.44 110 ASN B CA 1
ATOM 5853 C C . ASN B 1 110 ? -13.547 -0.691 -5.527 1 85.44 110 ASN B C 1
ATOM 5855 O O . ASN B 1 110 ? -13.938 -1.841 -5.742 1 85.44 110 ASN B O 1
ATOM 5859 N N . VAL B 1 111 ? -13.453 -0.204 -4.328 1 88.56 111 VAL B N 1
ATOM 5860 C CA . VAL B 1 111 ? -13.898 -0.961 -3.162 1 88.56 111 VAL B CA 1
ATOM 5861 C C . VAL B 1 111 ? -15.375 -1.335 -3.32 1 88.56 111 VAL B C 1
ATOM 5863 O O . VAL B 1 111 ? -15.797 -2.402 -2.877 1 88.56 111 VAL B O 1
ATOM 5866 N N . ILE B 1 112 ? -16.156 -0.521 -4.004 1 92.44 112 ILE B N 1
ATOM 5867 C CA . ILE B 1 112 ? -17.594 -0.734 -4.098 1 92.44 112 ILE B CA 1
ATOM 5868 C C . ILE B 1 112 ? -17.891 -1.776 -5.172 1 92.44 112 ILE B C 1
ATOM 5870 O O . ILE B 1 112 ? -19.016 -2.287 -5.258 1 92.44 112 ILE B O 1
ATOM 5874 N N . GLU B 1 113 ? -16.922 -2.061 -5.926 1 92.31 113 GLU B N 1
ATOM 5875 C CA . GLU B 1 113 ? -17.109 -3.043 -6.988 1 92.31 113 GLU B CA 1
ATOM 5876 C C . GLU B 1 113 ? -16.625 -4.422 -6.559 1 92.31 113 GLU B C 1
ATOM 5878 O O . GLU B 1 113 ? -16.766 -5.395 -7.301 1 92.31 113 GLU B O 1
ATOM 5883 N N . GLY B 1 114 ? -16.031 -4.449 -5.43 1 92.19 114 GLY B N 1
ATOM 5884 C CA . GLY B 1 114 ? -15.586 -5.746 -4.941 1 92.19 114 GLY B CA 1
ATOM 5885 C C . GLY B 1 114 ? -16.703 -6.777 -4.891 1 92.19 114 GLY B C 1
ATOM 5886 O O . GLY B 1 114 ? -17.844 -6.449 -4.551 1 92.19 114 GLY B O 1
ATOM 5887 N N . LYS B 1 115 ? -16.406 -8.062 -5.191 1 93.5 115 LYS B N 1
ATOM 5888 C CA . LYS B 1 115 ? -17.406 -9.125 -5.184 1 93.5 115 LYS B CA 1
ATOM 5889 C C . LYS B 1 115 ? -17.969 -9.352 -3.779 1 93.5 115 LYS B C 1
ATOM 5891 O O . LYS B 1 115 ? -19.172 -9.562 -3.607 1 93.5 115 LYS B O 1
ATOM 5896 N N . GLY B 1 116 ? -17.031 -9.297 -2.842 1 93.69 116 GLY B N 1
ATOM 5897 C CA . GLY B 1 116 ? -17.469 -9.453 -1.464 1 93.69 116 GLY B CA 1
ATOM 5898 C C . GLY B 1 116 ? -18.375 -8.328 -0.991 1 93.69 116 GLY B C 1
ATOM 5899 O O . GLY B 1 116 ? -19.375 -8.578 -0.331 1 93.69 116 GLY B O 1
ATOM 5900 N N . PHE B 1 117 ? -18.031 -7.086 -1.331 1 96 117 PHE B N 1
ATOM 5901 C CA . PHE B 1 117 ? -18.828 -5.926 -0.922 1 96 117 PHE B CA 1
ATOM 5902 C C . PHE B 1 117 ? -20.203 -5.957 -1.563 1 96 117 PHE B C 1
ATOM 5904 O O . PHE B 1 117 ? -21.219 -5.73 -0.891 1 96 117 PHE B O 1
ATOM 5911 N N . ARG B 1 118 ? -20.25 -6.246 -2.783 1 95.19 118 ARG B N 1
ATOM 5912 C CA . ARG B 1 118 ? -21.531 -6.289 -3.49 1 95.19 118 ARG B CA 1
ATOM 5913 C C . ARG B 1 118 ? -22.422 -7.398 -2.945 1 95.19 118 ARG B C 1
ATOM 5915 O O . ARG B 1 118 ? -23.625 -7.219 -2.807 1 95.19 118 ARG B O 1
ATOM 5922 N N . ALA B 1 119 ? -21.828 -8.562 -2.682 1 94.75 119 ALA B N 1
ATOM 5923 C CA . ALA B 1 119 ? -22.594 -9.648 -2.068 1 94.75 119 ALA B CA 1
ATOM 5924 C C . ALA B 1 119 ? -23.156 -9.219 -0.716 1 94.75 119 ALA B C 1
ATOM 5926 O O . ALA B 1 119 ? -24.297 -9.523 -0.392 1 94.75 119 ALA B O 1
ATOM 5927 N N . PHE B 1 120 ? -22.422 -8.516 0.034 1 95.25 120 PHE B N 1
ATOM 5928 C CA . PHE B 1 120 ? -22.844 -8.039 1.347 1 95.25 120 PHE B CA 1
ATOM 5929 C C . PHE B 1 120 ? -23.984 -7.039 1.222 1 95.25 120 PHE B C 1
ATOM 5931 O O . PHE B 1 120 ? -24.953 -7.105 1.972 1 95.25 120 PHE B O 1
ATOM 5938 N N . MET B 1 121 ? -23.828 -6.16 0.306 1 95.38 121 MET B N 1
ATOM 5939 C CA . MET B 1 121 ? -24.859 -5.152 0.116 1 95.38 121 MET B CA 1
ATOM 5940 C C . MET B 1 121 ? -26.172 -5.797 -0.338 1 95.38 121 MET B C 1
ATOM 5942 O O . MET B 1 121 ? -27.25 -5.395 0.098 1 95.38 121 MET B O 1
ATOM 5946 N N . ASN B 1 122 ? -26.016 -6.777 -1.183 1 94.38 122 ASN B N 1
ATOM 5947 C CA . ASN B 1 122 ? -27.203 -7.492 -1.644 1 94.38 122 ASN B CA 1
ATOM 5948 C C . ASN B 1 122 ? -27.906 -8.211 -0.497 1 94.38 122 ASN B C 1
ATOM 5950 O O . ASN B 1 122 ? -29.125 -8.336 -0.491 1 94.38 122 ASN B O 1
ATOM 5954 N N . LEU B 1 123 ? -27.156 -8.648 0.352 1 92.56 123 LEU B N 1
ATOM 5955 C CA . LEU B 1 123 ? -27.688 -9.32 1.533 1 92.56 123 LEU B CA 1
ATOM 5956 C C . LEU B 1 123 ? -28.297 -8.312 2.506 1 92.56 123 LEU B C 1
ATOM 5958 O O . LEU B 1 123 ? -29.391 -8.539 3.033 1 92.56 123 LEU B O 1
ATOM 5962 N N . ALA B 1 124 ? -27.625 -7.199 2.74 1 93.19 124 ALA B N 1
ATOM 5963 C CA . ALA B 1 124 ? -28 -6.223 3.762 1 93.19 124 ALA B CA 1
ATOM 5964 C C . ALA B 1 124 ? -29.172 -5.363 3.305 1 93.19 124 ALA B C 1
ATOM 5966 O O . ALA B 1 124 ? -30.109 -5.113 4.07 1 93.19 124 ALA B O 1
ATOM 5967 N N . ILE B 1 125 ? -29.062 -4.887 2.111 1 93.81 125 ILE B N 1
ATOM 5968 C CA . ILE B 1 125 ? -30.094 -4.043 1.537 1 93.81 125 ILE B CA 1
ATOM 5969 C C . ILE B 1 125 ? -30.422 -4.512 0.119 1 93.81 125 ILE B C 1
ATOM 5971 O O . ILE B 1 125 ? -30.047 -3.859 -0.857 1 93.81 125 ILE B O 1
ATOM 5975 N N . PRO B 1 126 ? -31.188 -5.473 0.037 1 92.31 126 PRO B N 1
ATOM 5976 C CA . PRO B 1 126 ? -31.453 -6.074 -1.271 1 92.31 126 PRO B CA 1
ATOM 5977 C C . PRO B 1 126 ? -32.125 -5.102 -2.246 1 92.31 126 PRO B C 1
ATOM 5979 O O . PRO B 1 126 ? -31.984 -5.262 -3.463 1 92.31 126 PRO B O 1
ATOM 5982 N N . GLU B 1 127 ? -32.75 -4.086 -1.706 1 92.25 127 GLU B N 1
ATOM 5983 C CA . GLU B 1 127 ? -33.469 -3.139 -2.57 1 92.25 127 GLU B CA 1
ATOM 5984 C C . GLU B 1 127 ? -32.5 -2.119 -3.166 1 92.25 127 GLU B C 1
ATOM 5986 O O . GLU B 1 127 ? -32.844 -1.39 -4.094 1 92.25 127 GLU B O 1
ATOM 5991 N N . TYR B 1 128 ? -31.375 -2.08 -2.648 1 93.25 128 TYR B N 1
ATOM 5992 C CA . TYR B 1 128 ? -30.391 -1.079 -3.059 1 93.25 128 TYR B CA 1
ATOM 5993 C C . TYR B 1 128 ? -29.438 -1.642 -4.105 1 93.25 128 TYR B C 1
ATOM 5995 O O . TYR B 1 128 ? -28.891 -2.736 -3.938 1 93.25 128 TYR B O 1
ATOM 6003 N N . VAL B 1 129 ? -29.297 -0.948 -5.172 1 91 129 VAL B N 1
ATOM 6004 C CA . VAL B 1 129 ? -28.312 -1.316 -6.188 1 91 129 VAL B CA 1
ATOM 6005 C C . VAL B 1 129 ? -27.062 -0.439 -6.055 1 91 129 VAL B C 1
ATOM 6007 O O . VAL B 1 129 ? -27.125 0.774 -6.262 1 91 129 VAL B O 1
ATOM 6010 N N . VAL B 1 130 ? -26 -1.061 -5.758 1 94 130 VAL B N 1
ATOM 6011 C CA . VAL B 1 130 ? -24.734 -0.336 -5.598 1 94 130 VAL B CA 1
ATOM 6012 C C . VAL B 1 130 ? -24.328 0.294 -6.93 1 94 130 VAL B C 1
ATOM 6014 O O . VAL B 1 130 ? -24.344 -0.372 -7.969 1 94 130 VAL B O 1
ATOM 6017 N N . PRO B 1 131 ? -24.047 1.523 -6.898 1 92.25 131 PRO B N 1
ATOM 6018 C CA . PRO B 1 131 ? -23.656 2.189 -8.148 1 92.25 131 PRO B CA 1
ATOM 6019 C C . PRO B 1 131 ? -22.312 1.71 -8.68 1 92.25 131 PRO B C 1
ATOM 6021 O O . PRO B 1 131 ? -21.578 1.001 -7.984 1 92.25 131 PRO B O 1
ATOM 6024 N N . SER B 1 132 ? -22.031 2.102 -9.867 1 91.38 132 SER B N 1
ATOM 6025 C CA . SER B 1 132 ? -20.75 1.796 -10.477 1 91.38 132 SER B CA 1
ATOM 6026 C C . SER B 1 132 ? -19.672 2.777 -10.016 1 91.38 132 SER B C 1
ATOM 6028 O O . SER B 1 132 ? -19.984 3.822 -9.445 1 91.38 132 SER B O 1
ATOM 6030 N N . ASN B 1 133 ? -18.5 2.383 -10.289 1 89.38 133 ASN B N 1
ATOM 6031 C CA . ASN B 1 133 ? -17.359 3.244 -10 1 89.38 133 ASN B CA 1
ATOM 6032 C C . ASN B 1 133 ? -17.484 4.59 -10.711 1 89.38 133 ASN B C 1
ATOM 6034 O O . ASN B 1 133 ? -17.156 5.629 -10.141 1 89.38 133 ASN B O 1
ATOM 6038 N N . THR B 1 134 ? -17.969 4.574 -11.875 1 88.38 134 THR B N 1
ATOM 6039 C CA . THR B 1 134 ? -18.109 5.789 -12.664 1 88.38 134 THR B CA 1
ATOM 6040 C C . THR B 1 134 ? -19.156 6.719 -12.047 1 88.38 134 THR B C 1
ATOM 6042 O O . THR B 1 134 ? -18.938 7.93 -11.969 1 88.38 134 THR B O 1
ATOM 6045 N N . THR B 1 135 ? -20.234 6.137 -11.617 1 89.88 135 THR B N 1
ATOM 6046 C CA . THR B 1 135 ? -21.312 6.926 -11.023 1 89.88 135 THR B CA 1
ATOM 6047 C C . THR B 1 135 ? -20.859 7.586 -9.727 1 89.88 135 THR B C 1
ATOM 6049 O O . THR B 1 135 ? -21.109 8.766 -9.5 1 89.88 135 THR B O 1
ATOM 6052 N N . ILE B 1 136 ? -20.219 6.863 -8.922 1 91.56 136 ILE B N 1
ATOM 6053 C CA . ILE B 1 136 ? -19.781 7.395 -7.637 1 91.56 136 ILE B CA 1
ATOM 6054 C C . ILE B 1 136 ? -18.719 8.469 -7.855 1 91.56 136 ILE B C 1
ATOM 6056 O O . ILE B 1 136 ? -18.656 9.453 -7.109 1 91.56 136 ILE B O 1
ATOM 6060 N N . THR B 1 137 ? -17.859 8.273 -8.828 1 89.25 137 THR B N 1
ATOM 6061 C CA . THR B 1 137 ? -16.844 9.273 -9.164 1 89.25 137 THR B CA 1
ATOM 6062 C C . THR B 1 137 ? -17.5 10.57 -9.617 1 89.25 137 THR B C 1
ATOM 6064 O O . THR B 1 137 ? -17.094 11.656 -9.211 1 89.25 137 THR B O 1
ATOM 6067 N N . ARG B 1 138 ? -18.484 10.445 -10.398 1 90.12 138 ARG B N 1
ATOM 6068 C CA . ARG B 1 138 ? -19.219 11.617 -10.852 1 90.12 138 ARG B CA 1
ATOM 6069 C C . ARG B 1 138 ? -19.906 12.328 -9.688 1 90.12 138 ARG B C 1
ATOM 6071 O O . ARG B 1 138 ? -19.938 13.562 -9.641 1 90.12 138 ARG B O 1
ATOM 6078 N N . LEU B 1 139 ? -20.5 11.562 -8.875 1 91.94 139 LEU B N 1
ATOM 6079 C CA . LEU B 1 139 ? -21.125 12.133 -7.688 1 91.94 139 LEU B CA 1
ATOM 6080 C C . LEU B 1 139 ? -20.094 12.867 -6.84 1 91.94 139 LEU B C 1
ATOM 6082 O O . LEU B 1 139 ? -20.359 13.969 -6.344 1 91.94 139 LEU B O 1
ATOM 6086 N N . SER B 1 140 ? -18.938 12.242 -6.613 1 92.5 140 SER B N 1
ATOM 6087 C CA . SER B 1 140 ? -17.844 12.859 -5.867 1 92.5 140 SER B CA 1
ATOM 6088 C C . SER B 1 140 ? -17.453 14.203 -6.469 1 92.5 140 SER B C 1
ATOM 6090 O O . SER B 1 140 ? -17.297 15.188 -5.746 1 92.5 140 SER B O 1
ATOM 6092 N N . ASP B 1 141 ? -17.328 14.234 -7.773 1 91.81 141 ASP B N 1
ATOM 6093 C CA . ASP B 1 141 ? -16.969 15.469 -8.477 1 91.81 141 ASP B CA 1
ATOM 6094 C C . ASP B 1 141 ? -18.031 16.547 -8.273 1 91.81 141 ASP B C 1
ATOM 6096 O O . ASP B 1 141 ? -17.703 17.703 -8.031 1 91.81 141 ASP B O 1
ATOM 6100 N N . HIS B 1 142 ? -19.219 16.141 -8.383 1 92.94 142 HIS B N 1
ATOM 6101 C CA . HIS B 1 142 ? -20.328 17.062 -8.219 1 92.94 142 HIS B CA 1
ATOM 6102 C C . HIS B 1 142 ? -20.359 17.672 -6.82 1 92.94 142 HIS B C 1
ATOM 6104 O O . HIS B 1 142 ? -20.453 18.891 -6.66 1 92.94 142 HIS B O 1
ATOM 6110 N N . ILE B 1 143 ? -20.266 16.812 -5.863 1 93.75 143 ILE B N 1
ATOM 6111 C CA . ILE B 1 143 ? -20.328 17.25 -4.477 1 93.75 143 ILE B CA 1
ATOM 6112 C C . ILE B 1 143 ? -19.125 18.156 -4.18 1 93.75 143 ILE B C 1
ATOM 6114 O O . ILE B 1 143 ? -19.25 19.156 -3.473 1 93.75 143 ILE B O 1
ATOM 6118 N N . THR B 1 144 ? -18 17.797 -4.699 1 94.25 144 THR B N 1
ATOM 6119 C CA . THR B 1 144 ? -16.797 18.594 -4.508 1 94.25 144 THR B CA 1
ATOM 6120 C C . THR B 1 144 ? -16.984 20 -5.07 1 94.25 144 THR B C 1
ATOM 6122 O O . THR B 1 144 ? -16.641 21 -4.41 1 94.25 144 THR B O 1
ATOM 6125 N N . SER B 1 145 ? -17.469 20.062 -6.258 1 93.81 145 SER B N 1
ATOM 6126 C CA . SER B 1 145 ? -17.688 21.359 -6.895 1 93.81 145 SER B CA 1
ATOM 6127 C C . SER B 1 145 ? -18.656 22.219 -6.082 1 93.81 145 SER B C 1
ATOM 6129 O O . SER B 1 145 ? -18.406 23.422 -5.891 1 93.81 145 SER B O 1
ATOM 6131 N N . GLN B 1 146 ? -19.656 21.625 -5.598 1 93.31 146 GLN B N 1
ATOM 6132 C CA . GLN B 1 146 ? -20.641 22.359 -4.793 1 93.31 146 GLN B CA 1
ATOM 6133 C C . GLN B 1 146 ? -20.031 22.812 -3.469 1 93.31 146 GLN B C 1
ATOM 6135 O O . GLN B 1 146 ? -20.25 23.938 -3.031 1 93.31 146 GLN B O 1
ATOM 6140 N N . GLU B 1 147 ? -19.328 21.938 -2.889 1 93.88 147 GLU B N 1
ATOM 6141 C CA . GLU B 1 147 ? -18.734 22.266 -1.592 1 93.88 147 GLU B CA 1
ATOM 6142 C C . GLU B 1 147 ? -17.656 23.328 -1.725 1 93.88 147 GLU B C 1
ATOM 6144 O O . GLU B 1 147 ? -17.453 24.141 -0.809 1 93.88 147 GLU B O 1
ATOM 6149 N N . LYS B 1 148 ? -16.938 23.297 -2.803 1 94.81 148 LYS B N 1
ATOM 6150 C CA . LYS B 1 148 ? -15.953 24.359 -3.037 1 94.81 148 LYS B CA 1
ATOM 6151 C C . LYS B 1 148 ? -16.625 25.734 -3.098 1 94.81 148 LYS B C 1
ATOM 6153 O O . LYS B 1 148 ? -16.109 26.703 -2.533 1 94.81 148 LYS B O 1
ATOM 6158 N N . ILE B 1 149 ? -17.75 25.781 -3.713 1 94.44 149 ILE B N 1
ATOM 6159 C CA . ILE B 1 149 ? -18.5 27.031 -3.807 1 94.44 149 ILE B CA 1
ATOM 6160 C C . ILE B 1 149 ? -18.984 27.453 -2.416 1 94.44 149 ILE B C 1
ATOM 6162 O O . ILE B 1 149 ? -18.828 28.609 -2.025 1 94.44 149 ILE B O 1
ATOM 6166 N N . ASN B 1 150 ? -19.5 26.516 -1.713 1 94.19 150 ASN B N 1
ATOM 6167 C CA . ASN B 1 150 ? -19.984 26.781 -0.364 1 94.19 150 ASN B CA 1
ATOM 6168 C C . ASN B 1 150 ? -18.844 27.25 0.551 1 94.19 150 ASN B C 1
ATOM 6170 O O . ASN B 1 150 ? -19.016 28.188 1.328 1 94.19 150 ASN B O 1
ATOM 6174 N N . PHE B 1 151 ? -17.797 26.594 0.433 1 95.5 151 PHE B N 1
ATOM 6175 C CA . PHE B 1 151 ? -16.672 26.891 1.319 1 95.5 151 PHE B CA 1
ATOM 6176 C C . PHE B 1 151 ? -16.062 28.25 0.967 1 95.5 151 PHE B C 1
ATOM 6178 O O . PHE B 1 151 ? -15.617 28.984 1.852 1 95.5 151 PHE B O 1
ATOM 6185 N N . LYS B 1 152 ? -15.977 28.516 -0.305 1 96.56 152 LYS B N 1
ATOM 6186 C CA . LYS B 1 152 ? -15.516 29.844 -0.744 1 96.56 152 LYS B CA 1
ATOM 6187 C C . LYS B 1 152 ? -16.359 30.953 -0.13 1 96.56 152 LYS B C 1
ATOM 6189 O O . LYS B 1 152 ? -15.828 31.938 0.376 1 96.56 152 LYS B O 1
ATOM 6194 N N . SER B 1 153 ? -17.625 30.75 -0.123 1 95.88 153 SER B N 1
ATOM 6195 C CA . SER B 1 153 ? -18.547 31.719 0.481 1 95.88 153 SER B CA 1
ATOM 6196 C C . SER B 1 153 ? -18.328 31.812 1.988 1 95.88 153 SER B C 1
ATOM 6198 O O . SER B 1 153 ? -18.391 32.906 2.562 1 95.88 153 SER B O 1
ATOM 6200 N N . HIS B 1 154 ? -18.109 30.703 2.549 1 95.25 154 HIS B N 1
ATOM 6201 C CA . HIS B 1 154 ? -17.875 30.641 3.988 1 95.25 154 HIS B CA 1
ATOM 6202 C C . HIS B 1 154 ? -16.609 31.406 4.367 1 95.25 154 HIS B C 1
ATOM 6204 O O . HIS B 1 154 ? -16.594 32.125 5.363 1 95.25 154 HIS B O 1
ATOM 6210 N N . LEU B 1 155 ? -15.562 31.344 3.594 1 96.81 155 LEU B N 1
ATOM 6211 C CA . LEU B 1 155 ? -14.273 31.969 3.881 1 96.81 155 LEU B CA 1
ATOM 6212 C C . LEU B 1 155 ? -14.367 33.5 3.754 1 96.81 155 LEU B C 1
ATOM 6214 O O . LEU B 1 155 ? -13.555 34.219 4.324 1 96.81 155 LEU B O 1
ATOM 6218 N N . GLN B 1 156 ? -15.375 33.906 3.055 1 96.06 156 GLN B N 1
ATOM 6219 C CA . GLN B 1 156 ? -15.562 35.344 2.922 1 96.06 156 GLN B CA 1
ATOM 6220 C C . GLN B 1 156 ? -15.961 35.969 4.254 1 96.06 156 GLN B C 1
ATOM 6222 O O . GLN B 1 156 ? -15.711 37.156 4.492 1 96.06 156 GLN B O 1
ATOM 6227 N N . LYS B 1 157 ? -16.438 35.188 5.113 1 95.38 157 LYS B N 1
ATOM 6228 C CA . LYS B 1 157 ? -16.891 35.688 6.402 1 95.38 157 LYS B CA 1
ATOM 6229 C C . LYS B 1 157 ? -15.781 35.625 7.445 1 95.38 157 LYS B C 1
ATOM 6231 O O . LYS B 1 157 ? -15.93 36.156 8.555 1 95.38 157 LYS B O 1
ATOM 6236 N N . ILE B 1 158 ? -14.742 35.094 7.125 1 96.69 158 ILE B N 1
ATOM 6237 C CA . ILE B 1 158 ? -13.625 34.906 8.055 1 96.69 158 ILE B CA 1
ATOM 6238 C C . ILE B 1 158 ? -12.609 36.031 7.836 1 96.69 158 ILE B C 1
ATOM 6240 O O . ILE B 1 158 ? -12.102 36.219 6.727 1 96.69 158 ILE B O 1
ATOM 6244 N N . PRO B 1 159 ? -12.258 36.688 8.828 1 95.19 159 PRO B N 1
ATOM 6245 C CA . PRO B 1 159 ? -11.406 37.875 8.641 1 95.19 159 PRO B CA 1
ATOM 6246 C C . PRO B 1 159 ? -9.938 37.5 8.438 1 95.19 159 PRO B C 1
ATOM 6248 O O . PRO B 1 159 ? -9.242 38.125 7.641 1 95.19 159 PRO B O 1
ATOM 6251 N N . ASN B 1 160 ? -9.453 36.5 9.195 1 96.75 160 ASN B N 1
ATOM 6252 C CA . ASN B 1 160 ? -8.047 36.156 9.133 1 96.75 160 ASN B CA 1
ATOM 6253 C C . ASN B 1 160 ? -7.863 34.656 8.867 1 96.75 160 ASN B C 1
ATOM 6255 O O . ASN B 1 160 ? -8.508 33.812 9.508 1 96.75 160 ASN B O 1
ATOM 6259 N N . ILE B 1 161 ? -6.961 34.375 7.871 1 97.88 161 ILE B N 1
ATOM 6260 C CA . ILE B 1 161 ? -6.719 33 7.465 1 97.88 161 ILE B CA 1
ATOM 6261 C C . ILE B 1 161 ? -5.215 32.719 7.406 1 97.88 161 ILE B C 1
ATOM 6263 O O . ILE B 1 161 ? -4.461 33.531 6.836 1 97.88 161 ILE B O 1
ATOM 6267 N N . CYS B 1 162 ? -4.801 31.688 8.023 1 97.69 162 CYS B N 1
ATOM 6268 C CA . CYS B 1 162 ? -3.426 31.219 7.91 1 97.69 162 CYS B CA 1
ATOM 6269 C C . CYS B 1 162 ? -3.328 30.047 6.934 1 97.69 162 CYS B C 1
ATOM 6271 O O . CYS B 1 162 ? -4.191 29.172 6.918 1 97.69 162 CYS B O 1
ATOM 6273 N N . LEU B 1 163 ? -2.262 30.031 6.125 1 97.06 163 LEU B N 1
ATOM 6274 C CA . LEU B 1 163 ? -2.078 28.938 5.172 1 97.06 163 LEU B CA 1
ATOM 6275 C C . LEU B 1 163 ? -0.819 28.141 5.496 1 97.06 163 LEU B C 1
ATOM 6277 O O . LEU B 1 163 ? 0.185 28.703 5.93 1 97.06 163 LEU B O 1
ATOM 6281 N N . THR B 1 164 ? -0.909 26.875 5.332 1 95.88 164 THR B N 1
ATOM 6282 C CA . THR B 1 164 ? 0.275 26.016 5.309 1 95.88 164 THR B CA 1
ATOM 6283 C C . THR B 1 164 ? 0.504 25.453 3.912 1 95.88 164 THR B C 1
ATOM 6285 O O . THR B 1 164 ? -0.448 25.078 3.227 1 95.88 164 THR B O 1
ATOM 6288 N N . ILE B 1 165 ? 1.729 25.453 3.488 1 94.81 165 ILE B N 1
ATOM 6289 C CA . ILE B 1 165 ? 2.035 24.953 2.152 1 94.81 165 ILE B CA 1
ATOM 6290 C C . ILE B 1 165 ? 3.215 23.984 2.223 1 94.81 165 ILE B C 1
ATOM 6292 O O . ILE B 1 165 ? 4.094 24.125 3.078 1 94.81 165 ILE B O 1
ATOM 6296 N N . ASP B 1 166 ? 3.152 23 1.443 1 92.06 166 ASP B N 1
ATOM 6297 C CA . ASP B 1 166 ? 4.23 22.016 1.32 1 92.06 166 ASP B CA 1
ATOM 6298 C C . ASP B 1 166 ? 4.16 21.297 -0.019 1 92.06 166 ASP B C 1
ATOM 6300 O O . ASP B 1 166 ? 3.109 21.25 -0.659 1 92.06 166 ASP B O 1
ATOM 6304 N N . PHE B 1 167 ? 5.34 20.812 -0.44 1 89.12 167 PHE B N 1
ATOM 6305 C CA . PHE B 1 167 ? 5.383 20.016 -1.66 1 89.12 167 PHE B CA 1
ATOM 6306 C C . PHE B 1 167 ? 5.383 18.531 -1.333 1 89.12 167 PHE B C 1
ATOM 6308 O O . PHE B 1 167 ? 5.922 18.109 -0.303 1 89.12 167 PHE B O 1
ATOM 6315 N N . TRP B 1 168 ? 4.727 17.797 -2.197 1 84.81 168 TRP B N 1
ATOM 6316 C CA . TRP B 1 168 ? 4.707 16.344 -2.096 1 84.81 168 TRP B CA 1
ATOM 6317 C C . TRP B 1 168 ? 4.844 15.695 -3.473 1 84.81 168 TRP B C 1
ATOM 6319 O O . TRP B 1 168 ? 4.223 16.141 -4.438 1 84.81 168 TRP B O 1
ATOM 6329 N N . THR B 1 169 ? 5.672 14.711 -3.521 1 80.5 169 THR B N 1
ATOM 6330 C CA . THR B 1 169 ? 5.816 13.953 -4.758 1 80.5 169 THR B CA 1
ATOM 6331 C C . THR B 1 169 ? 5.215 12.555 -4.605 1 80.5 169 THR B C 1
ATOM 6333 O O . THR B 1 169 ? 5.547 11.828 -3.666 1 80.5 169 THR B O 1
ATOM 6336 N N . SER B 1 170 ? 4.348 12.211 -5.461 1 77.5 170 SER B N 1
ATOM 6337 C CA . SER B 1 170 ? 3.684 10.906 -5.418 1 77.5 170 SER B CA 1
ATOM 6338 C C . SER B 1 170 ? 4.594 9.805 -5.945 1 77.5 170 SER B C 1
ATOM 6340 O O . SER B 1 170 ? 5.668 10.086 -6.484 1 77.5 170 SER B O 1
ATOM 6342 N N . ARG B 1 171 ? 4.066 8.523 -5.758 1 71 171 ARG B N 1
ATOM 6343 C CA . ARG B 1 171 ? 4.789 7.363 -6.273 1 71 171 ARG B CA 1
ATOM 6344 C C . ARG B 1 171 ? 4.863 7.395 -7.793 1 71 171 ARG B C 1
ATOM 6346 O O . ARG B 1 171 ? 5.828 6.902 -8.383 1 71 171 ARG B O 1
ATOM 6353 N N . ALA B 1 172 ? 3.881 8.039 -8.398 1 70.44 172 ALA B N 1
ATOM 6354 C CA . ALA B 1 172 ? 3.855 8.188 -9.852 1 70.44 172 ALA B CA 1
ATOM 6355 C C . ALA B 1 172 ? 4.684 9.391 -10.297 1 70.44 172 ALA B C 1
ATOM 6357 O O . ALA B 1 172 ? 4.645 9.773 -11.469 1 70.44 172 ALA B O 1
ATOM 6358 N N . VAL B 1 173 ? 5.375 10.117 -9.32 1 75.5 173 VAL B N 1
ATOM 6359 C CA . VAL B 1 173 ? 6.344 11.195 -9.531 1 75.5 173 VAL B CA 1
ATOM 6360 C C . VAL B 1 173 ? 5.617 12.461 -9.977 1 75.5 173 VAL B C 1
ATOM 6362 O O . VAL B 1 173 ? 6.125 13.219 -10.805 1 75.5 173 VAL B O 1
ATOM 6365 N N . ASN B 1 174 ? 4.418 12.547 -9.578 1 81.06 174 ASN B N 1
ATOM 6366 C CA . ASN B 1 174 ? 3.732 13.828 -9.688 1 81.06 174 ASN B CA 1
ATOM 6367 C C . ASN B 1 174 ? 4.016 14.719 -8.477 1 81.06 174 ASN B C 1
ATOM 6369 O O . ASN B 1 174 ? 3.963 14.258 -7.336 1 81.06 174 ASN B O 1
ATOM 6373 N N . SER B 1 175 ? 4.398 15.898 -8.797 1 86.06 175 SER B N 1
ATOM 6374 C CA . SER B 1 175 ? 4.656 16.844 -7.715 1 86.06 175 SER B CA 1
ATOM 6375 C C . SER B 1 175 ? 3.418 17.672 -7.395 1 86.06 175 SER B C 1
ATOM 6377 O O . SER B 1 175 ? 2.789 18.234 -8.297 1 86.06 175 SER B O 1
ATOM 6379 N N . TYR B 1 176 ? 3.104 17.703 -6.141 1 88.94 176 TYR B N 1
ATOM 6380 C CA . TYR B 1 176 ? 1.909 18.422 -5.719 1 88.94 176 TYR B CA 1
ATOM 6381 C C . TYR B 1 176 ? 2.262 19.531 -4.73 1 88.94 176 TYR B C 1
ATOM 6383 O O . TYR B 1 176 ? 3.129 19.344 -3.873 1 88.94 176 TYR B O 1
ATOM 6391 N N . LEU B 1 177 ? 1.642 20.641 -4.883 1 92 177 LEU B N 1
ATOM 6392 C CA . LEU B 1 177 ? 1.642 21.688 -3.871 1 92 177 LEU B CA 1
ATOM 6393 C C . LEU B 1 177 ? 0.366 21.641 -3.037 1 92 177 LEU B C 1
ATOM 6395 O O . LEU B 1 177 ? -0.733 21.828 -3.564 1 92 177 LEU B O 1
ATOM 6399 N N . GLY B 1 178 ? 0.538 21.312 -1.759 1 93.12 178 GLY B N 1
ATOM 6400 C CA . GLY B 1 178 ? -0.599 21.281 -0.852 1 93.12 178 GLY B CA 1
ATOM 6401 C C . GLY B 1 178 ? -0.792 22.594 -0.103 1 93.12 178 GLY B C 1
ATOM 6402 O O . GLY B 1 178 ? 0.168 23.156 0.425 1 93.12 178 GLY B O 1
ATOM 6403 N N . VAL B 1 179 ? -2.025 23.062 -0.126 1 95.44 179 VAL B N 1
ATOM 6404 C CA . VAL B 1 179 ? -2.375 24.297 0.574 1 95.44 179 VAL B CA 1
ATOM 6405 C C . VAL B 1 179 ? -3.527 24.031 1.541 1 95.44 179 VAL B C 1
ATOM 6407 O O . VAL B 1 179 ? -4.602 23.594 1.128 1 95.44 179 VAL B O 1
ATOM 6410 N N . THR B 1 180 ? -3.293 24.234 2.803 1 94.81 180 THR B N 1
ATOM 6411 C CA . THR B 1 180 ? -4.293 24.062 3.85 1 94.81 180 THR B CA 1
ATOM 6412 C C . THR B 1 180 ? -4.543 25.391 4.582 1 94.81 180 THR B C 1
ATOM 6414 O O . THR B 1 180 ? -3.604 26.141 4.859 1 94.81 180 THR B O 1
ATOM 6417 N N . CYS B 1 181 ? -5.758 25.641 4.848 1 96.19 181 CYS B N 1
ATOM 6418 C CA . CYS B 1 181 ? -6.062 26.875 5.555 1 96.19 181 CYS B CA 1
ATOM 6419 C C . CYS B 1 181 ? -6.465 26.594 7 1 96.19 181 CYS B C 1
ATOM 6421 O O . CYS B 1 181 ? -6.988 25.516 7.305 1 96.19 181 CYS B O 1
ATOM 6423 N N . HIS B 1 182 ? -6.176 27.531 7.852 1 96.12 182 HIS B N 1
ATOM 6424 C CA . HIS B 1 182 ? -6.484 27.531 9.281 1 96.12 182 HIS B CA 1
ATOM 6425 C C . HIS B 1 182 ? -7.133 28.844 9.711 1 96.12 182 HIS B C 1
ATOM 6427 O O . HIS B 1 182 ? -6.688 29.922 9.312 1 96.12 182 HIS B O 1
ATOM 6433 N N . PHE B 1 183 ? -8.188 28.75 10.445 1 97.12 183 PHE B N 1
ATOM 6434 C CA . PHE B 1 183 ? -8.883 29.953 10.906 1 97.12 183 PHE B CA 1
ATOM 6435 C C . PHE B 1 183 ? -9.656 29.656 12.188 1 97.12 183 PHE B C 1
ATOM 6437 O O . PHE B 1 183 ? -9.867 28.5 12.555 1 97.12 183 PHE B O 1
ATOM 6444 N N . ILE B 1 184 ? -9.961 30.703 12.891 1 97.44 184 ILE B N 1
ATOM 6445 C CA . ILE B 1 184 ? -10.742 30.594 14.117 1 97.44 184 ILE B CA 1
ATOM 6446 C C . ILE B 1 184 ? -12.188 31.016 13.859 1 97.44 184 ILE B C 1
ATOM 6448 O O . ILE B 1 184 ? -12.43 32.125 13.383 1 97.44 184 ILE B O 1
ATOM 6452 N N . GLU B 1 185 ? -13.039 30.156 14.023 1 95.25 185 GLU B N 1
ATOM 6453 C CA . GLU B 1 185 ? -14.477 30.406 13.961 1 95.25 185 GLU B CA 1
ATOM 6454 C C . GLU B 1 185 ? -15.156 30.047 15.281 1 95.25 185 GLU B C 1
ATOM 6456 O O . GLU B 1 185 ? -15.031 28.922 15.766 1 95.25 185 GLU B O 1
ATOM 6461 N N . ASN B 1 186 ? -15.859 31 15.883 1 94.62 186 ASN B N 1
ATOM 6462 C CA . ASN B 1 186 ? -16.484 30.797 17.172 1 94.62 186 ASN B CA 1
ATOM 6463 C C . ASN B 1 186 ? -15.5 30.281 18.219 1 94.62 186 ASN B C 1
ATOM 6465 O O . ASN B 1 186 ? -15.797 29.328 18.938 1 94.62 186 ASN B O 1
ATOM 6469 N N . TRP B 1 187 ? -14.289 30.812 18.094 1 96.19 187 TRP B N 1
ATOM 6470 C CA . TRP B 1 187 ? -13.172 30.547 19 1 96.19 187 TRP B CA 1
ATOM 6471 C C . TRP B 1 187 ? -12.797 29.062 19 1 96.19 187 TRP B C 1
ATOM 6473 O O . TRP B 1 187 ? -12.453 28.5 20.031 1 96.19 187 TRP B O 1
ATOM 6483 N N . LYS B 1 188 ? -13.031 28.469 17.875 1 95.31 188 LYS B N 1
ATOM 6484 C CA . LYS B 1 188 ? -12.523 27.141 17.578 1 95.31 188 LYS B CA 1
ATOM 6485 C C . LYS B 1 188 ? -11.594 27.156 16.375 1 95.31 188 LYS B C 1
ATOM 6487 O O . LYS B 1 188 ? -11.914 27.766 15.352 1 95.31 188 LYS B O 1
ATOM 6492 N N . LEU B 1 189 ? -10.516 26.547 16.594 1 95.75 189 LEU B N 1
ATOM 6493 C CA . LEU B 1 189 ? -9.555 26.484 15.5 1 95.75 189 LEU B CA 1
ATOM 6494 C C . LEU B 1 189 ? -9.969 25.422 14.492 1 95.75 189 LEU B C 1
ATOM 6496 O O . LEU B 1 189 ? -10.203 24.266 14.859 1 95.75 189 LEU B O 1
ATOM 6500 N N . LYS B 1 190 ? -10.109 25.797 13.281 1 94.19 190 LYS B N 1
ATOM 6501 C CA . LYS B 1 190 ? -10.5 24.891 12.211 1 94.19 190 LYS B CA 1
ATOM 6502 C C . LYS B 1 190 ? -9.438 24.844 11.109 1 94.19 190 LYS B C 1
ATOM 6504 O O . LYS B 1 190 ? -8.766 25.828 10.852 1 94.19 190 LYS B O 1
ATOM 6509 N N . SER B 1 191 ? -9.258 23.688 10.578 1 93.5 191 SER B N 1
ATOM 6510 C CA . SER B 1 191 ? -8.344 23.469 9.469 1 93.5 191 SER B CA 1
ATOM 6511 C C . SER B 1 191 ? -9.031 22.766 8.312 1 93.5 191 SER B C 1
ATOM 6513 O O . SER B 1 191 ? -9.828 21.844 8.523 1 93.5 191 SER B O 1
ATOM 6515 N N . ARG B 1 192 ? -8.75 23.266 7.062 1 93.19 192 ARG B N 1
ATOM 6516 C CA . ARG B 1 192 ? -9.344 22.688 5.863 1 93.19 192 ARG B CA 1
ATOM 6517 C C . ARG B 1 192 ? -8.375 22.734 4.688 1 93.19 192 ARG B C 1
ATOM 6519 O O . ARG B 1 192 ? -7.645 23.719 4.52 1 93.19 192 ARG B O 1
ATOM 6526 N N . VAL B 1 193 ? -8.422 21.672 3.912 1 94.25 193 VAL B N 1
ATOM 6527 C CA . VAL B 1 193 ? -7.602 21.656 2.707 1 94.25 193 VAL B CA 1
ATOM 6528 C C . VAL B 1 193 ? -8.234 22.547 1.64 1 94.25 193 VAL B C 1
ATOM 6530 O O . VAL B 1 193 ? -9.438 22.453 1.377 1 94.25 193 VAL B O 1
ATOM 6533 N N . LEU B 1 194 ? -7.461 23.422 1.09 1 95.19 194 LEU B N 1
ATOM 6534 C CA . LEU B 1 194 ? -7.941 24.281 0.009 1 95.19 194 LEU B CA 1
ATOM 6535 C C . LEU B 1 194 ? -7.68 23.625 -1.35 1 95.19 194 LEU B C 1
ATOM 6537 O O . LEU B 1 194 ? -8.609 23.406 -2.125 1 95.19 194 LEU B O 1
ATOM 6541 N N . GLU B 1 195 ? -6.367 23.359 -1.524 1 93.94 195 GLU B N 1
ATOM 6542 C CA . GLU B 1 195 ? -5.973 22.844 -2.83 1 93.94 195 GLU B CA 1
ATOM 6543 C C . GLU B 1 195 ? -4.746 21.938 -2.717 1 93.94 195 GLU B C 1
ATOM 6545 O O . GLU B 1 195 ? -3.896 22.141 -1.85 1 93.94 195 GLU B O 1
ATOM 6550 N N . THR B 1 196 ? -4.738 20.953 -3.502 1 91.94 196 THR B N 1
ATOM 6551 C CA . THR B 1 196 ? -3.572 20.125 -3.783 1 91.94 196 THR B CA 1
ATOM 6552 C C . THR B 1 196 ? -3.277 20.094 -5.281 1 91.94 196 THR B C 1
ATOM 6554 O O . THR B 1 196 ? -3.715 19.188 -5.988 1 91.94 196 THR B O 1
ATOM 6557 N N . VAL B 1 197 ? -2.502 21 -5.699 1 90.12 197 VAL B N 1
ATOM 6558 C CA . VAL B 1 197 ? -2.363 21.266 -7.129 1 90.12 197 VAL B CA 1
ATOM 6559 C C . VAL B 1 197 ? -1.131 20.531 -7.668 1 90.12 197 VAL B C 1
ATOM 6561 O O . VAL B 1 197 ? -0.084 20.516 -7.016 1 90.12 197 VAL B O 1
ATOM 6564 N N . ASN B 1 198 ? -1.35 19.906 -8.758 1 88.81 198 ASN B N 1
ATOM 6565 C CA . ASN B 1 198 ? -0.226 19.297 -9.461 1 88.81 198 ASN B CA 1
ATOM 6566 C C . ASN B 1 198 ? 0.677 20.359 -10.094 1 88.81 198 ASN B C 1
ATOM 6568 O O . ASN B 1 198 ? 0.202 21.234 -10.812 1 88.81 198 ASN B O 1
ATOM 6572 N N . ILE B 1 199 ? 1.936 20.25 -9.742 1 88.69 199 ILE B N 1
ATOM 6573 C CA . ILE B 1 199 ? 2.91 21.219 -10.25 1 88.69 199 ILE B CA 1
ATOM 6574 C C . ILE B 1 199 ? 3.83 20.531 -11.258 1 88.69 199 ILE B C 1
ATOM 6576 O O . ILE B 1 199 ? 4.547 19.594 -10.922 1 88.69 199 ILE B O 1
ATOM 6580 N N . GLU B 1 200 ? 3.82 21 -12.398 1 83.5 200 GLU B N 1
ATOM 6581 C CA . GLU B 1 200 ? 4.613 20.391 -13.469 1 83.5 200 GLU B CA 1
ATOM 6582 C C . GLU B 1 200 ? 5.922 21.156 -13.68 1 83.5 200 GLU B C 1
ATOM 6584 O O . GLU B 1 200 ? 6.867 20.625 -14.266 1 83.5 200 GLU B O 1
ATOM 6589 N N . GLU B 1 201 ? 6.004 22.359 -13.148 1 82.56 201 GLU B N 1
ATOM 6590 C CA . GLU B 1 201 ? 7.184 23.203 -13.312 1 82.56 201 GLU B CA 1
ATOM 6591 C C . GLU B 1 201 ? 8.164 23.016 -12.156 1 82.56 201 GLU B C 1
ATOM 6593 O O . GLU B 1 201 ? 7.836 22.359 -11.164 1 82.56 201 GLU B O 1
ATOM 6598 N N . SER B 1 202 ? 9.344 23.562 -12.414 1 85.19 202 SER B N 1
ATOM 6599 C CA . SER B 1 202 ? 10.336 23.562 -11.344 1 85.19 202 SER B CA 1
ATOM 6600 C C . SER B 1 202 ? 9.859 24.359 -10.141 1 85.19 202 SER B C 1
ATOM 6602 O O . SER B 1 202 ? 9.094 25.312 -10.289 1 85.19 202 SER B O 1
ATOM 6604 N N . HIS B 1 203 ? 10.266 23.953 -9.047 1 87.62 203 HIS B N 1
ATOM 6605 C CA . HIS B 1 203 ? 9.852 24.594 -7.805 1 87.62 203 HIS B CA 1
ATOM 6606 C C . HIS B 1 203 ? 10.648 25.859 -7.535 1 87.62 203 HIS B C 1
ATOM 6608 O O . HIS B 1 203 ? 11.219 26.031 -6.453 1 87.62 203 HIS B O 1
ATOM 6614 N N . THR B 1 204 ? 10.57 26.766 -8.445 1 89.94 204 THR B N 1
ATOM 6615 C CA . THR B 1 204 ? 11.219 28.062 -8.234 1 89.94 204 THR B CA 1
ATOM 6616 C C . THR B 1 204 ? 10.305 29 -7.449 1 89.94 204 THR B C 1
ATOM 6618 O O . THR B 1 204 ? 9.078 28.812 -7.438 1 89.94 204 THR B O 1
ATOM 6621 N N . SER B 1 205 ? 10.938 29.984 -6.809 1 93.5 205 SER B N 1
ATOM 6622 C CA . SER B 1 205 ? 10.172 30.938 -6.012 1 93.5 205 SER B CA 1
ATOM 6623 C C . SER B 1 205 ? 9.109 31.641 -6.859 1 93.5 205 SER B C 1
ATOM 6625 O O . SER B 1 205 ? 7.98 31.844 -6.414 1 93.5 205 SER B O 1
ATOM 6627 N N . SER B 1 206 ? 9.484 31.969 -8.031 1 93.62 206 SER B N 1
ATOM 6628 C CA . SER B 1 206 ? 8.562 32.688 -8.914 1 93.62 206 SER B CA 1
ATOM 6629 C C . SER B 1 206 ? 7.352 31.812 -9.258 1 93.62 206 SER B C 1
ATOM 6631 O O . SER B 1 206 ? 6.215 32.281 -9.234 1 93.62 206 SER B O 1
ATOM 6633 N N . ASN B 1 207 ? 7.629 30.562 -9.555 1 92.5 207 ASN B N 1
ATOM 6634 C CA . ASN B 1 207 ? 6.535 29.656 -9.883 1 92.5 207 ASN B CA 1
ATOM 6635 C C . ASN B 1 207 ? 5.621 29.406 -8.688 1 92.5 207 ASN B C 1
ATOM 6637 O O . ASN B 1 207 ? 4.402 29.312 -8.844 1 92.5 207 ASN B O 1
ATOM 6641 N N . ILE B 1 208 ? 6.215 29.297 -7.578 1 94.69 208 ILE B N 1
ATOM 6642 C CA . ILE B 1 208 ? 5.441 29.078 -6.359 1 94.69 208 ILE B CA 1
ATOM 6643 C C . ILE B 1 208 ? 4.523 30.266 -6.109 1 94.69 208 ILE B C 1
ATOM 6645 O O . ILE B 1 208 ? 3.342 30.094 -5.801 1 94.69 208 ILE B O 1
ATOM 6649 N N . VAL B 1 209 ? 5.082 31.469 -6.273 1 95.44 209 VAL B N 1
ATOM 6650 C CA . VAL B 1 209 ? 4.305 32.688 -6.074 1 95.44 209 VAL B CA 1
ATOM 6651 C C . VAL B 1 209 ? 3.125 32.719 -7.043 1 95.44 209 VAL B C 1
ATOM 6653 O O . VAL B 1 209 ? 2 33.031 -6.652 1 95.44 209 VAL B O 1
ATOM 6656 N N . ASN B 1 210 ? 3.381 32.375 -8.258 1 94.81 210 ASN B N 1
ATOM 6657 C CA . ASN B 1 210 ? 2.326 32.344 -9.266 1 94.81 210 ASN B CA 1
ATOM 6658 C C . ASN B 1 210 ? 1.216 31.375 -8.898 1 94.81 210 ASN B C 1
ATOM 6660 O O . ASN B 1 210 ? 0.033 31.688 -9.023 1 94.81 210 ASN B O 1
ATOM 6664 N N . ASN B 1 211 ? 1.625 30.219 -8.508 1 94.56 211 ASN B N 1
ATOM 6665 C CA . ASN B 1 211 ? 0.652 29.203 -8.102 1 94.56 211 ASN B CA 1
ATOM 6666 C C . ASN B 1 211 ? -0.162 29.672 -6.895 1 94.56 211 ASN B C 1
ATOM 6668 O O . ASN B 1 211 ? -1.383 29.5 -6.863 1 94.56 211 ASN B O 1
ATOM 6672 N N . LEU B 1 212 ? 0.49 30.25 -5.902 1 95.88 212 LEU B N 1
ATOM 6673 C CA . LEU B 1 212 ? -0.186 30.734 -4.699 1 95.88 212 LEU B CA 1
ATOM 6674 C C . LEU B 1 212 ? -1.146 31.859 -5.027 1 95.88 212 LEU B C 1
ATOM 6676 O O . LEU B 1 212 ? -2.256 31.922 -4.492 1 95.88 212 LEU B O 1
ATOM 6680 N N . ASN B 1 213 ? -0.702 32.75 -5.906 1 95.56 213 ASN B N 1
ATOM 6681 C CA . ASN B 1 213 ? -1.582 33.844 -6.316 1 95.56 213 ASN B CA 1
ATOM 6682 C C . ASN B 1 213 ? -2.834 33.312 -7.012 1 95.56 213 ASN B C 1
ATOM 6684 O O . ASN B 1 213 ? -3.936 33.812 -6.773 1 95.56 213 ASN B O 1
ATOM 6688 N N . THR B 1 214 ? -2.623 32.344 -7.824 1 95.38 214 THR B N 1
ATOM 6689 C CA . THR B 1 214 ? -3.76 31.719 -8.508 1 95.38 214 THR B CA 1
ATOM 6690 C C . THR B 1 214 ? -4.742 31.141 -7.496 1 95.38 214 THR B C 1
ATOM 6692 O O . THR B 1 214 ? -5.957 31.312 -7.625 1 95.38 214 THR B O 1
ATOM 6695 N N . ILE B 1 215 ? -4.23 30.516 -6.496 1 95.69 215 ILE B N 1
ATOM 6696 C CA . ILE B 1 215 ? -5.062 29.844 -5.496 1 95.69 215 ILE B CA 1
ATOM 6697 C C . ILE B 1 215 ? -5.73 30.891 -4.609 1 95.69 215 ILE B C 1
ATOM 6699 O O . ILE B 1 215 ? -6.941 30.844 -4.383 1 95.69 215 ILE B O 1
ATOM 6703 N N . ILE B 1 216 ? -5.02 31.891 -4.129 1 96.62 216 ILE B N 1
ATOM 6704 C CA . ILE B 1 216 ? -5.461 32.844 -3.115 1 96.62 216 ILE B CA 1
ATOM 6705 C C . ILE B 1 216 ? -6.371 33.875 -3.756 1 96.62 216 ILE B C 1
ATOM 6707 O O . ILE B 1 216 ? -7.438 34.188 -3.225 1 96.62 216 ILE B O 1
ATOM 6711 N N . LYS B 1 217 ? -5.977 34.406 -4.926 1 95.31 217 LYS B N 1
ATOM 6712 C CA . LYS B 1 217 ? -6.672 35.531 -5.531 1 95.31 217 LYS B CA 1
ATOM 6713 C C . LYS B 1 217 ? -7.73 35.062 -6.523 1 95.31 217 LYS B C 1
ATOM 6715 O O . LYS B 1 217 ? -8.898 35.438 -6.414 1 95.31 217 LYS B O 1
ATOM 6720 N N . ASP B 1 218 ? -7.316 34.188 -7.379 1 93.5 218 ASP B N 1
ATOM 6721 C CA . ASP B 1 218 ? -8.188 33.844 -8.5 1 93.5 218 ASP B CA 1
ATOM 6722 C C . ASP B 1 218 ? -9.234 32.812 -8.078 1 93.5 218 ASP B C 1
ATOM 6724 O O . ASP B 1 218 ? -10.414 32.969 -8.398 1 93.5 218 ASP B O 1
ATOM 6728 N N . TYR B 1 219 ? -8.852 31.859 -7.371 1 93.62 219 TYR B N 1
ATOM 6729 C CA . TYR B 1 219 ? -9.758 30.75 -7.121 1 93.62 219 TYR B CA 1
ATOM 6730 C C . TYR B 1 219 ? -10.562 30.969 -5.844 1 93.62 219 TYR B C 1
ATOM 6732 O O . TYR B 1 219 ? -11.789 30.875 -5.855 1 93.62 219 TYR B O 1
ATOM 6740 N N . TRP B 1 220 ? -9.891 31.266 -4.75 1 96.69 220 TRP B N 1
ATOM 6741 C CA . TRP B 1 220 ? -10.57 31.312 -3.461 1 96.69 220 TRP B CA 1
ATOM 6742 C C . TRP B 1 220 ? -10.898 32.75 -3.078 1 96.69 220 TRP B C 1
ATOM 6744 O O . TRP B 1 220 ? -11.727 33 -2.193 1 96.69 220 TRP B O 1
ATOM 6754 N N . GLU B 1 221 ? -10.258 33.75 -3.695 1 96.25 221 GLU B N 1
ATOM 6755 C CA . GLU B 1 221 ? -10.516 35.156 -3.486 1 96.25 221 GLU B CA 1
ATOM 6756 C C . GLU B 1 221 ? -10.398 35.531 -2.012 1 96.25 221 GLU B C 1
ATOM 6758 O O . GLU B 1 221 ? -11.289 36.156 -1.452 1 96.25 221 GLU B O 1
ATOM 6763 N N . ILE B 1 222 ? -9.367 35.125 -1.468 1 96.06 222 ILE B N 1
ATOM 6764 C CA . ILE B 1 222 ? -9.148 35.406 -0.057 1 96.06 222 ILE B CA 1
ATOM 6765 C C . ILE B 1 222 ? -7.914 36.312 0.096 1 96.06 222 ILE B C 1
ATOM 6767 O O . ILE B 1 222 ? -7.25 36.281 1.136 1 96.06 222 ILE B O 1
ATOM 6771 N N . ASP B 1 223 ? -7.773 37 -1.008 1 91.06 223 ASP B N 1
ATOM 6772 C CA . ASP B 1 223 ? -6.648 37.938 -0.961 1 91.06 223 ASP B CA 1
ATOM 6773 C C . ASP B 1 223 ? -6.859 39 0.107 1 91.06 223 ASP B C 1
ATOM 6775 O O . ASP B 1 223 ? -7.973 39.5 0.274 1 91.06 223 ASP B O 1
ATOM 6779 N N . GLY B 1 224 ? -6.055 39.344 0.979 1 91.75 224 GLY B N 1
ATOM 6780 C CA . GLY B 1 224 ? -6.152 40.312 2.057 1 91.75 224 GLY B CA 1
ATOM 6781 C C . GLY B 1 224 ? -6.48 39.688 3.398 1 91.75 224 GLY B C 1
ATOM 6782 O O . GLY B 1 224 ? -6.402 40.344 4.438 1 91.75 224 GLY B O 1
ATOM 6783 N N . LYS B 1 225 ? -6.949 38.5 3.268 1 95.44 225 LYS B N 1
ATOM 6784 C CA . LYS B 1 225 ? -7.336 37.812 4.5 1 95.44 225 LYS B CA 1
ATOM 6785 C C . LYS B 1 225 ? -6.215 36.906 5 1 95.44 225 LYS B C 1
ATOM 6787 O O . LYS B 1 225 ? -6.219 36.5 6.156 1 95.44 225 LYS B O 1
ATOM 6792 N N . VAL B 1 226 ? -5.285 36.594 4.129 1 97.25 226 VAL B N 1
ATOM 6793 C CA . VAL B 1 226 ? -4.184 35.719 4.496 1 97.25 226 VAL B CA 1
ATOM 6794 C C . VAL B 1 226 ? -3.184 36.469 5.371 1 97.25 226 VAL B C 1
ATOM 6796 O O . VAL B 1 226 ? -2.467 37.344 4.887 1 97.25 226 VAL B O 1
ATOM 6799 N N . CYS B 1 227 ? -3.156 36.125 6.621 1 96.12 227 CYS B N 1
ATOM 6800 C CA . CYS B 1 227 ? -2.314 36.875 7.559 1 96.12 227 CYS B CA 1
ATOM 6801 C C . CYS B 1 227 ? -0.918 36.25 7.629 1 96.12 227 CYS B C 1
ATOM 6803 O O . CYS B 1 227 ? 0.046 36.938 7.969 1 96.12 227 CYS B O 1
ATOM 6805 N N . ALA B 1 228 ? -0.894 34.938 7.328 1 97.38 228 ALA B N 1
ATOM 6806 C CA . ALA B 1 228 ? 0.411 34.281 7.398 1 97.38 228 ALA B CA 1
ATOM 6807 C C . ALA B 1 228 ? 0.44 33 6.547 1 97.38 228 ALA B C 1
ATOM 6809 O O . ALA B 1 228 ? -0.603 32.406 6.289 1 97.38 228 ALA B O 1
ATOM 6810 N N . ILE B 1 229 ? 1.615 32.625 6.094 1 97.25 229 ILE B N 1
ATOM 6811 C CA . ILE B 1 229 ? 1.86 31.359 5.402 1 97.25 229 ILE B CA 1
ATOM 6812 C C . ILE B 1 229 ? 3.004 30.609 6.082 1 97.25 229 ILE B C 1
ATOM 6814 O O . ILE B 1 229 ? 4.082 31.172 6.301 1 97.25 229 ILE B O 1
ATOM 6818 N N . VAL B 1 230 ? 2.697 29.453 6.445 1 96.56 230 VAL B N 1
ATOM 6819 C CA . VAL B 1 230 ? 3.678 28.594 7.109 1 96.56 230 VAL B CA 1
ATOM 6820 C C . VAL B 1 230 ? 4.254 27.594 6.105 1 96.56 230 VAL B C 1
ATOM 6822 O O . VAL B 1 230 ? 3.51 26.906 5.402 1 96.56 230 VAL B O 1
ATOM 6825 N N . CYS B 1 231 ? 5.535 27.469 5.984 1 94.94 231 CYS B N 1
ATOM 6826 C CA . CYS B 1 231 ? 6.184 26.531 5.066 1 94.94 231 CYS B CA 1
ATOM 6827 C C . CYS B 1 231 ? 7.508 26.031 5.637 1 94.94 231 CYS B C 1
ATOM 6829 O O . CYS B 1 231 ? 7.93 26.469 6.707 1 94.94 231 CYS B O 1
ATOM 6831 N N . ASP B 1 232 ? 8.062 25.125 5.004 1 90.62 232 ASP B N 1
ATOM 6832 C CA . ASP B 1 232 ? 9.367 24.641 5.445 1 90.62 232 ASP B CA 1
ATOM 6833 C C . ASP B 1 232 ? 10.445 25.688 5.207 1 90.62 232 ASP B C 1
ATOM 6835 O O . ASP B 1 232 ? 10.148 26.812 4.82 1 90.62 232 ASP B O 1
ATOM 6839 N N . ASN B 1 233 ? 11.688 25.391 5.555 1 89.44 233 ASN B N 1
ATOM 6840 C CA . ASN B 1 233 ? 12.766 26.375 5.547 1 89.44 233 ASN B CA 1
ATOM 6841 C C . ASN B 1 233 ? 13.516 26.375 4.219 1 89.44 233 ASN B C 1
ATOM 6843 O O . ASN B 1 233 ? 14.594 26.969 4.105 1 89.44 233 ASN B O 1
ATOM 6847 N N . ALA B 1 234 ? 12.953 25.719 3.211 1 91.06 234 ALA B N 1
ATOM 6848 C CA . ALA B 1 234 ? 13.625 25.719 1.912 1 91.06 234 ALA B CA 1
ATOM 6849 C C . ALA B 1 234 ? 13.703 27.125 1.332 1 91.06 234 ALA B C 1
ATOM 6851 O O . ALA B 1 234 ? 12.727 27.875 1.374 1 91.06 234 ALA B O 1
ATOM 6852 N N . PRO B 1 235 ? 14.797 27.469 0.797 1 93 235 PRO B N 1
ATOM 6853 C CA . PRO B 1 235 ? 15 28.828 0.314 1 93 235 PRO B CA 1
ATOM 6854 C C . PRO B 1 235 ? 13.977 29.25 -0.736 1 93 235 PRO B C 1
ATOM 6856 O O . PRO B 1 235 ? 13.523 30.391 -0.742 1 93 235 PRO B O 1
ATOM 6859 N N . ASN B 1 236 ? 13.648 28.328 -1.639 1 93.06 236 ASN B N 1
ATOM 6860 C CA . ASN B 1 236 ? 12.664 28.656 -2.662 1 93.06 236 ASN B CA 1
ATOM 6861 C C . ASN B 1 236 ? 11.305 28.969 -2.049 1 93.06 236 ASN B C 1
ATOM 6863 O O . ASN B 1 236 ? 10.617 29.891 -2.488 1 93.06 236 ASN B O 1
ATOM 6867 N N . MET B 1 237 ? 10.953 28.312 -0.998 1 93.56 237 MET B N 1
ATOM 6868 C CA . MET B 1 237 ? 9.672 28.484 -0.327 1 93.56 237 MET B CA 1
ATOM 6869 C C . MET B 1 237 ? 9.641 29.781 0.463 1 93.56 237 MET B C 1
ATOM 6871 O O . MET B 1 237 ? 8.688 30.562 0.354 1 93.56 237 MET B O 1
ATOM 6875 N N . THR B 1 238 ? 10.711 30.031 1.234 1 94.31 238 THR B N 1
ATOM 6876 C CA . THR B 1 238 ? 10.766 31.234 2.061 1 94.31 238 THR B CA 1
ATOM 6877 C C . THR B 1 238 ? 10.805 32.469 1.19 1 94.31 238 THR B C 1
ATOM 6879 O O . THR B 1 238 ? 10.125 33.469 1.482 1 94.31 238 THR B O 1
ATOM 6882 N N . LYS B 1 239 ? 11.555 32.375 0.128 1 95.56 239 LYS B N 1
ATOM 6883 C CA . LYS B 1 239 ? 11.625 33.5 -0.791 1 95.56 239 LYS B CA 1
ATOM 6884 C C . LYS B 1 239 ? 10.281 33.75 -1.466 1 95.56 239 LYS B C 1
ATOM 6886 O O . LYS B 1 239 ? 9.883 34.906 -1.672 1 95.56 239 LYS B O 1
ATOM 6891 N N . ALA B 1 240 ? 9.617 32.719 -1.799 1 95.81 240 ALA B N 1
ATOM 6892 C CA . ALA B 1 240 ? 8.312 32.844 -2.438 1 95.81 240 ALA B CA 1
ATOM 6893 C C . ALA B 1 240 ? 7.324 33.562 -1.528 1 95.81 240 ALA B C 1
ATOM 6895 O O . ALA B 1 240 ? 6.641 34.5 -1.961 1 95.81 240 ALA B O 1
ATOM 6896 N N . VAL B 1 241 ? 7.25 33.219 -0.281 1 95.31 241 VAL B N 1
ATOM 6897 C CA . VAL B 1 241 ? 6.316 33.812 0.662 1 95.31 241 VAL B CA 1
ATOM 6898 C C . VAL B 1 241 ? 6.699 35.281 0.906 1 95.31 241 VAL B C 1
ATOM 6900 O O . VAL B 1 241 ? 5.828 36.125 1 1 95.31 241 VAL B O 1
ATOM 6903 N N . GLN B 1 242 ? 7.961 35.5 0.979 1 94 242 GLN B N 1
ATOM 6904 C CA . GLN B 1 242 ? 8.438 36.875 1.189 1 94 242 GLN B CA 1
ATOM 6905 C C . GLN B 1 242 ? 8.07 37.781 0.014 1 94 242 GLN B C 1
ATOM 6907 O O . GLN B 1 242 ? 7.879 38.969 0.186 1 94 242 GLN B O 1
ATOM 6912 N N . ASN B 1 243 ? 7.941 37.156 -1.103 1 93.31 243 ASN B N 1
ATOM 6913 C CA . ASN B 1 243 ? 7.617 37.938 -2.307 1 93.31 243 ASN B CA 1
ATOM 6914 C C . ASN B 1 243 ? 6.121 38.219 -2.393 1 93.31 243 ASN B C 1
ATOM 6916 O O . ASN B 1 243 ? 5.688 39 -3.246 1 93.31 243 ASN B O 1
ATOM 6920 N N . LEU B 1 244 ? 5.395 37.594 -1.541 1 93.06 244 LEU B N 1
ATOM 6921 C CA . LEU B 1 244 ? 3.965 37.875 -1.505 1 93.06 244 LEU B CA 1
ATOM 6922 C C . LEU B 1 244 ? 3.686 39.125 -0.699 1 93.06 244 LEU B C 1
ATOM 6924 O O . LEU B 1 244 ? 4.336 39.375 0.321 1 93.06 244 LEU B O 1
ATOM 6928 N N . GLU B 1 245 ? 2.836 39.938 -1.107 1 84.38 245 GLU B N 1
ATOM 6929 C CA . GLU B 1 245 ? 2.537 41.219 -0.445 1 84.38 245 GLU B CA 1
ATOM 6930 C C . GLU B 1 245 ? 1.659 41 0.784 1 84.38 245 GLU B C 1
ATOM 6932 O O . GLU B 1 245 ? 0.703 40.219 0.743 1 84.38 245 GLU B O 1
ATOM 6937 N N . GLU B 1 246 ? 1.983 41.594 1.909 1 86 246 GLU B N 1
ATOM 6938 C CA . GLU B 1 246 ? 1.162 41.719 3.109 1 86 246 GLU B CA 1
ATOM 6939 C C . GLU B 1 246 ? 0.939 40.375 3.77 1 86 246 GLU B C 1
ATOM 6941 O O . GLU B 1 246 ? -0.157 40.062 4.254 1 86 246 GLU B O 1
ATOM 6946 N N . VAL B 1 247 ? 1.81 39.438 3.564 1 93.25 247 VAL B N 1
ATOM 6947 C CA . VAL B 1 247 ? 1.694 38.125 4.191 1 93.25 247 VAL B CA 1
ATOM 6948 C C . VAL B 1 247 ? 2.918 37.844 5.062 1 93.25 247 VAL B C 1
ATOM 6950 O O . VAL B 1 247 ? 4.047 38.156 4.668 1 93.25 247 VAL B O 1
ATOM 6953 N N . ASN B 1 248 ? 2.67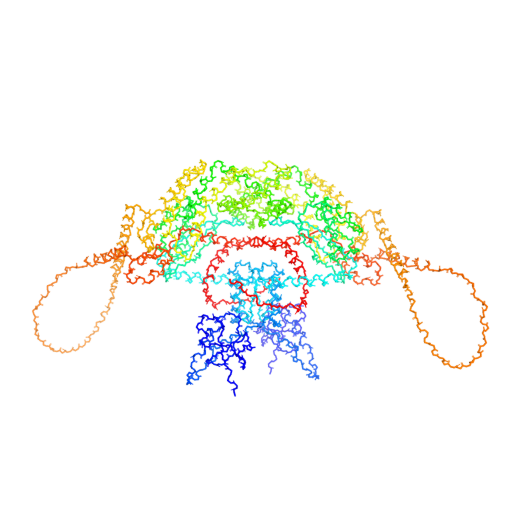 37.438 6.258 1 94.38 248 ASN B N 1
ATOM 6954 C CA . ASN B 1 248 ? 3.768 37.125 7.16 1 94.38 248 ASN B CA 1
ATOM 6955 C C . ASN B 1 248 ? 4.316 35.719 6.879 1 94.38 248 ASN B C 1
ATOM 6957 O O . ASN B 1 248 ? 3.553 34.781 6.641 1 94.38 248 ASN B O 1
ATOM 6961 N N . LEU B 1 249 ? 5.621 35.594 6.828 1 96.12 249 LEU B N 1
ATOM 6962 C CA . LEU B 1 249 ? 6.281 34.312 6.699 1 96.12 249 LEU B CA 1
ATOM 6963 C C . LEU B 1 249 ? 6.477 33.656 8.062 1 96.12 249 LEU B C 1
ATOM 6965 O O . LEU B 1 249 ? 7.023 34.281 8.977 1 96.12 249 LEU B O 1
ATOM 6969 N N . VAL B 1 250 ? 5.992 32.531 8.203 1 96.5 250 VAL B N 1
ATOM 6970 C CA . VAL B 1 250 ? 6.262 31.734 9.398 1 96.5 250 VAL B CA 1
ATOM 6971 C C . VAL B 1 250 ? 6.996 30.453 9.008 1 96.5 250 VAL B C 1
ATOM 6973 O O . VAL B 1 250 ? 6.473 29.641 8.242 1 96.5 250 VAL B O 1
ATOM 6976 N N . ARG B 1 251 ? 8.18 30.297 9.531 1 95.44 251 ARG B N 1
ATOM 6977 C CA . ARG B 1 251 ? 8.969 29.094 9.266 1 95.44 251 ARG B CA 1
ATOM 6978 C C . ARG B 1 251 ? 8.523 27.938 10.156 1 95.44 251 ARG B C 1
ATOM 6980 O O . ARG B 1 251 ? 8.312 28.125 11.359 1 95.44 251 ARG B O 1
ATOM 6987 N N . CYS B 1 252 ? 8.336 26.812 9.555 1 94.88 252 CYS B N 1
ATOM 6988 C CA . CYS B 1 252 ? 7.875 25.641 10.289 1 94.88 252 CYS B CA 1
ATOM 6989 C C . CYS B 1 252 ? 8.828 25.297 11.43 1 94.88 252 CYS B C 1
ATOM 6991 O O . CYS B 1 252 ? 10 25 11.188 1 94.88 252 CYS B O 1
ATOM 6993 N N . SER B 1 253 ? 8.305 25.266 12.633 1 94.94 253 SER B N 1
ATOM 6994 C CA . SER B 1 253 ? 9.117 25 13.812 1 94.94 253 SER B CA 1
ATOM 6995 C C . SER B 1 253 ? 9.641 23.578 13.82 1 94.94 253 SER B C 1
ATOM 6997 O O . SER B 1 253 ? 10.758 23.312 14.266 1 94.94 253 SER B O 1
ATOM 6999 N N . ALA B 1 254 ? 8.82 22.672 13.391 1 92.06 254 ALA B N 1
ATOM 7000 C CA . ALA B 1 254 ? 9.242 21.281 13.352 1 92.06 254 ALA B CA 1
ATOM 7001 C C . ALA B 1 254 ? 10.43 21.094 12.414 1 92.06 254 ALA B C 1
ATOM 7003 O O . ALA B 1 254 ? 11.375 20.375 12.742 1 92.06 254 ALA B O 1
ATOM 7004 N N . HIS B 1 255 ? 10.406 21.734 11.266 1 91.56 255 HIS B N 1
ATOM 7005 C CA . HIS B 1 255 ? 11.523 21.656 10.336 1 91.56 255 HIS B CA 1
ATOM 7006 C C . HIS B 1 255 ? 12.773 22.312 10.906 1 91.56 255 HIS B C 1
ATOM 7008 O O . HIS B 1 255 ? 13.891 21.875 10.656 1 91.56 255 HIS B O 1
ATOM 7014 N N . SER B 1 256 ? 12.547 23.359 11.586 1 94.69 256 SER B N 1
ATOM 7015 C CA . SER B 1 256 ? 13.664 24.047 12.234 1 94.69 256 SER B CA 1
ATOM 7016 C C . SER B 1 256 ? 14.344 23.141 13.25 1 94.69 256 SER B C 1
ATOM 7018 O O . SER B 1 256 ? 15.57 23.047 13.289 1 94.69 256 SER B O 1
ATOM 7020 N N . ILE B 1 257 ? 13.516 22.5 14.016 1 94.56 257 ILE B N 1
ATOM 7021 C CA . ILE B 1 257 ? 14.039 21.562 15.008 1 94.56 257 ILE B CA 1
ATOM 7022 C C . ILE B 1 257 ? 14.773 20.422 14.312 1 94.56 257 ILE B C 1
ATOM 7024 O O . ILE B 1 257 ? 15.875 20.047 14.727 1 94.56 257 ILE B O 1
ATOM 7028 N N . GLN B 1 258 ? 14.219 19.938 13.281 1 92.25 258 GLN B N 1
ATOM 7029 C CA . GLN B 1 258 ? 14.812 18.844 12.523 1 92.25 258 GLN B CA 1
ATOM 7030 C C . GLN B 1 258 ? 16.203 19.219 12.008 1 92.25 258 GLN B C 1
ATOM 7032 O O . GLN B 1 258 ? 17.141 18.438 12.117 1 92.25 258 GLN B O 1
ATOM 7037 N N . LEU B 1 259 ? 16.297 20.359 11.453 1 93.19 259 LEU B N 1
ATOM 7038 C CA . LEU B 1 259 ? 17.562 20.828 10.898 1 93.19 259 LEU B CA 1
ATOM 7039 C C . LEU B 1 259 ? 18.609 20.969 11.992 1 93.19 259 LEU B C 1
ATOM 7041 O O . LEU B 1 259 ? 19.781 20.625 11.797 1 93.19 259 LEU B O 1
ATOM 7045 N N . ALA B 1 260 ? 18.188 21.469 13.109 1 95.62 260 ALA B N 1
ATOM 7046 C CA . ALA B 1 260 ? 19.109 21.641 14.227 1 95.62 260 ALA B CA 1
ATOM 7047 C C . ALA B 1 260 ? 19.641 20.297 14.719 1 95.62 260 ALA B C 1
ATOM 7049 O O . ALA B 1 260 ? 20.828 20.125 14.953 1 95.62 260 ALA B O 1
ATOM 7050 N N . ILE B 1 261 ? 18.734 19.375 14.852 1 95.62 261 ILE B N 1
ATOM 7051 C CA . ILE B 1 261 ? 19.109 18.031 15.305 1 95.62 261 ILE B CA 1
ATOM 7052 C C . ILE B 1 261 ? 20.062 17.391 14.297 1 95.62 261 ILE B C 1
ATOM 7054 O O . ILE B 1 261 ? 21.094 16.828 14.68 1 95.62 261 ILE B O 1
ATOM 7058 N N . ASN B 1 262 ? 19.75 17.516 13.062 1 93.94 262 ASN B N 1
ATOM 7059 C CA . ASN B 1 262 ? 20.578 16.922 12.016 1 93.94 262 ASN B CA 1
ATOM 7060 C C . ASN B 1 262 ? 21.984 17.531 12 1 93.94 262 ASN B C 1
ATOM 7062 O O . ASN B 1 262 ? 22.953 16.844 11.695 1 93.94 262 ASN B O 1
ATOM 7066 N N . TYR B 1 263 ? 21.984 18.797 12.297 1 94.69 263 TYR B N 1
ATOM 7067 C CA . TYR B 1 263 ? 23.281 19.453 12.391 1 94.69 263 TYR B CA 1
ATOM 7068 C C . TYR B 1 263 ? 24.141 18.812 13.477 1 94.69 263 TYR B C 1
ATOM 7070 O O . TYR B 1 263 ? 25.344 18.625 13.297 1 94.69 263 TYR B O 1
ATOM 7078 N N . GLY B 1 264 ? 23.516 18.438 14.523 1 94.38 264 GLY B N 1
ATOM 7079 C CA . GLY B 1 264 ? 24.219 17.75 15.594 1 94.38 264 GLY B CA 1
ATOM 7080 C C . GLY B 1 264 ? 24.594 16.312 15.242 1 94.38 264 GLY B C 1
ATOM 7081 O O . GLY B 1 264 ? 25.719 15.883 15.523 1 94.38 264 GLY B O 1
ATOM 7082 N N . LEU B 1 265 ? 23.75 15.633 14.555 1 94 265 LEU B N 1
ATOM 7083 C CA . LEU B 1 265 ? 23.953 14.219 14.234 1 94 265 LEU B CA 1
ATOM 7084 C C . LEU B 1 265 ? 24.969 14.047 13.125 1 94 265 LEU B C 1
ATOM 7086 O O . LEU B 1 265 ? 25.469 12.945 12.891 1 94 265 LEU B O 1
ATOM 7090 N N . LYS B 1 266 ? 25.344 15.109 12.469 1 93.19 266 LYS B N 1
ATOM 7091 C CA . LYS B 1 266 ? 26.328 15.062 11.391 1 93.19 266 LYS B CA 1
ATOM 7092 C C . LYS B 1 266 ? 27.75 15.016 11.945 1 93.19 266 LYS B C 1
ATOM 7094 O O . LYS B 1 266 ? 28.719 14.867 11.195 1 93.19 266 LYS B O 1
ATOM 7099 N N . HIS B 1 267 ? 27.797 15.109 13.273 1 94 267 HIS B N 1
ATOM 7100 C CA . HIS B 1 267 ? 29.109 14.914 13.883 1 94 267 HIS B CA 1
ATOM 7101 C C . HIS B 1 267 ? 29.75 13.609 13.414 1 94 267 HIS B C 1
ATOM 7103 O O . HIS B 1 267 ? 29.062 12.586 13.305 1 94 267 HIS B O 1
ATOM 7109 N N . GLU B 1 268 ? 30.953 13.602 13.117 1 93.69 268 GLU B N 1
ATOM 7110 C CA . GLU B 1 268 ? 31.656 12.492 12.477 1 93.69 268 GLU B CA 1
ATOM 7111 C C . GLU B 1 268 ? 31.5 11.211 13.281 1 93.69 268 GLU B C 1
ATOM 7113 O O . GLU B 1 268 ? 31.172 10.156 12.727 1 93.69 268 GLU B O 1
ATOM 7118 N N . SER B 1 269 ? 31.734 11.312 14.586 1 92.62 269 SER B N 1
ATOM 7119 C CA . SER B 1 269 ? 31.672 10.125 15.438 1 92.62 269 SER B CA 1
ATOM 7120 C C . SER B 1 269 ? 30.266 9.547 15.469 1 92.62 269 SER B C 1
ATOM 7122 O O . SER B 1 269 ? 30.094 8.328 15.531 1 92.62 269 SER B O 1
ATOM 7124 N N . ILE B 1 270 ? 29.359 10.375 15.383 1 94.62 270 ILE B N 1
ATOM 7125 C CA . ILE B 1 270 ? 27.984 9.938 15.453 1 94.62 270 ILE B CA 1
ATOM 7126 C C . ILE B 1 270 ? 27.547 9.352 14.109 1 94.62 270 ILE B C 1
ATOM 7128 O O . ILE B 1 270 ? 26.812 8.359 14.062 1 94.62 270 ILE B O 1
ATOM 7132 N N . THR B 1 271 ? 27.984 9.953 13.055 1 94.62 271 THR B N 1
ATOM 7133 C CA . THR B 1 271 ? 27.672 9.453 11.719 1 94.62 271 THR B CA 1
ATOM 7134 C C . THR B 1 271 ? 28.188 8.023 11.539 1 94.62 271 THR B C 1
ATOM 7136 O O . THR B 1 271 ? 27.5 7.172 10.977 1 94.62 271 THR B O 1
ATOM 7139 N N . GLU B 1 272 ? 29.328 7.805 12.016 1 94.25 272 GLU B N 1
ATOM 7140 C CA . GLU B 1 272 ? 29.906 6.469 11.938 1 94.25 272 GLU B CA 1
ATOM 7141 C C . GLU B 1 272 ? 29.109 5.469 12.781 1 94.25 272 GLU B C 1
ATOM 7143 O O . GLU B 1 272 ? 28.875 4.336 12.352 1 94.25 272 GLU B O 1
ATOM 7148 N N . LEU B 1 273 ? 28.797 5.91 13.945 1 94.31 273 LEU B N 1
ATOM 7149 C CA . LEU B 1 273 ? 28 5.059 14.82 1 94.31 273 LEU B CA 1
ATOM 7150 C C . LEU B 1 273 ? 26.672 4.711 14.172 1 94.31 273 LEU B C 1
ATOM 7152 O O . LEU B 1 273 ? 26.266 3.547 14.164 1 94.31 273 LEU B O 1
ATOM 7156 N N . LEU B 1 274 ? 26 5.699 13.602 1 94.88 274 LEU B N 1
ATOM 7157 C CA . LEU B 1 274 ? 24.688 5.492 12.992 1 94.88 274 LEU B CA 1
ATOM 7158 C C . LEU B 1 274 ? 24.797 4.57 11.781 1 94.88 274 LEU B C 1
ATOM 7160 O O . LEU B 1 274 ? 23.906 3.75 11.547 1 94.88 274 LEU B O 1
ATOM 7164 N N . MET B 1 275 ? 25.828 4.715 11.086 1 94.44 275 MET B N 1
ATOM 7165 C CA . MET B 1 275 ? 26.047 3.834 9.945 1 94.44 275 MET B CA 1
ATOM 7166 C C . MET B 1 275 ? 26.172 2.383 10.391 1 94.44 275 MET B C 1
ATOM 7168 O O . MET B 1 275 ? 25.609 1.483 9.766 1 94.44 275 MET B O 1
ATOM 7172 N N . MET B 1 276 ? 26.906 2.213 11.422 1 94.38 276 MET B N 1
ATOM 7173 C CA . MET B 1 276 ? 27.078 0.875 11.977 1 94.38 276 MET B CA 1
ATOM 7174 C C . MET B 1 276 ? 25.75 0.314 12.461 1 94.38 276 MET B C 1
ATOM 7176 O O . MET B 1 276 ? 25.422 -0.851 12.211 1 94.38 276 MET B O 1
ATOM 7180 N N . LEU B 1 277 ? 24.984 1.143 13.125 1 95.75 277 LEU B N 1
ATOM 7181 C CA . LEU B 1 277 ? 23.688 0.71 13.641 1 95.75 277 LEU B CA 1
ATOM 7182 C C . LEU B 1 277 ? 22.75 0.348 12.5 1 95.75 277 LEU B C 1
ATOM 7184 O O . LEU B 1 277 ? 22.016 -0.644 12.578 1 95.75 277 LEU B O 1
ATOM 7188 N N . ARG B 1 278 ? 22.75 1.131 11.477 1 94.69 278 ARG B N 1
ATOM 7189 C CA . ARG B 1 278 ? 21.922 0.862 10.312 1 94.69 278 ARG B CA 1
ATOM 7190 C C . ARG B 1 278 ? 22.297 -0.47 9.672 1 94.69 278 ARG B C 1
ATOM 7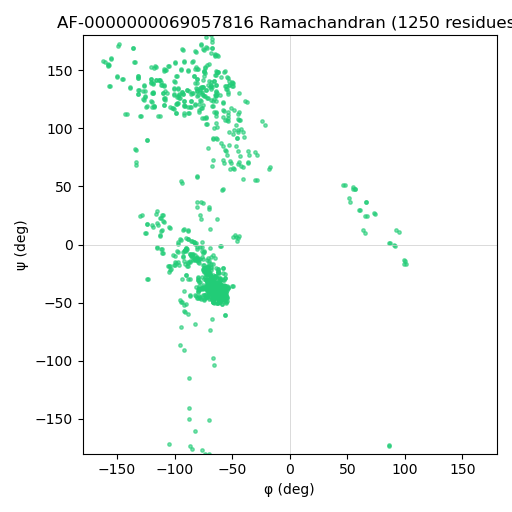192 O O . ARG B 1 278 ? 21.422 -1.207 9.211 1 94.69 278 ARG B O 1
ATOM 7199 N N . LYS B 1 279 ? 23.562 -0.76 9.633 1 93.12 279 LYS B N 1
ATOM 7200 C CA . LYS B 1 279 ? 24.047 -2.033 9.102 1 93.12 279 LYS B CA 1
ATOM 7201 C C . LYS B 1 279 ? 23.531 -3.205 9.93 1 93.12 279 LYS B C 1
ATOM 7203 O O . LYS B 1 279 ? 23.109 -4.223 9.391 1 93.12 279 LYS B O 1
ATOM 7208 N N . ILE B 1 280 ? 23.562 -3.029 11.156 1 93.5 280 ILE B N 1
ATOM 7209 C CA . ILE B 1 280 ? 23.125 -4.074 12.07 1 93.5 280 ILE B CA 1
ATOM 7210 C C . ILE B 1 280 ? 21.625 -4.305 11.898 1 93.5 280 ILE B C 1
ATOM 7212 O O . ILE B 1 280 ? 21.172 -5.441 11.734 1 93.5 280 ILE B O 1
ATOM 7216 N N . VAL B 1 281 ? 20.859 -3.227 11.938 1 93.88 281 VAL B N 1
ATOM 7217 C CA . VAL B 1 281 ? 19.406 -3.332 11.797 1 93.88 281 VAL B CA 1
ATOM 7218 C C . VAL B 1 281 ? 19.062 -3.932 10.43 1 93.88 281 VAL B C 1
ATOM 7220 O O . VAL B 1 281 ? 18.172 -4.77 10.32 1 93.88 281 VAL B O 1
ATOM 7223 N N . GLY B 1 282 ? 19.844 -3.506 9.438 1 92.06 282 GLY B N 1
ATOM 7224 C CA . GLY B 1 282 ? 19.641 -4.031 8.094 1 92.06 282 GLY B CA 1
ATOM 7225 C C . GLY B 1 282 ? 19.828 -5.535 8.016 1 92.06 282 GLY B C 1
ATOM 7226 O O . GLY B 1 282 ? 19.078 -6.219 7.301 1 92.06 282 GLY B O 1
ATOM 7227 N N . HIS B 1 283 ? 20.75 -6.051 8.703 1 91.06 283 HIS B N 1
ATOM 7228 C CA . HIS B 1 283 ? 21.016 -7.484 8.734 1 91.06 283 HIS B CA 1
ATOM 7229 C C . HIS B 1 283 ? 19.797 -8.258 9.227 1 91.06 283 HIS B C 1
ATOM 7231 O O . HIS B 1 283 ? 19.406 -9.258 8.617 1 91.06 283 HIS B O 1
ATOM 7237 N N . PHE B 1 284 ? 19.188 -7.828 10.289 1 90.62 284 PHE B N 1
ATOM 7238 C CA . PHE B 1 284 ? 18.047 -8.523 10.883 1 90.62 284 PHE B CA 1
ATOM 7239 C C . PHE B 1 284 ? 16.781 -8.312 10.055 1 90.62 284 PHE B C 1
ATOM 7241 O O . PHE B 1 284 ? 15.836 -9.086 10.156 1 90.62 284 PHE B O 1
ATOM 7248 N N . HIS B 1 285 ? 16.797 -7.23 9.227 1 88.88 285 HIS B N 1
ATOM 7249 C CA . HIS B 1 285 ? 15.633 -6.945 8.406 1 88.88 285 HIS B CA 1
ATOM 7250 C C . HIS B 1 285 ? 15.695 -7.703 7.082 1 88.88 285 HIS B C 1
ATOM 7252 O O . HIS B 1 285 ? 14.68 -7.832 6.391 1 88.88 285 HIS B O 1
ATOM 7258 N N . ARG B 1 286 ? 16.766 -8.219 6.73 1 84.44 286 ARG B N 1
ATOM 7259 C CA . ARG B 1 286 ? 16.922 -8.867 5.434 1 84.44 286 ARG B CA 1
ATOM 7260 C C . ARG B 1 286 ? 16.922 -10.383 5.574 1 84.44 286 ARG B C 1
ATOM 7262 O O . ARG B 1 286 ? 16.688 -11.102 4.598 1 84.44 286 ARG B O 1
ATOM 7269 N N . SER B 1 287 ? 17.156 -10.867 6.727 1 83.81 287 SER B N 1
ATOM 7270 C CA . SER B 1 287 ? 17.281 -12.305 6.934 1 83.81 287 SER B CA 1
ATOM 7271 C C . SER B 1 287 ? 16.234 -12.82 7.918 1 83.81 287 SER B C 1
ATOM 7273 O O . SER B 1 287 ? 16.281 -12.477 9.102 1 83.81 287 SER B O 1
ATOM 7275 N N . ALA B 1 288 ? 15.391 -13.719 7.418 1 82.31 288 ALA B N 1
ATOM 7276 C CA . ALA B 1 288 ? 14.391 -14.336 8.289 1 82.31 288 ALA B CA 1
ATOM 7277 C C . ALA B 1 288 ? 15.055 -15.164 9.383 1 82.31 288 ALA B C 1
ATOM 7279 O O . ALA B 1 288 ? 14.578 -15.195 10.523 1 82.31 288 ALA B O 1
ATOM 7280 N N . VAL B 1 289 ? 16.109 -15.773 9.062 1 83.75 289 VAL B N 1
ATOM 7281 C CA . VAL B 1 289 ? 16.844 -16.609 10.008 1 83.75 289 VAL B CA 1
ATOM 7282 C C . VAL B 1 289 ? 17.422 -15.742 11.133 1 83.75 289 VAL B C 1
ATOM 7284 O O . VAL B 1 289 ? 17.344 -16.109 12.305 1 83.75 289 VAL B O 1
ATOM 7287 N N . ALA B 1 290 ? 17.984 -14.617 10.695 1 87.81 290 ALA B N 1
ATOM 7288 C CA . ALA B 1 290 ? 18.547 -13.703 11.688 1 87.81 290 ALA B CA 1
ATOM 7289 C C . ALA B 1 290 ? 17.453 -13.164 12.609 1 87.81 290 ALA B C 1
ATOM 7291 O O . ALA B 1 290 ? 17.656 -13.016 13.812 1 87.81 290 ALA B O 1
ATOM 7292 N N . LEU B 1 291 ? 16.344 -12.875 12.023 1 88.75 291 LEU B N 1
ATOM 7293 C CA . LEU B 1 291 ? 15.211 -12.375 12.797 1 88.75 291 LEU B CA 1
ATOM 7294 C C . LEU B 1 291 ? 14.75 -13.406 13.82 1 88.75 291 LEU B C 1
ATOM 7296 O O . LEU B 1 291 ? 14.453 -13.055 14.969 1 88.75 291 LEU B O 1
ATOM 7300 N N . HIS B 1 292 ? 14.688 -14.586 13.422 1 87.5 292 HIS B N 1
ATOM 7301 C CA . HIS B 1 292 ? 14.273 -15.648 14.336 1 87.5 292 HIS B CA 1
ATOM 7302 C C . HIS B 1 292 ? 15.289 -15.836 15.453 1 87.5 292 HIS B C 1
ATOM 7304 O O . HIS B 1 292 ? 14.914 -16.094 16.594 1 87.5 292 HIS B O 1
ATOM 7310 N N . SER B 1 293 ? 16.531 -15.812 15.055 1 90.88 293 SER B N 1
ATOM 7311 C CA . SER B 1 293 ? 17.578 -15.906 16.062 1 90.88 293 SER B CA 1
ATOM 7312 C C . SER B 1 293 ? 17.422 -14.805 17.109 1 90.88 293 SER B C 1
ATOM 7314 O O . SER B 1 293 ? 17.641 -15.039 18.312 1 90.88 293 SER B O 1
ATOM 7316 N N . LEU B 1 294 ? 17.125 -13.641 16.656 1 93.56 294 LEU B N 1
ATOM 7317 C CA . LEU B 1 294 ? 16.906 -12.523 17.578 1 93.56 294 LEU B CA 1
ATOM 7318 C C . LEU B 1 294 ? 15.734 -12.805 18.516 1 93.56 294 LEU B C 1
ATOM 7320 O O . LEU B 1 294 ? 15.812 -12.539 19.719 1 93.56 294 LEU B O 1
ATOM 7324 N N . GLU B 1 295 ? 14.688 -13.312 17.953 1 91.5 295 GLU B N 1
ATOM 7325 C CA . GLU B 1 295 ? 13.508 -13.648 18.75 1 91.5 295 GLU B CA 1
ATOM 7326 C C . GLU B 1 295 ? 13.836 -14.688 19.812 1 91.5 295 GLU B C 1
ATOM 7328 O O . GLU B 1 295 ? 13.367 -14.602 20.953 1 91.5 295 GLU B O 1
ATOM 7333 N N . GLU B 1 296 ? 14.594 -15.656 19.438 1 92.44 296 GLU B N 1
ATOM 7334 C CA . GLU B 1 296 ? 15.008 -16.688 20.359 1 92.44 296 GLU B CA 1
ATOM 7335 C C . GLU B 1 296 ? 15.844 -16.109 21.5 1 92.44 296 GLU B C 1
ATOM 7337 O O . GLU B 1 296 ? 15.664 -16.484 22.672 1 92.44 296 GLU B O 1
ATOM 7342 N N . GLU B 1 297 ? 16.75 -15.258 21.141 1 94.69 297 GLU B N 1
ATOM 7343 C CA . GLU B 1 297 ? 17.578 -14.617 22.156 1 94.69 297 GLU B CA 1
ATOM 7344 C C . GLU B 1 297 ? 16.75 -13.727 23.078 1 94.69 297 GLU B C 1
ATOM 7346 O O . GLU B 1 297 ? 17.016 -13.641 24.281 1 94.69 297 GLU B O 1
ATOM 7351 N N . GLN B 1 298 ? 15.82 -13.039 22.484 1 95.12 298 GLN B N 1
ATOM 7352 C CA . GLN B 1 298 ? 14.922 -12.219 23.281 1 95.12 298 GLN B CA 1
ATOM 7353 C C . GLN B 1 298 ? 14.148 -13.07 24.281 1 95.12 298 GLN B C 1
ATOM 7355 O O . GLN B 1 298 ? 13.977 -12.672 25.438 1 95.12 298 GLN B O 1
ATOM 7360 N N . ASP B 1 299 ? 13.766 -14.219 23.859 1 94.06 299 ASP B N 1
ATOM 7361 C CA . ASP B 1 299 ? 13.055 -15.156 24.734 1 94.06 299 ASP B CA 1
ATOM 7362 C C . ASP B 1 299 ? 13.961 -15.641 25.875 1 94.06 299 ASP B C 1
ATOM 7364 O O . ASP B 1 299 ? 13.539 -15.719 27.016 1 94.06 299 ASP B O 1
ATOM 7368 N N . GLN B 1 300 ? 15.148 -15.992 25.516 1 94 300 GLN B N 1
ATOM 7369 C CA . GLN B 1 300 ? 16.109 -16.484 26.484 1 94 300 GLN B CA 1
ATOM 7370 C C . GLN B 1 300 ? 16.422 -15.43 27.547 1 94 300 GLN B C 1
ATOM 7372 O O . GLN B 1 300 ? 16.578 -15.75 28.734 1 94 300 GLN B O 1
ATOM 7377 N N . LEU B 1 301 ? 16.484 -14.203 27.109 1 95.5 301 LEU B N 1
ATOM 7378 C CA . LEU B 1 301 ? 16.797 -13.094 28.016 1 95.5 301 LEU B CA 1
ATOM 7379 C C . LEU B 1 301 ? 15.531 -12.586 28.688 1 95.5 301 LEU B C 1
ATOM 7381 O O . LEU B 1 301 ? 15.602 -11.688 29.531 1 95.5 301 LEU B O 1
ATOM 7385 N N . GLN B 1 302 ? 14.375 -13.055 28.281 1 94 302 GLN B N 1
ATOM 7386 C CA . GLN B 1 302 ? 13.086 -12.711 28.859 1 94 302 GLN B CA 1
ATOM 7387 C C . GLN B 1 302 ? 12.75 -11.242 28.625 1 94 302 GLN B C 1
ATOM 7389 O O . GLN B 1 302 ? 12.359 -10.531 29.562 1 94 302 GLN B O 1
ATOM 7394 N N . ILE B 1 303 ? 13.117 -10.805 27.516 1 92.75 303 ILE B N 1
ATOM 7395 C CA . ILE B 1 303 ? 12.711 -9.461 27.109 1 92.75 303 ILE B CA 1
ATOM 7396 C C . ILE B 1 303 ? 11.609 -9.562 26.047 1 92.75 303 ILE B C 1
ATOM 7398 O O . ILE B 1 303 ? 11.453 -10.594 25.391 1 92.75 303 ILE B O 1
ATOM 7402 N N . PRO B 1 304 ? 10.781 -8.555 25.953 1 90.94 304 PRO B N 1
ATOM 7403 C CA . PRO B 1 304 ? 9.688 -8.594 24.969 1 90.94 304 PRO B CA 1
ATOM 7404 C C . PRO B 1 304 ? 10.188 -8.828 23.547 1 90.94 304 PRO B C 1
ATOM 7406 O O . PRO B 1 304 ? 11.227 -8.289 23.156 1 90.94 304 PRO B O 1
ATOM 7409 N N . LYS B 1 305 ? 9.484 -9.672 22.891 1 88.06 305 LYS B N 1
ATOM 7410 C CA . LYS B 1 305 ? 9.797 -9.945 21.5 1 88.06 305 LYS B CA 1
ATOM 7411 C C . LYS B 1 305 ? 9.398 -8.773 20.609 1 88.06 305 LYS B C 1
ATOM 7413 O O . LYS B 1 305 ? 8.211 -8.508 20.406 1 88.06 305 LYS B O 1
ATOM 7418 N N . THR B 1 306 ? 10.398 -7.977 20.172 1 88.31 306 THR B N 1
ATOM 7419 C CA . THR B 1 306 ? 10.164 -6.82 19.312 1 88.31 306 THR B CA 1
ATOM 7420 C C . THR B 1 306 ? 11.125 -6.828 18.125 1 88.31 306 THR B C 1
ATOM 7422 O O . THR B 1 306 ? 12.258 -7.297 18.25 1 88.31 306 THR B O 1
ATOM 7425 N N . LYS B 1 307 ? 10.641 -6.379 17.062 1 88.44 307 LYS B N 1
ATOM 7426 C CA . LYS B 1 307 ? 11.508 -6.184 15.906 1 88.44 307 LYS B CA 1
ATOM 7427 C C . LYS B 1 307 ? 12.297 -4.879 16.031 1 88.44 307 LYS B C 1
ATOM 7429 O O . LYS B 1 307 ? 11.844 -3.938 16.672 1 88.44 307 LYS B O 1
ATOM 7434 N N . LEU B 1 308 ? 13.461 -4.863 15.445 1 93 308 LEU B N 1
ATOM 7435 C CA . LEU B 1 308 ? 14.258 -3.643 15.438 1 93 308 LEU B CA 1
ATOM 7436 C C . LEU B 1 308 ? 13.68 -2.619 14.469 1 93 308 LEU B C 1
ATOM 7438 O O . LEU B 1 308 ? 13.086 -2.988 13.453 1 93 308 LEU B O 1
ATOM 7442 N N . VAL B 1 309 ? 13.828 -1.376 14.805 1 91.75 309 VAL B N 1
ATOM 7443 C CA . VAL B 1 309 ? 13.305 -0.297 13.977 1 91.75 309 VAL B CA 1
ATOM 7444 C C . VAL B 1 309 ? 14.391 0.225 13.047 1 91.75 309 VAL B C 1
ATOM 7446 O O . VAL B 1 309 ? 15.508 0.526 13.492 1 91.75 309 VAL B O 1
ATOM 7449 N N . GLN B 1 310 ? 14.078 0.239 11.789 1 90.69 310 GLN B N 1
ATOM 7450 C CA . GLN B 1 310 ? 14.984 0.845 10.812 1 90.69 310 GLN B CA 1
ATOM 7451 C C . GLN B 1 310 ? 14.688 2.332 10.641 1 90.69 310 GLN B C 1
ATOM 7453 O O . GLN B 1 310 ? 13.523 2.725 10.5 1 90.69 310 GLN B O 1
ATOM 7458 N N . ASP B 1 311 ? 15.695 3.162 10.656 1 90.31 311 ASP B N 1
ATOM 7459 C CA . ASP B 1 311 ? 15.445 4.598 10.578 1 90.31 311 ASP B CA 1
ATOM 7460 C C . ASP B 1 311 ? 15.391 5.066 9.125 1 90.31 311 ASP B C 1
ATOM 7462 O O . ASP B 1 311 ? 15.867 4.375 8.227 1 90.31 311 ASP B O 1
ATOM 7466 N N . CYS B 1 312 ? 14.617 6.109 8.859 1 84 312 CYS B N 1
ATOM 7467 C CA . CYS B 1 312 ? 14.672 6.914 7.641 1 84 312 CYS B CA 1
ATOM 7468 C C . CYS B 1 312 ? 15.602 8.109 7.816 1 84 312 CYS B C 1
ATOM 7470 O O . CYS B 1 312 ? 15.383 8.961 8.68 1 84 312 CYS B O 1
ATOM 7472 N N . VAL B 1 313 ? 16.531 8.18 6.973 1 81.44 313 VAL B N 1
ATOM 7473 C CA . VAL B 1 313 ? 17.641 9.117 7.129 1 81.44 313 VAL B CA 1
ATOM 7474 C C . VAL B 1 313 ? 17.109 10.547 7.113 1 81.44 313 VAL B C 1
ATOM 7476 O O . VAL B 1 313 ? 17.672 11.438 7.762 1 81.44 313 VAL B O 1
ATOM 7479 N N . THR B 1 314 ? 15.984 10.781 6.531 1 77.69 314 THR B N 1
ATOM 7480 C CA . THR B 1 314 ? 15.477 12.148 6.391 1 77.69 314 THR B CA 1
ATOM 7481 C C . THR B 1 314 ? 14.609 12.523 7.59 1 77.69 314 THR B C 1
ATOM 7483 O O . THR B 1 314 ? 14.188 13.68 7.711 1 77.69 314 THR B O 1
ATOM 7486 N N . ARG B 1 315 ? 14.391 11.57 8.531 1 82.25 315 ARG B N 1
ATOM 7487 C CA . ARG B 1 315 ? 13.547 11.812 9.695 1 82.25 315 ARG B CA 1
ATOM 7488 C C . ARG B 1 315 ? 14.266 11.414 10.984 1 82.25 315 ARG B C 1
ATOM 7490 O O . ARG B 1 315 ? 14.328 10.234 11.328 1 82.25 315 ARG B O 1
ATOM 7497 N N . TRP B 1 316 ? 14.609 12.344 11.75 1 90.19 316 TRP B N 1
ATOM 7498 C CA . TRP B 1 316 ? 15.422 12.086 12.938 1 90.19 316 TRP B CA 1
ATOM 7499 C C . TRP B 1 316 ? 14.633 11.281 13.969 1 90.19 316 TRP B C 1
ATOM 7501 O O . TRP B 1 316 ? 15.219 10.562 14.781 1 90.19 316 TRP B O 1
ATOM 7511 N N . ASN B 1 317 ? 13.312 11.43 13.984 1 88.31 317 ASN B N 1
ATOM 7512 C CA . ASN B 1 317 ? 12.492 10.68 14.93 1 88.31 317 ASN B CA 1
ATOM 7513 C C . ASN B 1 317 ? 12.664 9.172 14.742 1 88.31 317 ASN B C 1
ATOM 7515 O O . ASN B 1 317 ? 12.656 8.414 15.719 1 88.31 317 ASN B O 1
ATOM 7519 N N . SER B 1 318 ? 12.836 8.828 13.531 1 89.81 318 SER B N 1
ATOM 7520 C CA . SER B 1 318 ? 13.055 7.41 13.258 1 89.81 318 SER B CA 1
ATOM 7521 C C . SER B 1 318 ? 14.43 6.957 13.734 1 89.81 318 SER B C 1
ATOM 7523 O O . SER B 1 318 ? 14.602 5.805 14.133 1 89.81 318 SER B O 1
ATOM 7525 N N . THR B 1 319 ? 15.375 7.875 13.656 1 93.44 319 THR B N 1
ATOM 7526 C CA . THR B 1 319 ? 16.703 7.578 14.195 1 93.44 319 THR B CA 1
ATOM 7527 C C . THR B 1 319 ? 16.641 7.363 15.703 1 93.44 319 THR B C 1
ATOM 7529 O O . THR B 1 319 ? 17.281 6.453 16.234 1 93.44 319 THR B O 1
ATOM 7532 N N . HIS B 1 320 ? 15.898 8.219 16.328 1 94.31 320 HIS B N 1
ATOM 7533 C CA . HIS B 1 320 ? 15.656 8.062 17.766 1 94.31 320 HIS B CA 1
ATOM 7534 C C . HIS B 1 320 ? 15.023 6.707 18.078 1 94.31 320 HIS B C 1
ATOM 7536 O O . HIS B 1 320 ? 15.469 6.004 18.984 1 94.31 320 HIS B O 1
ATOM 7542 N N . ASN B 1 321 ? 14.039 6.305 17.344 1 93.88 321 ASN B N 1
ATOM 7543 C CA . ASN B 1 321 ? 13.352 5.035 17.547 1 93.88 321 ASN B CA 1
ATOM 7544 C C . ASN B 1 321 ? 14.289 3.852 17.281 1 93.88 321 ASN B C 1
ATOM 7546 O O . ASN B 1 321 ? 14.203 2.832 17.969 1 93.88 321 ASN B O 1
ATOM 7550 N N . MET B 1 322 ? 15.07 3.992 16.25 1 95.75 322 MET B N 1
ATOM 7551 C CA . MET B 1 322 ? 16.047 2.941 15.953 1 95.75 322 MET B CA 1
ATOM 7552 C C . MET B 1 322 ? 17 2.74 17.125 1 95.75 322 MET B C 1
ATOM 7554 O O . MET B 1 322 ? 17.203 1.613 17.578 1 95.75 322 MET B O 1
ATOM 7558 N N . MET B 1 323 ? 17.484 3.818 17.672 1 96.44 323 MET B N 1
ATOM 7559 C CA . MET B 1 323 ? 18.406 3.746 18.797 1 96.44 323 MET B CA 1
ATOM 7560 C C . MET B 1 323 ? 17.734 3.156 20.031 1 96.44 323 MET B C 1
ATOM 7562 O O . MET B 1 323 ? 18.328 2.346 20.75 1 96.44 323 MET B O 1
ATOM 7566 N N . MET B 1 324 ? 16.516 3.521 20.234 1 95.56 324 MET B N 1
ATOM 7567 C CA . MET B 1 324 ? 15.766 2.984 21.359 1 95.56 324 MET B CA 1
ATOM 7568 C C . MET B 1 324 ? 15.578 1.477 21.219 1 95.56 324 MET B C 1
ATOM 7570 O O . MET B 1 324 ? 15.766 0.736 22.188 1 95.56 324 MET B O 1
ATOM 7574 N N . SER B 1 325 ? 15.242 1.093 20.031 1 95.44 325 SER B N 1
ATOM 7575 C CA . SER B 1 325 ? 15.039 -0.329 19.766 1 95.44 325 SER B CA 1
ATOM 7576 C C . SER B 1 325 ? 16.328 -1.119 19.969 1 95.44 325 SER B C 1
ATOM 7578 O O . SER B 1 325 ? 16.312 -2.227 20.516 1 95.44 325 SER B O 1
ATOM 7580 N N . ILE B 1 326 ? 17.422 -0.546 19.562 1 95.94 326 ILE B N 1
ATOM 7581 C CA . ILE B 1 326 ? 18.719 -1.203 19.672 1 95.94 326 ILE B CA 1
ATOM 7582 C C . ILE B 1 326 ? 19.141 -1.256 21.141 1 95.94 326 ILE B C 1
ATOM 7584 O O . ILE B 1 326 ? 19.625 -2.287 21.625 1 95.94 326 ILE B O 1
ATOM 7588 N N . SER B 1 327 ? 18.984 -0.178 21.828 1 95.12 327 SER B N 1
ATOM 7589 C CA . SER B 1 327 ? 19.375 -0.115 23.234 1 95.12 327 SER B CA 1
ATOM 7590 C C . SER B 1 327 ? 18.625 -1.16 24.062 1 95.12 327 SER B C 1
ATOM 7592 O O . SER B 1 327 ? 19.219 -1.812 24.922 1 95.12 327 SER B O 1
ATOM 7594 N N . LYS B 1 328 ? 17.375 -1.405 23.797 1 94.19 328 LYS B N 1
ATOM 7595 C CA . LYS B 1 328 ? 16.547 -2.365 24.531 1 94.19 328 LYS B CA 1
ATOM 7596 C C . LYS B 1 328 ? 16.953 -3.799 24.203 1 94.19 328 LYS B C 1
ATOM 7598 O O . LYS B 1 328 ? 16.75 -4.707 25 1 94.19 328 LYS B O 1
ATOM 7603 N N . ASN B 1 329 ? 17.547 -3.932 23 1 95.69 329 ASN B N 1
ATOM 7604 C CA . ASN B 1 329 ? 17.844 -5.273 22.516 1 95.69 329 ASN B CA 1
ATOM 7605 C C . ASN B 1 329 ? 19.359 -5.5 22.406 1 95.69 329 ASN B C 1
ATOM 7607 O O . ASN B 1 329 ? 19.797 -6.422 21.719 1 95.69 329 ASN B O 1
ATOM 7611 N N . ARG B 1 330 ? 20.172 -4.707 23.016 1 95.12 330 ARG B N 1
ATOM 7612 C CA . ARG B 1 330 ? 21.609 -4.703 22.797 1 95.12 330 ARG B CA 1
ATOM 7613 C C . ARG B 1 330 ? 22.203 -6.078 23.078 1 95.12 330 ARG B C 1
ATOM 7615 O O . ARG B 1 330 ? 22.969 -6.605 22.25 1 95.12 330 ARG B O 1
ATOM 7622 N N . GLU B 1 331 ? 21.844 -6.66 24.172 1 94.06 331 GLU B N 1
ATOM 7623 C CA . GLU B 1 331 ? 22.406 -7.949 24.562 1 94.06 331 GLU B CA 1
ATOM 7624 C C . GLU B 1 331 ? 21.984 -9.047 23.594 1 94.06 331 GLU B C 1
ATOM 7626 O O . GLU B 1 331 ? 22.797 -9.875 23.172 1 94.06 331 GLU B O 1
ATOM 7631 N N . ALA B 1 332 ? 20.719 -9.031 23.328 1 95.12 332 ALA B N 1
ATOM 7632 C CA . ALA B 1 332 ? 20.203 -10.023 22.391 1 95.12 332 ALA B CA 1
ATOM 7633 C C . ALA B 1 332 ? 20.891 -9.898 21.031 1 95.12 332 ALA B C 1
ATOM 7635 O O . ALA B 1 332 ? 21.25 -10.898 20.406 1 95.12 332 ALA B O 1
ATOM 7636 N N . ILE B 1 333 ? 21.094 -8.688 20.562 1 95.81 333 ILE B N 1
ATOM 7637 C CA . ILE B 1 333 ? 21.734 -8.406 19.281 1 95.81 333 ILE B CA 1
ATOM 7638 C C . ILE B 1 333 ? 23.172 -8.906 19.297 1 95.81 333 ILE B C 1
ATOM 7640 O O . ILE B 1 333 ? 23.594 -9.633 18.391 1 95.81 333 ILE B O 1
ATOM 7644 N N . ASN B 1 334 ? 23.891 -8.555 20.297 1 94.19 334 ASN B N 1
ATOM 7645 C CA . ASN B 1 334 ? 25.281 -8.945 20.406 1 94.19 334 ASN B CA 1
ATOM 7646 C C . ASN B 1 334 ? 25.438 -10.461 20.469 1 94.19 334 ASN B C 1
ATOM 7648 O O . ASN B 1 334 ? 26.375 -11.016 19.875 1 94.19 334 ASN B O 1
ATOM 7652 N N . ASN B 1 335 ? 24.531 -11.117 21.109 1 92.69 335 ASN B N 1
ATOM 7653 C CA . ASN B 1 335 ? 24.562 -12.578 21.172 1 92.69 335 ASN B CA 1
ATOM 7654 C C . ASN B 1 335 ? 24.359 -13.203 19.797 1 92.69 335 ASN B C 1
ATOM 7656 O O . ASN B 1 335 ? 25.047 -14.164 19.438 1 92.69 335 ASN B O 1
ATOM 7660 N N . CYS B 1 336 ? 23.406 -12.68 19.078 1 92.56 336 CYS B N 1
ATOM 7661 C CA . CYS B 1 336 ? 23.125 -13.188 17.75 1 92.56 336 CYS B CA 1
ATOM 7662 C C . CYS B 1 336 ? 24.297 -12.969 16.812 1 92.56 336 CYS B C 1
ATOM 7664 O O . CYS B 1 336 ? 24.641 -13.844 16.016 1 92.56 336 CYS B O 1
ATOM 7666 N N . LEU B 1 337 ? 24.906 -11.781 16.922 1 91.44 337 LEU B N 1
ATOM 7667 C CA . LEU B 1 337 ? 26 -11.422 16.016 1 91.44 337 LEU B CA 1
ATOM 7668 C C . LEU B 1 337 ? 27.234 -12.258 16.312 1 91.44 337 LEU B C 1
ATOM 7670 O O . LEU B 1 337 ? 28 -12.602 15.406 1 91.44 337 LEU B O 1
ATOM 7674 N N . ARG B 1 338 ? 27.422 -12.617 17.484 1 86.81 338 ARG B N 1
ATOM 7675 C CA . ARG B 1 338 ? 28.578 -13.414 17.891 1 86.81 338 ARG B CA 1
ATOM 7676 C C . ARG B 1 338 ? 28.5 -14.828 17.344 1 86.81 338 ARG B C 1
ATOM 7678 O O . ARG B 1 338 ? 29.516 -15.453 17.062 1 86.81 338 ARG B O 1
ATOM 7685 N N . SER B 1 339 ? 27.312 -15.242 17.203 1 82.62 339 SER B N 1
ATOM 7686 C CA . SER B 1 339 ? 27.094 -16.625 16.797 1 82.62 339 SER B CA 1
ATOM 7687 C C . SER B 1 339 ? 27.25 -16.797 15.289 1 82.62 339 SER B C 1
ATOM 7689 O O . SER B 1 339 ? 27.375 -17.922 14.797 1 82.62 339 SER B O 1
ATOM 7691 N N . ASN B 1 340 ? 27.297 -15.703 14.602 1 78.06 340 ASN B N 1
ATOM 7692 C CA . ASN B 1 340 ? 27.375 -15.75 13.141 1 78.06 340 ASN B CA 1
ATOM 7693 C C . ASN B 1 340 ? 28.766 -15.336 12.648 1 78.06 340 ASN B C 1
ATOM 7695 O O . ASN B 1 340 ? 29.25 -14.258 12.992 1 78.06 340 ASN B O 1
ATOM 7699 N N . ARG B 1 341 ? 29.422 -16.141 11.883 1 75.38 341 ARG B N 1
ATOM 7700 C CA . ARG B 1 341 ? 30.781 -15.922 11.398 1 75.38 341 ARG B CA 1
ATOM 7701 C C . ARG B 1 341 ? 30.859 -14.688 10.516 1 75.38 341 ARG B C 1
ATOM 7703 O O . ARG B 1 341 ? 31.844 -13.945 10.562 1 75.38 341 ARG B O 1
ATOM 7710 N N . LYS B 1 342 ? 29.812 -14.352 9.719 1 77.31 342 LYS B N 1
ATOM 7711 C CA . LYS B 1 342 ? 29.828 -13.25 8.758 1 77.31 342 LYS B CA 1
ATOM 7712 C C . LYS B 1 342 ? 29.734 -11.906 9.469 1 77.31 342 LYS B C 1
ATOM 7714 O O . LYS B 1 342 ? 30.188 -10.883 8.945 1 77.31 342 LYS B O 1
ATOM 7719 N N . THR B 1 343 ? 29.188 -11.938 10.695 1 77.88 343 THR B N 1
ATOM 7720 C CA . THR B 1 343 ? 28.922 -10.68 11.391 1 77.88 343 THR B CA 1
ATOM 7721 C C . THR B 1 343 ? 29.719 -10.594 12.688 1 77.88 343 THR B C 1
ATOM 7723 O O . THR B 1 343 ? 29.406 -9.789 13.562 1 77.88 343 THR B O 1
ATOM 7726 N N . GLU B 1 344 ? 30.688 -11.438 12.805 1 73.31 344 GLU B N 1
ATOM 7727 C CA . GLU B 1 344 ? 31.391 -11.578 14.078 1 73.31 344 GLU B CA 1
ATOM 7728 C C . GLU B 1 344 ? 32.094 -10.273 14.461 1 73.31 344 GLU B C 1
ATOM 7730 O O . GLU B 1 344 ? 32.281 -9.977 15.641 1 73.31 344 GLU B O 1
ATOM 7735 N N . ASP B 1 345 ? 32.312 -9.469 13.422 1 78.38 345 ASP B N 1
ATOM 7736 C CA . ASP B 1 345 ? 33.062 -8.227 13.688 1 78.38 345 ASP B CA 1
ATOM 7737 C C . ASP B 1 345 ? 32.094 -7.098 14.07 1 78.38 345 ASP B C 1
ATOM 7739 O O . ASP B 1 345 ? 32.531 -6.027 14.492 1 78.38 345 ASP B O 1
ATOM 7743 N N . TRP B 1 346 ? 30.797 -7.5 13.977 1 84.94 346 TRP B N 1
ATOM 7744 C CA . TRP B 1 346 ? 29.812 -6.48 14.344 1 84.94 346 TRP B CA 1
ATOM 7745 C C . TRP B 1 346 ? 29.453 -6.582 15.82 1 84.94 346 TRP B C 1
ATOM 7747 O O . TRP B 1 346 ? 29.25 -7.68 16.344 1 84.94 346 TRP B O 1
ATOM 7757 N N . TYR B 1 347 ? 29.703 -5.547 16.594 1 88.62 347 TYR B N 1
ATOM 7758 C CA . TYR B 1 347 ? 29.406 -5.562 18.031 1 88.62 347 TYR B CA 1
ATOM 7759 C C . TYR B 1 347 ? 29.219 -4.148 18.562 1 88.62 347 TYR B C 1
ATOM 7761 O O . TYR B 1 347 ? 30 -3.246 18.219 1 88.62 347 TYR B O 1
ATOM 7769 N N . ILE B 1 348 ? 28.188 -4.07 19.359 1 93.88 348 ILE B N 1
ATOM 7770 C CA . ILE B 1 348 ? 27.953 -2.785 20.016 1 93.88 348 ILE B CA 1
ATOM 7771 C C . ILE B 1 348 ? 28.656 -2.758 21.375 1 93.88 348 ILE B C 1
ATOM 7773 O O . ILE B 1 348 ? 28.219 -3.406 22.312 1 93.88 348 ILE B O 1
ATOM 7777 N N . THR B 1 349 ? 29.656 -1.953 21.469 1 92.81 349 THR B N 1
ATOM 7778 C CA . THR B 1 349 ? 30.469 -1.893 22.672 1 92.81 349 THR B CA 1
ATOM 7779 C C . THR B 1 349 ? 29.719 -1.162 23.781 1 92.81 349 THR B C 1
ATOM 7781 O O . THR B 1 349 ? 28.688 -0.526 23.547 1 92.81 349 THR B O 1
ATOM 7784 N N . VAL B 1 350 ? 30.25 -1.271 24.969 1 92.56 350 VAL B N 1
ATOM 7785 C CA . VAL B 1 350 ? 29.656 -0.603 26.125 1 92.56 350 VAL B CA 1
ATOM 7786 C C . VAL B 1 350 ? 29.734 0.911 25.938 1 92.56 350 VAL B C 1
ATOM 7788 O O . VAL B 1 350 ? 28.781 1.628 26.25 1 92.56 350 VAL B O 1
ATOM 7791 N N . SER B 1 351 ? 30.844 1.323 25.406 1 91.69 351 SER B N 1
ATOM 7792 C CA . SER B 1 351 ? 31.031 2.752 25.172 1 91.69 351 SER B CA 1
ATOM 7793 C C . SER B 1 351 ? 30.047 3.275 24.141 1 91.69 351 SER B C 1
ATOM 7795 O O . SER B 1 351 ? 29.484 4.359 24.312 1 91.69 351 SER B O 1
ATOM 7797 N N . GLN B 1 352 ? 29.859 2.49 23.156 1 92.94 352 GLN B N 1
ATOM 7798 C CA . GLN B 1 352 ? 28.906 2.877 22.109 1 92.94 352 GLN B CA 1
ATOM 7799 C C . GLN B 1 352 ? 27.484 2.902 22.656 1 92.94 352 GLN B C 1
ATOM 7801 O O . GLN B 1 352 ? 26.688 3.785 22.312 1 92.94 352 GLN B O 1
ATOM 7806 N N . ASN B 1 353 ? 27.203 2.018 23.484 1 94.69 353 ASN B N 1
ATOM 7807 C CA . ASN B 1 353 ? 25.891 1.968 24.094 1 94.69 353 ASN B CA 1
ATOM 7808 C C . ASN B 1 353 ? 25.641 3.18 24.984 1 94.69 353 ASN B C 1
ATOM 7810 O O . ASN B 1 353 ? 24.516 3.654 25.094 1 94.69 353 ASN B O 1
ATOM 7814 N N . GLU B 1 354 ? 26.641 3.625 25.609 1 94.06 354 GLU B N 1
ATOM 7815 C CA . GLU B 1 354 ? 26.516 4.824 26.438 1 94.06 354 GLU B CA 1
ATOM 7816 C C . GLU B 1 354 ? 26.234 6.055 25.594 1 94.06 354 GLU B C 1
ATOM 7818 O O . GLU B 1 354 ? 25.406 6.898 25.969 1 94.06 354 GLU B O 1
ATOM 7823 N N . ILE B 1 355 ? 26.875 6.074 24.547 1 94.19 355 ILE B N 1
ATOM 7824 C CA . ILE B 1 355 ? 26.641 7.188 23.625 1 94.19 355 ILE B CA 1
ATOM 7825 C C . ILE B 1 355 ? 25.203 7.125 23.109 1 94.19 355 ILE B C 1
ATOM 7827 O O . ILE B 1 355 ? 24.531 8.156 23 1 94.19 355 ILE B O 1
ATOM 7831 N N . ILE B 1 356 ? 24.781 5.918 22.797 1 96.19 356 ILE B N 1
ATOM 7832 C CA . ILE B 1 356 ? 23.406 5.723 22.312 1 96.19 356 ILE B CA 1
ATOM 7833 C C . ILE B 1 356 ? 22.422 6.199 23.375 1 96.19 356 ILE B C 1
ATOM 7835 O O . ILE B 1 356 ? 21.484 6.938 23.062 1 96.19 356 ILE B O 1
ATOM 7839 N N . ALA B 1 357 ? 22.625 5.871 24.562 1 95.44 357 ALA B N 1
ATOM 7840 C CA . ALA B 1 357 ? 21.75 6.266 25.672 1 95.44 357 ALA B CA 1
ATOM 7841 C C . ALA B 1 357 ? 21.734 7.781 25.828 1 95.44 357 ALA B C 1
ATOM 7843 O O . ALA B 1 357 ? 20.688 8.375 26.062 1 95.44 357 ALA B O 1
ATOM 7844 N N . ASP B 1 358 ? 22.891 8.344 25.703 1 94.75 358 ASP B N 1
ATOM 7845 C CA . ASP B 1 358 ? 22.984 9.797 25.812 1 94.75 358 ASP B CA 1
ATOM 7846 C C . ASP B 1 358 ? 22.219 10.484 24.688 1 94.75 358 ASP B C 1
ATOM 7848 O O . ASP B 1 358 ? 21.516 11.477 24.922 1 94.75 358 ASP B O 1
ATOM 7852 N N . LEU B 1 359 ? 22.391 9.961 23.562 1 95.44 359 LEU B N 1
ATOM 7853 C CA . LEU B 1 359 ? 21.703 10.547 22.422 1 95.44 359 LEU B CA 1
ATOM 7854 C C . LEU B 1 359 ? 20.188 10.438 22.562 1 95.44 359 LEU B C 1
ATOM 7856 O O . LEU B 1 359 ? 19.453 11.375 22.25 1 95.44 359 LEU B O 1
ATOM 7860 N N . ILE B 1 360 ? 19.734 9.305 23.031 1 96.19 360 ILE B N 1
ATOM 7861 C CA . ILE B 1 360 ? 18.297 9.102 23.266 1 96.19 360 ILE B CA 1
ATOM 7862 C C . ILE B 1 360 ? 17.797 10.141 24.266 1 96.19 360 ILE B C 1
ATOM 7864 O O . ILE B 1 360 ? 16.75 10.758 24.047 1 96.19 360 ILE B O 1
ATOM 7868 N N . ASN B 1 361 ? 18.547 10.398 25.234 1 94.5 361 ASN B N 1
ATOM 7869 C CA . ASN B 1 361 ? 18.172 11.359 26.266 1 94.5 361 ASN B CA 1
ATOM 7870 C C . ASN B 1 361 ? 18.172 12.789 25.719 1 94.5 361 ASN B C 1
ATOM 7872 O O . ASN B 1 361 ? 17.312 13.594 26.094 1 94.5 361 ASN B O 1
ATOM 7876 N N . ILE B 1 362 ? 19.109 13.055 24.938 1 95 362 ILE B N 1
ATOM 7877 C CA . ILE B 1 362 ? 19.219 14.383 24.344 1 95 362 ILE B CA 1
ATOM 7878 C C . ILE B 1 362 ? 18.031 14.641 23.422 1 95 362 ILE B C 1
ATOM 7880 O O . ILE B 1 362 ? 17.5 15.75 23.375 1 95 362 ILE B O 1
ATOM 7884 N N . LEU B 1 363 ? 17.578 13.625 22.703 1 95.62 363 LEU B N 1
ATOM 7885 C CA . LEU B 1 363 ? 16.609 13.797 21.641 1 95.62 363 LEU B CA 1
ATOM 7886 C C . LEU B 1 363 ? 15.188 13.719 22.188 1 95.62 363 LEU B C 1
ATOM 7888 O O . LEU B 1 363 ? 14.234 14.156 21.531 1 95.62 363 LEU B O 1
ATOM 7892 N N . GLU B 1 364 ? 14.969 13.234 23.344 1 94.81 364 GLU B N 1
ATOM 7893 C CA . GLU B 1 364 ? 13.641 12.977 23.906 1 94.81 364 GLU B CA 1
ATOM 7894 C C . GLU B 1 364 ? 12.844 14.273 24.031 1 94.81 364 GLU B C 1
ATOM 7896 O O . GLU B 1 364 ? 11.68 14.328 23.641 1 94.81 364 GLU B O 1
ATOM 7901 N N . PRO B 1 365 ? 13.469 15.344 24.578 1 95.31 365 PRO B N 1
ATOM 7902 C CA . PRO B 1 365 ? 12.719 16.594 24.656 1 95.31 365 PRO B CA 1
ATOM 7903 C C . PRO B 1 365 ? 12.305 17.125 23.281 1 95.31 365 PRO B C 1
ATOM 7905 O O . PRO B 1 365 ? 11.227 17.703 23.156 1 95.31 365 PRO B O 1
ATOM 7908 N N . PHE B 1 366 ? 13.156 16.922 22.359 1 96.25 366 PHE B N 1
ATOM 7909 C CA . PHE B 1 366 ? 12.844 17.375 21.016 1 96.25 366 PHE B CA 1
ATOM 7910 C C . PHE B 1 366 ? 11.695 16.578 20.422 1 96.25 366 PHE B C 1
ATOM 7912 O O . PHE B 1 366 ? 10.844 17.125 19.719 1 96.25 366 PHE B O 1
ATOM 7919 N N . LYS B 1 367 ? 11.703 15.289 20.672 1 92.56 367 LYS B N 1
ATOM 7920 C CA . LYS B 1 367 ? 10.609 14.438 20.219 1 92.56 367 LYS B CA 1
ATOM 7921 C C . LYS B 1 367 ? 9.281 14.898 20.828 1 92.56 367 LYS B C 1
ATOM 7923 O O . LYS B 1 367 ? 8.289 15.047 20.109 1 92.56 367 LYS B O 1
ATOM 7928 N N . SER B 1 368 ? 9.258 15.164 22.047 1 92 368 SER B N 1
ATOM 7929 C CA . SER B 1 368 ? 8.062 15.633 22.734 1 92 368 SER B CA 1
ATOM 7930 C C . SER B 1 368 ? 7.602 16.984 22.188 1 92 368 SER B C 1
ATOM 7932 O O . SER B 1 368 ? 6.402 17.203 22 1 92 368 SER B O 1
ATOM 7934 N N . ALA B 1 369 ? 8.555 17.844 21.953 1 93.69 369 ALA B N 1
ATOM 7935 C CA . ALA B 1 369 ? 8.25 19.156 21.422 1 93.69 369 ALA B CA 1
ATOM 7936 C C . ALA B 1 369 ? 7.586 19.062 20.047 1 93.69 369 ALA B C 1
ATOM 7938 O O . ALA B 1 369 ? 6.602 19.766 19.781 1 93.69 369 ALA B O 1
ATOM 7939 N N . THR B 1 370 ? 8.109 18.25 19.203 1 90.19 370 THR B N 1
ATOM 7940 C CA . THR B 1 370 ? 7.562 18.109 17.859 1 90.19 370 THR B CA 1
ATOM 7941 C C . THR B 1 370 ? 6.156 17.516 17.906 1 90.19 370 THR B C 1
ATOM 7943 O O . THR B 1 370 ? 5.309 17.859 17.078 1 90.19 370 THR B O 1
ATOM 7946 N N . GLU B 1 371 ? 5.887 16.672 18.844 1 88 371 GLU B N 1
ATOM 7947 C CA . GLU B 1 371 ? 4.551 16.109 19 1 88 371 GLU B CA 1
ATOM 7948 C C . GLU B 1 371 ? 3.549 17.172 19.438 1 88 371 GLU B C 1
ATOM 7950 O O . GLU B 1 371 ? 2.424 17.219 18.938 1 88 371 GLU B O 1
ATOM 7955 N N . ILE B 1 372 ? 3.99 18.047 20.266 1 90.12 372 ILE B N 1
ATOM 7956 C CA . ILE B 1 372 ? 3.143 19.125 20.75 1 90.12 372 ILE B CA 1
ATOM 7957 C C . ILE B 1 372 ? 2.863 20.125 19.625 1 90.12 372 ILE B C 1
ATOM 7959 O O . ILE B 1 372 ? 1.723 20.547 19.438 1 90.12 372 ILE B O 1
ATOM 7963 N N . LEU B 1 373 ? 3.848 20.406 18.922 1 92.25 373 LEU B N 1
ATOM 7964 C CA . LEU B 1 373 ? 3.727 21.422 17.891 1 92.25 373 LEU B CA 1
ATOM 7965 C C . LEU B 1 373 ? 2.961 20.891 16.688 1 92.25 373 LEU B C 1
ATOM 7967 O O . LEU B 1 373 ? 2.492 21.672 15.844 1 92.25 373 LEU B O 1
ATOM 7971 N N . GLY B 1 374 ? 2.846 19.641 16.578 1 86.62 374 GLY B N 1
ATOM 7972 C CA . GLY B 1 374 ? 2.217 19.047 15.414 1 86.62 374 GLY B CA 1
ATOM 7973 C C . GLY B 1 374 ? 0.703 19 15.508 1 86.62 374 GLY B C 1
ATOM 7974 O O . GLY B 1 374 ? 0.03 18.547 14.578 1 86.62 374 GLY B O 1
ATOM 7975 N N . GLY B 1 375 ? 0.118 19.5 16.516 1 81.44 375 GLY B N 1
ATOM 7976 C CA . GLY B 1 375 ? -1.327 19.516 16.672 1 81.44 375 GLY B CA 1
ATOM 7977 C C . GLY B 1 375 ? -2.018 20.531 15.781 1 81.44 375 GLY B C 1
ATOM 7978 O O . GLY B 1 375 ? -1.422 21.531 15.406 1 81.44 375 GLY B O 1
ATOM 7979 N N . ASP B 1 376 ? -3.289 20.234 15.359 1 78.69 376 ASP B N 1
ATOM 7980 C CA . ASP B 1 376 ? -4.016 21.156 14.5 1 78.69 376 ASP B CA 1
ATOM 7981 C C . ASP B 1 376 ? -5.371 21.516 15.102 1 78.69 376 ASP B C 1
ATOM 7983 O O . ASP B 1 376 ? -6.176 22.203 14.461 1 78.69 376 ASP B O 1
ATOM 7987 N N . LYS B 1 377 ? -5.555 21.125 16.328 1 85.94 377 LYS B N 1
ATOM 7988 C CA . LYS B 1 377 ? -6.84 21.422 16.969 1 85.94 377 LYS B CA 1
ATOM 7989 C C . LYS B 1 377 ? -6.684 22.453 18.062 1 85.94 377 LYS B C 1
ATOM 7991 O O . LYS B 1 377 ? -7.672 22.891 18.672 1 85.94 377 LYS B O 1
ATOM 7996 N N . TYR B 1 378 ? -5.488 22.781 18.344 1 91.44 378 TYR B N 1
ATOM 7997 C CA . TYR B 1 378 ? -5.227 23.797 19.359 1 91.44 378 TYR B CA 1
ATOM 7998 C C . TYR B 1 378 ? -4.141 24.766 18.891 1 91.44 378 TYR B C 1
ATOM 8000 O O . TYR B 1 378 ? -3.496 24.531 17.875 1 91.44 378 TYR B O 1
ATOM 8008 N N . VAL B 1 379 ? -4.023 25.797 19.625 1 95.19 379 VAL B N 1
ATOM 8009 C CA . VAL B 1 379 ? -3.1 26.859 19.25 1 95.19 379 VAL B CA 1
ATOM 8010 C C . VAL B 1 379 ? -1.662 26.406 19.484 1 95.19 379 VAL B C 1
ATOM 8012 O O . VAL B 1 379 ? -1.347 25.828 20.531 1 95.19 379 VAL B O 1
ATOM 8015 N N . THR B 1 380 ? -0.844 26.672 18.422 1 95.62 380 THR B N 1
ATOM 8016 C CA . THR B 1 380 ? 0.505 26.125 18.547 1 95.62 380 THR B CA 1
ATOM 8017 C C . THR B 1 380 ? 1.545 27.234 18.422 1 95.62 380 THR B C 1
ATOM 8019 O O . THR B 1 380 ? 2.611 27.172 19.031 1 95.62 380 THR B O 1
ATOM 8022 N N . LEU B 1 381 ? 1.33 28.281 17.719 1 96.69 381 LEU B N 1
ATOM 8023 C CA . LEU B 1 381 ? 2.352 29.297 17.453 1 96.69 381 LEU B CA 1
ATOM 8024 C C . LEU B 1 381 ? 2.764 29.984 18.75 1 96.69 381 LEU B C 1
ATOM 8026 O O . LEU B 1 381 ? 3.939 30.312 18.938 1 96.69 381 LEU B O 1
ATOM 8030 N N . SER B 1 382 ? 1.833 30.219 19.625 1 96.31 382 SER B N 1
ATOM 8031 C CA . SER B 1 382 ? 2.084 30.969 20.844 1 96.31 382 SER B CA 1
ATOM 8032 C C . SER B 1 382 ? 3.016 30.219 21.797 1 96.31 382 SER B C 1
ATOM 8034 O O . SER B 1 382 ? 3.607 30.797 22.703 1 96.31 382 SER B O 1
ATOM 8036 N N . ILE B 1 383 ? 3.156 28.938 21.562 1 95 383 ILE B N 1
ATOM 8037 C CA . ILE B 1 383 ? 3.93 28.094 22.469 1 95 383 ILE B CA 1
ATOM 8038 C C . ILE B 1 383 ? 5.379 28.016 22 1 95 383 ILE B C 1
ATOM 8040 O O . ILE B 1 383 ? 6.27 27.641 22.766 1 95 383 ILE B O 1
ATOM 8044 N N . VAL B 1 384 ? 5.676 28.422 20.797 1 96.62 384 VAL B N 1
ATOM 8045 C CA . VAL B 1 384 ? 6.938 28.156 20.109 1 96.62 384 VAL B CA 1
ATOM 8046 C C . VAL B 1 384 ? 8.078 28.844 20.859 1 96.62 384 VAL B C 1
ATOM 8048 O O . VAL B 1 384 ? 9.117 28.234 21.109 1 96.62 384 VAL B O 1
ATOM 8051 N N . GLY B 1 385 ? 7.883 30.094 21.25 1 94.88 385 GLY B N 1
ATOM 8052 C CA . GLY B 1 385 ? 8.945 30.844 21.906 1 94.88 385 GLY B CA 1
ATOM 8053 C C . GLY B 1 385 ? 9.43 30.172 23.188 1 94.88 385 GLY B C 1
ATOM 8054 O O . GLY B 1 385 ? 10.625 29.953 23.359 1 94.88 385 GLY B O 1
ATOM 8055 N N . ARG B 1 386 ? 8.539 29.859 24 1 94.12 386 ARG B N 1
ATOM 8056 C CA . ARG B 1 386 ? 8.852 29.219 25.266 1 94.12 386 ARG B CA 1
ATOM 8057 C C . ARG B 1 386 ? 9.445 27.828 25.031 1 94.12 386 ARG B C 1
ATOM 8059 O O . ARG B 1 386 ? 10.398 27.438 25.719 1 94.12 386 ARG B O 1
ATOM 8066 N N . LEU B 1 387 ? 8.883 27.172 24.141 1 95.56 387 LEU B N 1
ATOM 8067 C CA . LEU B 1 387 ? 9.344 25.812 23.844 1 95.56 387 LEU B CA 1
ATOM 8068 C C . LEU B 1 387 ? 10.797 25.828 23.375 1 95.56 387 LEU B C 1
ATOM 8070 O O . LEU B 1 387 ? 11.594 24.984 23.797 1 95.56 387 LEU B O 1
ATOM 8074 N N . PHE B 1 388 ? 11.172 26.75 22.484 1 95.88 388 PHE B N 1
ATOM 8075 C CA . PHE B 1 388 ? 12.539 26.859 22 1 95.88 388 PHE B CA 1
ATOM 8076 C C . PHE B 1 388 ? 13.5 27.188 23.141 1 95.88 388 PHE B C 1
ATOM 8078 O O . PHE B 1 388 ? 14.602 26.641 23.203 1 95.88 388 PHE B O 1
ATOM 8085 N N . LYS B 1 389 ? 13.055 28.016 24 1 94.69 389 LYS B N 1
ATOM 8086 C CA . LYS B 1 389 ? 13.875 28.328 25.172 1 94.69 389 LYS B CA 1
ATOM 8087 C C . LYS B 1 389 ? 14.133 27.094 26.016 1 94.69 389 LYS B C 1
ATOM 8089 O O . LYS B 1 389 ? 15.266 26.844 26.453 1 94.69 389 LYS B O 1
ATOM 8094 N N . ASN B 1 390 ? 13.117 26.328 26.219 1 95.75 390 ASN B N 1
ATOM 8095 C CA . ASN B 1 390 ? 13.234 25.094 27 1 95.75 390 ASN B CA 1
ATOM 8096 C C . ASN B 1 390 ? 14.156 24.094 26.297 1 95.75 390 ASN B C 1
ATOM 8098 O O . ASN B 1 390 ? 14.93 23.406 26.953 1 95.75 390 ASN B O 1
ATOM 8102 N N . LEU B 1 391 ? 14.023 24 25 1 97.19 391 LEU B N 1
ATOM 8103 C CA . LEU B 1 391 ? 14.852 23.062 24.25 1 97.19 391 LEU B CA 1
ATOM 8104 C C . LEU B 1 391 ? 16.328 23.453 24.312 1 97.19 391 LEU B C 1
ATOM 8106 O O . LEU B 1 391 ? 17.188 22.594 24.5 1 97.19 391 LEU B O 1
ATOM 8110 N N . ILE B 1 392 ? 16.594 24.75 24.234 1 96.19 392 ILE B N 1
ATOM 8111 C CA . ILE B 1 392 ? 17.969 25.25 24.312 1 96.19 392 ILE B CA 1
ATOM 8112 C C . ILE B 1 392 ? 18.531 24.953 25.703 1 96.19 392 ILE B C 1
ATOM 8114 O O . ILE B 1 392 ? 19.688 24.531 25.844 1 96.19 392 ILE B O 1
ATOM 8118 N N . SER B 1 393 ? 17.703 25.078 26.688 1 95.06 393 SER B N 1
ATOM 8119 C CA . SER B 1 393 ? 18.125 24.812 28.062 1 95.06 393 SER B CA 1
ATOM 8120 C C . SER B 1 393 ? 18.406 23.328 28.266 1 95.06 393 SER B C 1
ATOM 8122 O O . SER B 1 393 ? 19.266 22.953 29.062 1 95.06 393 SER B O 1
ATOM 8124 N N . SER B 1 394 ? 17.688 22.516 27.594 1 95.44 394 SER B N 1
ATOM 8125 C CA . SER B 1 394 ? 17.812 21.062 27.766 1 95.44 394 SER B CA 1
ATOM 8126 C C . SER B 1 394 ? 19.141 20.562 27.188 1 95.44 394 SER B C 1
ATOM 8128 O O . SER B 1 394 ? 19.594 19.484 27.531 1 95.44 394 SER B O 1
ATOM 8130 N N . VAL B 1 395 ? 19.766 21.359 26.297 1 96.12 395 VAL B N 1
ATOM 8131 C CA . VAL B 1 395 ? 21 20.906 25.672 1 96.12 395 VAL B CA 1
ATOM 8132 C C . VAL B 1 395 ? 22.172 21.75 26.156 1 96.12 395 VAL B C 1
ATOM 8134 O O . VAL B 1 395 ? 23.188 21.891 25.469 1 96.12 395 VAL B O 1
ATOM 8137 N N . GLU B 1 396 ? 21.984 22.281 27.203 1 93.81 396 GLU B N 1
ATOM 8138 C CA . GLU B 1 396 ? 23.109 22.984 27.828 1 93.81 396 GLU B CA 1
ATOM 8139 C C . GLU B 1 396 ? 24.172 22 28.328 1 93.81 396 GLU B C 1
ATOM 8141 O O . GLU B 1 396 ? 23.844 20.938 28.844 1 93.81 396 GLU B O 1
ATOM 8146 N N . CYS B 1 397 ? 25.359 22.344 28.172 1 91.56 397 CYS B N 1
ATOM 8147 C CA . CYS B 1 397 ? 26.469 21.469 28.547 1 91.56 397 CYS B CA 1
ATOM 8148 C C . CYS B 1 397 ? 26.531 21.281 30.047 1 91.56 397 CYS B C 1
ATOM 8150 O O . CYS B 1 397 ? 26.328 22.234 30.812 1 91.56 397 CYS B O 1
ATOM 8152 N N . ILE B 1 398 ? 26.734 20.016 30.391 1 89.62 398 ILE B N 1
ATOM 8153 C CA . ILE B 1 398 ? 26.906 19.656 31.797 1 89.62 398 ILE B CA 1
ATOM 8154 C C . ILE B 1 398 ? 28.281 19 32 1 89.62 398 ILE B C 1
ATOM 8156 O O . ILE B 1 398 ? 28.781 18.328 31.094 1 89.62 398 ILE B O 1
ATOM 8160 N N . SER B 1 399 ? 28.797 19.125 33.156 1 88.44 399 SER B N 1
ATOM 8161 C CA . SER B 1 399 ? 30.156 18.656 33.438 1 88.44 399 SER B CA 1
ATOM 8162 C C . SER B 1 399 ? 30.203 17.141 33.5 1 88.44 399 SER B C 1
ATOM 8164 O O . SER B 1 399 ? 31.25 16.547 33.219 1 88.44 399 SER B O 1
ATOM 8166 N N . THR B 1 400 ? 29.188 16.469 33.719 1 87.81 400 THR B N 1
ATOM 8167 C CA . THR B 1 400 ? 29.156 15.023 33.875 1 87.81 400 THR B CA 1
ATOM 8168 C C . THR B 1 400 ? 29.062 14.344 32.5 1 87.81 400 THR B C 1
ATOM 8170 O O . THR B 1 400 ? 29.312 13.141 32.406 1 87.81 400 THR B O 1
ATOM 8173 N N . ASP B 1 401 ? 28.812 15.133 31.453 1 88.56 401 ASP B N 1
ATOM 8174 C CA . ASP B 1 401 ? 28.641 14.555 30.125 1 88.56 401 ASP B CA 1
ATOM 8175 C C . ASP B 1 401 ? 30 14.266 29.469 1 88.56 401 ASP B C 1
ATOM 8177 O O . ASP B 1 401 ? 31 14.875 29.828 1 88.56 401 ASP B O 1
ATOM 8181 N N . SER B 1 402 ? 30 13.328 28.625 1 89.62 402 SER B N 1
ATOM 8182 C CA . SER B 1 402 ? 31.203 13.047 27.844 1 89.62 402 SER B CA 1
ATOM 8183 C C . SER B 1 402 ? 31.5 14.18 26.859 1 89.62 402 SER B C 1
ATOM 8185 O O . SER B 1 402 ? 30.641 15.008 26.594 1 89.62 402 SER B O 1
ATOM 8187 N N . VAL B 1 403 ? 32.719 14.164 26.344 1 91.44 403 VAL B N 1
ATOM 8188 C CA . VAL B 1 403 ? 33.156 15.203 25.422 1 91.44 403 VAL B CA 1
ATOM 8189 C C . VAL B 1 403 ? 32.312 15.18 24.156 1 91.44 403 VAL B C 1
ATOM 8191 O O . VAL B 1 403 ? 31.875 16.219 23.672 1 91.44 403 VAL B O 1
ATOM 8194 N N . ILE B 1 404 ? 32.031 14.078 23.719 1 91.81 404 ILE B N 1
ATOM 8195 C CA . ILE B 1 404 ? 31.281 13.922 22.484 1 91.81 404 ILE B CA 1
ATOM 8196 C C . ILE B 1 404 ? 29.859 14.445 22.672 1 91.81 404 ILE B C 1
ATOM 8198 O O . ILE B 1 404 ? 29.328 15.141 21.812 1 91.81 404 ILE B O 1
ATOM 8202 N N . VAL B 1 405 ? 29.297 14.18 23.75 1 92.88 405 VAL B N 1
ATOM 8203 C CA . VAL B 1 405 ? 27.922 14.586 24.047 1 92.88 405 VAL B CA 1
ATOM 8204 C C . VAL B 1 405 ? 27.859 16.109 24.141 1 92.88 405 VAL B C 1
ATOM 8206 O O . VAL B 1 405 ? 26.922 16.719 23.625 1 92.88 405 VAL B O 1
ATOM 8209 N N . ASN B 1 406 ? 28.859 16.625 24.719 1 95 406 ASN B N 1
ATOM 8210 C CA . ASN B 1 406 ? 28.875 18.078 24.844 1 95 406 ASN B CA 1
ATOM 8211 C C . ASN B 1 406 ? 29.062 18.766 23.5 1 95 406 ASN B C 1
ATOM 8213 O O . ASN B 1 406 ? 28.5 19.828 23.25 1 95 406 ASN B O 1
ATOM 8217 N N . GLU B 1 407 ? 29.844 18.156 22.719 1 95.5 407 GLU B N 1
ATOM 8218 C CA . GLU B 1 407 ? 30.016 18.719 21.375 1 95.5 407 GLU B CA 1
ATOM 8219 C C . GLU B 1 407 ? 28.719 18.688 20.594 1 95.5 407 GLU B C 1
ATOM 8221 O O . GLU B 1 407 ? 28.375 19.656 19.906 1 95.5 407 GLU B O 1
ATOM 8226 N N . ILE B 1 408 ? 28.016 17.656 20.734 1 95.38 408 ILE B N 1
ATOM 8227 C CA . ILE B 1 408 ? 26.75 17.516 20.031 1 95.38 408 ILE B CA 1
ATOM 8228 C C . ILE B 1 408 ? 25.75 18.547 20.562 1 95.38 408 ILE B C 1
ATOM 8230 O O . ILE B 1 408 ? 25.031 19.188 19.797 1 95.38 408 ILE B O 1
ATOM 8234 N N . LYS B 1 409 ? 25.688 18.656 21.828 1 96.38 409 LYS B N 1
ATOM 8235 C CA . LYS B 1 409 ? 24.797 19.609 22.469 1 96.38 409 LYS B CA 1
ATOM 8236 C C . LYS B 1 409 ? 25.094 21.031 22 1 96.38 409 LYS B C 1
ATOM 8238 O O . LYS B 1 409 ? 24.172 21.812 21.719 1 96.38 409 LYS B O 1
ATOM 8243 N N . LEU B 1 410 ? 26.312 21.297 21.859 1 96.56 410 LEU B N 1
ATOM 8244 C CA . LEU B 1 410 ? 26.719 22.625 21.422 1 96.56 410 LEU B CA 1
ATOM 8245 C C . LEU B 1 410 ? 26.312 22.875 19.984 1 96.56 410 LEU B C 1
ATOM 8247 O O . LEU B 1 410 ? 25.844 23.969 19.641 1 96.56 410 LEU B O 1
ATOM 8251 N N . LEU B 1 411 ? 26.484 21.875 19.203 1 96.69 411 LEU B N 1
ATOM 8252 C CA . LEU B 1 411 ? 26.094 22 17.797 1 96.69 411 LEU B CA 1
ATOM 8253 C C . LEU B 1 411 ? 24.594 22.203 17.656 1 96.69 411 LEU B C 1
ATOM 8255 O O . LEU B 1 411 ? 24.156 23.094 16.922 1 96.69 411 LEU B O 1
ATOM 8259 N N . ILE B 1 412 ? 23.828 21.484 18.391 1 97.19 412 ILE B N 1
ATOM 8260 C CA . ILE B 1 412 ? 22.359 21.594 18.328 1 97.19 412 ILE B CA 1
ATOM 8261 C C . ILE B 1 412 ? 21.922 22.953 18.859 1 97.19 412 ILE B C 1
ATOM 8263 O O . ILE B 1 412 ? 21.125 23.641 18.234 1 97.19 412 ILE B O 1
ATOM 8267 N N . SER B 1 413 ? 22.484 23.312 19.984 1 96.81 413 SER B N 1
ATOM 8268 C CA . SER B 1 413 ? 22.109 24.578 20.625 1 96.81 413 SER B CA 1
ATOM 8269 C C . SER B 1 413 ? 22.438 25.766 19.734 1 96.81 413 SER B C 1
ATOM 8271 O O . SER B 1 413 ? 21.625 26.688 19.594 1 96.81 413 SER B O 1
ATOM 8273 N N . SER B 1 414 ? 23.547 25.766 19.125 1 96.62 414 SER B N 1
ATOM 8274 C CA . SER B 1 414 ? 23.984 26.875 18.297 1 96.62 414 SER B CA 1
ATOM 8275 C C . SER B 1 414 ? 23.078 27.031 17.078 1 96.62 414 SER B C 1
ATOM 8277 O O . SER B 1 414 ? 22.688 28.141 16.719 1 96.62 414 SER B O 1
ATOM 8279 N N . ASP B 1 415 ? 22.797 25.906 16.5 1 96.88 415 ASP B N 1
ATOM 8280 C CA . ASP B 1 415 ? 21.938 25.969 15.32 1 96.88 415 ASP B CA 1
ATOM 8281 C C . ASP B 1 415 ? 20.5 26.344 15.695 1 96.88 415 ASP B C 1
ATOM 8283 O O . ASP B 1 415 ? 19.828 27.062 14.961 1 96.88 415 ASP B O 1
ATOM 8287 N N . LEU B 1 416 ? 20.047 25.859 16.766 1 96.31 416 LEU B N 1
ATOM 8288 C CA . LEU B 1 416 ? 18.688 26.172 17.234 1 96.31 416 LEU B CA 1
ATOM 8289 C C . LEU B 1 416 ? 18.531 27.656 17.516 1 96.31 416 LEU B C 1
ATOM 8291 O O . LEU B 1 416 ? 17.5 28.25 17.188 1 96.31 416 LEU B O 1
ATOM 8295 N N . LYS B 1 417 ? 19.516 28.203 18.078 1 95.12 417 LYS B N 1
ATOM 8296 C CA . LYS B 1 417 ? 19.5 29.641 18.359 1 95.12 417 LYS B CA 1
ATOM 8297 C C . LYS B 1 417 ? 19.453 30.453 17.078 1 95.12 417 LYS B C 1
ATOM 8299 O O . LYS B 1 417 ? 18.719 31.438 16.984 1 95.12 417 LYS B O 1
ATOM 8304 N N . LYS B 1 418 ? 20.172 30.016 16.172 1 95.25 418 LYS B N 1
ATOM 8305 C CA . LYS B 1 418 ? 20.172 30.688 14.875 1 95.25 418 LYS B CA 1
ATOM 8306 C C . LYS B 1 418 ? 18.797 30.625 14.227 1 95.25 418 LYS B C 1
ATOM 8308 O O . LYS B 1 418 ? 18.312 31.625 13.68 1 95.25 418 LYS B O 1
ATOM 8313 N N . ARG B 1 419 ? 18.156 29.547 14.352 1 94.06 419 ARG B N 1
ATOM 8314 C CA . ARG B 1 419 ? 16.859 29.359 13.727 1 94.06 419 ARG B CA 1
ATOM 8315 C C . ARG B 1 419 ? 15.766 30.094 14.5 1 94.06 419 ARG B C 1
ATOM 8317 O O . ARG B 1 419 ? 14.812 30.609 13.906 1 94.06 419 ARG B O 1
ATOM 8324 N N . GLN B 1 420 ? 15.914 30.062 15.773 1 92.44 420 GLN B N 1
ATOM 8325 C CA . GLN B 1 420 ? 14.992 30.828 16.609 1 92.44 420 GLN B CA 1
ATOM 8326 C C . GLN B 1 420 ? 14.992 32.312 16.203 1 92.44 420 GLN B C 1
ATOM 8328 O O . GLN B 1 420 ? 13.93 32.938 16.141 1 92.44 420 GLN B O 1
ATOM 8333 N N . ASN B 1 421 ? 16.078 32.781 15.898 1 90.62 421 ASN B N 1
ATOM 8334 C CA . ASN B 1 421 ? 16.203 34.188 15.531 1 90.62 421 ASN B CA 1
ATOM 8335 C C . ASN B 1 421 ? 15.555 34.469 14.188 1 90.62 421 ASN B C 1
ATOM 8337 O O . ASN B 1 421 ? 15.094 35.594 13.945 1 90.62 421 ASN B O 1
ATOM 8341 N N . LYS B 1 422 ? 15.445 33.531 13.375 1 90.81 422 LYS B N 1
ATOM 8342 C CA . LYS B 1 422 ? 14.875 33.719 12.039 1 90.81 422 LYS B CA 1
ATOM 8343 C C . LYS B 1 422 ? 13.352 33.656 12.078 1 90.81 422 LYS B C 1
ATOM 8345 O O . LYS B 1 422 ? 12.688 34 11.102 1 90.81 422 LYS B O 1
ATOM 8350 N N . MET B 1 423 ? 12.727 33.219 13.148 1 90.62 423 MET B N 1
ATOM 8351 C CA . MET B 1 423 ? 11.281 33.031 13.227 1 90.62 423 MET B CA 1
ATOM 8352 C C . MET B 1 423 ? 10.57 34.375 13.352 1 90.62 423 MET B C 1
ATOM 8354 O O . MET B 1 423 ? 9.391 34.5 13 1 90.62 423 MET B O 1
ATOM 8358 N N . GLY B 1 424 ? 11.141 35.438 13.789 1 86.56 424 GLY B N 1
ATOM 8359 C CA . GLY B 1 424 ? 10.594 36.781 13.766 1 86.56 424 GLY B CA 1
ATOM 8360 C C . GLY B 1 424 ? 9.727 37.094 14.969 1 86.56 424 GLY B C 1
ATOM 8361 O O . GLY B 1 424 ? 9.539 36.25 15.844 1 86.56 424 GLY B O 1
ATOM 8362 N N . ASP B 1 425 ? 9.094 38.219 14.969 1 93.06 425 ASP B N 1
ATOM 8363 C CA . ASP B 1 425 ? 8.336 38.75 16.094 1 93.06 425 ASP B CA 1
ATOM 8364 C C . ASP B 1 425 ? 6.93 38.156 16.156 1 93.06 425 ASP B C 1
ATOM 8366 O O . ASP B 1 425 ? 6.25 38.281 17.172 1 93.06 425 ASP B O 1
ATOM 8370 N N . ILE B 1 426 ? 6.641 37.531 15.094 1 95.56 426 ILE B N 1
ATOM 8371 C CA . ILE B 1 426 ? 5.281 37.031 14.977 1 95.56 426 ILE B CA 1
ATOM 8372 C C . ILE B 1 426 ? 5.02 36 16.078 1 95.56 426 ILE B C 1
ATOM 8374 O O . ILE B 1 426 ? 3.906 35.906 16.594 1 95.56 426 ILE B O 1
ATOM 8378 N N . ILE B 1 427 ? 6.027 35.25 16.484 1 96.38 427 ILE B N 1
ATOM 8379 C CA . ILE B 1 427 ? 5.883 34.219 17.516 1 96.38 427 ILE B CA 1
ATOM 8380 C C . ILE B 1 427 ? 5.637 34.906 18.875 1 96.38 427 ILE B C 1
ATOM 8382 O O . ILE B 1 427 ? 4.852 34.406 19.688 1 96.38 427 ILE B O 1
ATOM 8386 N N . HIS B 1 428 ? 6.207 36.031 19.047 1 96.81 428 HIS B N 1
ATOM 8387 C CA . HIS B 1 428 ? 6.07 36.75 20.328 1 96.81 428 HIS B CA 1
ATOM 8388 C C . HIS B 1 428 ? 4.73 37.469 20.406 1 96.81 428 HIS B C 1
ATOM 8390 O O . HIS B 1 428 ? 4.145 37.562 21.484 1 96.81 428 HIS B O 1
ATOM 8396 N N . LYS B 1 429 ? 4.312 37.969 19.266 1 97.06 429 LYS B N 1
ATOM 8397 C CA . LYS B 1 429 ? 2.988 38.594 19.234 1 97.06 429 LYS B CA 1
ATOM 8398 C C . LYS B 1 429 ? 1.9 37.562 19.562 1 97.06 429 LYS B C 1
ATOM 8400 O O . LYS B 1 429 ? 0.985 37.875 20.344 1 97.06 429 LYS B O 1
ATOM 8405 N N . ALA B 1 430 ? 2.074 36.406 19 1 97.88 430 ALA B N 1
ATOM 8406 C CA . ALA B 1 430 ? 1.118 35.312 19.281 1 97.88 430 ALA B CA 1
ATOM 8407 C C . ALA B 1 430 ? 1.138 34.938 20.75 1 97.88 430 ALA B C 1
ATOM 8409 O O . ALA B 1 430 ? 0.085 34.75 21.375 1 97.88 430 ALA B O 1
ATOM 8410 N N . ALA B 1 431 ? 2.303 34.844 21.312 1 97 431 ALA B N 1
ATOM 8411 C CA . ALA B 1 431 ? 2.449 34.5 22.719 1 97 431 ALA B CA 1
ATOM 8412 C C . ALA B 1 431 ? 1.827 35.562 23.609 1 97 431 ALA B C 1
ATOM 8414 O O . ALA B 1 431 ? 1.181 35.25 24.609 1 97 431 ALA B O 1
ATOM 8415 N N . ALA B 1 432 ? 2.01 36.812 23.25 1 96.81 432 ALA B N 1
ATOM 8416 C CA . ALA B 1 432 ? 1.474 37.906 24.031 1 96.81 432 ALA B CA 1
ATOM 8417 C C . ALA B 1 432 ? -0.049 37.844 24.109 1 96.81 432 ALA B C 1
ATOM 8419 O O . ALA B 1 432 ? -0.645 38.25 25.109 1 96.81 432 ALA B O 1
ATOM 8420 N N . LEU B 1 433 ? -0.635 37.375 23.078 1 97.06 433 LEU B N 1
ATOM 8421 C CA . LEU B 1 433 ? -2.092 37.344 23 1 97.06 433 LEU B CA 1
ATOM 8422 C C . LEU B 1 433 ? -2.641 36.031 23.547 1 97.06 433 LEU B C 1
ATOM 8424 O O . LEU B 1 433 ? -3.854 35.812 23.547 1 97.06 433 LEU B O 1
ATOM 8428 N N . ASP B 1 434 ? -1.781 35.125 23.891 1 96.69 434 ASP B N 1
ATOM 8429 C CA . ASP B 1 434 ? -2.119 33.938 24.641 1 96.69 434 ASP B CA 1
ATOM 8430 C C . ASP B 1 434 ? -2.066 34.188 26.141 1 96.69 434 ASP B C 1
ATOM 8432 O O . ASP B 1 434 ? -0.987 34.375 26.703 1 96.69 434 ASP B O 1
ATOM 8436 N N . PRO B 1 435 ? -3.188 34.125 26.734 1 94.44 435 PRO B N 1
ATOM 8437 C CA . PRO B 1 435 ? -3.221 34.5 28.156 1 94.44 435 PRO B CA 1
ATOM 8438 C C . PRO B 1 435 ? -2.277 33.656 29.016 1 94.44 435 PRO B C 1
ATOM 8440 O O . PRO B 1 435 ? -1.867 34.062 30.094 1 94.44 435 PRO B O 1
ATOM 8443 N N . ARG B 1 436 ? -1.892 32.5 28.531 1 91.12 436 ARG B N 1
ATOM 8444 C CA . ARG B 1 436 ? -0.999 31.641 29.281 1 91.12 436 ARG B CA 1
ATOM 8445 C C . ARG B 1 436 ? 0.424 32.188 29.297 1 91.12 436 ARG B C 1
ATOM 8447 O O . ARG B 1 436 ? 1.189 31.922 30.219 1 91.12 436 ARG B O 1
ATOM 8454 N N . TYR B 1 437 ? 0.649 33.031 28.266 1 92.62 437 TYR B N 1
ATOM 8455 C CA . TYR B 1 437 ? 2.031 33.438 28.078 1 92.62 437 TYR B CA 1
ATOM 8456 C C . TYR B 1 437 ? 2.121 34.969 27.953 1 92.62 437 TYR B C 1
ATOM 8458 O O . TYR B 1 437 ? 3.064 35.469 27.344 1 92.62 437 TYR B O 1
ATOM 8466 N N . ARG B 1 438 ? 1.229 35.594 28.453 1 91.75 438 ARG B N 1
ATOM 8467 C CA . ARG B 1 438 ? 1.092 37.062 28.328 1 91.75 438 ARG B CA 1
ATOM 8468 C C . ARG B 1 438 ? 2.312 37.781 28.906 1 91.75 438 ARG B C 1
ATOM 8470 O O . ARG B 1 438 ? 2.707 38.812 28.391 1 91.75 438 ARG B O 1
ATOM 8477 N N . SER B 1 439 ? 2.975 37.188 29.906 1 90.12 439 SER B N 1
ATOM 8478 C CA . SER B 1 439 ? 4.098 37.844 30.578 1 90.12 439 SER B CA 1
ATOM 8479 C C . SER B 1 439 ? 5.371 37.75 29.75 1 90.12 439 SER B C 1
ATOM 8481 O O . SER B 1 439 ? 6.332 38.469 29.984 1 90.12 439 SER B O 1
ATOM 8483 N N . LEU B 1 440 ? 5.441 36.906 28.797 1 94 440 LEU B N 1
ATOM 8484 C CA . LEU B 1 440 ? 6.57 36.688 27.891 1 94 440 LEU B CA 1
ATOM 8485 C C . LEU B 1 440 ? 7.875 36.562 28.672 1 94 440 LEU B C 1
ATOM 8487 O O . LEU B 1 440 ? 8.867 37.219 28.344 1 94 440 LEU B O 1
ATOM 8491 N N . LYS B 1 441 ? 7.926 35.719 29.672 1 91 441 LYS B N 1
ATOM 8492 C CA . LYS B 1 441 ? 9.039 35.625 30.625 1 91 441 LYS B CA 1
ATOM 8493 C C . LYS B 1 441 ? 10.266 35 29.938 1 91 441 LYS B C 1
ATOM 8495 O O . LYS B 1 441 ? 11.383 35.125 30.438 1 91 441 LYS B O 1
ATOM 8500 N N . TYR B 1 442 ? 10.062 34.438 28.797 1 92.12 442 TYR B N 1
ATOM 8501 C CA . TYR B 1 442 ? 11.18 33.781 28.125 1 92.12 442 TYR B CA 1
ATOM 8502 C C . TYR B 1 442 ? 11.992 34.781 27.312 1 92.12 442 TYR B C 1
ATOM 8504 O O . TYR B 1 442 ? 13.078 34.469 26.828 1 92.12 442 TYR B O 1
ATOM 8512 N N . LEU B 1 443 ? 11.477 36.031 27.203 1 93.94 443 LEU B N 1
ATOM 8513 C CA . LEU B 1 443 ? 12.156 37.062 26.453 1 93.94 443 LEU B CA 1
ATOM 8514 C C . LEU B 1 443 ? 12.938 38 27.391 1 93.94 443 LEU B C 1
ATOM 8516 O O . LEU B 1 443 ? 12.656 38.062 28.578 1 93.94 443 LEU B O 1
ATOM 8520 N N . SER B 1 444 ? 13.938 38.625 26.797 1 92.94 444 SER B N 1
ATOM 8521 C CA . SER B 1 444 ? 14.594 39.719 27.531 1 92.94 444 SER B CA 1
ATOM 8522 C C . SER B 1 444 ? 13.648 40.875 27.75 1 92.94 444 SER B C 1
ATOM 8524 O O . SER B 1 444 ? 12.617 41 27.094 1 92.94 444 SER B O 1
ATOM 8526 N N . GLU B 1 445 ? 13.945 41.719 28.641 1 94.19 445 GLU B N 1
ATOM 8527 C CA . GLU B 1 445 ? 13.109 42.875 28.938 1 94.19 445 GLU B CA 1
ATOM 8528 C C . GLU B 1 445 ? 12.945 43.781 27.719 1 94.19 445 GLU B C 1
ATOM 8530 O O . GLU B 1 445 ? 11.852 44.281 27.453 1 94.19 445 GLU B O 1
ATOM 8535 N N . GLU B 1 446 ? 14.008 43.906 27.047 1 94.62 446 GLU B N 1
ATOM 8536 C CA . GLU B 1 446 ? 13.977 44.719 25.844 1 94.62 446 GLU B CA 1
ATOM 8537 C C . GLU B 1 446 ? 13.047 44.125 24.781 1 94.62 446 GLU B C 1
ATOM 8539 O O . GLU B 1 446 ? 12.266 44.844 24.172 1 94.62 446 GLU B O 1
ATOM 8544 N N . GLU B 1 447 ? 13.133 42.844 24.625 1 94.06 447 GLU B N 1
ATOM 8545 C CA . GLU B 1 447 ? 12.297 42.188 23.625 1 94.06 447 GLU B CA 1
ATOM 8546 C C . GLU B 1 447 ? 10.828 42.219 24.031 1 94.06 447 GLU B C 1
ATOM 8548 O O . GLU B 1 447 ? 9.945 42.312 23.172 1 94.06 447 GLU B O 1
ATOM 8553 N N . ASN B 1 448 ? 10.578 42.094 25.281 1 95.5 448 ASN B N 1
ATOM 8554 C CA . ASN B 1 448 ? 9.219 42.156 25.812 1 95.5 448 ASN B CA 1
ATOM 8555 C C . ASN B 1 448 ? 8.57 43.5 25.531 1 95.5 448 ASN B C 1
ATOM 8557 O O . ASN B 1 448 ? 7.465 43.562 25 1 95.5 448 ASN B O 1
ATOM 8561 N N . ILE B 1 449 ? 9.305 44.562 25.812 1 94.88 449 ILE B N 1
ATOM 8562 C CA . ILE B 1 449 ? 8.812 45.938 25.594 1 94.88 449 ILE B CA 1
ATOM 8563 C C . ILE B 1 449 ? 8.57 46.156 24.094 1 94.88 449 ILE B C 1
ATOM 8565 O O . ILE B 1 449 ? 7.539 46.688 23.719 1 94.88 449 ILE B O 1
ATOM 8569 N N . ASN B 1 450 ? 9.469 45.688 23.406 1 95.56 450 ASN B N 1
ATOM 8570 C CA . ASN B 1 450 ? 9.352 45.844 21.953 1 95.56 450 ASN B CA 1
ATOM 8571 C C . ASN B 1 450 ? 8.133 45.094 21.406 1 95.56 450 ASN B C 1
ATOM 8573 O O . ASN B 1 450 ? 7.453 45.625 20.5 1 95.56 450 ASN B O 1
ATOM 8577 N N . THR B 1 451 ? 7.852 43.875 21.844 1 96.25 451 THR B N 1
ATOM 8578 C CA . THR B 1 451 ? 6.723 43.094 21.391 1 96.25 451 THR B CA 1
ATOM 8579 C C . THR B 1 451 ? 5.406 43.812 21.656 1 96.25 451 THR B C 1
ATOM 8581 O O . THR B 1 451 ? 4.559 43.906 20.766 1 96.25 451 THR B O 1
ATOM 8584 N N . TRP B 1 452 ? 5.242 44.375 22.797 1 95.19 452 TRP B N 1
ATOM 8585 C CA . TRP B 1 452 ? 4.008 45.062 23.156 1 95.19 452 TRP B CA 1
ATOM 8586 C C . TRP B 1 452 ? 3.891 46.406 22.391 1 95.19 452 TRP B C 1
ATOM 8588 O O . TRP B 1 452 ? 2.787 46.812 22.031 1 95.19 452 TRP B O 1
ATOM 8598 N N . ALA B 1 453 ? 5.027 47 22.109 1 95.12 453 ALA B N 1
ATOM 8599 C CA . ALA B 1 453 ? 5.027 48.219 21.312 1 95.12 453 ALA B CA 1
ATOM 8600 C C . ALA B 1 453 ? 4.562 47.938 19.891 1 95.12 453 ALA B C 1
ATOM 8602 O O . ALA B 1 453 ? 3.822 48.75 19.297 1 95.12 453 ALA B O 1
ATOM 8603 N N . LEU B 1 454 ? 5.027 46.875 19.453 1 95.25 454 LEU B N 1
ATOM 8604 C CA . LEU B 1 454 ? 4.641 46.5 18.094 1 95.25 454 LEU B CA 1
ATOM 8605 C C . LEU B 1 454 ? 3.146 46.188 18.016 1 95.25 454 LEU B C 1
ATOM 8607 O O . LEU B 1 454 ? 2.49 46.531 17.031 1 95.25 454 LEU B O 1
ATOM 8611 N N . LEU B 1 455 ? 2.576 45.531 19 1 95.06 455 LEU B N 1
ATOM 8612 C CA . LEU B 1 455 ? 1.148 45.25 19.047 1 95.06 455 LEU B CA 1
ATOM 8613 C C . LEU B 1 455 ? 0.335 46.531 19.141 1 95.06 455 LEU B C 1
ATOM 8615 O O . LEU B 1 455 ? -0.713 46.656 18.5 1 95.06 455 LEU B O 1
ATOM 8619 N N . GLU B 1 456 ? 0.833 47.469 19.906 1 94 456 GLU B N 1
ATOM 8620 C CA . GLU B 1 456 ? 0.177 48.75 20.031 1 94 456 GLU B CA 1
ATOM 8621 C C . GLU B 1 456 ? 0.156 49.5 18.703 1 94 456 GLU B C 1
ATOM 8623 O O . GLU B 1 456 ? -0.866 50.062 18.328 1 94 456 GLU B O 1
ATOM 8628 N N . GLN B 1 457 ? 1.245 49.469 18.109 1 93.19 457 GLN B N 1
ATOM 8629 C CA . GLN B 1 457 ? 1.34 50.125 16.797 1 93.19 457 GLN B CA 1
ATOM 8630 C C . GLN B 1 457 ? 0.368 49.5 15.805 1 93.19 457 GLN B C 1
ATOM 8632 O O . GLN B 1 457 ? -0.256 50.188 15.008 1 93.19 457 GLN B O 1
ATOM 8637 N N . GLU B 1 458 ? 0.306 48.188 15.852 1 92.62 458 GLU B N 1
ATOM 8638 C CA . GLU B 1 458 ? -0.593 47.5 14.938 1 92.62 458 GLU B CA 1
ATOM 8639 C C . GLU B 1 458 ? -2.051 47.844 15.234 1 92.62 458 GLU B C 1
ATOM 8641 O O . GLU B 1 458 ? -2.863 47.969 14.312 1 92.62 458 GLU B O 1
ATOM 8646 N N . LEU B 1 459 ? -2.414 47.969 16.438 1 91.31 459 LEU B N 1
ATOM 8647 C CA . LEU B 1 459 ? -3.768 48.344 16.844 1 91.31 459 LEU B CA 1
ATOM 8648 C C . LEU B 1 459 ? -4.133 49.719 16.344 1 91.31 459 LEU B C 1
ATOM 8650 O O . LEU B 1 459 ? -5.254 49.969 15.891 1 91.31 459 LEU B O 1
ATOM 8654 N N . ILE B 1 460 ? -3.203 50.625 16.422 1 88.56 460 ILE B N 1
ATOM 8655 C CA . ILE B 1 460 ? -3.414 52 15.992 1 88.56 460 ILE B CA 1
ATOM 8656 C C . ILE B 1 460 ? -3.604 52.062 14.477 1 88.56 460 ILE B C 1
ATOM 8658 O O . ILE B 1 460 ? -4.504 52.75 13.977 1 88.56 460 ILE B O 1
ATOM 8662 N N . GLN B 1 461 ? -2.818 51.281 13.852 1 86.75 461 GLN B N 1
ATOM 8663 C CA . GLN B 1 461 ? -2.893 51.25 12.391 1 86.75 461 GLN B CA 1
ATOM 8664 C C . GLN B 1 461 ? -4.207 50.625 11.922 1 86.75 461 GLN B C 1
ATOM 8666 O O . GLN B 1 461 ? -4.801 51.094 10.945 1 86.75 461 GLN B O 1
ATOM 8671 N N . ASN B 1 462 ? -4.625 49.625 12.555 1 84.12 462 ASN B N 1
ATOM 8672 C CA . ASN B 1 462 ? -5.875 48.969 12.188 1 84.12 462 ASN B CA 1
ATOM 8673 C C . ASN B 1 462 ? -7.074 49.875 12.383 1 84.12 462 ASN B C 1
ATOM 8675 O O . ASN B 1 462 ? -8.016 49.875 11.586 1 84.12 462 ASN B O 1
ATOM 8679 N N . GLU B 1 463 ? -7.129 50.625 13.422 1 77.69 463 GLU B N 1
ATOM 8680 C CA . GLU B 1 463 ? -8.227 51.562 13.719 1 77.69 463 GLU B CA 1
ATOM 8681 C C . GLU B 1 463 ? -8.219 52.75 12.773 1 77.69 463 GLU B C 1
ATOM 8683 O O . GLU B 1 463 ? -9.281 53.25 12.375 1 77.69 463 GLU B O 1
ATOM 8688 N N . ALA B 1 464 ? -7.047 53.094 12.445 1 70.06 464 ALA B N 1
ATOM 8689 C CA . ALA B 1 464 ? -6.93 54.188 11.492 1 70.06 464 ALA B CA 1
ATOM 8690 C C . ALA B 1 464 ? -7.48 53.781 10.125 1 70.06 464 ALA B C 1
ATOM 8692 O O . ALA B 1 464 ? -8.141 54.594 9.453 1 70.06 464 ALA B O 1
ATOM 8693 N N . ASP B 1 465 ? -7.266 52.594 9.797 1 71.5 465 ASP B N 1
ATOM 8694 C CA . ASP B 1 465 ? -7.727 52.094 8.508 1 71.5 465 ASP B CA 1
ATOM 8695 C C . ASP B 1 465 ? -9.242 51.969 8.477 1 71.5 465 ASP B C 1
ATOM 8697 O O . ASP B 1 465 ? -9.883 52.219 7.457 1 71.5 465 ASP B O 1
ATOM 8701 N N . VAL B 1 466 ? -9.844 51.531 9.539 1 65.5 466 VAL B N 1
ATOM 8702 C CA . VAL B 1 466 ? -11.289 51.406 9.625 1 65.5 466 VAL B CA 1
ATOM 8703 C C . VAL B 1 466 ? -11.961 52.75 9.562 1 65.5 466 VAL B C 1
ATOM 8705 O O . VAL B 1 466 ? -12.984 52.938 8.891 1 65.5 466 VAL B O 1
ATOM 8708 N N . THR B 1 467 ? -11.406 53.781 10.242 1 57.81 467 THR B N 1
ATOM 8709 C CA . THR B 1 467 ? -11.961 55.125 10.25 1 57.81 467 THR B CA 1
ATOM 8710 C C . THR B 1 467 ? -11.859 55.75 8.859 1 57.81 467 THR B C 1
ATOM 8712 O O . THR B 1 467 ? -12.766 56.469 8.43 1 57.81 467 THR B O 1
ATOM 8715 N N . TYR B 1 468 ? -10.781 55.406 8.273 1 52.41 468 TYR B N 1
ATOM 8716 C CA . TYR B 1 468 ? -10.602 55.938 6.93 1 52.41 468 TYR B CA 1
ATOM 8717 C C . TYR B 1 468 ? -11.594 55.312 5.953 1 52.41 468 TYR B C 1
ATOM 8719 O O . TYR B 1 468 ? -12.117 56 5.074 1 52.41 468 TYR B O 1
ATOM 8727 N N . ASN B 1 469 ? -11.812 54 6.07 1 53.97 469 ASN B N 1
ATOM 8728 C CA . ASN B 1 469 ? -12.742 53.344 5.156 1 53.97 469 ASN B CA 1
ATOM 8729 C C . ASN B 1 469 ? -14.188 53.75 5.457 1 53.97 469 ASN B C 1
ATOM 8731 O O . ASN B 1 469 ? -15.016 53.812 4.547 1 53.97 469 ASN B O 1
ATOM 8735 N N . GLU B 1 470 ? -14.594 53.969 6.629 1 50.34 470 GLU B N 1
ATOM 8736 C CA . GLU B 1 470 ? -15.93 54.438 6.961 1 50.34 470 GLU B CA 1
ATOM 8737 C C . GLU B 1 470 ? -16.125 55.875 6.527 1 50.34 470 GLU B C 1
ATOM 8739 O O . GLU B 1 470 ? -17.219 56.25 6.082 1 50.34 470 GLU B O 1
ATOM 8744 N N . ASN B 1 471 ? -15.203 56.75 6.602 1 45.91 471 ASN B N 1
ATOM 8745 C CA . ASN B 1 471 ? -15.344 58.156 6.164 1 45.91 471 ASN B CA 1
ATOM 8746 C C . ASN B 1 471 ? -15.289 58.281 4.645 1 45.91 471 ASN B C 1
ATOM 8748 O O . ASN B 1 471 ? -15.703 59.281 4.082 1 45.91 471 ASN B O 1
ATOM 8752 N N . GLY B 1 472 ? -14.602 57.375 3.945 1 38.03 472 GLY B N 1
ATOM 8753 C CA . GLY B 1 472 ? -14.617 57.406 2.492 1 38.03 472 GLY B CA 1
ATOM 8754 C C . GLY B 1 472 ? -15.914 56.906 1.892 1 38.03 472 GLY B C 1
ATOM 8755 O O . GLY B 1 472 ? -16.078 56.906 0.67 1 38.03 472 GLY B O 1
ATOM 8756 N N . LYS B 1 473 ? -16.484 56 2.67 1 38.59 473 LYS B N 1
ATOM 8757 C CA . LYS B 1 473 ? -17.766 55.625 2.053 1 38.59 473 LYS B CA 1
ATOM 8758 C C . LYS B 1 473 ? -18.812 56.719 2.252 1 38.59 473 LYS B C 1
ATOM 8760 O O . LYS B 1 473 ? -19.672 56.594 3.135 1 38.59 473 LYS B O 1
ATOM 8765 N N . ARG B 1 474 ? -18.453 57.969 2.227 1 32.88 474 ARG B N 1
ATOM 8766 C CA . ARG B 1 474 ? -19.578 58.875 2.016 1 32.88 474 ARG B CA 1
ATOM 8767 C C . ARG B 1 474 ? -20.328 58.531 0.733 1 32.88 474 ARG B C 1
ATOM 8769 O O . ARG B 1 474 ? -19.719 58.406 -0.333 1 32.88 474 ARG B O 1
ATOM 8776 N N . PRO B 1 475 ? -21.484 57.969 0.761 1 30.55 475 PRO B N 1
ATOM 8777 C CA . PRO B 1 475 ? -22.344 57.75 -0.407 1 30.55 475 PRO B CA 1
ATOM 8778 C C . PRO B 1 475 ? -22.406 58.969 -1.318 1 30.55 475 PRO B C 1
ATOM 8780 O O . PRO B 1 475 ? -22.453 60.125 -0.833 1 30.55 475 PRO B O 1
ATOM 8783 N N . SER B 1 476 ? -21.812 58.969 -2.441 1 26.66 476 SER B N 1
ATOM 8784 C CA . SER B 1 476 ? -22.141 59.875 -3.541 1 26.66 476 SER B CA 1
ATOM 8785 C C . SER B 1 476 ? -23.641 59.969 -3.734 1 26.66 476 SER B C 1
ATOM 8787 O O . SER B 1 476 ? -24.344 58.969 -3.832 1 26.66 476 SER B O 1
ATOM 8789 N N . THR B 1 477 ? -24.375 60.969 -3.201 1 25.92 477 THR B N 1
ATOM 8790 C CA . THR B 1 477 ? -25.734 61.406 -3.49 1 25.92 477 THR B CA 1
ATOM 8791 C C . THR B 1 477 ? -25.984 61.438 -4.996 1 25.92 477 THR B C 1
ATOM 8793 O O . THR B 1 477 ? -25.359 62.219 -5.711 1 25.92 477 THR B O 1
ATOM 8796 N N . SER B 1 478 ? -26.188 60.344 -5.68 1 22.59 478 SER B N 1
ATOM 8797 C CA . SER B 1 478 ? -26.781 60.375 -7.012 1 22.59 478 SER B CA 1
ATOM 8798 C C . SER B 1 478 ? -28.047 61.25 -7.039 1 22.59 478 SER B C 1
ATOM 8800 O O . SER B 1 478 ? -28.859 61.188 -6.121 1 22.59 478 SER B O 1
ATOM 8802 N N . GLU B 1 479 ? -28.062 62.375 -7.793 1 23.59 479 GLU B N 1
ATOM 8803 C CA . GLU B 1 479 ? -29.047 63.344 -8.289 1 23.59 479 GLU B CA 1
ATOM 8804 C C . GLU B 1 479 ? -30.25 62.625 -8.914 1 23.59 479 GLU B C 1
ATOM 8806 O O . GLU B 1 479 ? -30.125 62.031 -9.984 1 23.59 479 GLU B O 1
ATOM 8811 N N . CYS B 1 480 ? -31.031 61.875 -8.164 1 20.22 480 CYS B N 1
ATOM 8812 C CA . CYS B 1 480 ? -32.344 61.562 -8.75 1 20.22 480 CYS B CA 1
ATOM 8813 C C . CYS B 1 480 ? -33.062 62.812 -9.172 1 20.22 480 CYS B C 1
ATOM 8815 O O . CYS B 1 480 ? -33.25 63.75 -8.383 1 20.22 480 CYS B O 1
ATOM 8817 N N . SER B 1 481 ? -33.156 63.094 -10.516 1 20.38 481 SER B N 1
ATOM 8818 C CA . SER B 1 481 ? -33.938 64 -11.336 1 20.38 481 SER B CA 1
ATOM 8819 C C . SER B 1 481 ? -35.438 63.906 -11.07 1 20.38 481 SER B C 1
ATOM 8821 O O . SER B 1 481 ? -36.031 62.875 -11.391 1 20.38 481 SER B O 1
ATOM 8823 N N . VAL B 1 482 ? -35.875 64.375 -9.984 1 19.22 482 VAL B N 1
ATOM 8824 C CA . VAL B 1 482 ? -37.312 64.562 -9.773 1 19.22 482 VAL B CA 1
ATOM 8825 C C . VAL B 1 482 ? -37.938 65.312 -10.953 1 19.22 482 VAL B C 1
ATOM 8827 O O . VAL B 1 482 ? -37.469 66.375 -11.32 1 19.22 482 VAL B O 1
ATOM 8830 N N . LYS B 1 483 ? -38.5 64.562 -11.938 1 19.92 483 LYS B N 1
ATOM 8831 C CA . LYS B 1 483 ? -39.531 65.125 -12.75 1 19.92 483 LYS B CA 1
ATOM 8832 C C . LYS B 1 483 ? -40.562 65.875 -11.883 1 19.92 483 LYS B C 1
ATOM 8834 O O . LYS B 1 483 ? -41.031 65.312 -10.891 1 19.92 483 LYS B O 1
ATOM 8839 N N . GLU B 1 484 ? -40.469 67.312 -11.766 1 19.58 484 GLU B N 1
ATOM 8840 C CA . GLU B 1 484 ? -41.375 68.312 -11.336 1 19.58 484 GLU B CA 1
ATOM 8841 C C . GLU B 1 484 ? -42.812 68.125 -11.859 1 19.58 484 GLU B C 1
ATOM 8843 O O . GLU B 1 484 ? -43.031 68.062 -13.078 1 19.58 484 GLU B O 1
ATOM 8848 N N . VAL B 1 485 ? -43.438 67.062 -11.359 1 18.19 485 VAL B N 1
ATOM 8849 C CA . VAL B 1 485 ? -44.906 67.062 -11.336 1 18.19 485 VAL B CA 1
ATOM 8850 C C . VAL B 1 485 ? -45.375 68.438 -10.859 1 18.19 485 VAL B C 1
ATOM 8852 O O . VAL B 1 485 ? -45.062 68.875 -9.742 1 18.19 485 VAL B O 1
ATOM 8855 N N . LYS B 1 486 ? -45.875 69.125 -11.828 1 19 486 LYS B N 1
ATOM 8856 C CA . LYS B 1 486 ? -46.375 70.5 -11.961 1 19 486 LYS B CA 1
ATOM 8857 C C . LYS B 1 486 ? -47.656 70.688 -11.117 1 19 486 LYS B C 1
ATOM 8859 O O . LYS B 1 486 ? -48.25 71.75 -11.102 1 19 486 LYS B O 1
ATOM 8864 N N . ASN B 1 487 ? -48.219 69.5 -10.555 1 18.16 487 ASN B N 1
ATOM 8865 C CA . ASN B 1 487 ? -49.594 70 -10.602 1 18.16 487 ASN B CA 1
ATOM 8866 C C . ASN B 1 487 ? -49.75 71.25 -9.727 1 18.16 487 ASN B C 1
ATOM 8868 O O . ASN B 1 487 ? -49.094 71.375 -8.695 1 18.16 487 ASN B O 1
ATOM 8872 N N . LYS B 1 488 ? -50.625 72.062 -10.188 1 18.59 488 LYS B N 1
ATOM 8873 C CA . LYS B 1 488 ? -51 73.5 -10.172 1 18.59 488 LYS B CA 1
ATOM 8874 C C . LYS B 1 488 ? -51.656 73.875 -8.859 1 18.59 488 LYS B C 1
ATOM 8876 O O . LYS B 1 488 ? -52.094 75 -8.688 1 18.59 488 LYS B O 1
ATOM 8881 N N . VAL B 1 489 ? -51.75 72.812 -7.879 1 18.97 489 VAL B N 1
ATOM 8882 C CA . VAL B 1 489 ? -52.938 73.438 -7.32 1 18.97 489 VAL B CA 1
ATOM 8883 C C . VAL B 1 489 ? -52.594 74.75 -6.652 1 18.97 489 VAL B C 1
ATOM 8885 O O . VAL B 1 489 ? -51.438 75 -6.277 1 18.97 489 VAL B O 1
ATOM 8888 N N . GLY B 1 490 ? -53.688 75.5 -6.129 1 16.77 490 GLY B N 1
ATOM 8889 C CA . GLY B 1 490 ? -54.094 76.875 -6.082 1 16.77 490 GLY B CA 1
ATOM 8890 C C . GLY B 1 490 ? -53.438 77.688 -4.973 1 16.77 490 GLY B C 1
ATOM 8891 O O . GLY B 1 490 ? -52.875 78.75 -5.211 1 16.77 490 GLY B O 1
ATOM 8892 N N . ASN B 1 491 ? -53.75 77.438 -3.703 1 17.55 491 ASN B N 1
ATOM 8893 C CA . ASN B 1 491 ? -54.25 78.688 -3.1 1 17.55 491 ASN B CA 1
ATOM 8894 C C . ASN B 1 491 ? -53.094 79.5 -2.562 1 17.55 491 ASN B C 1
ATOM 8896 O O . ASN B 1 491 ? -52 79 -2.303 1 17.55 491 ASN B O 1
ATOM 8900 N N . PRO B 1 492 ? -53.406 80.688 -1.815 1 17.59 492 PRO B N 1
ATOM 8901 C CA . PRO B 1 492 ? -53.031 82.062 -1.831 1 17.59 492 PRO B CA 1
ATOM 8902 C C . PRO B 1 492 ? -51.844 82.375 -0.93 1 17.59 492 PRO B C 1
ATOM 8904 O O . PRO B 1 492 ? -51 83.25 -1.274 1 17.59 492 PRO B O 1
ATOM 8907 N N . CYS B 1 493 ? -51.75 81.75 0.338 1 17.34 493 CYS B N 1
ATOM 8908 C CA . CYS B 1 493 ? -51.656 82.75 1.354 1 17.34 493 CYS B CA 1
ATOM 8909 C C . CYS B 1 493 ? -50.25 83.375 1.4 1 17.34 493 CYS B C 1
ATOM 8911 O O . CYS B 1 493 ? -49.312 82.75 0.942 1 17.34 493 CYS B O 1
ATOM 8913 N N . ASN B 1 494 ? -50.031 84.312 2.393 1 16.67 494 ASN B N 1
ATOM 8914 C CA . ASN B 1 494 ? -49.406 85.625 2.52 1 16.67 494 ASN B CA 1
ATOM 8915 C C . ASN B 1 494 ? -47.969 85.562 2.955 1 16.67 494 ASN B C 1
ATOM 8917 O O . ASN B 1 494 ? -47.25 86.562 2.955 1 16.67 494 ASN B O 1
ATOM 8921 N N . LYS B 1 495 ? -47.688 84.438 3.756 1 18.75 495 LYS B N 1
ATOM 8922 C CA . LYS B 1 495 ? -46.844 84.875 4.848 1 18.75 495 LYS B CA 1
ATOM 8923 C C . LYS B 1 495 ? -45.5 85.375 4.324 1 18.75 495 LYS B C 1
ATOM 8925 O O . LYS B 1 495 ? -44.906 84.75 3.434 1 18.75 495 LYS B O 1
ATOM 8930 N N . GLU B 1 496 ? -45.156 86.562 4.734 1 18.33 496 GLU B N 1
ATOM 8931 C CA . GLU B 1 496 ? -44.125 87.562 4.43 1 18.33 496 GLU B CA 1
ATOM 8932 C C . GLU B 1 496 ? -42.719 87 4.688 1 18.33 496 GLU B C 1
ATOM 8934 O O . GLU B 1 496 ? -42.5 86.312 5.699 1 18.33 496 GLU B O 1
ATOM 8939 N N . LYS B 1 497 ? -41.875 87.125 3.738 1 20.31 497 LYS B N 1
ATOM 8940 C CA . LYS B 1 497 ? -40.625 86.562 3.189 1 20.31 497 LYS B CA 1
ATOM 8941 C C . LYS B 1 497 ? -39.406 87.062 4.008 1 20.31 497 LYS B C 1
ATOM 8943 O O . LYS B 1 497 ? -38.281 86.938 3.566 1 20.31 497 LYS B O 1
ATOM 8948 N N . GLN B 1 498 ? -39.625 87.438 5.348 1 19.06 498 GLN B N 1
ATOM 8949 C CA . GLN B 1 498 ? -38.562 88.438 5.688 1 19.06 498 GLN B CA 1
ATOM 8950 C C . GLN B 1 498 ? -37.219 87.75 5.746 1 19.06 498 GLN B C 1
ATOM 8952 O O . GLN B 1 498 ? -36.344 88.125 6.496 1 19.06 498 GLN B O 1
ATOM 8957 N N . LYS B 1 499 ? -37 86.5 5.277 1 21.42 499 LYS B N 1
ATOM 8958 C CA . LYS B 1 499 ? -36 85.625 5.84 1 21.42 499 LYS B CA 1
ATOM 8959 C C . LYS B 1 499 ? -34.594 86.125 5.523 1 21.42 499 LYS B C 1
ATOM 8961 O O . LYS B 1 499 ? -33.625 85.438 5.781 1 21.42 499 LYS B O 1
ATOM 8966 N N . CYS B 1 500 ? -34.312 87.188 4.781 1 20.36 500 CYS B N 1
ATOM 8967 C CA . CYS B 1 500 ? -33.188 87 3.881 1 20.36 500 CYS B CA 1
ATOM 8968 C C . CYS B 1 500 ? -31.859 86.938 4.652 1 20.36 500 CYS B C 1
ATOM 8970 O O . CYS B 1 500 ? -30.828 86.562 4.105 1 20.36 500 CYS B O 1
ATOM 8972 N N . HIS B 1 501 ? -31.734 87.688 5.742 1 18.58 501 HIS B N 1
ATOM 8973 C CA . HIS B 1 501 ? -30.422 88.312 5.828 1 18.58 501 HIS B CA 1
ATOM 8974 C C . HIS B 1 501 ? -29.328 87.25 6.07 1 18.58 501 HIS B C 1
ATOM 8976 O O . HIS B 1 501 ? -28.25 87.375 5.496 1 18.58 501 HIS B O 1
ATOM 8982 N N . SER B 1 502 ? -29.406 86.562 7.258 1 21.95 502 SER B N 1
ATOM 8983 C CA . SER B 1 502 ? -28.281 86.375 8.172 1 21.95 502 SER B CA 1
ATOM 8984 C C . SER B 1 502 ? -27.359 85.25 7.742 1 21.95 502 SER B C 1
ATOM 8986 O O . SER B 1 502 ? -27.359 84.188 8.367 1 21.95 502 SER B O 1
ATOM 8988 N N . LEU B 1 503 ? -27.047 84.938 6.559 1 21 503 LEU B N 1
ATOM 8989 C CA . LEU B 1 503 ? -26.625 83.688 5.98 1 21 503 LEU B CA 1
ATOM 8990 C C . LEU B 1 503 ? -25.234 83.312 6.48 1 21 503 LEU B C 1
ATOM 8992 O O . LEU B 1 503 ? -24.984 82.125 6.816 1 21 503 LEU B O 1
ATOM 8996 N N . LEU B 1 504 ? -24.031 83.938 6.059 1 21 504 LEU B N 1
ATOM 8997 C CA . LEU B 1 504 ? -22.844 83.312 5.566 1 21 504 LEU B CA 1
ATOM 8998 C C . LEU B 1 504 ? -21.875 83 6.707 1 21 504 LEU B C 1
ATOM 9000 O O . LEU B 1 504 ? -20.703 82.688 6.473 1 21 504 LEU B O 1
ATOM 9004 N N . ALA B 1 505 ? -22.016 83.125 8.023 1 23.11 505 ALA B N 1
ATOM 9005 C CA . ALA B 1 505 ? -20.812 83 8.844 1 23.11 505 ALA B CA 1
ATOM 9006 C C . ALA B 1 505 ? -20.234 81.562 8.789 1 23.11 505 ALA B C 1
ATOM 9008 O O . ALA B 1 505 ? -20.891 80.625 9.195 1 23.11 505 ALA B O 1
ATOM 9009 N N . ASP B 1 506 ? -19.297 81.062 7.945 1 23.81 506 ASP B N 1
ATOM 9010 C CA . ASP B 1 506 ? -18.797 79.812 7.453 1 23.81 506 ASP B CA 1
ATOM 9011 C C . ASP B 1 506 ? -17.891 79.125 8.492 1 23.81 506 ASP B C 1
ATOM 9013 O O . ASP B 1 506 ? -17.141 78.188 8.164 1 23.81 506 ASP B O 1
ATOM 9017 N N . SER B 1 507 ? -17.781 79.25 9.836 1 24.64 507 SER B N 1
ATOM 9018 C CA . SER B 1 507 ? -16.688 78.75 10.648 1 24.64 507 SER B CA 1
ATOM 9019 C C . SER B 1 507 ? -16.641 77.25 10.656 1 24.64 507 SER B C 1
ATOM 9021 O O . SER B 1 507 ? -17.484 76.625 11.297 1 24.64 507 SER B O 1
ATOM 9023 N N . ASP B 1 508 ? -16.266 76.5 9.695 1 27.17 508 ASP B N 1
ATOM 9024 C CA . ASP B 1 508 ? -16.297 75 9.586 1 27.17 508 ASP B CA 1
ATOM 9025 C C . ASP B 1 508 ? -15.266 74.375 10.516 1 27.17 508 ASP B C 1
ATOM 9027 O O . ASP B 1 508 ? -14.148 74.062 10.094 1 27.17 508 ASP B O 1
ATOM 9031 N N . ASP B 1 509 ? -14.844 74.812 11.695 1 27.88 509 ASP B N 1
ATOM 9032 C CA . ASP B 1 509 ? -13.859 74.188 12.555 1 27.88 509 ASP B CA 1
ATOM 9033 C C . ASP B 1 509 ? -14.25 72.75 12.852 1 27.88 509 ASP B C 1
ATOM 9035 O O . ASP B 1 509 ? -15.234 72.5 13.555 1 27.88 509 ASP B O 1
ATOM 9039 N N . GLU B 1 510 ? -14.102 71.75 12.016 1 29.55 510 GLU B N 1
ATOM 9040 C CA . GLU B 1 510 ? -14.484 70.375 12.094 1 29.55 510 GLU B CA 1
ATOM 9041 C C . GLU B 1 510 ? -13.773 69.625 13.242 1 29.55 510 GLU B C 1
ATOM 9043 O O . GLU B 1 510 ? -12.539 69.625 13.297 1 29.55 510 GLU B O 1
ATOM 9048 N N . ASP B 1 511 ? -14.203 69.5 14.453 1 30.53 511 ASP B N 1
ATOM 9049 C CA . ASP B 1 511 ? -14 68.75 15.68 1 30.53 511 ASP B CA 1
ATOM 9050 C C . ASP B 1 511 ? -13.82 67.25 15.391 1 30.53 511 ASP B C 1
ATOM 9052 O O . ASP B 1 511 ? -13.93 66.438 16.281 1 30.53 511 ASP B O 1
ATOM 9056 N N . ASP B 1 512 ? -13.727 66.875 14.219 1 35.22 512 ASP B N 1
ATOM 9057 C CA . ASP B 1 512 ? -13.695 65.438 13.992 1 35.22 512 ASP B CA 1
ATOM 9058 C C . ASP B 1 512 ? -12.398 64.812 14.516 1 35.22 512 ASP B C 1
ATOM 9060 O O . ASP B 1 512 ? -12.258 63.625 14.562 1 35.22 512 ASP B O 1
ATOM 9064 N N . HIS B 1 513 ? -11.367 65.562 14.672 1 39.75 513 HIS B N 1
ATOM 9065 C CA . HIS B 1 513 ? -10.086 65.062 15.094 1 39.75 513 HIS B CA 1
ATOM 9066 C C . HIS B 1 513 ? -10.141 64.562 16.547 1 39.75 513 HIS B C 1
ATOM 9068 O O . HIS B 1 513 ? -9.312 63.75 16.969 1 39.75 513 HIS B O 1
ATOM 9074 N N . ASP B 1 514 ? -10.891 65.062 17.391 1 40.09 514 ASP B N 1
ATOM 9075 C CA . ASP B 1 514 ? -10.867 64.688 18.812 1 40.09 514 ASP B CA 1
ATOM 9076 C C . ASP B 1 514 ? -11.469 63.344 19.047 1 40.09 514 ASP B C 1
ATOM 9078 O O . ASP B 1 514 ? -11.117 62.656 20.016 1 40.09 514 ASP B O 1
ATOM 9082 N N . LYS B 1 515 ? -12.359 62.844 18.312 1 47.09 515 LYS B N 1
ATOM 9083 C CA . LYS B 1 515 ? -13.016 61.531 18.516 1 47.09 515 LYS B CA 1
ATOM 9084 C C . LYS B 1 515 ? -12.094 60.406 18.109 1 47.09 515 LYS B C 1
ATOM 9086 O O . LYS B 1 515 ? -12.086 59.344 18.75 1 47.09 515 LYS B O 1
ATOM 9091 N N . ASP B 1 516 ? -11.328 60.594 17.047 1 46.81 516 ASP B N 1
ATOM 9092 C CA . ASP B 1 516 ? -10.406 59.562 16.609 1 46.81 516 ASP B CA 1
ATOM 9093 C C . ASP B 1 516 ? -9.328 59.312 17.656 1 46.81 516 ASP B C 1
ATOM 9095 O O . ASP B 1 516 ? -8.953 58.156 17.906 1 46.81 516 ASP B O 1
ATOM 9099 N N . GLU B 1 517 ? -8.82 60.406 18.266 1 50.62 517 GLU B N 1
ATOM 9100 C CA . GLU B 1 517 ? -7.824 60.281 19.312 1 50.62 517 GLU B CA 1
ATOM 9101 C C . GLU B 1 517 ? -8.391 59.531 20.531 1 50.62 517 GLU B C 1
ATOM 9103 O O . GLU B 1 517 ? -7.684 58.781 21.188 1 50.62 517 GLU B O 1
ATOM 9108 N N . ASP B 1 518 ? -9.695 59.656 20.703 1 58.91 518 ASP B N 1
ATOM 9109 C CA . ASP B 1 518 ? -10.328 59 21.844 1 58.91 518 ASP B CA 1
ATOM 9110 C C . ASP B 1 518 ? -10.461 57.5 21.609 1 58.91 518 ASP B C 1
ATOM 9112 O O . ASP B 1 518 ? -10.25 56.719 22.531 1 58.91 518 ASP B O 1
ATOM 9116 N N . ILE B 1 519 ? -10.703 57.094 20.375 1 63.34 519 ILE B N 1
ATOM 9117 C CA . ILE B 1 519 ? -10.875 55.688 20.047 1 63.34 519 ILE B CA 1
ATOM 9118 C C . ILE B 1 519 ? -9.523 54.969 20.125 1 63.34 519 ILE B C 1
ATOM 9120 O O . ILE B 1 519 ? -9.422 53.875 20.656 1 63.34 519 ILE B O 1
ATOM 9124 N N . VAL B 1 520 ? -8.555 55.656 19.531 1 71.38 520 VAL B N 1
ATOM 9125 C CA . VAL B 1 520 ? -7.207 55.094 19.594 1 71.38 520 VAL B CA 1
ATOM 9126 C C . VAL B 1 520 ? -6.77 54.969 21.062 1 71.38 520 VAL B C 1
ATOM 9128 O O . VAL B 1 520 ? -6.184 53.938 21.438 1 71.38 520 VAL B O 1
ATOM 9131 N N . ASP B 1 521 ? -7.164 55.969 21.719 1 76.31 521 ASP B N 1
ATOM 9132 C CA . ASP B 1 521 ? -6.801 55.969 23.141 1 76.31 521 ASP B CA 1
ATOM 9133 C C . ASP B 1 521 ? -7.5 54.812 23.875 1 76.31 521 ASP B C 1
ATOM 9135 O O . ASP B 1 521 ? -6.891 54.156 24.703 1 76.31 521 ASP B O 1
ATOM 9139 N N . ASP B 1 522 ? -8.68 54.562 23.422 1 82.44 522 ASP B N 1
ATOM 9140 C CA . ASP B 1 522 ? -9.438 53.469 24.062 1 82.44 522 ASP B CA 1
ATOM 9141 C C . ASP B 1 522 ? -8.828 52.125 23.734 1 82.44 522 ASP B C 1
ATOM 9143 O O . ASP B 1 522 ? -8.734 51.25 24.609 1 82.44 522 ASP B O 1
ATOM 9147 N N . CYS B 1 523 ? -8.375 52 22.516 1 85.75 523 CYS B N 1
ATOM 9148 C CA . CYS B 1 523 ? -7.777 50.75 22.078 1 85.75 523 CYS B CA 1
ATOM 9149 C C . CYS B 1 523 ? -6.473 50.5 22.812 1 85.75 523 CYS B C 1
ATOM 9151 O O . CYS B 1 523 ? -6.219 49.375 23.25 1 85.75 523 CYS B O 1
ATOM 9153 N N . VAL B 1 524 ? -5.734 51.469 22.953 1 88.31 524 VAL B N 1
ATOM 9154 C CA . VAL B 1 524 ? -4.449 51.344 23.641 1 88.31 524 VAL B CA 1
ATOM 9155 C C . VAL B 1 524 ? -4.676 51.031 25.125 1 88.31 524 VAL B C 1
ATOM 9157 O O . VAL B 1 524 ? -3.947 50.25 25.719 1 88.31 524 VAL B O 1
ATOM 9160 N N . GLN B 1 525 ? -5.684 51.625 25.625 1 89.88 525 GLN B N 1
ATOM 9161 C CA . GLN B 1 525 ? -6.008 51.406 27.031 1 89.88 525 GLN B CA 1
ATOM 9162 C C . GLN B 1 525 ? -6.461 49.969 27.25 1 89.88 525 GLN B C 1
ATOM 9164 O O . GLN B 1 525 ? -6.137 49.344 28.281 1 89.88 525 GLN B O 1
ATOM 9169 N N . GLN B 1 526 ? -7.156 49.5 26.281 1 91.12 526 GLN B N 1
ATOM 9170 C CA . GLN B 1 526 ? -7.594 48.094 26.375 1 91.12 526 GLN B CA 1
ATOM 9171 C C . GLN B 1 526 ? -6.402 47.156 26.375 1 91.12 526 GLN B C 1
ATOM 9173 O O . GLN B 1 526 ? -6.379 46.156 27.141 1 91.12 526 GLN B O 1
ATOM 9178 N N . LEU B 1 527 ? -5.465 47.438 25.562 1 93.31 527 LEU B N 1
ATOM 9179 C CA . LEU B 1 527 ? -4.266 46.625 25.484 1 93.31 527 LEU B CA 1
ATOM 9180 C C . LEU B 1 527 ? -3.49 46.656 26.797 1 93.31 527 LEU B C 1
ATOM 9182 O O . LEU B 1 527 ? -3.004 45.625 27.25 1 93.31 527 LEU B O 1
ATOM 9186 N N . ARG B 1 528 ? -3.408 47.781 27.359 1 91 528 ARG B N 1
ATOM 9187 C CA . ARG B 1 528 ? -2.699 47.938 28.625 1 91 528 ARG B CA 1
ATOM 9188 C C . ARG B 1 528 ? -3.416 47.188 29.75 1 91 528 ARG B C 1
ATOM 9190 O O . ARG B 1 528 ? -2.773 46.594 30.609 1 91 528 ARG B O 1
ATOM 9197 N N . ARG B 1 529 ? -4.668 47.25 29.688 1 91.94 529 ARG B N 1
ATOM 9198 C CA . ARG B 1 529 ? -5.457 46.531 30.688 1 91.94 529 ARG B CA 1
ATOM 9199 C C . ARG B 1 529 ? -5.258 45 30.547 1 91.94 529 ARG B C 1
ATOM 9201 O O . ARG B 1 529 ? -5.148 44.312 31.547 1 91.94 529 ARG B O 1
ATOM 9208 N N . TYR B 1 530 ? -5.281 44.594 29.312 1 93.75 530 TYR B N 1
ATOM 9209 C CA . TYR B 1 530 ? -5.055 43.188 29.062 1 93.75 530 TYR B CA 1
ATOM 9210 C C . TYR B 1 530 ? -3.672 42.75 29.531 1 93.75 530 TYR B C 1
ATOM 9212 O O . TYR B 1 530 ? -3.531 41.719 30.219 1 93.75 530 TYR B O 1
ATOM 9220 N N . LYS B 1 531 ? -2.736 43.531 29.172 1 92.5 531 LYS B N 1
ATOM 9221 C CA . LYS B 1 531 ? -1.357 43.25 29.562 1 92.5 531 LYS B CA 1
ATOM 9222 C C . LYS B 1 531 ? -1.21 43.156 31.078 1 92.5 531 LYS B C 1
ATOM 9224 O O . LYS B 1 531 ? -0.502 42.281 31.578 1 92.5 531 LYS B O 1
ATOM 9229 N N . GLN B 1 532 ? -1.97 44 31.797 1 87.25 532 GLN B N 1
ATOM 9230 C CA . GLN B 1 532 ? -1.811 44.125 33.25 1 87.25 532 GLN B CA 1
ATOM 9231 C C . GLN B 1 532 ? -2.762 43.188 33.969 1 87.25 532 GLN B C 1
ATOM 9233 O O . GLN B 1 532 ? -2.688 43.062 35.219 1 87.25 532 GLN B O 1
ATOM 9238 N N . SER B 1 533 ? -3.607 42.656 33.219 1 81.44 533 SER B N 1
ATOM 9239 C CA . SER B 1 533 ? -4.555 41.75 33.875 1 81.44 533 SER B CA 1
ATOM 9240 C C . SER B 1 533 ? -3.83 40.688 34.688 1 81.44 533 SER B C 1
ATOM 9242 O O . SER B 1 533 ? -2.863 40.094 34.219 1 81.44 533 SER B O 1
ATOM 9244 N N . ALA B 1 534 ? -3.891 40.688 36 1 66 534 ALA B N 1
ATOM 9245 C CA . ALA B 1 534 ? -3.158 39.906 37 1 66 534 ALA B CA 1
ATOM 9246 C C . ALA B 1 534 ? -3.674 38.469 37.031 1 66 534 ALA B C 1
ATOM 9248 O O . ALA B 1 534 ? -3.045 37.594 37.625 1 66 534 ALA B O 1
ATOM 9249 N N . GLU B 1 535 ? -4.652 38.188 36.344 1 67.25 535 GLU B N 1
ATOM 9250 C CA . GLU B 1 535 ? -5.234 36.875 36.531 1 67.25 535 GLU B CA 1
ATOM 9251 C C . GLU B 1 535 ? -4.344 35.781 35.938 1 67.25 535 GLU B C 1
ATOM 9253 O O . GLU B 1 535 ? -3.992 35.844 34.75 1 67.25 535 GLU B O 1
ATOM 9258 N N . SER B 1 536 ? -3.791 35.062 36.812 1 75.94 536 SER B N 1
ATOM 9259 C CA . SER B 1 536 ? -2.975 33.938 36.375 1 75.94 536 SER B CA 1
ATOM 9260 C C . SER B 1 536 ? -3.826 32.875 35.719 1 75.94 536 SER B C 1
ATOM 9262 O O . SER B 1 536 ? -4.848 32.438 36.25 1 75.94 536 SER B O 1
ATOM 9264 N N . VAL B 1 537 ? -3.504 32.625 34.438 1 84.56 537 VAL B N 1
ATOM 9265 C CA . VAL B 1 537 ? -4.227 31.594 33.688 1 84.56 537 VAL B CA 1
ATOM 9266 C C . VAL B 1 537 ? -3.436 30.297 33.688 1 84.56 537 VAL B C 1
ATOM 9268 O O . VAL B 1 537 ? -2.242 30.281 33.375 1 84.56 537 VAL B O 1
ATOM 9271 N N . PRO B 1 538 ? -4.051 29.297 34.188 1 85.69 538 PRO B N 1
ATOM 9272 C CA . PRO B 1 538 ? -3.359 28 34.156 1 85.69 538 PRO B CA 1
ATOM 9273 C C . PRO B 1 538 ? -2.938 27.562 32.781 1 85.69 538 PRO B C 1
ATOM 9275 O O . PRO B 1 538 ? -3.629 27.859 31.797 1 85.69 538 PRO B O 1
ATOM 9278 N N . LYS B 1 539 ? -1.877 26.844 32.75 1 84.62 539 LYS B N 1
ATOM 9279 C CA . LYS B 1 539 ? -1.315 26.391 31.484 1 84.62 539 LYS B CA 1
ATOM 9280 C C . LYS B 1 539 ? -2.205 25.344 30.828 1 84.62 539 LYS B C 1
ATOM 9282 O O . LYS B 1 539 ? -2.104 25.094 29.625 1 84.62 539 LYS B O 1
ATOM 9287 N N . SER B 1 540 ? -3.08 24.797 31.531 1 85.94 540 SER B N 1
ATOM 9288 C CA . SER B 1 540 ? -3.912 23.719 31.031 1 85.94 540 SER B CA 1
ATOM 9289 C C . SER B 1 540 ? -5.133 24.234 30.297 1 85.94 540 SER B C 1
ATOM 9291 O O . SER B 1 540 ? -5.781 23.5 29.547 1 85.94 540 SER B O 1
ATOM 9293 N N . ILE B 1 541 ? -5.316 25.516 30.406 1 88.38 541 ILE B N 1
ATOM 9294 C CA . ILE B 1 541 ? -6.527 26.078 29.812 1 88.38 541 ILE B CA 1
ATOM 9295 C C . ILE B 1 541 ? -6.305 26.328 28.328 1 88.38 541 ILE B C 1
ATOM 9297 O O . ILE B 1 541 ? -5.199 26.672 27.906 1 88.38 541 ILE B O 1
ATOM 9301 N N . ASP B 1 542 ? -7.324 26.125 27.625 1 93.88 542 ASP B N 1
ATOM 9302 C CA . ASP B 1 542 ? -7.316 26.484 26.203 1 93.88 542 ASP B CA 1
ATOM 9303 C C . ASP B 1 542 ? -7.477 27.984 26.016 1 93.88 542 ASP B C 1
ATOM 9305 O O . ASP B 1 542 ? -8.484 28.562 26.422 1 93.88 542 ASP B O 1
ATOM 9309 N N . PRO B 1 543 ? -6.461 28.578 25.438 1 95.94 543 PRO B N 1
ATOM 9310 C CA . PRO B 1 543 ? -6.535 30.031 25.266 1 95.94 543 PRO B CA 1
ATOM 9311 C C . PRO B 1 543 ? -7.777 30.469 24.484 1 95.94 543 PRO B C 1
ATOM 9313 O O . PRO B 1 543 ? -8.289 31.562 24.703 1 95.94 543 PRO B O 1
ATOM 9316 N N . LEU B 1 544 ? -8.266 29.656 23.625 1 97.06 544 LEU B N 1
ATOM 9317 C CA . LEU B 1 544 ? -9.445 30.016 22.859 1 97.06 544 LEU B CA 1
ATOM 9318 C C . LEU B 1 544 ? -10.695 30.016 23.734 1 97.06 544 LEU B C 1
ATOM 9320 O O . LEU B 1 544 ? -11.586 30.844 23.531 1 97.06 544 LEU B O 1
ATOM 9324 N N . VAL B 1 545 ? -10.758 29.125 24.656 1 95.69 545 VAL B N 1
ATOM 9325 C CA . VAL B 1 545 ? -11.875 29.109 25.609 1 95.69 545 VAL B CA 1
ATOM 9326 C C . VAL B 1 545 ? -11.836 30.359 26.484 1 95.69 545 VAL B C 1
ATOM 9328 O O . VAL B 1 545 ? -12.875 30.953 26.766 1 95.69 545 VAL B O 1
ATOM 9331 N N . TRP B 1 546 ? -10.688 30.703 26.875 1 95.31 546 TRP B N 1
ATOM 9332 C CA . TRP B 1 546 ? -10.516 31.906 27.688 1 95.31 546 TRP B CA 1
ATOM 9333 C C . TRP B 1 546 ? -10.984 33.125 26.922 1 95.31 546 TRP B C 1
ATOM 9335 O O . TRP B 1 546 ? -11.719 33.969 27.453 1 95.31 546 TRP B O 1
ATOM 9345 N N . TRP B 1 547 ? -10.578 33.281 25.719 1 96.62 547 TRP B N 1
ATOM 9346 C CA . TRP B 1 547 ? -10.953 34.438 24.891 1 96.62 547 TRP B CA 1
ATOM 9347 C C . TRP B 1 547 ? -12.453 34.469 24.641 1 96.62 547 TRP B C 1
ATOM 9349 O O . TRP B 1 547 ? -13.062 35.531 24.609 1 96.62 547 TRP B O 1
ATOM 9359 N N . LYS B 1 548 ? -12.992 33.281 24.438 1 96.38 548 LYS B N 1
ATOM 9360 C CA . LYS B 1 548 ? -14.445 33.219 24.266 1 96.38 548 LYS B CA 1
ATOM 9361 C C . LYS B 1 548 ? -15.156 33.812 25.484 1 96.38 548 LYS B C 1
ATOM 9363 O O . LYS B 1 548 ? -16.125 34.562 25.328 1 96.38 548 LYS B O 1
ATOM 9368 N N . ALA B 1 549 ? -14.664 33.625 26.641 1 94.69 549 ALA B N 1
ATOM 9369 C CA . ALA B 1 549 ? -15.258 34.094 27.906 1 94.69 549 ALA B CA 1
ATOM 9370 C C . ALA B 1 549 ? -14.961 35.562 28.141 1 94.69 549 ALA B C 1
ATOM 9372 O O . ALA B 1 549 ? -15.75 36.25 28.797 1 94.69 549 ALA B O 1
ATOM 9373 N N . ASN B 1 550 ? -13.828 36.062 27.625 1 93.88 550 ASN B N 1
ATOM 9374 C CA . ASN B 1 550 ? -13.383 37.406 27.969 1 93.88 550 ASN B CA 1
ATOM 9375 C C . ASN B 1 550 ? -13.453 38.344 26.781 1 93.88 550 ASN B C 1
ATOM 9377 O O . ASN B 1 550 ? -12.969 39.469 26.844 1 93.88 550 ASN B O 1
ATOM 9381 N N . GLU B 1 551 ? -14 37.906 25.719 1 95.19 551 GLU B N 1
ATOM 9382 C CA . GLU B 1 551 ? -14.086 38.719 24.516 1 95.19 551 GLU B CA 1
ATOM 9383 C C . GLU B 1 551 ? -14.797 40.031 24.781 1 95.19 551 GLU B C 1
ATOM 9385 O O . GLU B 1 551 ? -14.422 41.062 24.219 1 95.19 551 GLU B O 1
ATOM 9390 N N . TYR B 1 552 ? -15.797 40.031 25.656 1 94.12 552 TYR B N 1
ATOM 9391 C CA . TYR B 1 552 ? -16.594 41.219 25.953 1 94.12 552 TYR B CA 1
ATOM 9392 C C . TYR B 1 552 ? -15.758 42.281 26.688 1 94.12 552 TYR B C 1
ATOM 9394 O O . TYR B 1 552 ? -16 43.469 26.562 1 94.12 552 TYR B O 1
ATOM 9402 N N . LYS B 1 553 ? -14.742 41.812 27.406 1 92.06 553 LYS B N 1
ATOM 9403 C CA . LYS B 1 553 ? -13.875 42.719 28.156 1 92.06 553 LYS B CA 1
ATOM 9404 C C . LYS B 1 553 ? -12.867 43.406 27.234 1 92.06 553 LYS B C 1
ATOM 9406 O O . LYS B 1 553 ? -12.461 44.531 27.469 1 92.06 553 LYS B O 1
ATOM 9411 N N . PHE B 1 554 ? -12.508 42.625 26.219 1 93.56 554 PHE B N 1
ATOM 9412 C CA . PHE B 1 554 ? -11.461 43.125 25.328 1 93.56 554 PHE B CA 1
ATOM 9413 C C . PHE B 1 554 ? -11.836 42.938 23.875 1 93.56 554 PHE B C 1
ATOM 9415 O O . PHE B 1 554 ? -11.141 42.219 23.141 1 93.56 554 PHE B O 1
ATOM 9422 N N . PRO B 1 555 ? -12.742 43.562 23.328 1 93 555 PRO B N 1
ATOM 9423 C CA . PRO B 1 555 ? -13.25 43.281 21.984 1 93 555 PRO B CA 1
ATOM 9424 C C . PRO B 1 555 ? -12.227 43.562 20.891 1 93 555 PRO B C 1
ATOM 9426 O O . PRO B 1 555 ? -12.133 42.844 19.906 1 93 555 PRO B O 1
ATOM 9429 N N . VAL B 1 556 ? -11.461 44.656 21.094 1 92.81 556 VAL B N 1
ATOM 9430 C CA . VAL B 1 556 ? -10.5 45.031 20.078 1 92.81 556 VAL B CA 1
ATOM 9431 C C . VAL B 1 556 ? -9.312 44.094 20.078 1 92.81 556 VAL B C 1
ATOM 9433 O O . VAL B 1 556 ? -8.812 43.719 19.016 1 92.81 556 VAL B O 1
ATOM 9436 N N . ILE B 1 557 ? -8.914 43.688 21.234 1 94.62 557 ILE B N 1
ATOM 9437 C CA . ILE B 1 557 ? -7.781 42.781 21.375 1 94.62 557 ILE B CA 1
ATOM 9438 C C . ILE B 1 557 ? -8.172 41.375 20.906 1 94.62 557 ILE B C 1
ATOM 9440 O O . ILE B 1 557 ? -7.34 40.625 20.375 1 94.62 557 ILE B O 1
ATOM 9444 N N . ALA B 1 558 ? -9.438 41.062 21.078 1 95.5 558 ALA B N 1
ATOM 9445 C CA . ALA B 1 558 ? -9.953 39.75 20.656 1 95.5 558 ALA B CA 1
ATOM 9446 C C . ALA B 1 558 ? -9.812 39.562 19.156 1 95.5 558 ALA B C 1
ATOM 9448 O O . ALA B 1 558 ? -9.531 38.438 18.688 1 95.5 558 ALA B O 1
ATOM 9449 N N . LYS B 1 559 ? -9.961 40.594 18.422 1 93.88 559 LYS B N 1
ATOM 9450 C CA . LYS B 1 559 ? -9.781 40.5 16.969 1 93.88 559 LYS B CA 1
ATOM 9451 C C . LYS B 1 559 ? -8.328 40.188 16.609 1 93.88 559 LYS B C 1
ATOM 9453 O O . LYS B 1 559 ? -8.062 39.406 15.719 1 93.88 559 LYS B O 1
ATOM 9458 N N . LEU B 1 560 ? -7.48 40.844 17.359 1 95.12 560 LEU B N 1
ATOM 9459 C CA . LEU B 1 560 ? -6.055 40.594 17.156 1 95.12 560 LEU B CA 1
ATOM 9460 C C . LEU B 1 560 ? -5.691 39.188 17.562 1 95.12 560 LEU B C 1
ATOM 9462 O O . LEU B 1 560 ? -4.863 38.531 16.922 1 95.12 560 LEU B O 1
ATOM 9466 N N . ALA B 1 561 ? -6.309 38.75 18.656 1 96.94 561 ALA B N 1
ATOM 9467 C CA . ALA B 1 561 ? -6.066 37.406 19.141 1 96.94 561 ALA B CA 1
ATOM 9468 C C . ALA B 1 561 ? -6.488 36.344 18.109 1 96.94 561 ALA B C 1
ATOM 9470 O O . ALA B 1 561 ? -5.789 35.344 17.891 1 96.94 561 ALA B O 1
ATOM 9471 N N . LYS B 1 562 ? -7.559 36.562 17.438 1 97.06 562 LYS B N 1
ATOM 9472 C CA . LYS B 1 562 ? -8.016 35.625 16.406 1 97.06 562 LYS B CA 1
ATOM 9473 C C . LYS B 1 562 ? -7.031 35.562 15.242 1 97.06 562 LYS B C 1
ATOM 9475 O O . LYS B 1 562 ? -6.809 34.5 14.672 1 97.06 562 LYS B O 1
ATOM 9480 N N . LYS B 1 563 ? -6.434 36.656 14.953 1 96.81 563 LYS B N 1
ATOM 9481 C CA . LYS B 1 563 ? -5.457 36.75 13.867 1 96.81 563 LYS B CA 1
ATOM 9482 C C . LYS B 1 563 ? -4.211 35.938 14.188 1 96.81 563 LYS B C 1
ATOM 9484 O O . LYS B 1 563 ? -3.838 35.031 13.43 1 96.81 563 LYS B O 1
ATOM 9489 N N . TYR B 1 564 ? -3.693 36.125 15.312 1 97.75 564 TYR B N 1
ATOM 9490 C CA . TYR B 1 564 ? -2.381 35.562 15.609 1 97.75 564 TYR B CA 1
ATOM 9491 C C . TYR B 1 564 ? -2.508 34.156 16.156 1 97.75 564 TYR B C 1
ATOM 9493 O O . TYR B 1 564 ? -1.64 33.312 15.922 1 97.75 564 TYR B O 1
ATOM 9501 N N . LEU B 1 565 ? -3.615 33.844 16.844 1 97.75 565 LEU B N 1
ATOM 9502 C CA . LEU B 1 565 ? -3.777 32.531 17.438 1 97.75 565 LEU B CA 1
ATOM 9503 C C . LEU B 1 565 ? -4.258 31.531 16.391 1 97.75 565 LEU B C 1
ATOM 9505 O O . LEU B 1 565 ? -4.207 30.328 16.609 1 97.75 565 LEU B O 1
ATOM 9509 N N . SER B 1 566 ? -4.668 31.984 15.227 1 97.25 566 SER B N 1
ATOM 9510 C CA . SER B 1 566 ? -5.055 31.078 14.141 1 97.25 566 SER B CA 1
ATOM 9511 C C . SER B 1 566 ? -3.832 30.547 13.406 1 97.25 566 SER B C 1
ATOM 9513 O O . SER B 1 566 ? -3.934 29.578 12.656 1 97.25 566 SER B O 1
ATOM 9515 N N . ILE B 1 567 ? -2.65 31.141 13.641 1 97.25 567 ILE B N 1
ATOM 9516 C CA . ILE B 1 567 ? -1.427 30.766 12.945 1 97.25 567 ILE B CA 1
ATOM 9517 C C . ILE B 1 567 ? -0.834 29.516 13.578 1 97.25 567 ILE B C 1
ATOM 9519 O O . ILE B 1 567 ? -0.656 29.453 14.797 1 97.25 567 ILE B O 1
ATOM 9523 N N . VAL B 1 568 ? -0.558 28.531 12.75 1 95.94 568 VAL B N 1
ATOM 9524 C CA . VAL B 1 568 ? 0.006 27.266 13.25 1 95.94 568 VAL B CA 1
ATOM 9525 C C . VAL B 1 568 ? 1.53 27.344 13.195 1 95.94 568 VAL B C 1
ATOM 9527 O O . VAL B 1 568 ? 2.102 28.078 12.398 1 95.94 568 VAL B O 1
ATOM 9530 N N . ALA B 1 569 ? 2.098 26.531 14 1 95.56 569 ALA B N 1
ATOM 9531 C CA . ALA B 1 569 ? 3.547 26.609 14.156 1 95.56 569 ALA B CA 1
ATOM 9532 C C . ALA B 1 569 ? 4.254 25.719 13.125 1 95.56 569 ALA B C 1
ATOM 9534 O O . ALA B 1 569 ? 5.461 25.859 12.906 1 95.56 569 ALA B O 1
ATOM 9535 N N . THR B 1 570 ? 3.496 24.797 12.586 1 94.25 570 THR B N 1
ATOM 9536 C CA . THR B 1 570 ? 4.164 23.812 11.742 1 94.25 570 THR B CA 1
ATOM 9537 C C . THR B 1 570 ? 3.381 23.594 10.445 1 94.25 570 THR B C 1
ATOM 9539 O O . THR B 1 570 ? 2.189 23.906 10.375 1 94.25 570 THR B O 1
ATOM 9542 N N . SER B 1 571 ? 4.117 23.125 9.453 1 89 571 SER B N 1
ATOM 9543 C CA . SER B 1 571 ? 3.48 22.75 8.203 1 89 571 SER B CA 1
ATOM 9544 C C . SER B 1 571 ? 3.025 21.297 8.234 1 89 571 SER B C 1
ATOM 9546 O O . SER B 1 571 ? 2.701 20.719 7.195 1 89 571 SER B O 1
ATOM 9548 N N . VAL B 1 572 ? 3.008 20.609 9.391 1 79.69 572 VAL B N 1
ATOM 9549 C CA . VAL B 1 572 ? 2.643 19.219 9.609 1 79.69 572 VAL B CA 1
ATOM 9550 C C . VAL B 1 572 ? 1.258 18.953 9.031 1 79.69 572 VAL B C 1
ATOM 9552 O O . VAL B 1 572 ? 1.022 17.891 8.438 1 79.69 572 VAL B O 1
ATOM 9555 N N . PRO B 1 573 ? 0.341 19.891 9.133 1 73.38 573 PRO B N 1
ATOM 9556 C CA . PRO B 1 573 ? -0.961 19.625 8.516 1 73.38 573 PRO B CA 1
ATOM 9557 C C . PRO B 1 573 ? -0.853 19.297 7.027 1 73.38 573 PRO B C 1
ATOM 9559 O O . PRO B 1 573 ? -1.562 18.422 6.527 1 73.38 573 PRO B O 1
ATOM 9562 N N . SER B 1 574 ? 0.052 19.938 6.414 1 75.88 574 SER B N 1
ATOM 9563 C CA . SER B 1 574 ? 0.273 19.609 5.008 1 75.88 574 SER B CA 1
ATOM 9564 C C . SER B 1 574 ? 0.884 18.219 4.852 1 75.88 574 SER B C 1
ATOM 9566 O O . SER B 1 574 ? 0.552 17.484 3.914 1 75.88 574 SER B O 1
ATOM 9568 N N . GLU B 1 575 ? 1.753 17.875 5.773 1 73.81 575 GLU B N 1
ATOM 9569 C CA . GLU B 1 575 ? 2.352 16.547 5.746 1 73.81 575 GLU B CA 1
ATOM 9570 C C . GLU B 1 575 ? 1.3 15.461 5.969 1 73.81 575 GLU B C 1
ATOM 9572 O O . GLU B 1 575 ? 1.354 14.398 5.348 1 73.81 575 GLU B O 1
ATOM 9577 N N . ARG B 1 576 ? 0.437 15.797 6.895 1 69.88 576 ARG B N 1
ATOM 9578 C CA . ARG B 1 576 ? -0.674 14.875 7.121 1 69.88 576 ARG B CA 1
ATOM 9579 C C . ARG B 1 576 ? -1.524 14.719 5.863 1 69.88 576 ARG B C 1
ATOM 9581 O O . ARG B 1 576 ? -1.954 13.617 5.531 1 69.88 576 ARG B O 1
ATOM 9588 N N . LEU B 1 577 ? -1.698 15.797 5.238 1 74.62 577 LEU B N 1
ATOM 9589 C CA . LEU B 1 577 ? -2.387 15.805 3.951 1 74.62 577 LEU B CA 1
ATOM 9590 C C . LEU B 1 577 ? -1.71 14.852 2.971 1 74.62 577 LEU B C 1
ATOM 9592 O O . LEU B 1 577 ? -2.383 14.078 2.281 1 74.62 577 LEU B O 1
ATOM 9596 N N . PHE B 1 578 ? -0.441 14.859 2.99 1 72.38 578 PHE B N 1
ATOM 9597 C CA . PHE B 1 578 ? 0.284 14.062 2.008 1 72.38 578 PHE B CA 1
ATOM 9598 C C . PHE B 1 578 ? 0.32 12.594 2.416 1 72.38 578 PHE B C 1
ATOM 9600 O O . PHE B 1 578 ? 0.408 11.711 1.564 1 72.38 578 PHE B O 1
ATOM 9607 N N . SER B 1 579 ? 0.319 12.406 3.77 1 68.88 579 SER B N 1
ATOM 9608 C CA . SER B 1 579 ? 0.11 11.031 4.203 1 68.88 579 SER B CA 1
ATOM 9609 C C . SER B 1 579 ? -1.21 10.477 3.674 1 68.88 579 SER B C 1
ATOM 9611 O O . SER B 1 579 ? -1.262 9.352 3.174 1 68.88 579 SER B O 1
ATOM 9613 N N . GLN B 1 580 ? -2.166 11.328 3.75 1 69.88 580 GLN B N 1
ATOM 9614 C CA . GLN B 1 580 ? -3.463 10.961 3.193 1 69.88 580 GLN B CA 1
ATOM 9615 C C . GLN B 1 580 ? -3.387 10.805 1.676 1 69.88 580 GLN B C 1
ATOM 9617 O O . GLN B 1 580 ? -3.959 9.867 1.111 1 69.88 580 GLN B O 1
ATOM 9622 N N . ALA B 1 581 ? -2.73 11.719 1.099 1 68.81 581 ALA B N 1
ATOM 9623 C CA . ALA B 1 581 ? -2.561 11.688 -0.351 1 68.81 581 ALA B CA 1
ATOM 9624 C C . ALA B 1 581 ? -1.87 10.398 -0.795 1 68.81 581 ALA B C 1
ATOM 9626 O O . ALA B 1 581 ? -2.227 9.82 -1.823 1 68.81 581 ALA B O 1
ATOM 9627 N N . GLY B 1 582 ? -0.905 9.992 -0.038 1 70.06 582 GLY B N 1
ATOM 9628 C CA . GLY B 1 582 ? -0.22 8.742 -0.323 1 70.06 582 GLY B CA 1
ATOM 9629 C C . GLY B 1 582 ? -1.139 7.535 -0.282 1 70.06 582 GLY B C 1
ATOM 9630 O O . GLY B 1 582 ? -0.963 6.586 -1.052 1 70.06 582 GLY B O 1
ATOM 9631 N N . GLN B 1 583 ? -2.072 7.629 0.573 1 67.75 583 GLN B N 1
ATOM 9632 C CA . GLN B 1 583 ? -3.057 6.555 0.644 1 67.75 583 GLN B CA 1
ATOM 9633 C C . GLN B 1 583 ? -3.988 6.582 -0.564 1 67.75 583 GLN B C 1
ATOM 9635 O O . GLN B 1 583 ? -4.41 5.531 -1.052 1 67.75 583 GLN B O 1
ATOM 9640 N N . VAL B 1 584 ? -4.293 7.77 -0.9 1 65.19 584 VAL B N 1
ATOM 9641 C CA . VAL B 1 584 ? -5.184 7.945 -2.043 1 65.19 584 VAL B CA 1
ATOM 9642 C C . VAL B 1 584 ? -4.492 7.461 -3.316 1 65.19 584 VAL B C 1
ATOM 9644 O O . VAL B 1 584 ? -5.102 6.777 -4.141 1 65.19 584 VAL B O 1
ATOM 9647 N N . VAL B 1 585 ? -3.248 7.875 -3.377 1 64.38 585 VAL B N 1
ATOM 9648 C CA . VAL B 1 585 ? -2.482 7.492 -4.559 1 64.38 585 VAL B CA 1
ATOM 9649 C C . VAL B 1 585 ? -1.705 6.211 -4.277 1 64.38 585 VAL B C 1
ATOM 9651 O O . VAL B 1 585 ? -0.474 6.227 -4.203 1 64.38 585 VAL B O 1
ATOM 9654 N N . SER B 1 586 ? -2.369 5.133 -3.795 1 58.94 586 SER B N 1
ATOM 9655 C CA . SER B 1 586 ? -1.719 3.863 -3.488 1 58.94 586 SER B CA 1
ATOM 9656 C C . SER B 1 586 ? -1.31 3.131 -4.762 1 58.94 586 SER B C 1
ATOM 9658 O O . SER B 1 586 ? -1.607 3.584 -5.867 1 58.94 586 SER B O 1
ATOM 9660 N N . GLN B 1 587 ? -0.555 2.137 -4.547 1 55.69 587 GLN B N 1
ATOM 9661 C CA . GLN B 1 587 ? -0.079 1.332 -5.668 1 55.69 587 GLN B CA 1
ATOM 9662 C C . GLN B 1 587 ? -1.23 0.933 -6.586 1 55.69 587 GLN B C 1
ATOM 9664 O O . GLN B 1 587 ? -1.087 0.944 -7.812 1 55.69 587 GLN B O 1
ATOM 9669 N N . LYS B 1 588 ? -2.318 0.713 -5.891 1 51 588 LYS B N 1
ATOM 9670 C CA . LYS B 1 588 ? -3.465 0.285 -6.691 1 51 588 LYS B CA 1
ATOM 9671 C C . LYS B 1 588 ? -4.105 1.468 -7.41 1 51 588 LYS B C 1
ATOM 9673 O O . LYS B 1 588 ? -4.879 1.282 -8.352 1 51 588 LYS B O 1
ATOM 9678 N N . ARG B 1 589 ? -3.689 2.711 -6.996 1 51.59 589 ARG B N 1
ATOM 9679 C CA . ARG B 1 589 ? -4.348 3.893 -7.543 1 51.59 589 ARG B CA 1
ATOM 9680 C C . ARG B 1 589 ? -3.334 4.832 -8.188 1 51.59 589 ARG B C 1
ATOM 9682 O O . ARG B 1 589 ? -3.555 6.043 -8.25 1 51.59 589 ARG B O 1
ATOM 9689 N N . ALA B 1 590 ? -2.266 4.305 -8.438 1 53.03 590 ALA B N 1
ATOM 9690 C CA . ALA B 1 590 ? -1.209 5.16 -8.969 1 53.03 590 ALA B CA 1
ATOM 9691 C C . ALA B 1 590 ? -1.634 5.797 -10.289 1 53.03 590 ALA B C 1
ATOM 9693 O O . ALA B 1 590 ? -1.017 6.762 -10.75 1 53.03 590 ALA B O 1
ATOM 9694 N N . ARG B 1 591 ? -2.908 5.395 -10.695 1 62.53 591 ARG B N 1
ATOM 9695 C CA . ARG B 1 591 ? -3.311 5.895 -12 1 62.53 591 ARG B CA 1
ATOM 9696 C C . ARG B 1 591 ? -4.32 7.027 -11.867 1 62.53 591 ARG B C 1
ATOM 9698 O O . ARG B 1 591 ? -4.895 7.477 -12.867 1 62.53 591 ARG B O 1
ATOM 9705 N N . LEU B 1 592 ? -4.398 7.535 -10.664 1 73.06 592 LEU B N 1
ATOM 9706 C CA . LEU B 1 592 ? -5.379 8.594 -10.461 1 73.06 592 LEU B CA 1
ATOM 9707 C C . LEU B 1 592 ? -4.887 9.906 -11.062 1 73.06 592 LEU B C 1
ATOM 9709 O O . LEU B 1 592 ? -3.717 10.266 -10.906 1 73.06 592 LEU B O 1
ATOM 9713 N N . MET B 1 593 ? -5.773 10.547 -11.734 1 80.12 593 MET B N 1
ATOM 9714 C CA . MET B 1 593 ? -5.453 11.859 -12.289 1 80.12 593 MET B CA 1
ATOM 9715 C C . MET B 1 593 ? -5.215 12.875 -11.172 1 80.12 593 MET B C 1
ATOM 9717 O O . MET B 1 593 ? -5.918 12.867 -10.156 1 80.12 593 MET B O 1
ATOM 9721 N N . PRO B 1 594 ? -4.234 13.703 -11.414 1 82.56 594 PRO B N 1
ATOM 9722 C CA . PRO B 1 594 ? -3.91 14.711 -10.398 1 82.56 594 PRO B CA 1
ATOM 9723 C C . PRO B 1 594 ? -5.117 15.547 -9.984 1 82.56 594 PRO B C 1
ATOM 9725 O O . PRO B 1 594 ? -5.27 15.891 -8.812 1 82.56 594 PRO B O 1
ATOM 9728 N N . SER B 1 595 ? -6 15.844 -10.969 1 85.19 595 SER B N 1
ATOM 9729 C CA . SER B 1 595 ? -7.18 16.641 -10.641 1 85.19 595 SER B CA 1
ATOM 9730 C C . SER B 1 595 ? -8.102 15.891 -9.68 1 85.19 595 SER B C 1
ATOM 9732 O O . SER B 1 595 ? -8.695 16.5 -8.789 1 85.19 595 SER B O 1
ATOM 9734 N N . ARG B 1 596 ? -8.109 14.672 -9.828 1 86.88 596 ARG B N 1
ATOM 9735 C CA . ARG B 1 596 ? -8.938 13.844 -8.953 1 86.88 596 ARG B CA 1
ATOM 9736 C C . ARG B 1 596 ? -8.352 13.773 -7.547 1 86.88 596 ARG B C 1
ATOM 9738 O O . ARG B 1 596 ? -9.086 13.766 -6.559 1 86.88 596 ARG B O 1
ATOM 9745 N N . VAL B 1 597 ? -7.043 13.727 -7.535 1 86.94 597 VAL B N 1
ATOM 9746 C CA . VAL B 1 597 ? -6.367 13.727 -6.242 1 86.94 597 VAL B CA 1
ATOM 9747 C C . VAL B 1 597 ? -6.719 14.992 -5.473 1 86.94 597 VAL B C 1
ATOM 9749 O O . VAL B 1 597 ? -7.055 14.938 -4.289 1 86.94 597 VAL B O 1
ATOM 9752 N N . ASN B 1 598 ? -6.676 16.078 -6.133 1 90.31 598 ASN B N 1
ATOM 9753 C CA . ASN B 1 598 ? -7.02 17.359 -5.535 1 90.31 598 ASN B CA 1
ATOM 9754 C C . ASN B 1 598 ? -8.453 17.375 -5 1 90.31 598 ASN B C 1
ATOM 9756 O O . ASN B 1 598 ? -8.688 17.75 -3.854 1 90.31 598 ASN B O 1
ATOM 9760 N N . ASP B 1 599 ? -9.336 16.844 -5.785 1 91.06 599 ASP B N 1
ATOM 9761 C CA . ASP B 1 599 ? -10.75 16.844 -5.426 1 91.06 599 ASP B CA 1
ATOM 9762 C C . ASP B 1 599 ? -11.023 15.898 -4.258 1 91.06 599 ASP B C 1
ATOM 9764 O O . ASP B 1 599 ? -11.781 16.234 -3.348 1 91.06 599 ASP B O 1
ATOM 9768 N N . LEU B 1 600 ? -10.406 14.828 -4.312 1 90 600 LEU B N 1
ATOM 9769 C CA . LEU B 1 600 ? -10.633 13.828 -3.277 1 90 600 LEU B CA 1
ATOM 9770 C C . LEU B 1 600 ? -10.094 14.305 -1.933 1 90 600 LEU B C 1
ATOM 9772 O O . LEU B 1 600 ? -10.734 14.109 -0.896 1 90 600 LEU B O 1
ATOM 9776 N N . LEU B 1 601 ? -8.953 14.945 -1.945 1 91.81 601 LEU B N 1
ATOM 9777 C CA . LEU B 1 601 ? -8.359 15.43 -0.703 1 91.81 601 LEU B CA 1
ATOM 9778 C C . LEU B 1 601 ? -9.18 16.578 -0.12 1 91.81 601 LEU B C 1
ATOM 9780 O O . LEU B 1 601 ? -9.344 16.672 1.099 1 91.81 601 LEU B O 1
ATOM 9784 N N . PHE B 1 602 ? -9.664 17.422 -0.996 1 94.38 602 PHE B N 1
ATOM 9785 C CA . PHE B 1 602 ? -10.539 18.5 -0.549 1 94.38 602 PHE B CA 1
ATOM 9786 C C . PHE B 1 602 ? -11.805 17.938 0.086 1 94.38 602 PHE B C 1
ATOM 9788 O O . PHE B 1 602 ? -12.188 18.344 1.185 1 94.38 602 PHE B O 1
ATOM 9795 N N . LEU B 1 603 ? -12.414 17.016 -0.617 1 93.75 603 LEU B N 1
ATOM 9796 C CA . LEU B 1 603 ? -13.656 16.422 -0.138 1 93.75 603 LEU B CA 1
ATOM 9797 C C . LEU B 1 603 ? -13.438 15.664 1.162 1 93.75 603 LEU B C 1
ATOM 9799 O O . LEU B 1 603 ? -14.289 15.68 2.051 1 93.75 603 LEU B O 1
ATOM 9803 N N . ASN B 1 604 ? -12.359 14.93 1.221 1 92.38 604 ASN B N 1
ATOM 9804 C CA . ASN B 1 604 ? -12.023 14.211 2.445 1 92.38 604 ASN B CA 1
ATOM 9805 C C . ASN B 1 604 ? -11.93 15.156 3.639 1 92.38 604 ASN B C 1
ATOM 9807 O O . ASN B 1 604 ? -12.445 14.852 4.719 1 92.38 604 ASN B O 1
ATOM 9811 N N . SER B 1 605 ? -11.273 16.25 3.443 1 92.06 605 SER B N 1
ATOM 9812 C CA . SER B 1 605 ? -11.133 17.234 4.504 1 92.06 605 SER B CA 1
ATOM 9813 C C . SER B 1 605 ? -12.5 17.766 4.953 1 92.06 605 SER B C 1
ATOM 9815 O O . SER B 1 605 ? -12.703 18.031 6.137 1 92.06 605 SER B O 1
ATOM 9817 N N . PHE B 1 606 ? -13.438 17.922 4.031 1 93.12 606 PHE B N 1
ATOM 9818 C CA . PHE B 1 606 ? -14.789 18.375 4.328 1 93.12 606 PHE B CA 1
ATOM 9819 C C . PHE B 1 606 ? -15.547 17.328 5.129 1 93.12 606 PHE B C 1
ATOM 9821 O O . PHE B 1 606 ? -16.141 17.625 6.168 1 93.12 606 PHE B O 1
ATOM 9828 N N . LEU B 1 607 ? -15.461 16.141 4.695 1 91.88 607 LEU B N 1
ATOM 9829 C CA . LEU B 1 607 ? -16.25 15.078 5.301 1 91.88 607 LEU B CA 1
ATOM 9830 C C . LEU B 1 607 ? -15.758 14.766 6.707 1 91.88 607 LEU B C 1
ATOM 9832 O O . LEU B 1 607 ? -16.531 14.32 7.559 1 91.88 607 LEU B O 1
ATOM 9836 N N . ARG B 1 608 ? -14.594 14.992 6.988 1 88.75 608 ARG B N 1
ATOM 9837 C CA . ARG B 1 608 ? -14.016 14.734 8.305 1 88.75 608 ARG B CA 1
ATOM 9838 C C . ARG B 1 608 ? -14.539 15.727 9.336 1 88.75 608 ARG B C 1
ATOM 9840 O O . ARG B 1 608 ? -14.422 15.5 10.539 1 88.75 608 ARG B O 1
ATOM 9847 N N . THR B 1 609 ? -15.039 16.828 8.852 1 87.12 609 THR B N 1
ATOM 9848 C CA . THR B 1 609 ? -15.617 17.812 9.766 1 87.12 609 THR B CA 1
ATOM 9849 C C . THR B 1 609 ? -16.938 17.297 10.344 1 87.12 609 THR B C 1
ATOM 9851 O O . THR B 1 609 ? -17.391 17.781 11.375 1 87.12 609 THR B O 1
ATOM 9854 N N . GLY B 1 610 ? -17.547 16.391 9.68 1 82.25 610 GLY B N 1
ATOM 9855 C CA . GLY B 1 610 ? -18.812 15.828 10.141 1 82.25 610 GLY B CA 1
ATOM 9856 C C . GLY B 1 610 ? -20.016 16.578 9.602 1 82.25 610 GLY B C 1
ATOM 9857 O O . GLY B 1 610 ? -21.156 16.219 9.906 1 82.25 610 GLY B O 1
ATOM 9858 N N . GLU B 1 611 ? -19.766 17.609 8.828 1 82.12 611 GLU B N 1
ATOM 9859 C CA . GLU B 1 611 ? -20.875 18.344 8.234 1 82.12 611 GLU B CA 1
ATOM 9860 C C . GLU B 1 611 ? -21.578 17.516 7.172 1 82.12 611 GLU B C 1
ATOM 9862 O O . GLU B 1 611 ? -20.938 16.781 6.418 1 82.12 611 GLU B O 1
ATOM 9867 N N . PRO B 1 612 ? -22.828 17.516 7.172 1 81.12 612 PRO B N 1
ATOM 9868 C CA . PRO B 1 612 ? -23.578 16.719 6.191 1 81.12 612 PRO B CA 1
ATOM 9869 C C . PRO B 1 612 ? -23.469 17.281 4.773 1 81.12 612 PRO B C 1
ATOM 9871 O O . PRO B 1 612 ? -23.281 18.484 4.594 1 81.12 612 PRO B O 1
ATOM 9874 N N . ILE B 1 613 ? -23.656 16.406 3.836 1 81 613 ILE B N 1
ATOM 9875 C CA . ILE B 1 613 ? -23.688 16.812 2.432 1 81 613 ILE B CA 1
ATOM 9876 C C . ILE B 1 613 ? -25.047 17.422 2.109 1 81 613 ILE B C 1
ATOM 9878 O O . ILE B 1 613 ? -26.094 16.797 2.32 1 81 613 ILE B O 1
ATOM 9882 N N . LYS B 1 614 ? -25.125 18.609 1.674 1 72.31 614 LYS B N 1
ATOM 9883 C CA . LYS B 1 614 ? -26.375 19.328 1.442 1 72.31 614 LYS B CA 1
ATOM 9884 C C . LYS B 1 614 ? -26.875 19.125 0.013 1 72.31 614 LYS B C 1
ATOM 9886 O O . LYS B 1 614 ? -28.016 19.438 -0.306 1 72.31 614 LYS B O 1
ATOM 9891 N N . ASP B 1 615 ? -26.125 18.453 -0.809 1 68.88 615 ASP B N 1
ATOM 9892 C CA . ASP B 1 615 ? -26.484 18.422 -2.221 1 68.88 615 ASP B CA 1
ATOM 9893 C C . ASP B 1 615 ? -27.609 17.422 -2.471 1 68.88 615 ASP B C 1
ATOM 9895 O O . ASP B 1 615 ? -27.469 16.234 -2.168 1 68.88 615 ASP B O 1
ATOM 9899 N N . GLU B 1 616 ? -28.75 17.938 -2.895 1 67.38 616 GLU B N 1
ATOM 9900 C CA . GLU B 1 616 ? -29.859 17.062 -3.252 1 67.38 616 GLU B CA 1
ATOM 9901 C C . GLU B 1 616 ? -30.141 17.094 -4.754 1 67.38 616 GLU B C 1
ATOM 9903 O O . GLU B 1 616 ? -31.062 16.438 -5.238 1 67.38 616 GLU B O 1
ATOM 9908 N N . GLU B 1 617 ? -29.188 17.703 -5.434 1 74.31 617 GLU B N 1
ATOM 9909 C CA . GLU B 1 617 ? -29.531 17.984 -6.82 1 74.31 617 GLU B CA 1
ATOM 9910 C C . GLU B 1 617 ? -28.922 16.953 -7.766 1 74.31 617 GLU B C 1
ATOM 9912 O O . GLU B 1 617 ? -29.344 16.844 -8.922 1 74.31 617 GLU B O 1
ATOM 9917 N N . PHE B 1 618 ? -28.094 16.156 -7.324 1 82.94 618 PHE B N 1
ATOM 9918 C CA . PHE B 1 618 ? -27.422 15.234 -8.227 1 82.94 618 PHE B CA 1
ATOM 9919 C C . PHE B 1 618 ? -28.406 14.219 -8.805 1 82.94 618 PHE B C 1
ATOM 9921 O O . PHE B 1 618 ? -29.172 13.602 -8.062 1 82.94 618 PHE B O 1
ATOM 9928 N N . LYS B 1 619 ? -28.531 14.109 -10.156 1 79 619 LYS B N 1
ATOM 9929 C CA . LYS B 1 619 ? -29.391 13.141 -10.812 1 79 619 LYS B CA 1
ATOM 9930 C C . LYS B 1 619 ? -28.609 11.906 -11.258 1 79 619 LYS B C 1
ATOM 9932 O O . LYS B 1 619 ? -27.625 12.023 -11.992 1 79 619 LYS B O 1
ATOM 9937 N N . TYR B 1 620 ? -29.047 10.82 -10.734 1 78.44 620 TYR B N 1
ATOM 9938 C CA . TYR B 1 620 ? -28.391 9.547 -11.055 1 78.44 620 TYR B CA 1
ATOM 9939 C C . TYR B 1 620 ? -28.906 8.992 -12.375 1 78.44 620 TYR B C 1
ATOM 9941 O O . TYR B 1 620 ? -30.094 9.062 -12.664 1 78.44 620 TYR B O 1
ATOM 9949 N N . GLU B 1 621 ? -27.953 8.812 -13.328 1 72.31 621 GLU B N 1
ATOM 9950 C CA . GLU B 1 621 ? -28.312 8.227 -14.617 1 72.31 621 GLU B CA 1
ATOM 9951 C C . GLU B 1 621 ? -27.938 6.746 -14.68 1 72.31 621 GLU B C 1
ATOM 9953 O O . GLU B 1 621 ? -27 6.312 -14.008 1 72.31 621 GLU B O 1
ATOM 9958 N N . GLU B 1 622 ? -28.75 5.902 -15.125 1 58.69 622 GLU B N 1
ATOM 9959 C CA . GLU B 1 622 ? -28.453 4.484 -15.297 1 58.69 622 GLU B CA 1
ATOM 9960 C C . GLU B 1 622 ? -27.234 4.277 -16.172 1 58.69 622 GLU B C 1
ATOM 9962 O O . GLU B 1 622 ? -27.156 4.812 -17.281 1 58.69 622 GLU B O 1
ATOM 9967 N N . THR B 1 623 ? -26.078 4.375 -15.672 1 53.41 623 THR B N 1
ATOM 9968 C CA . THR B 1 623 ? -24.891 4.129 -16.484 1 53.41 623 THR B CA 1
ATOM 9969 C C . THR B 1 623 ? -24.969 2.752 -17.141 1 53.41 623 THR B C 1
ATOM 9971 O O . THR B 1 623 ? -25.281 1.762 -16.484 1 53.41 623 THR B O 1
ATOM 9974 N N . GLU B 1 624 ? -25.203 2.643 -18.406 1 41.09 624 GLU B N 1
ATOM 9975 C CA . GLU B 1 624 ? -25.016 1.426 -19.188 1 41.09 624 GLU B CA 1
ATOM 9976 C C . GLU B 1 624 ? -23.688 0.755 -18.875 1 41.09 624 GLU B C 1
ATOM 9978 O O . GLU B 1 624 ? -22.641 1.41 -18.859 1 41.09 624 GLU B O 1
ATOM 9983 N N . ASP B 1 625 ? -23.656 -0.152 -17.953 1 38.09 625 ASP B N 1
ATOM 9984 C CA . ASP B 1 625 ? -22.484 -1.004 -17.859 1 38.09 625 ASP B CA 1
ATOM 9985 C C . ASP B 1 625 ? -21.797 -1.176 -19.219 1 38.09 625 ASP B C 1
ATOM 9987 O O . ASP B 1 625 ? -22.453 -1.575 -20.188 1 38.09 625 ASP B O 1
ATOM 9991 N N . SER B 1 626 ? -21.078 -0.271 -19.688 1 31.7 626 SER B N 1
ATOM 9992 C CA . SER B 1 626 ? -20.344 -0.721 -20.859 1 31.7 626 SER B CA 1
ATOM 9993 C C . SER B 1 626 ? -19.922 -2.18 -20.719 1 31.7 626 SER B C 1
ATOM 9995 O O . SER B 1 626 ? -19.078 -2.51 -19.891 1 31.7 626 SER B O 1
ATOM 9997 N N . ILE B 1 627 ? -20.719 -3.148 -20.875 1 26.28 627 ILE B N 1
ATOM 9998 C CA . ILE B 1 627 ? -20.266 -4.488 -21.234 1 26.28 627 ILE B CA 1
ATOM 9999 C C . ILE B 1 627 ? -19.203 -4.402 -22.312 1 26.28 627 ILE B C 1
ATOM 10001 O O . ILE B 1 627 ? -19.391 -3.738 -23.344 1 26.28 627 ILE B O 1
#

Radius of gyration: 42.23 Å; Cα contacts (8 Å, |Δi|>4): 1554; chains: 2; bounding box: 95×184×97 Å

Organism: Acyrthosiphon pisum (NCBI:txid7029)

Foldseek 3Di:
DPPFDFAFDDPDDDPLSVQKGAGADPVRHRPDPQWIAGNQPRDIDGHPPDCPVSVVVVVVSPPPPDPDDPPPPPPPCPVLPAADDCQDPVQVVVLQVVLLVCQQVLHDLCVCVDPVNQVVCCVVPVNHDRDDSVQSLVVLVVLLVVVLVVVLVVLVPFQAKEKEWDWDAAPLRWIWIWIKIWFADLLWIDIFTQWIDTDPDDLALVVVLVVVCCRCPVRSNVPNRYAEYEYAPDPRPQSNQVPDPNYHYFHFLLNLLLVLLVLLCPPPVNVVLLVLLLVLLVVCVVDPVLVVQLQVLCVVVVHDNDRAQHADPSGVVSVLRNLVRCLSSQVSSQVSQCVDPVRVVRHQDPVNSVVSVLSNQLCVLVVVLSVQQLDRGAFRLLCSLVSLLVNLVSLADDPVDDPSSNSSSVSSNVSSVVVSVVRDLLSVLLNCLQLQRVQVVSDDPVSNVVSLVVVLVVLLVVLVVVVVVVVVPPPPPPPPPPPPPVDDDDDDDDDDDDDDDDPDDPPPPPCVVVVSVVVSVVLSVLSVCSSPVPDNDDPPDGSSVVCSVCCVSRVSSSVVNRNSRRYRNRSSVVVVLVVSLNSSCDPVNVPDDSVSSGSSSSVNSVVVVVDDSPDSDDDRDPPPPPD/DPPFDFAFDDPDDDPLSVQKGAGADPVRHRPDPQWIAGNQPRDIDGHPPDCPVSVVVVVVSPPDPDPDDPPPPVPPCPVLPAADDCQDPVQVVVLQVVLLVCQQVLHDLCVCVDPVNQVVCCVVPVNHDRDDSVQSLVVLVVLLVVVLVVVLVVLVPFQAKEWEWDWDAAPLRWIWIWIKIWFADLLWIDIFTQWTDTDPDDLALVVVLVVVCCSCPVRSNVPNRYAEYEYAPDPRPQSNQVPDPNYHYFHFLLNLLLVLLVLLCPPPVNVVLLVLLLVLLVVCVVDPVLVVQLQVLCVVVVHDNDRAQHADPSGVVSVLRNLVRCLSSQVSSQVSQCVDPVRVVRHQDPVNSVVSVLSNQLCVLVVVLSVQQLDRGAFRLLCSLVSLLVNLVSLADDPVDDPSSNSSSVSSNVSSVVVSVVRDLLSVLLNCLQLQRVQVVSDDPVSNVVSLVVVLVVLLVVLVVVVVVVVVPPPPPDPPPPPPPPDDDDDDDDDDDPPPDDDDPPPPPPPPVVVSVVVSVVLSVLSVCSSPVPDNDDPPDGSSVVCSVCCVSRVSSSVVNRNSRRYRNRSSVVVVLVVSLNSSCDPVNVPDDSVSSGSSSSVNSVVVVVDDRPDSDDDRDPPDPPD